Protein AF-0000000084553395 (afdb_homodimer)

Radius of gyration: 29.27 Å; Cα contacts (8 Å, |Δi|>4): 1470; chains: 2; bounding box: 72×86×56 Å

Secondary structure (DSSP, 8-state):
--HHHHHHHHHHHHHHHHHHHHHTT--HHHHHHHHHHHHSTTTT--S-HHHHHHTHHHHHHHHHHHHHHHHTT--HHHHHHS-HHHHHHHHHHHHHHHHHHHHIIIIIS---HHHHHHHHHGGG---HHHHHHHHHHTT--SHHHHHHHHHHHHHHHHHHHHHHHHHHHHHHHH--S---HHHHHHHHHHHHHHHHHHHHHHHHHHHHHHHT--SHHHHHHHHHHHHHHHHHHHHHTT--HHHHHHHHHHHHHHH-TTTHHHHHHHHHHSHHHHHHHHHHHHHT--HHHHHHHHHHHHHHHHHHHHHHHHHHHHHHHHTT--HHHHHHHHHHT----HHHHHHHHHHHHH-HHHHHHHHHHHHHHHHHHHHHHHHHHHHHHHHHT-TTHHHHHHHHT-/--HHHHHHHHHHHHHHHHHHHHHTT--HHHHHHHHHHHHSTTTT--S-HHHHHHTHHHHHHHHHHHHHHHHTT--HHHHHHS-HHHHHHHHHHHHHHHHHHHHIIIIIS---HHHHHHHHHTTS---HHHHHHHHHHTT--SHHHHHHHHHHHHHHHHHHHHHHHHHHHHHHHH--S---HHHHHHHHHHHHHHHHHHHHHHHHHHHHHHHT--SHHHHHHHHHHHHHHHHHHHHHTT--HHHHHHHHHHHHHHH-TTTHHHHHHHHHHSHHHHHHHHHHHHHT--HHHHHHHHHHHHHHHHHHHHHHHHHHHHHHHHTT--HHHHHHHHHHT----HHHHHHHHHHHHH-HHHHHHHHHHHHHHHHHHHHHHHHHHHHHHHHHT-TTHHHHHHHHT-

pLDDT: mean 85.32, std 10.39, range [33.5, 98.0]

Foldseek 3Di:
DDLVVLLVVLLVLLVVQLVVCVVVVFHSLLRLLQSLLCCAPAHVNVQYPVSVVVCVVLQLLLLLLVLLLLLLLQAPVVVVVVPPLLVLLLLLLLVLQLVLQLCCVCVVVVDDLLLSNQLSLLLQAFDVVLLVVLCVVLVFDDQLVVSLSSSNSCSLVSSVLSNLLSLLQSVVVVPPPPPDPCCSPVVSVCQLVVLLVLLLVLLVVLLVVLVVDDDLVRNQVSLSVSSVVLQVVCVVVVHDSSSSSSSSNNNNSHPHPPSVSSSVSSVVVCVSSSSSNSSNLSSLAHVVVCVVCVVSLVSSLVSSLVSSLVSSLVSCVVVVGDPLSNHQNSLLRQADDDSSLSVLVVCCVSPVVSSSVSSNSSSSNNSVCSVCNSVSSNVSSVVSVRGSVVVVVVVVVD/DDLVVLLVVLLVLLVVQLVVCVVVVFHSLLRLLQSLLCCAPAHVNVQYPVSVVVCVVLQLLLLLLVLLLLLLLQAPVVLVVVPPLLVLLLLLLLVLQLVLQLCCVCVVVVDDLLLSQQLSLLLQAFDVPLLVVLCVVLVFDDQLVVSLSSSNSCSLVSSVLSNLLSLLQSVVVVPPPPPDPCCSPVVSVCQLVVLLVLLLVLLVVLLVVLVVDDDLVRNQVSLSVSSVVLQVVCVVVVHDSSSSSSSSNNNNSHPHPVSVSSSVSSVVVCVSSSSSNSSNLSSLAHVVVCVVCVVSLVSSLVSSLVSSLVSSLVSCVVVVGDPLSNHQNSLLRQADDDSSLSVLVVCCVSPVVSSSVSSNSRSSNNSVCSVCNSVSSNVSSVVSVRGSVVVVVVVVVD

Organism: NCBI:txid1418104

Nearest PDB structures (foldseek):
  4cz8-assembly1_B  TM=8.443E-01  e=3.347E-10  Pyrococcus abyssi GE5
  8by2-assembly1_B  TM=7.799E-01  e=2.575E-08  Escherichia coli
  8bxg-assembly1_A  TM=7.829E-01  e=4.503E-08  Escherichia coli
  9emb-assembly1_A  TM=7.813E-01  e=1.064E-07  Escherichia coli
  9emb-assembly1_B  TM=7.820E-01  e=3.255E-07  Escherichia coli

Sequence (796 aa):
MDLLLKISIVLFVGVIGGRLAKYLKLPNVTGYLVAGLFIGASFLGTITEQDMASFSIVNEVALAAIAFSIGSEFVLKDMLKVGSSILIITIAEAIGAVILVFIVTYYGFNQSFAFSIVIASMSAATAPAATMMVIRQYKAHGPLTRTILPVVAIDDAVGIMLFGLAMSLAKISIDSTSHSFLQMISAPIIEILGSLLLGFLLGAILTFVANRARSKEELLSTVLASIAASTGLANLLNLSPLLTCMMLGATLVNLMHNSNRVFTLITDFTPPIYLLFFTLAGASLDLGILAQVGALGVGYVIARATGKILGAFLGAKAVNADDAVVKYLGLSLLPQGGVSIGLSIIVKQELPQFAAAITTVILFSVLVYEISGPILAKIAIEKAGEVDGLNKVSRQACMDLLLKISIVLFVGVIGGRLAKYLKLPNVTGYLVAGLFIGASFLGTITEQDMASFSIVNEVALAAIAFSIGSEFVLKDMLKVGSSILIITIAEAIGAVILVFIVTYYGFNQSFAFSIVIASMSAATAPAATMMVIRQYKAHGPLTRTILPVVAIDDAVGIMLFGLAMSLAKISIDSTSHSFLQMISAPIIEILGSLLLGFLLGAILTFVANRARSKEELLSTVLASIAASTGLANLLNLSPLLTCMMLGATLVNLMHNSNRVFTLITDFTPPIYLLFFTLAGASLDLGILAQVGALGVGYVIARATGKILGAFLGAKAVNADDAVVKYLGLSLLPQGGVSIGLSIIVKQELPQFAAAITTVILFSVLVYEISGPILAKIAIEKAGEVDGLNKVSRQAC

Solvent-accessible surface area (backbone atoms only — not comparable to full-atom values): 36543 Å² total; per-residue (Å²): 131,50,67,42,30,53,50,13,51,44,32,48,40,15,51,52,18,22,53,52,18,49,74,69,72,39,50,45,64,42,14,9,26,54,37,13,29,47,38,2,62,59,56,67,39,76,44,45,75,73,53,50,62,74,43,46,65,56,46,51,50,39,42,36,51,50,24,23,55,53,11,51,62,48,36,56,75,57,54,65,61,46,45,74,51,50,53,45,21,32,51,29,16,30,48,26,4,22,52,39,21,24,47,44,33,30,69,68,63,64,39,54,66,42,56,16,41,37,56,9,20,50,43,23,34,37,30,52,66,48,40,48,50,45,36,58,75,39,36,43,33,48,72,39,54,65,46,49,58,60,27,43,49,49,22,41,57,54,16,52,52,42,32,48,44,22,49,36,49,23,49,52,69,65,47,78,62,82,63,50,71,62,55,53,54,46,50,31,50,47,27,51,52,47,13,42,48,50,9,36,54,52,11,51,51,47,38,59,52,52,72,66,44,87,43,70,62,53,34,48,33,50,52,53,17,48,48,27,34,37,35,18,50,20,55,74,67,67,31,41,31,52,53,11,20,19,28,22,20,20,35,24,44,60,70,32,90,70,33,62,61,57,54,50,49,47,62,70,58,39,50,53,47,46,39,40,41,38,10,50,55,18,18,65,37,41,57,69,57,36,66,76,37,33,68,55,32,50,48,42,45,51,26,26,47,51,14,23,29,50,13,20,26,51,21,21,55,73,58,67,48,55,68,48,29,31,72,26,44,22,49,42,51,50,17,27,39,66,67,46,56,46,49,35,53,52,34,41,70,76,40,51,91,49,18,67,63,49,36,34,34,50,51,49,38,24,54,52,18,37,61,45,18,40,54,37,24,44,50,27,38,52,75,54,65,15,60,43,23,49,63,53,54,61,49,71,73,96,130,50,66,42,32,52,51,14,50,43,33,48,40,14,50,52,18,24,52,52,17,48,74,71,72,38,49,46,64,43,13,9,25,55,36,13,29,50,38,2,62,58,56,68,40,75,44,45,73,74,52,49,62,75,42,46,65,56,44,52,50,39,41,36,51,50,26,23,56,54,12,50,61,49,35,58,74,56,53,64,61,45,45,72,52,49,54,45,21,31,51,29,15,29,48,25,5,21,51,39,22,23,47,44,34,30,69,68,63,64,40,53,67,41,57,15,40,38,55,10,20,50,43,25,35,38,30,53,66,48,38,49,51,44,36,58,75,39,37,42,34,49,74,37,54,66,47,49,57,60,27,41,51,48,22,41,56,52,16,52,51,43,31,47,46,22,48,35,50,22,48,51,70,64,46,78,61,83,63,53,71,62,55,52,55,45,49,30,50,48,27,52,54,48,12,40,49,50,10,37,55,52,11,52,52,46,38,59,52,52,73,67,43,87,44,71,61,54,33,48,33,51,52,52,18,49,48,26,34,37,35,19,50,21,56,75,68,67,32,40,30,52,54,10,20,18,28,22,21,20,35,24,45,61,72,32,90,71,34,63,63,57,54,50,49,50,62,69,58,39,51,52,47,46,39,40,41,38,10,49,54,16,18,66,37,41,56,71,57,35,65,74,38,34,67,56,32,52,48,42,46,50,24,25,47,51,14,23,30,50,14,20,26,52,21,22,55,74,58,67,50,56,67,47,30,32,71,26,43,22,49,43,52,51,16,26,38,67,67,44,55,45,50,34,55,51,34,42,71,75,39,53,92,48,19,68,64,49,37,34,33,50,50,50,38,24,55,51,18,37,61,44,18,38,54,37,24,46,51,27,38,52,74,55,65,15,61,44,24,50,62,51,52,61,49,70,75,96

InterPro domains:
  IPR006153 Cation/H+ exchanger, transmembrane domain [PF00999] (11-372)
  IPR038770 Sodium/solute symporter superfamily [G3DSA:1.20.1530.20] (1-386)

Structure (mmCIF, N/CA/C/O backbone):
data_AF-0000000084553395-model_v1
#
loop_
_entity.id
_entity.type
_entity.pdbx_description
1 polymer 'Sodium/hydrogen exchanger family protein'
#
loop_
_atom_site.group_PDB
_atom_site.id
_atom_site.type_symbol
_atom_site.label_atom_id
_atom_site.label_alt_id
_atom_site.label_comp_id
_atom_site.label_asym_id
_atom_site.label_entity_id
_atom_site.label_seq_id
_atom_site.pdbx_PDB_ins_code
_atom_site.Cartn_x
_atom_site.Cartn_y
_atom_site.Cartn_z
_atom_site.occupancy
_atom_site.B_iso_or_equiv
_atom_site.auth_seq_id
_atom_site.auth_comp_id
_atom_site.auth_asym_id
_atom_site.auth_atom_id
_atom_site.pdbx_PDB_model_num
ATOM 1 N N . MET A 1 1 ? 18.875 -6.488 9.531 1 66.56 1 MET A N 1
ATOM 2 C CA . MET A 1 1 ? 17.516 -6.988 9.656 1 66.56 1 MET A CA 1
ATOM 3 C C . MET A 1 1 ? 16.75 -6.82 8.344 1 66.56 1 MET A C 1
ATOM 5 O O . MET A 1 1 ? 16.953 -5.836 7.629 1 66.56 1 MET A O 1
ATOM 9 N N . ASP A 1 2 ? 15.898 -7.816 8.086 1 82.5 2 ASP A N 1
ATOM 10 C CA . ASP A 1 2 ? 15.062 -7.863 6.891 1 82.5 2 ASP A CA 1
ATOM 11 C C . ASP A 1 2 ? 14.055 -6.711 6.875 1 82.5 2 ASP A C 1
ATOM 13 O O . ASP A 1 2 ? 13.477 -6.371 7.91 1 82.5 2 ASP A O 1
ATOM 17 N N . LEU A 1 3 ? 14 -6.004 5.805 1 82.62 3 LEU A N 1
ATOM 18 C CA . LEU A 1 3 ? 13.148 -4.832 5.656 1 82.62 3 LEU A CA 1
ATOM 19 C C . LEU A 1 3 ? 11.695 -5.172 5.977 1 82.62 3 LEU A C 1
ATOM 21 O O . LEU A 1 3 ? 10.992 -4.379 6.602 1 82.62 3 LEU A O 1
ATOM 25 N N . LEU A 1 4 ? 11.289 -6.301 5.574 1 87.12 4 LEU A N 1
ATOM 26 C CA . LEU A 1 4 ? 9.898 -6.684 5.816 1 87.12 4 LEU A CA 1
ATOM 27 C C . LEU A 1 4 ? 9.664 -6.961 7.297 1 87.12 4 LEU A C 1
ATOM 29 O O . LEU A 1 4 ? 8.57 -6.707 7.812 1 87.12 4 LEU A O 1
ATOM 33 N N . LEU A 1 5 ? 10.656 -7.438 7.922 1 90.62 5 LEU A N 1
ATOM 34 C CA . LEU A 1 5 ? 10.539 -7.621 9.367 1 90.62 5 LEU A CA 1
ATOM 35 C C . LEU A 1 5 ? 10.414 -6.281 10.078 1 90.62 5 LEU A C 1
ATOM 37 O O . LEU A 1 5 ? 9.633 -6.141 11.023 1 90.62 5 LEU A O 1
ATOM 41 N N . LYS A 1 6 ? 11.172 -5.383 9.672 1 89.88 6 LYS A N 1
ATOM 42 C CA . LYS A 1 6 ? 11.094 -4.047 10.258 1 89.88 6 LYS A CA 1
ATOM 43 C C . LYS A 1 6 ? 9.719 -3.422 10.016 1 89.88 6 LYS A C 1
ATOM 45 O O . LYS A 1 6 ? 9.156 -2.789 10.914 1 89.88 6 LYS A O 1
ATOM 50 N N . ILE A 1 7 ? 9.188 -3.609 8.844 1 90.5 7 ILE A N 1
ATOM 51 C CA . ILE A 1 7 ? 7.855 -3.115 8.523 1 90.5 7 ILE A CA 1
ATOM 52 C C . ILE A 1 7 ? 6.828 -3.754 9.453 1 90.5 7 ILE A C 1
ATOM 54 O O . ILE A 1 7 ? 5.926 -3.076 9.953 1 90.5 7 ILE A O 1
ATOM 58 N N . SER A 1 8 ? 7.027 -5.027 9.641 1 93.56 8 SER A N 1
ATOM 59 C CA . SER A 1 8 ? 6.102 -5.746 10.508 1 93.56 8 SER A CA 1
ATOM 60 C C . SER A 1 8 ? 6.141 -5.199 11.93 1 93.56 8 SER A C 1
ATOM 62 O O . SER A 1 8 ? 5.098 -5.051 12.57 1 93.56 8 SER A O 1
ATOM 64 N N . ILE A 1 9 ? 7.258 -4.922 12.398 1 93.5 9 ILE A N 1
ATOM 65 C CA . ILE A 1 9 ? 7.414 -4.391 13.75 1 93.5 9 ILE A CA 1
ATOM 66 C C . ILE A 1 9 ? 6.727 -3.031 13.852 1 93.5 9 ILE A C 1
ATOM 68 O O . ILE A 1 9 ? 5.992 -2.773 14.805 1 93.5 9 ILE A O 1
ATOM 72 N N . VAL A 1 10 ? 6.957 -2.211 12.906 1 93 10 VAL A N 1
ATOM 73 C CA . VAL A 1 10 ? 6.359 -0.879 12.898 1 93 10 VAL A CA 1
ATOM 74 C C . VAL A 1 10 ? 4.836 -0.995 12.891 1 93 10 VAL A C 1
ATOM 76 O O . VAL A 1 10 ? 4.148 -0.287 13.625 1 93 10 VAL A O 1
ATOM 79 N N . LEU A 1 11 ? 4.375 -1.889 12.102 1 93.94 11 LEU A N 1
ATOM 80 C CA . LEU A 1 11 ? 2.93 -2.072 12 1 93.94 11 LEU A CA 1
ATOM 81 C C . LEU A 1 11 ? 2.354 -2.605 13.305 1 93.94 11 LEU A C 1
ATOM 83 O O . LEU A 1 11 ? 1.349 -2.09 13.805 1 93.94 11 LEU A O 1
ATOM 87 N N . PHE A 1 12 ? 2.982 -3.58 13.859 1 94.69 12 PHE A N 1
ATOM 88 C CA . PHE A 1 12 ? 2.484 -4.168 15.094 1 94.69 12 PHE A CA 1
ATOM 89 C C . PHE A 1 12 ? 2.52 -3.148 16.234 1 94.69 12 PHE A C 1
ATOM 91 O O . PHE A 1 12 ? 1.565 -3.039 17 1 94.69 12 PHE A O 1
ATOM 98 N N . VAL A 1 13 ? 3.576 -2.473 16.297 1 94.12 13 VAL A N 1
ATOM 99 C CA . VAL A 1 13 ? 3.717 -1.451 17.344 1 94.12 13 VAL A CA 1
ATOM 100 C C . VAL A 1 13 ? 2.662 -0.366 17.141 1 94.12 13 VAL A C 1
ATOM 102 O O . VAL A 1 13 ? 2.068 0.118 18.109 1 94.12 13 VAL A O 1
ATOM 105 N N . GLY A 1 14 ? 2.486 0.013 15.914 1 92.88 14 GLY A N 1
ATOM 106 C CA . GLY A 1 14 ? 1.44 0.978 15.609 1 92.88 14 GLY A CA 1
ATOM 107 C C . GLY A 1 14 ? 0.059 0.508 16.031 1 92.88 14 GLY A C 1
ATOM 108 O O . GLY A 1 14 ? -0.714 1.273 16.609 1 92.88 14 GLY A O 1
ATOM 109 N N . VAL A 1 15 ? -0.216 -0.736 15.773 1 92.94 15 VAL A N 1
ATOM 110 C CA . VAL A 1 15 ? -1.513 -1.309 16.125 1 92.94 15 VAL A CA 1
ATOM 111 C C . VAL A 1 15 ? -1.695 -1.285 17.641 1 92.94 15 VAL A C 1
ATOM 113 O O . VAL A 1 15 ? -2.76 -0.91 18.125 1 92.94 15 VAL A O 1
ATOM 116 N N . ILE A 1 16 ? -0.703 -1.651 18.312 1 94.31 16 ILE A N 1
ATOM 117 C CA . ILE A 1 16 ? -0.745 -1.667 19.766 1 94.31 16 ILE A CA 1
ATOM 118 C C . ILE A 1 16 ? -0.945 -0.248 20.297 1 94.31 16 ILE A C 1
ATOM 120 O O . ILE A 1 16 ? -1.765 -0.02 21.188 1 94.31 16 ILE A O 1
ATOM 124 N N . GLY A 1 17 ? -0.189 0.67 19.766 1 91.81 17 GLY A N 1
ATOM 125 C CA . GLY A 1 17 ? -0.342 2.064 20.156 1 91.81 17 GLY A CA 1
ATOM 126 C C . GLY A 1 17 ? -1.736 2.604 19.891 1 91.81 17 GLY A C 1
ATOM 127 O O . GLY A 1 17 ? -2.293 3.318 20.734 1 91.81 17 GLY A O 1
ATOM 128 N N . GLY A 1 18 ? -2.242 2.318 18.719 1 86.75 18 GLY A N 1
ATOM 129 C CA . GLY A 1 18 ? -3.598 2.746 18.406 1 86.75 18 GLY A CA 1
ATOM 130 C C . GLY A 1 18 ? -4.633 2.205 19.375 1 86.75 18 GLY A C 1
ATOM 131 O O . GLY A 1 18 ? -5.547 2.926 19.781 1 86.75 18 GLY A O 1
ATOM 132 N N . ARG A 1 19 ? -4.492 0.984 19.719 1 87.75 19 ARG A N 1
ATOM 133 C CA . ARG A 1 19 ? -5.41 0.359 20.672 1 87.75 19 ARG A CA 1
ATOM 134 C C . ARG A 1 19 ? -5.32 1.024 22.031 1 87.75 19 ARG A C 1
ATOM 136 O O . ARG A 1 19 ? -6.34 1.24 22.688 1 87.75 19 ARG A O 1
ATOM 143 N N . LEU A 1 20 ? -4.168 1.256 22.438 1 89.06 20 LEU A N 1
ATOM 144 C CA . LEU A 1 20 ? -3.955 1.899 23.734 1 89.06 20 LEU A CA 1
ATOM 145 C C . LEU A 1 20 ? -4.531 3.312 23.734 1 89.06 20 LEU A C 1
ATOM 147 O O . LEU A 1 20 ? -5.074 3.762 24.75 1 89.06 20 LEU A O 1
ATOM 151 N N . ALA A 1 21 ? -4.297 3.977 22.656 1 83.12 21 ALA A N 1
ATOM 152 C CA . ALA A 1 21 ? -4.844 5.328 22.531 1 83.12 21 ALA A CA 1
ATOM 153 C C . ALA A 1 21 ? -6.367 5.312 22.641 1 83.12 21 ALA A C 1
ATOM 155 O O . ALA A 1 21 ? -6.953 6.195 23.281 1 83.12 21 ALA A O 1
ATOM 156 N N . LYS A 1 22 ? -6.918 4.324 22.047 1 77.56 22 LYS A N 1
ATOM 157 C CA . LYS A 1 22 ? -8.375 4.203 22.109 1 77.56 22 LYS A CA 1
ATOM 158 C C . LYS A 1 22 ? -8.844 3.977 23.531 1 77.56 22 LYS A C 1
ATOM 160 O O . LYS A 1 22 ? -9.883 4.5 23.938 1 77.56 22 LYS A O 1
ATOM 165 N N . TYR A 1 23 ? -8.117 3.225 24.219 1 83 23 TYR A N 1
ATOM 166 C CA . TYR A 1 23 ? -8.438 2.982 25.609 1 83 23 TYR A CA 1
ATOM 167 C C . TYR A 1 23 ? -8.367 4.277 26.422 1 83 23 TYR A C 1
ATOM 169 O O . TYR A 1 23 ? -9.117 4.457 27.375 1 83 23 TYR A O 1
ATOM 177 N N . LEU A 1 24 ? -7.574 5.18 26.031 1 78.94 24 LEU A N 1
ATOM 178 C CA . LEU A 1 24 ? -7.391 6.449 26.734 1 78.94 24 LEU A CA 1
ATOM 179 C C . LEU A 1 24 ? -8.25 7.543 26.109 1 78.94 24 LEU A C 1
ATOM 181 O O . LEU A 1 24 ? -8.094 8.727 26.438 1 78.94 24 LEU A O 1
ATOM 185 N N . LYS A 1 25 ? -9.023 7.117 25.062 1 74.94 25 LYS A N 1
ATOM 186 C CA . LYS A 1 25 ? -9.922 8.031 24.375 1 74.94 25 LYS A CA 1
ATOM 187 C C . LYS A 1 25 ? -9.1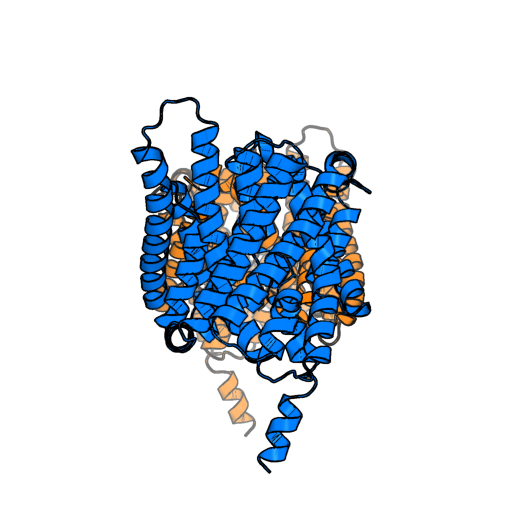41 9.102 23.609 1 74.94 25 LYS A C 1
ATOM 189 O O . LYS A 1 25 ? -9.5 10.281 23.641 1 74.94 25 LYS A O 1
ATOM 194 N N . LEU A 1 26 ? -8.062 8.688 23.109 1 74.81 26 LEU A N 1
ATOM 195 C CA . LEU A 1 26 ? -7.23 9.531 22.281 1 74.81 26 LEU A CA 1
ATOM 196 C C . LEU A 1 26 ? -7.312 9.102 20.812 1 74.81 26 LEU A C 1
ATOM 198 O O . LEU A 1 26 ? -7.742 7.984 20.516 1 74.81 26 LEU A O 1
ATOM 202 N N . PRO A 1 27 ? -6.98 10.039 19.906 1 72 27 PRO A N 1
ATOM 203 C CA . PRO A 1 27 ? -6.938 9.648 18.5 1 72 27 PRO A CA 1
ATOM 204 C C . PRO A 1 27 ? -5.895 8.57 18.219 1 72 27 PRO A C 1
ATOM 206 O O . PRO A 1 27 ? -4.82 8.57 18.828 1 72 27 PRO A O 1
ATOM 209 N N . ASN A 1 28 ? -6.188 7.711 17.281 1 80.06 28 ASN A N 1
ATOM 210 C CA . ASN A 1 28 ? -5.281 6.625 16.922 1 80.06 28 ASN A CA 1
ATOM 211 C C . ASN A 1 28 ? -3.889 7.145 16.578 1 80.06 28 ASN A C 1
ATOM 213 O O . ASN A 1 28 ? -2.887 6.512 16.906 1 80.06 28 ASN A O 1
ATOM 217 N N . VAL A 1 29 ? -3.896 8.312 15.977 1 78.44 29 VAL A N 1
ATOM 218 C CA . VAL A 1 29 ? -2.645 8.883 15.484 1 78.44 29 VAL A CA 1
ATOM 219 C C . VAL A 1 29 ? -1.708 9.156 16.656 1 78.44 29 VAL A C 1
ATOM 221 O O . VAL A 1 29 ? -0.494 8.961 16.562 1 78.44 29 VAL A O 1
ATOM 224 N N . THR A 1 30 ? -2.227 9.57 17.75 1 78.94 30 THR A N 1
ATOM 225 C CA . THR A 1 30 ? -1.432 9.789 18.953 1 78.94 30 THR A CA 1
ATOM 226 C C . THR A 1 30 ? -0.749 8.5 19.406 1 78.94 30 THR A C 1
ATOM 228 O O . THR A 1 30 ? 0.424 8.508 19.781 1 78.94 30 THR A O 1
ATOM 231 N N . GLY A 1 31 ? -1.517 7.512 19.391 1 85 31 GLY A N 1
ATOM 232 C CA . GLY A 1 31 ? -0.963 6.223 19.766 1 85 31 GLY A CA 1
ATOM 233 C C . GLY A 1 31 ? 0.136 5.75 18.828 1 85 31 GLY A C 1
ATOM 234 O O . GLY A 1 31 ? 1.14 5.191 19.281 1 85 31 GLY A O 1
ATOM 235 N N . TYR A 1 32 ? -0.05 5.961 17.516 1 87.81 32 TYR A N 1
ATOM 236 C CA . TYR A 1 32 ? 0.974 5.602 16.547 1 87.81 32 TYR A CA 1
ATOM 237 C C . TYR A 1 32 ? 2.285 6.32 16.844 1 87.81 32 TYR A C 1
ATOM 239 O O . TYR A 1 32 ? 3.352 5.699 16.844 1 87.81 32 TYR A O 1
ATOM 247 N N . LEU A 1 33 ? 2.184 7.621 17.109 1 84.06 33 LEU A N 1
ATOM 248 C CA . LEU A 1 33 ? 3.352 8.469 17.312 1 84.06 33 LEU A CA 1
ATOM 249 C C . LEU A 1 33 ? 4.094 8.07 18.594 1 84.06 33 LEU A C 1
ATOM 251 O O . LEU A 1 33 ? 5.316 7.93 18.578 1 84.06 33 LEU A O 1
ATOM 255 N N . VAL A 1 34 ? 3.389 7.812 19.609 1 87 34 VAL A N 1
ATOM 256 C CA . VAL A 1 34 ? 4 7.461 20.891 1 87 34 VAL A CA 1
ATOM 257 C C . VAL A 1 34 ? 4.648 6.082 20.797 1 87 34 VAL A C 1
ATOM 259 O O . VAL A 1 34 ? 5.758 5.871 21.281 1 87 34 VAL A O 1
ATOM 262 N N . ALA A 1 35 ? 3.898 5.184 20.219 1 91.5 35 ALA A N 1
ATOM 263 C CA . ALA A 1 35 ? 4.453 3.844 20.047 1 91.5 35 ALA A CA 1
ATOM 264 C C . ALA A 1 35 ? 5.711 3.883 19.188 1 91.5 35 ALA A C 1
ATOM 266 O O . ALA A 1 35 ? 6.68 3.164 19.453 1 91.5 35 ALA A O 1
ATOM 267 N N . GLY A 1 36 ? 5.68 4.668 18.141 1 90.5 36 GLY A N 1
ATOM 268 C CA . GLY A 1 36 ? 6.852 4.852 17.312 1 90.5 36 GLY A CA 1
ATOM 269 C C . GLY A 1 36 ? 8.055 5.387 18.062 1 90.5 36 GLY A C 1
ATOM 270 O O . GLY A 1 36 ? 9.188 4.969 17.812 1 90.5 36 GLY A O 1
ATOM 271 N N . LEU A 1 37 ? 7.777 6.277 18.938 1 87.62 37 LEU A N 1
ATOM 272 C CA . LEU A 1 37 ? 8.828 6.855 19.766 1 87.62 37 LEU A CA 1
ATOM 273 C C . LEU A 1 37 ? 9.562 5.77 20.547 1 87.62 37 LEU A C 1
ATOM 275 O O . LEU A 1 37 ? 10.789 5.832 20.688 1 87.62 37 LEU A O 1
ATOM 279 N N . PHE A 1 38 ? 8.898 4.773 20.953 1 91.38 38 PHE A N 1
ATOM 280 C CA . PHE A 1 38 ? 9.477 3.715 21.766 1 91.38 38 PHE A CA 1
ATOM 281 C C . PHE A 1 38 ? 10.406 2.836 20.953 1 91.38 38 PHE A C 1
ATOM 283 O O . PHE A 1 38 ? 11.398 2.314 21.469 1 91.38 38 PHE A O 1
ATOM 290 N N . ILE A 1 39 ? 10.141 2.727 19.688 1 92 39 ILE A N 1
ATOM 291 C CA . ILE A 1 39 ? 10.953 1.811 18.891 1 92 39 ILE A CA 1
ATOM 292 C C . ILE A 1 39 ? 12 2.598 18.109 1 92 39 ILE A C 1
ATOM 294 O O . ILE A 1 39 ? 12.797 2.016 17.359 1 92 39 ILE A O 1
ATOM 298 N N . GLY A 1 40 ? 11.945 3.877 18.219 1 88.62 40 GLY A N 1
ATOM 299 C CA . GLY A 1 40 ? 12.875 4.734 17.5 1 88.62 40 GLY A CA 1
ATOM 300 C C . GLY A 1 40 ? 14.203 4.906 18.203 1 88.62 40 GLY A C 1
ATOM 301 O O . GLY A 1 40 ? 14.555 4.113 19.078 1 88.62 40 GLY A O 1
ATOM 302 N N . ALA A 1 41 ? 14.977 5.809 17.734 1 79.38 41 ALA A N 1
ATOM 303 C CA . ALA A 1 41 ? 16.344 6.035 18.188 1 79.38 41 ALA A CA 1
ATOM 304 C C . ALA A 1 41 ? 16.359 6.496 19.656 1 79.38 41 ALA A C 1
ATOM 306 O O . ALA A 1 41 ? 17.328 6.266 20.375 1 79.38 41 ALA A O 1
ATOM 307 N N . SER A 1 42 ? 15.305 7.051 20.156 1 80.19 42 SER A N 1
ATOM 308 C CA . SER A 1 42 ? 15.273 7.637 21.484 1 80.19 42 SER A CA 1
ATOM 309 C C . SER A 1 42 ? 15.188 6.559 22.562 1 80.19 42 SER A C 1
ATOM 311 O O . SER A 1 42 ? 15.555 6.793 23.719 1 80.19 42 SER A O 1
ATOM 313 N N . PHE A 1 43 ? 14.664 5.344 22.219 1 88 43 PHE A N 1
ATOM 314 C CA . PHE A 1 43 ? 14.5 4.316 23.25 1 88 43 PHE A CA 1
ATOM 315 C C . PHE A 1 43 ? 15.125 3.002 22.797 1 88 43 PHE A C 1
ATOM 317 O O . PHE A 1 43 ? 16.359 2.873 22.781 1 88 43 PHE A O 1
ATOM 324 N N . LEU A 1 44 ? 14.414 2.107 22.031 1 88.12 44 LEU A N 1
ATOM 325 C CA . LEU A 1 44 ? 14.898 0.773 21.703 1 88.12 44 LEU A CA 1
ATOM 326 C C . LEU A 1 44 ? 15.859 0.824 20.516 1 88.12 44 LEU A C 1
ATOM 328 O O . LEU A 1 44 ? 16.734 -0.038 20.391 1 88.12 44 LEU A O 1
ATOM 332 N N . GLY A 1 45 ? 15.695 1.786 19.703 1 86.31 45 GLY A N 1
ATOM 333 C CA . GLY A 1 45 ? 16.562 1.953 18.547 1 86.31 45 GLY A CA 1
ATOM 334 C C . GLY A 1 45 ? 16.406 0.854 17.516 1 86.31 45 GLY A C 1
ATOM 335 O O . GLY A 1 45 ? 17.344 0.55 16.781 1 86.31 45 GLY A O 1
ATOM 336 N N . THR A 1 46 ? 15.352 0.19 17.531 1 87.5 46 THR A N 1
ATOM 337 C CA . THR A 1 46 ? 15.086 -0.879 16.578 1 87.5 46 THR A CA 1
ATOM 338 C C . THR A 1 46 ? 15.008 -0.326 15.156 1 87.5 46 THR A C 1
ATOM 340 O O . THR A 1 46 ? 15.43 -0.985 14.203 1 87.5 46 THR A O 1
ATOM 343 N N . ILE A 1 47 ? 14.43 0.812 15.047 1 87.19 47 ILE A N 1
ATOM 344 C CA . ILE A 1 47 ? 14.352 1.511 13.766 1 87.19 47 ILE A CA 1
ATOM 345 C C . ILE A 1 47 ? 15.367 2.65 13.742 1 87.19 47 ILE A C 1
ATOM 347 O O . ILE A 1 47 ? 15.289 3.582 14.547 1 87.19 47 ILE A O 1
ATOM 351 N N . THR A 1 48 ? 16.281 2.527 12.812 1 81.75 48 THR A N 1
ATOM 352 C CA . THR A 1 48 ? 17.375 3.49 12.742 1 81.75 48 THR A CA 1
ATOM 353 C C . THR A 1 48 ? 17.125 4.516 11.648 1 81.75 48 THR A C 1
ATOM 355 O O . THR A 1 48 ? 16.172 4.383 10.867 1 81.75 48 THR A O 1
ATOM 358 N N . GLU A 1 49 ? 18 5.492 11.609 1 73.62 49 GLU A N 1
ATOM 359 C CA . GLU A 1 49 ? 17.906 6.523 10.586 1 73.62 49 GLU A CA 1
ATOM 360 C C . GLU A 1 49 ? 18.094 5.934 9.188 1 73.62 49 GLU A C 1
ATOM 362 O O . GLU A 1 49 ? 17.5 6.398 8.219 1 73.62 49 GLU A O 1
ATOM 367 N N . GLN A 1 50 ? 18.938 4.984 9.141 1 75.19 50 GLN A N 1
ATOM 368 C CA . GLN A 1 50 ? 19.188 4.32 7.863 1 75.19 50 GLN A CA 1
ATOM 369 C C . GLN A 1 50 ? 17.938 3.6 7.363 1 75.19 50 GLN A C 1
ATOM 371 O O . GLN A 1 50 ? 17.672 3.568 6.16 1 75.19 50 GLN A O 1
ATOM 376 N N . ASP A 1 51 ? 17.188 3.1 8.32 1 79 51 ASP A N 1
ATOM 377 C CA . ASP A 1 51 ? 15.945 2.418 7.949 1 79 51 ASP A CA 1
ATOM 378 C C . ASP A 1 51 ? 14.922 3.406 7.402 1 79 51 ASP A C 1
ATOM 380 O O . ASP A 1 51 ? 14.148 3.072 6.504 1 79 51 ASP A O 1
ATOM 384 N N . MET A 1 52 ? 15.039 4.531 7.918 1 74.25 52 MET A N 1
ATOM 385 C CA . MET A 1 52 ? 14.055 5.543 7.531 1 74.25 52 MET A CA 1
ATOM 386 C C . MET A 1 52 ? 14.195 5.902 6.059 1 74.25 52 MET A C 1
ATOM 388 O O . MET A 1 52 ? 13.203 6.207 5.391 1 74.25 52 MET A O 1
ATOM 392 N N . ALA A 1 53 ? 15.367 5.84 5.602 1 72.19 53 ALA A N 1
ATOM 393 C CA . ALA A 1 53 ? 15.609 6.137 4.191 1 72.19 53 ALA A CA 1
ATOM 394 C C . ALA A 1 53 ? 14.922 5.109 3.291 1 72.19 53 ALA A C 1
ATOM 396 O O . ALA A 1 53 ? 14.43 5.449 2.213 1 72.19 53 ALA A O 1
ATOM 397 N N . SER A 1 54 ? 14.836 3.936 3.82 1 74.19 54 SER A N 1
ATOM 398 C CA . SER A 1 54 ? 14.211 2.861 3.055 1 74.19 54 SER A CA 1
ATOM 399 C C . SER A 1 54 ? 12.695 3.018 3.021 1 74.19 54 SER A C 1
ATOM 401 O O . SER A 1 54 ? 12.031 2.451 2.154 1 74.19 54 SER A O 1
ATOM 403 N N . PHE A 1 55 ? 12.219 3.844 3.928 1 78.06 55 PHE A N 1
ATOM 404 C CA . PHE A 1 55 ? 10.773 4.02 4.051 1 78.06 55 PHE A CA 1
ATOM 405 C C . PHE A 1 55 ? 10.328 5.312 3.381 1 78.06 55 PHE A C 1
ATOM 407 O O . PHE A 1 55 ? 9.172 5.73 3.527 1 78.06 55 PHE A O 1
ATOM 414 N N . SER A 1 56 ? 11.234 5.922 2.594 1 76.56 56 SER A N 1
ATOM 415 C CA . SER A 1 56 ? 10.969 7.23 2 1 76.56 56 SER A CA 1
ATOM 416 C C . SER A 1 56 ? 9.773 7.176 1.054 1 76.56 56 SER A C 1
ATOM 418 O O . SER A 1 56 ? 8.969 8.109 1.013 1 76.56 56 SER A O 1
ATOM 420 N N . ILE A 1 57 ? 9.609 6.117 0.343 1 77.31 57 ILE A N 1
ATOM 421 C CA . ILE A 1 57 ? 8.539 5.996 -0.635 1 77.31 57 ILE A CA 1
ATOM 422 C C . ILE A 1 57 ? 7.191 5.941 0.082 1 77.31 57 ILE A C 1
ATOM 424 O O . ILE A 1 57 ? 6.207 6.527 -0.381 1 77.31 57 ILE A O 1
ATOM 428 N N . VAL A 1 58 ? 7.16 5.238 1.212 1 79.5 58 VAL A N 1
ATOM 429 C CA . VAL A 1 58 ? 5.938 5.113 1.995 1 79.5 58 VAL A CA 1
ATOM 430 C C . VAL A 1 58 ? 5.516 6.484 2.52 1 79.5 58 VAL A C 1
ATOM 432 O O . VAL A 1 58 ? 4.332 6.828 2.498 1 79.5 58 VAL A O 1
ATOM 435 N N . ASN A 1 59 ? 6.488 7.207 2.93 1 77.94 59 ASN A N 1
ATOM 436 C CA . ASN A 1 59 ? 6.223 8.539 3.455 1 77.94 59 ASN A CA 1
ATOM 437 C C . ASN A 1 59 ? 5.68 9.469 2.373 1 77.94 59 ASN A C 1
ATOM 439 O O . ASN A 1 59 ? 4.75 10.242 2.623 1 77.94 59 ASN A O 1
ATOM 443 N N . GLU A 1 60 ? 6.238 9.352 1.229 1 79.81 60 GLU A N 1
ATOM 444 C CA . GLU A 1 60 ? 5.805 10.203 0.13 1 79.81 60 GLU A CA 1
ATOM 445 C C . GLU A 1 60 ? 4.379 9.867 -0.3 1 79.81 60 GLU A C 1
ATOM 447 O O . GLU A 1 60 ? 3.574 10.766 -0.555 1 79.81 60 GLU A O 1
ATOM 452 N N . VAL A 1 61 ? 4.094 8.602 -0.341 1 85.62 61 VAL A N 1
ATOM 453 C CA . VAL A 1 61 ? 2.764 8.164 -0.75 1 85.62 61 VAL A CA 1
ATOM 454 C C . VAL A 1 61 ? 1.738 8.57 0.304 1 85.62 61 VAL A C 1
ATOM 456 O O . VAL A 1 61 ? 0.647 9.039 -0.031 1 85.62 61 VAL A O 1
ATOM 459 N N . ALA A 1 62 ? 2.082 8.359 1.539 1 84.44 62 ALA A N 1
ATOM 460 C CA . ALA A 1 62 ? 1.177 8.695 2.635 1 84.44 62 ALA A CA 1
ATOM 461 C C . ALA A 1 62 ? 0.833 10.188 2.621 1 84.44 62 ALA A C 1
ATOM 463 O O . ALA A 1 62 ? -0.338 10.562 2.725 1 84.44 62 ALA A O 1
ATOM 464 N N . LEU A 1 63 ? 1.815 10.961 2.447 1 79.62 63 LEU A N 1
ATOM 465 C CA . LEU A 1 63 ? 1.631 12.406 2.465 1 79.62 63 LEU A CA 1
ATOM 466 C C . LEU A 1 63 ? 0.797 12.859 1.271 1 79.62 63 LEU A C 1
ATOM 468 O O . LEU A 1 63 ? -0.052 13.75 1.402 1 79.62 63 LEU A O 1
ATOM 472 N N . ALA A 1 64 ? 1.118 12.305 0.155 1 86.56 64 ALA A N 1
ATOM 473 C CA . ALA A 1 64 ? 0.361 12.641 -1.049 1 86.56 64 ALA A CA 1
ATOM 474 C C . ALA A 1 64 ? -1.11 12.266 -0.893 1 86.56 64 ALA A C 1
ATOM 476 O O . ALA A 1 64 ? -1.996 13.023 -1.291 1 86.56 64 ALA A O 1
ATOM 477 N N . ALA A 1 65 ? -1.347 11.141 -0.289 1 88.31 65 ALA A N 1
ATOM 478 C CA . ALA A 1 65 ? -2.719 10.68 -0.087 1 88.31 65 ALA A CA 1
ATOM 479 C C . ALA A 1 65 ? -3.441 11.555 0.935 1 88.31 65 ALA A C 1
ATOM 481 O O . ALA A 1 65 ? -4.637 11.828 0.79 1 88.31 65 ALA A O 1
ATOM 482 N N . ILE A 1 66 ? -2.758 11.969 1.954 1 79.25 66 ILE A N 1
ATOM 483 C CA . ILE A 1 66 ? -3.33 12.859 2.957 1 79.25 66 ILE A CA 1
ATOM 484 C C . ILE A 1 66 ? -3.725 14.18 2.307 1 79.25 66 ILE A C 1
ATOM 486 O O . ILE A 1 66 ? 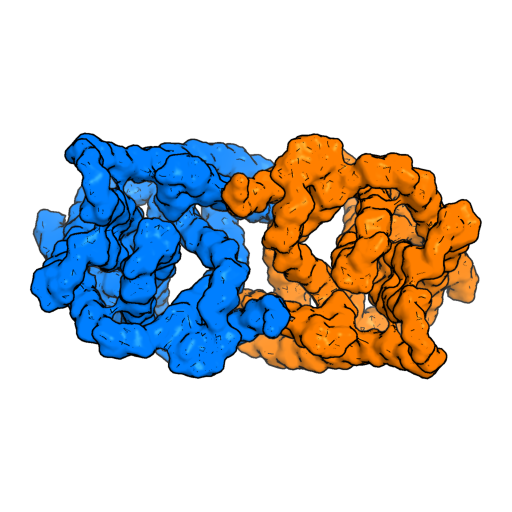-4.84 14.664 2.504 1 79.25 66 ILE A O 1
ATOM 490 N N . ALA A 1 67 ? -2.799 14.664 1.482 1 80.69 67 ALA A N 1
ATOM 491 C CA . ALA A 1 67 ? -3.053 15.93 0.804 1 80.69 67 ALA A CA 1
ATOM 492 C C . ALA A 1 67 ? -4.262 15.828 -0.124 1 80.69 67 ALA A C 1
ATOM 494 O O . ALA A 1 67 ? -5.098 16.734 -0.172 1 80.69 67 ALA A O 1
ATOM 495 N N . PHE A 1 68 ? -4.328 14.758 -0.837 1 89.12 68 PHE A N 1
ATOM 496 C CA . PHE A 1 68 ? -5.457 14.508 -1.727 1 89.12 68 PHE A CA 1
ATOM 497 C C . PHE A 1 68 ? -6.766 14.492 -0.949 1 89.12 68 PHE A C 1
ATOM 499 O O . PHE A 1 68 ? -7.762 15.078 -1.383 1 89.12 68 PHE A O 1
ATOM 506 N N . SER A 1 69 ? -6.734 13.844 0.206 1 82.69 69 SER A N 1
ATOM 507 C CA . SER A 1 69 ? -7.93 13.719 1.033 1 82.69 69 SER A CA 1
ATOM 508 C C . SER A 1 69 ? -8.336 15.062 1.629 1 82.69 69 SER A C 1
ATOM 510 O O . SER A 1 69 ? -9.523 15.359 1.761 1 82.69 69 SER A O 1
ATOM 512 N N . ILE A 1 70 ? -7.398 15.812 1.975 1 73.81 70 ILE A N 1
ATOM 513 C CA . ILE A 1 70 ? -7.668 17.141 2.49 1 73.81 70 ILE A CA 1
ATOM 514 C C . ILE A 1 70 ? -8.383 17.984 1.424 1 73.81 70 ILE A C 1
ATOM 516 O O . ILE A 1 70 ? -9.258 18.781 1.739 1 73.81 70 ILE A O 1
ATOM 520 N N . GLY A 1 71 ? -7.992 17.797 0.169 1 80.88 71 GLY A N 1
ATOM 521 C CA . GLY A 1 71 ? -8.609 18.5 -0.944 1 80.88 71 GLY A CA 1
ATOM 522 C C . GLY A 1 71 ? -10.109 18.281 -1.031 1 80.88 71 GLY A C 1
ATOM 523 O O . GLY A 1 71 ? -10.844 19.156 -1.504 1 80.88 71 GLY A O 1
ATOM 524 N N . SER A 1 72 ? -10.57 17.156 -0.557 1 82.25 72 SER A N 1
ATOM 525 C CA . SER A 1 72 ? -11.992 16.812 -0.655 1 82.25 72 SER A CA 1
ATOM 526 C C . SER A 1 72 ? -12.844 17.734 0.203 1 82.25 72 SER A C 1
ATOM 528 O O . SER A 1 72 ? -14.055 17.828 0.006 1 82.25 72 SER A O 1
ATOM 530 N N . GLU A 1 73 ? -12.227 18.406 1.059 1 70.12 73 GLU A N 1
ATOM 531 C CA . GLU A 1 73 ? -12.953 19.281 1.961 1 70.12 73 GLU A CA 1
ATOM 532 C C . GLU A 1 73 ? -13.219 20.641 1.308 1 70.12 73 GLU A C 1
ATOM 534 O O . GLU A 1 73 ? -14.023 21.438 1.813 1 70.12 73 GLU A O 1
ATOM 539 N N . PHE A 1 74 ? -12.586 20.781 0.143 1 75.75 74 PHE A N 1
ATOM 540 C CA . PHE A 1 74 ? -12.711 22.062 -0.544 1 75.75 74 PHE A CA 1
ATOM 541 C C . PHE A 1 74 ? -13.836 22.016 -1.576 1 75.75 74 PHE A C 1
ATOM 543 O O . PHE A 1 74 ? -13.578 22.094 -2.779 1 75.75 74 PHE A O 1
ATOM 550 N N . VAL A 1 75 ? -15.055 22.016 -1.016 1 77.88 75 VAL A N 1
ATOM 551 C CA . VAL A 1 75 ? -16.219 22.109 -1.888 1 77.88 75 VAL A CA 1
ATOM 552 C C . VAL A 1 75 ? -16.531 23.578 -2.188 1 77.88 75 VAL A C 1
ATOM 554 O O . VAL A 1 75 ? -16.906 24.344 -1.293 1 77.88 75 VAL A O 1
ATOM 557 N N . LEU A 1 76 ? -16.359 23.922 -3.369 1 78.62 76 LEU A N 1
ATOM 558 C CA . LEU A 1 76 ? -16.469 25.312 -3.771 1 78.62 76 LEU A CA 1
ATOM 559 C C . LEU A 1 76 ? -17.828 25.891 -3.373 1 78.62 76 LEU A C 1
ATOM 561 O O . LEU A 1 76 ? -17.906 27.031 -2.895 1 78.62 76 LEU A O 1
ATOM 565 N N . LYS A 1 77 ? -18.891 25.125 -3.629 1 75.69 77 LYS A N 1
ATOM 566 C CA . LYS A 1 77 ? -20.234 25.578 -3.289 1 75.69 77 LYS A CA 1
ATOM 567 C C . LYS A 1 77 ? -20.344 25.891 -1.799 1 75.69 77 LYS A C 1
ATOM 569 O O . LYS A 1 77 ? -20.984 26.875 -1.41 1 75.69 77 LYS A O 1
ATOM 574 N N . ASP A 1 78 ? -19.734 25.047 -1.076 1 69.5 78 ASP A N 1
ATOM 575 C CA . ASP A 1 78 ? -19.781 25.234 0.37 1 69.5 78 ASP A CA 1
ATOM 576 C C . ASP A 1 78 ? -18.844 26.359 0.806 1 69.5 78 ASP A C 1
ATOM 578 O O . ASP A 1 78 ? -19.141 27.109 1.729 1 69.5 78 ASP A O 1
ATOM 582 N N . MET A 1 79 ? -17.719 26.422 0.168 1 67 79 MET A N 1
ATOM 583 C CA . MET A 1 79 ? -16.719 27.438 0.495 1 67 79 MET A CA 1
ATOM 584 C C . MET A 1 79 ? -17.25 28.828 0.166 1 67 79 MET A C 1
ATOM 586 O O . MET A 1 79 ? -16.906 29.812 0.835 1 67 79 MET A O 1
ATOM 590 N N . LEU A 1 80 ? -17.953 28.766 -0.851 1 70.56 80 LEU A N 1
ATOM 591 C CA . LEU A 1 80 ? -18.5 30.062 -1.273 1 70.56 80 LEU A CA 1
ATOM 592 C C . LEU A 1 80 ? -19.609 30.516 -0.338 1 70.56 80 LEU A C 1
ATOM 594 O O . LEU A 1 80 ? -19.891 31.703 -0.232 1 70.56 80 LEU A O 1
ATOM 598 N N . LYS A 1 81 ? -20.141 29.406 0.229 1 65.06 81 LYS A N 1
ATOM 599 C CA . LYS A 1 81 ? -21.172 29.75 1.198 1 65.06 81 LYS A CA 1
ATOM 600 C C . LYS A 1 81 ? -20.562 30.312 2.48 1 65.06 81 LYS A C 1
ATOM 602 O O . LYS A 1 81 ? -21.219 31.062 3.207 1 65.06 81 LYS A O 1
ATOM 607 N N . VAL A 1 82 ? -19.359 29.609 2.668 1 63.25 82 VAL A N 1
ATOM 608 C CA . VAL A 1 82 ? -18.688 30.047 3.887 1 63.25 82 VAL A CA 1
ATOM 609 C C . VAL A 1 82 ? -18.219 31.484 3.719 1 63.25 82 VAL A C 1
ATOM 611 O O . VAL A 1 82 ? -17.719 31.875 2.652 1 63.25 82 VAL A O 1
ATOM 614 N N . GLY A 1 83 ? -19 32.375 3.873 1 68.12 83 GLY A N 1
ATOM 615 C CA . GLY A 1 83 ? -18.875 33.812 3.725 1 68.12 83 GLY A CA 1
ATOM 616 C C . GLY A 1 83 ? -17.469 34.312 3.99 1 68.12 83 GLY A C 1
ATOM 617 O O . GLY A 1 83 ? -16.578 33.562 4.328 1 68.12 83 GLY A O 1
ATOM 618 N N . SER A 1 84 ? -17.078 35.438 3.627 1 82 84 SER A N 1
ATOM 619 C CA . SER A 1 84 ? -15.836 36.188 3.826 1 82 84 SER A CA 1
ATOM 620 C C . SER A 1 84 ? -15.398 36.125 5.285 1 82 84 SER A C 1
ATOM 622 O O . SER A 1 84 ? -14.203 36.219 5.582 1 82 84 SER A O 1
ATOM 624 N N . SER A 1 85 ? -16.344 35.75 6.145 1 86.81 85 SER A N 1
ATOM 625 C CA . SER A 1 85 ? -16.031 35.75 7.57 1 86.81 85 SER A CA 1
ATOM 626 C C . SER A 1 85 ? -15.117 34.594 7.926 1 86.81 85 SER A C 1
ATOM 628 O O . SER A 1 85 ? -14.148 34.75 8.672 1 86.81 85 SER A O 1
ATOM 630 N N . ILE A 1 86 ? -15.414 33.438 7.336 1 88.69 86 ILE A N 1
ATOM 631 C CA . ILE A 1 86 ? -14.633 32.25 7.621 1 88.69 86 ILE A CA 1
ATOM 632 C C . ILE A 1 86 ? -13.211 32.406 7.082 1 88.69 86 ILE A C 1
ATOM 634 O O . ILE A 1 86 ? -12.242 32.031 7.73 1 88.69 86 ILE A O 1
ATOM 638 N N . LEU A 1 87 ? -13.117 33 5.973 1 88.5 87 LEU A N 1
ATOM 639 C CA . LEU A 1 87 ? -11.805 33.219 5.367 1 88.5 87 LEU A CA 1
ATOM 640 C C . LEU A 1 87 ? -10.969 34.188 6.223 1 88.5 87 LEU A C 1
ATOM 642 O O . LEU A 1 87 ? -9.773 33.938 6.422 1 88.5 87 LEU A O 1
ATOM 646 N N . ILE A 1 88 ? -11.578 35.188 6.668 1 92.19 88 ILE A N 1
ATOM 647 C CA . ILE A 1 88 ? -10.883 36.188 7.484 1 92.19 88 ILE A CA 1
ATOM 648 C C . ILE A 1 88 ? -10.406 35.531 8.781 1 92.19 88 ILE A C 1
ATOM 650 O O . ILE A 1 88 ? -9.258 35.719 9.195 1 92.19 88 ILE A O 1
ATOM 654 N N . ILE A 1 89 ? -11.242 34.781 9.375 1 94.06 89 ILE A N 1
ATOM 655 C CA . ILE A 1 89 ? -10.891 34.094 10.617 1 94.06 89 ILE A CA 1
ATOM 656 C C . ILE A 1 89 ? -9.734 33.125 10.367 1 94.06 89 ILE A C 1
ATOM 658 O O . ILE A 1 89 ? -8.789 33.062 11.156 1 94.06 89 ILE A O 1
ATOM 662 N N . THR A 1 90 ? -9.836 32.406 9.266 1 93.12 90 THR A N 1
ATOM 663 C CA . THR A 1 90 ? -8.82 31.391 8.945 1 93.12 90 THR A CA 1
ATOM 664 C C . THR A 1 90 ? -7.465 32.062 8.711 1 93.12 90 THR A C 1
ATOM 666 O O . THR A 1 90 ? -6.445 31.578 9.227 1 93.12 90 THR A O 1
ATOM 669 N N . ILE A 1 91 ? -7.496 33.094 7.977 1 93.31 91 ILE A N 1
ATOM 670 C CA . ILE A 1 91 ? -6.254 33.812 7.676 1 93.31 91 ILE A CA 1
ATOM 671 C C . ILE A 1 91 ? -5.68 34.406 8.961 1 93.31 91 ILE A C 1
ATOM 673 O O . ILE A 1 91 ? -4.473 34.312 9.203 1 93.31 91 ILE A O 1
ATOM 677 N N . ALA A 1 92 ? -6.504 34.938 9.758 1 95.62 92 ALA A N 1
ATOM 678 C CA . ALA A 1 92 ? -6.066 35.594 10.992 1 95.62 92 ALA A CA 1
ATOM 679 C C . ALA A 1 92 ? -5.434 34.594 11.945 1 95.62 92 ALA A C 1
ATOM 681 O O . ALA A 1 92 ? -4.391 34.844 12.539 1 95.62 92 ALA A O 1
ATOM 682 N N . GLU A 1 93 ? -6.098 33.5 12.141 1 95.94 93 GLU A N 1
ATOM 683 C CA . GLU A 1 93 ? -5.547 32.531 13.07 1 95.94 93 GLU A CA 1
ATOM 684 C C . GLU A 1 93 ? -4.246 31.922 12.539 1 95.94 93 GLU A C 1
ATOM 686 O O . GLU A 1 93 ? -3.307 31.703 13.305 1 95.94 93 GLU A O 1
ATOM 691 N N . ALA A 1 94 ? -4.164 31.672 11.227 1 95.5 94 ALA A N 1
ATOM 692 C CA . ALA A 1 94 ? -2.947 31.141 10.617 1 95.5 94 ALA A CA 1
ATOM 693 C C . ALA A 1 94 ? -1.794 32.125 10.734 1 95.5 94 ALA A C 1
ATOM 695 O O . ALA A 1 94 ? -0.692 31.766 11.156 1 95.5 94 ALA A O 1
ATOM 696 N N . ILE A 1 95 ? -2.096 33.375 10.414 1 96.06 95 ILE A N 1
ATOM 697 C CA . ILE A 1 95 ? -1.077 34.406 10.445 1 96.06 95 ILE A CA 1
ATOM 698 C C . ILE A 1 95 ? -0.676 34.688 11.891 1 96.06 95 ILE A C 1
ATOM 700 O O . ILE A 1 95 ? 0.493 34.969 12.18 1 96.06 95 ILE A O 1
ATOM 704 N N . GLY A 1 96 ? -1.637 34.688 12.766 1 97.06 96 GLY A N 1
ATOM 705 C CA . GLY A 1 96 ? -1.326 34.844 14.172 1 97.06 96 GLY A CA 1
ATOM 706 C C . GLY A 1 96 ? -0.301 33.844 14.68 1 97.06 96 GLY A C 1
ATOM 707 O O . GLY A 1 96 ? 0.657 34.219 15.359 1 97.06 96 GLY A O 1
ATOM 708 N N . ALA A 1 97 ? -0.513 32.625 14.344 1 97.06 97 ALA A N 1
ATOM 709 C CA . ALA A 1 97 ? 0.428 31.578 14.734 1 97.06 97 ALA A CA 1
ATOM 710 C C . ALA A 1 97 ? 1.8 31.812 14.109 1 97.06 97 ALA A C 1
ATOM 712 O O . ALA A 1 97 ? 2.824 31.719 14.789 1 97.06 97 ALA A O 1
ATOM 713 N N . VAL A 1 98 ? 1.818 32.125 12.836 1 97.38 98 VAL A N 1
ATOM 714 C CA . VAL A 1 98 ? 3.064 32.281 12.094 1 97.38 98 VAL A CA 1
ATOM 715 C C . VAL A 1 98 ? 3.861 33.469 12.68 1 97.38 98 VAL A C 1
ATOM 717 O O . VAL A 1 98 ? 5.07 33.344 12.906 1 97.38 98 VAL A O 1
ATOM 720 N N . ILE A 1 99 ? 3.182 34.531 12.938 1 97.5 99 ILE A N 1
ATOM 721 C CA . ILE A 1 99 ? 3.85 35.75 13.422 1 97.5 99 ILE A CA 1
ATOM 722 C C . ILE A 1 99 ? 4.438 35.469 14.805 1 97.5 99 ILE A C 1
ATOM 724 O O . ILE A 1 99 ? 5.605 35.781 15.055 1 97.5 99 ILE A O 1
ATOM 728 N N . LEU A 1 100 ? 3.668 34.938 15.656 1 97.94 100 LEU A N 1
ATOM 729 C CA . LEU A 1 100 ? 4.141 34.781 17.031 1 97.94 100 LEU A CA 1
ATOM 730 C C . LEU A 1 100 ? 5.262 33.75 17.094 1 97.94 100 LEU A C 1
ATOM 732 O O . LEU A 1 100 ? 6.207 33.875 17.859 1 97.94 100 LEU A O 1
ATOM 736 N N . VAL A 1 101 ? 5.141 32.656 16.375 1 97.75 101 VAL A N 1
ATOM 737 C CA . VAL A 1 101 ? 6.195 31.656 16.359 1 97.75 101 VAL A CA 1
ATOM 738 C C . VAL A 1 101 ? 7.465 32.25 15.75 1 97.75 101 VAL A C 1
ATOM 740 O O . VAL A 1 101 ? 8.57 31.969 16.219 1 97.75 101 VAL A O 1
ATOM 743 N N . PHE A 1 102 ? 7.277 33.031 14.719 1 97.69 102 PHE A N 1
ATOM 744 C CA . PHE A 1 102 ? 8.43 33.688 14.125 1 97.69 102 PHE A CA 1
ATOM 745 C C . PHE A 1 102 ? 9.133 34.594 15.141 1 97.69 102 PHE A C 1
ATOM 747 O O . PHE A 1 102 ? 10.359 34.531 15.266 1 97.69 102 PHE A O 1
ATOM 754 N N . ILE A 1 103 ? 8.383 35.344 15.852 1 97.62 103 ILE A N 1
ATOM 755 C CA . ILE A 1 103 ? 8.938 36.281 16.828 1 97.62 103 ILE A CA 1
ATOM 756 C C . ILE A 1 103 ? 9.68 35.5 17.906 1 97.62 103 ILE A C 1
ATOM 758 O O . ILE A 1 103 ? 10.805 35.875 18.281 1 97.62 103 ILE A O 1
ATOM 762 N N . VAL A 1 104 ? 9.141 34.469 18.391 1 96.44 104 VAL A N 1
ATOM 763 C CA . VAL A 1 104 ? 9.719 33.688 19.484 1 96.44 104 VAL A CA 1
ATOM 764 C C . VAL A 1 104 ? 10.984 33 19 1 96.44 104 VAL A C 1
ATOM 766 O O . VAL A 1 104 ? 11.992 32.938 19.719 1 96.44 104 VAL A O 1
ATOM 769 N N . THR A 1 105 ? 10.961 32.438 17.797 1 95.94 105 THR A N 1
ATOM 770 C CA . THR A 1 105 ? 12.109 31.672 17.297 1 95.94 105 THR A CA 1
ATOM 771 C C . THR A 1 105 ? 13.227 32.625 16.859 1 95.94 105 THR A C 1
ATOM 773 O O . THR A 1 105 ? 14.398 32.406 17.172 1 95.94 105 THR A O 1
ATOM 776 N N . TYR A 1 106 ? 12.859 33.656 16.156 1 96.38 106 TYR A N 1
ATOM 777 C CA . TYR A 1 106 ? 13.852 34.594 15.609 1 96.38 106 TYR A CA 1
ATOM 778 C C . TYR A 1 106 ? 14.422 35.469 16.703 1 96.38 106 TYR A C 1
ATOM 780 O O . TYR A 1 106 ? 15.641 35.562 16.875 1 96.38 106 TYR A O 1
ATOM 788 N N . TYR A 1 107 ? 13.609 36.156 17.422 1 96.06 107 TYR A N 1
ATOM 789 C CA . TYR A 1 107 ? 14.07 37.094 18.422 1 96.06 107 TYR A CA 1
ATOM 790 C C . TYR A 1 107 ? 14.281 36.438 19.766 1 96.06 107 TYR A C 1
ATOM 792 O O . TYR A 1 107 ? 15.203 36.781 20.5 1 96.06 107 TYR A O 1
ATOM 800 N N . GLY A 1 108 ? 13.43 35.562 20.156 1 94.06 108 GLY A N 1
ATOM 801 C CA . GLY A 1 108 ? 13.508 34.938 21.469 1 94.06 108 GLY A CA 1
ATOM 802 C C . GLY A 1 108 ? 14.641 33.938 21.562 1 94.06 108 GLY A C 1
ATOM 803 O O . GLY A 1 108 ? 15.383 33.906 22.562 1 94.06 108 GLY A O 1
ATOM 804 N N . PHE A 1 109 ? 14.812 33.156 20.531 1 94.5 109 PHE A N 1
ATOM 805 C CA . PHE A 1 109 ? 15.797 32.062 20.594 1 94.5 109 PHE A CA 1
ATOM 806 C C . PHE A 1 109 ? 16.938 32.312 19.609 1 94.5 109 PHE A C 1
ATOM 808 O O . PHE A 1 109 ? 17.781 31.453 19.391 1 94.5 109 PHE A O 1
ATOM 815 N N . ASN A 1 110 ? 16.938 33.438 18.969 1 94.56 110 ASN A N 1
ATOM 816 C CA . ASN A 1 110 ? 18.016 33.906 18.094 1 94.56 110 ASN A CA 1
ATOM 817 C C . ASN A 1 110 ? 18.312 32.875 16.984 1 94.56 110 ASN A C 1
ATOM 819 O O . ASN A 1 110 ? 19.469 32.594 16.703 1 94.56 110 ASN A O 1
ATOM 823 N N . GLN A 1 111 ? 17.312 32.344 16.438 1 94.31 111 GLN A N 1
ATOM 824 C CA . GLN A 1 111 ? 17.484 31.438 15.312 1 94.31 111 GLN A CA 1
ATOM 825 C C . GLN A 1 111 ? 17.594 32.219 14 1 94.31 111 GLN A C 1
ATOM 827 O O . GLN A 1 111 ? 17.188 33.375 13.938 1 94.31 111 GLN A O 1
ATOM 832 N N . SER A 1 112 ? 18.141 31.594 13.008 1 95.31 112 SER A N 1
ATOM 833 C CA . SER A 1 112 ? 18.281 32.25 11.711 1 95.31 112 SER A CA 1
ATOM 834 C C . SER A 1 112 ? 16.906 32.562 11.102 1 95.31 112 SER A C 1
ATOM 836 O O . SER A 1 112 ? 15.906 31.953 11.484 1 95.31 112 SER A O 1
ATOM 838 N N . PHE A 1 113 ? 16.875 33.469 10.203 1 94.75 113 PHE A N 1
ATOM 839 C CA . PHE A 1 113 ? 15.656 33.844 9.516 1 94.75 113 PHE A CA 1
ATOM 840 C C . PHE A 1 113 ? 15.047 32.625 8.805 1 94.75 113 PHE A C 1
ATOM 842 O O . PHE A 1 113 ? 13.836 32.406 8.891 1 94.75 113 PHE A O 1
ATOM 849 N N . ALA A 1 114 ? 15.977 31.859 8.156 1 93.31 114 ALA A N 1
ATOM 850 C CA . ALA A 1 114 ? 15.508 30.703 7.395 1 93.31 114 ALA A CA 1
ATOM 851 C C . ALA A 1 114 ? 14.836 29.688 8.305 1 93.31 114 ALA A C 1
ATOM 853 O O . ALA A 1 114 ? 13.734 29.219 8.008 1 93.31 114 ALA A O 1
ATOM 854 N N . PHE A 1 115 ? 15.461 29.469 9.383 1 95 115 PHE A N 1
ATOM 855 C CA . PHE A 1 115 ? 14.914 28.547 10.359 1 95 115 PHE A CA 1
ATOM 856 C C . PHE A 1 115 ? 13.578 29.047 10.891 1 95 115 PHE A C 1
ATOM 858 O O . PHE A 1 115 ? 12.594 28.297 10.914 1 95 115 PHE A O 1
ATOM 865 N N . SER A 1 116 ? 13.555 30.297 11.219 1 96.94 116 SER A N 1
ATOM 866 C CA . SER A 1 116 ? 12.422 30.875 11.922 1 96.94 116 SER A CA 1
ATOM 867 C C . SER A 1 116 ? 11.203 30.984 11.008 1 96.94 116 SER A C 1
ATOM 869 O O . SER A 1 116 ? 10.078 30.703 11.43 1 96.94 116 SER A O 1
ATOM 871 N N . ILE A 1 117 ? 11.398 31.344 9.773 1 94.81 117 ILE A N 1
ATOM 872 C CA . ILE A 1 117 ? 10.273 31.562 8.875 1 94.81 117 ILE A CA 1
ATOM 873 C C . ILE A 1 117 ? 9.656 30.219 8.477 1 94.81 117 ILE A C 1
ATOM 875 O O . ILE A 1 117 ? 8.438 30.109 8.312 1 94.81 117 ILE A O 1
ATOM 879 N N . VAL A 1 118 ? 10.492 29.234 8.375 1 94 118 VAL A N 1
ATOM 880 C CA . VAL A 1 118 ? 10.016 27.938 7.945 1 94 118 VAL A CA 1
ATOM 881 C C . VAL A 1 118 ? 9.234 27.266 9.078 1 94 118 VAL A C 1
ATOM 883 O O . VAL A 1 118 ? 8.109 26.812 8.891 1 94 118 VAL A O 1
ATOM 886 N N . ILE A 1 119 ? 9.812 27.297 10.227 1 95.44 119 ILE A N 1
ATOM 887 C CA . ILE A 1 119 ? 9.148 26.625 11.336 1 95.44 119 ILE A CA 1
ATOM 888 C C . ILE A 1 119 ? 7.871 27.375 11.711 1 95.44 119 ILE A C 1
ATOM 890 O O . ILE A 1 119 ? 6.875 26.766 12.109 1 95.44 119 ILE A O 1
ATOM 894 N N . ALA A 1 120 ? 7.906 28.688 11.57 1 97 120 ALA A N 1
ATOM 895 C CA . ALA A 1 120 ? 6.727 29.516 11.828 1 97 120 ALA A CA 1
ATOM 896 C C . ALA A 1 120 ? 5.594 29.172 10.867 1 97 120 ALA A C 1
ATOM 898 O O . ALA A 1 120 ? 4.434 29.078 11.266 1 97 120 ALA A O 1
ATOM 899 N N . SER A 1 121 ? 5.898 28.984 9.641 1 94.5 121 SER A N 1
ATOM 900 C CA . SER A 1 121 ? 4.871 28.656 8.648 1 94.5 121 SER A CA 1
ATOM 901 C C . SER A 1 121 ? 4.223 27.312 8.945 1 94.5 121 SER A C 1
ATOM 903 O O . SER A 1 121 ? 3.037 27.125 8.664 1 94.5 121 SER A O 1
ATOM 905 N N . MET A 1 122 ? 4.957 26.422 9.531 1 93.69 122 MET A N 1
ATOM 906 C CA . MET A 1 122 ? 4.469 25.078 9.828 1 93.69 122 MET A CA 1
ATOM 907 C C . MET A 1 122 ? 3.508 25.094 11.016 1 93.69 122 MET A C 1
ATOM 909 O O . MET A 1 122 ? 2.781 24.125 11.242 1 93.69 122 MET A O 1
ATOM 913 N N . SER A 1 123 ? 3.469 26.234 11.695 1 94.69 123 SER A N 1
ATOM 914 C CA . SER A 1 123 ? 2.615 26.359 12.875 1 94.69 123 SER A CA 1
ATOM 915 C C . SER A 1 123 ? 1.172 26.656 12.477 1 94.69 123 SER A C 1
ATOM 917 O O . SER A 1 123 ? 0.26 26.516 13.297 1 94.69 123 SER A O 1
ATOM 919 N N . ALA A 1 124 ? 0.965 26.938 11.234 1 92.69 124 ALA A N 1
ATOM 920 C CA . ALA A 1 124 ? -0.353 27.359 10.766 1 92.69 124 ALA A CA 1
ATOM 921 C C . ALA A 1 124 ? -1.299 26.172 10.641 1 92.69 124 ALA A C 1
ATOM 923 O O . ALA A 1 124 ? -2.506 26.312 10.852 1 92.69 124 ALA A O 1
ATOM 924 N N . ALA A 1 125 ? -0.73 25.062 10.391 1 86.62 125 ALA A N 1
ATOM 925 C CA . ALA A 1 125 ? -1.55 23.906 10.047 1 86.62 125 ALA A CA 1
ATOM 926 C C . ALA A 1 125 ? -2.242 23.344 11.281 1 86.62 125 ALA A C 1
ATOM 928 O O . ALA A 1 125 ? -1.656 23.297 12.367 1 86.62 125 ALA A O 1
ATOM 929 N N . THR A 1 126 ? -3.541 22.938 11.078 1 87.69 126 THR A N 1
ATOM 930 C CA . THR A 1 126 ? -4.352 22.328 12.125 1 87.69 126 THR A CA 1
ATOM 931 C C . THR A 1 126 ? -4.82 20.938 11.695 1 87.69 126 THR A C 1
ATOM 933 O O . THR A 1 126 ? -5.203 20.734 10.539 1 87.69 126 THR A O 1
ATOM 936 N N . ALA A 1 127 ? -4.68 20.016 12.602 1 79.5 127 ALA A N 1
ATOM 937 C CA . ALA A 1 127 ? -5.188 18.672 12.336 1 79.5 127 ALA A CA 1
ATOM 938 C C . ALA A 1 127 ? -6.691 18.594 12.578 1 79.5 127 ALA A C 1
ATOM 940 O O . ALA A 1 127 ? -7.141 18.641 13.727 1 79.5 127 ALA A O 1
ATOM 941 N N . PRO A 1 128 ? -7.512 18.375 11.539 1 73.75 128 PRO A N 1
ATOM 942 C CA . PRO A 1 128 ? -8.969 18.375 11.727 1 73.75 128 PRO A CA 1
ATOM 943 C C . PRO A 1 128 ? -9.469 17.109 12.398 1 73.75 128 PRO A C 1
ATOM 945 O O . PRO A 1 128 ? -10.531 17.109 13.031 1 73.75 128 PRO A O 1
ATOM 948 N N . ALA A 1 129 ? -8.773 16.062 12.203 1 67.25 129 ALA A N 1
ATOM 949 C CA . ALA A 1 129 ? -9.258 14.75 12.625 1 67.25 129 ALA A CA 1
ATOM 950 C C . ALA A 1 129 ? -9.562 14.734 14.125 1 67.25 129 ALA A C 1
ATOM 952 O O . ALA A 1 129 ? -10.602 14.234 14.547 1 67.25 129 ALA A O 1
ATOM 953 N N . ALA A 1 130 ? -8.68 15.266 14.922 1 69.69 130 ALA A N 1
ATOM 954 C CA . ALA A 1 130 ? -8.844 15.258 16.375 1 69.69 130 ALA A CA 1
ATOM 955 C C . ALA A 1 130 ? -10.055 16.078 16.797 1 69.69 130 ALA A C 1
ATOM 957 O O . ALA A 1 130 ? -10.828 15.672 17.656 1 69.69 130 ALA A O 1
ATOM 958 N N . THR A 1 131 ? -10.219 17.141 16.203 1 76.5 131 THR A N 1
ATOM 959 C CA . THR A 1 131 ? -11.32 18.031 16.531 1 76.5 131 THR A CA 1
ATOM 960 C C . THR A 1 131 ? -12.648 17.469 16.031 1 76.5 131 THR A C 1
ATOM 962 O O . THR A 1 131 ? -13.656 17.531 16.734 1 76.5 131 THR A O 1
ATOM 965 N N . MET A 1 132 ? -12.625 16.875 14.93 1 73.5 132 MET A N 1
ATOM 966 C CA . MET A 1 132 ? -13.828 16.281 14.367 1 73.5 132 MET A CA 1
ATOM 967 C C . MET A 1 132 ? -14.305 15.109 15.203 1 73.5 132 MET A C 1
ATOM 969 O O . MET A 1 132 ? -15.508 14.898 15.359 1 73.5 132 MET A O 1
ATOM 973 N N . MET A 1 133 ? -13.445 14.422 15.641 1 68.44 133 MET A N 1
ATOM 974 C CA . MET A 1 133 ? -13.781 13.289 16.5 1 68.44 133 MET A CA 1
ATOM 975 C C . MET A 1 133 ? -14.516 13.766 17.75 1 68.44 133 MET A C 1
ATOM 977 O O . MET A 1 133 ? -15.477 13.125 18.188 1 68.44 133 MET A O 1
ATOM 981 N N . VAL A 1 134 ? -14.125 14.82 18.281 1 74.56 134 VAL A N 1
ATOM 982 C CA . VAL A 1 134 ? -14.742 15.367 19.484 1 74.56 134 VAL A CA 1
ATOM 983 C C . VAL A 1 134 ? -16.141 15.883 19.172 1 74.56 134 VAL A C 1
ATOM 985 O O . VAL A 1 134 ? -17.094 15.641 19.938 1 74.56 134 VAL A O 1
ATOM 988 N N . ILE A 1 135 ? -16.281 16.453 18.078 1 77.12 135 ILE A N 1
ATOM 989 C CA . ILE A 1 135 ? -17.562 17.016 17.656 1 77.12 135 ILE A CA 1
ATOM 990 C C . ILE A 1 135 ? -18.562 15.883 17.453 1 77.12 135 ILE A C 1
ATOM 992 O O . ILE A 1 135 ? -19.719 15.984 17.891 1 77.12 135 ILE A O 1
ATOM 996 N N . ARG A 1 136 ? -18.125 14.906 16.922 1 70.44 136 ARG A N 1
ATOM 997 C CA . ARG A 1 136 ? -19 13.773 16.641 1 70.44 136 ARG A CA 1
ATOM 998 C C . ARG A 1 136 ? -19.328 13.016 17.922 1 70.44 136 ARG A C 1
ATOM 1000 O O . ARG A 1 136 ? -20.484 12.648 18.156 1 70.44 136 ARG A O 1
ATOM 1007 N N . GLN A 1 137 ? -18.359 12.766 18.656 1 66.12 137 GLN A N 1
ATOM 1008 C CA . GLN A 1 137 ? -18.531 12.023 19.906 1 66.12 137 GLN A CA 1
ATOM 1009 C C . GLN A 1 137 ? -19.531 12.719 20.828 1 66.12 137 GLN A C 1
ATOM 1011 O O . GLN A 1 137 ? -20.297 12.055 21.531 1 66.12 137 GLN A O 1
ATOM 1016 N N . TYR A 1 138 ? -19.562 13.992 20.781 1 75.62 138 TYR A N 1
ATOM 1017 C CA . TYR A 1 138 ? -20.406 14.75 21.688 1 75.62 138 TYR A CA 1
ATOM 1018 C C . TYR A 1 138 ? -21.609 15.344 20.969 1 75.62 138 TYR A C 1
ATOM 1020 O O . TYR A 1 138 ? -22.344 16.156 21.531 1 75.62 138 TYR A O 1
ATOM 1028 N N . LYS A 1 139 ? -21.719 14.922 19.703 1 78.44 139 LYS A N 1
ATOM 1029 C CA . LYS A 1 139 ? -22.812 15.414 18.875 1 78.44 139 LYS A CA 1
ATOM 1030 C C . LYS A 1 139 ? -22.969 16.922 18.984 1 78.44 139 LYS A C 1
ATOM 1032 O O . LYS A 1 139 ? -24.062 17.422 19.25 1 78.44 139 LYS A O 1
ATOM 1037 N N . ALA A 1 140 ? -21.891 17.609 19.016 1 84 140 ALA A N 1
ATOM 1038 C CA . ALA A 1 140 ? -21.844 19.047 19.266 1 84 140 ALA A CA 1
ATOM 1039 C C . ALA A 1 140 ? -22.469 19.812 18.109 1 84 140 ALA A C 1
ATOM 1041 O O . ALA A 1 140 ? -22.297 19.453 16.938 1 84 140 ALA A O 1
ATOM 1042 N N . HIS A 1 141 ? -23.203 20.75 18.5 1 84.88 141 HIS A N 1
ATOM 1043 C CA . HIS A 1 141 ? -23.812 21.625 17.5 1 84.88 141 HIS A CA 1
ATOM 1044 C C . HIS A 1 141 ? -24.016 23.031 18.047 1 84.88 141 HIS A C 1
ATOM 1046 O O . HIS A 1 141 ? -24.453 23.203 19.188 1 84.88 141 HIS A O 1
ATOM 1052 N N . GLY A 1 142 ? -23.641 24.016 17.219 1 87 142 GLY A N 1
ATOM 1053 C CA . GLY A 1 142 ? -23.734 25.422 17.594 1 87 142 GLY A CA 1
ATOM 1054 C C . GLY A 1 142 ? -22.859 26.328 16.766 1 87 142 GLY A C 1
ATOM 1055 O O . GLY A 1 142 ? -22.266 25.891 15.773 1 87 142 GLY A O 1
ATOM 1056 N N . PRO A 1 143 ? -22.828 27.516 17.094 1 88.38 143 PRO A N 1
ATOM 1057 C CA . PRO A 1 143 ? -22.047 28.469 16.328 1 88.38 143 PRO A CA 1
ATOM 1058 C C . PRO A 1 143 ? -20.562 28.125 16.281 1 88.38 143 PRO A C 1
ATOM 1060 O O . PRO A 1 143 ? -19.906 28.266 15.242 1 88.38 143 PRO A O 1
ATOM 1063 N N . LEU A 1 144 ? -20.031 27.656 17.297 1 92.12 144 LEU A N 1
ATOM 1064 C CA . LEU A 1 144 ? -18.609 27.281 17.359 1 92.12 144 LEU A CA 1
ATOM 1065 C C . LEU A 1 144 ? -18.328 26.094 16.438 1 92.12 144 LEU A C 1
ATOM 1067 O O . LEU A 1 144 ? -17.438 26.172 15.586 1 92.12 144 LEU A O 1
ATOM 1071 N N . THR A 1 145 ? -19.156 25.078 16.609 1 85.94 145 THR A N 1
ATOM 1072 C CA . THR A 1 145 ? -18.984 23.844 15.844 1 85.94 145 THR A CA 1
ATOM 1073 C C . THR A 1 145 ? -19.125 24.125 14.352 1 85.94 145 THR A C 1
ATOM 1075 O O . THR A 1 145 ? -18.344 23.625 13.539 1 85.94 145 THR A O 1
ATOM 1078 N N . ARG A 1 146 ? -19.984 24.969 13.992 1 82.44 146 ARG A N 1
ATOM 1079 C CA . ARG A 1 146 ? -20.25 25.297 12.594 1 82.44 146 ARG A CA 1
ATOM 1080 C C . ARG A 1 146 ? -19.125 26.125 12 1 82.44 146 ARG A C 1
ATOM 1082 O O . ARG A 1 146 ? -18.922 26.141 10.789 1 82.44 146 ARG A O 1
ATOM 1089 N N . THR A 1 147 ? -18.422 26.766 12.859 1 86.19 147 THR A N 1
ATOM 1090 C CA . THR A 1 147 ? -17.297 27.578 12.406 1 86.19 147 THR A CA 1
ATOM 1091 C C . THR A 1 147 ? -16.016 26.75 12.328 1 86.19 147 THR A C 1
ATOM 1093 O O . THR A 1 147 ? -15.195 26.953 11.43 1 86.19 147 THR A O 1
ATOM 1096 N N . ILE A 1 148 ? -15.844 25.828 13.227 1 88.25 148 ILE A N 1
ATOM 1097 C CA . ILE A 1 148 ? -14.641 25 13.305 1 88.25 148 ILE A CA 1
ATOM 1098 C C . ILE A 1 148 ? -14.453 24.234 12 1 88.25 148 ILE A C 1
ATOM 1100 O O . ILE A 1 148 ? -13.359 24.234 11.422 1 88.25 148 ILE A O 1
ATOM 1104 N N . LEU A 1 149 ? -15.492 23.672 11.469 1 76.06 149 LEU A N 1
ATOM 1105 C CA . LEU A 1 149 ? -15.43 22.75 10.352 1 76.06 149 LEU A CA 1
ATOM 1106 C C . LEU A 1 149 ? -14.906 23.438 9.094 1 76.06 149 LEU A C 1
ATOM 1108 O O . LEU A 1 149 ? -13.914 23 8.508 1 76.06 149 LEU A O 1
ATOM 1112 N N . PRO A 1 150 ? -15.516 24.562 8.758 1 78.31 150 PRO A N 1
ATOM 1113 C CA . PRO A 1 150 ? -15 25.219 7.559 1 78.31 150 PRO A CA 1
ATOM 1114 C C . PRO A 1 150 ? -13.625 25.844 7.77 1 78.31 150 PRO A C 1
ATOM 1116 O O . PRO A 1 150 ? -12.812 25.891 6.84 1 78.31 150 PRO A O 1
ATOM 1119 N N . VAL A 1 151 ? -13.273 26.312 8.914 1 86.56 151 VAL A N 1
ATOM 1120 C CA . VAL A 1 151 ? -11.984 26.938 9.203 1 86.56 151 VAL A CA 1
ATOM 1121 C C . VAL A 1 151 ? -10.875 25.891 9.07 1 86.56 151 VAL A C 1
ATOM 1123 O O . VAL A 1 151 ? -9.836 26.156 8.461 1 86.56 151 VAL A O 1
ATOM 1126 N N . VAL A 1 152 ? -11.078 24.766 9.609 1 82.06 152 VAL A N 1
ATOM 1127 C CA . VAL A 1 152 ? -10.055 23.734 9.594 1 82.06 152 VAL A CA 1
ATOM 1128 C C . VAL A 1 152 ? -9.82 23.25 8.164 1 82.06 152 VAL A C 1
ATOM 1130 O O . VAL A 1 152 ? -8.688 22.922 7.793 1 82.06 152 VAL A O 1
ATOM 1133 N N . ALA A 1 153 ? -10.891 23.234 7.426 1 70.56 153 ALA A N 1
ATOM 1134 C CA . ALA A 1 153 ? -10.781 22.797 6.031 1 70.56 153 ALA A CA 1
ATOM 1135 C C . ALA A 1 153 ? -9.906 23.75 5.23 1 70.56 153 ALA A C 1
ATOM 1137 O O . ALA A 1 153 ? -9.078 23.312 4.422 1 70.56 153 ALA A O 1
ATOM 1138 N N . ILE A 1 154 ? -10.039 25.016 5.477 1 78.19 154 ILE A N 1
ATOM 1139 C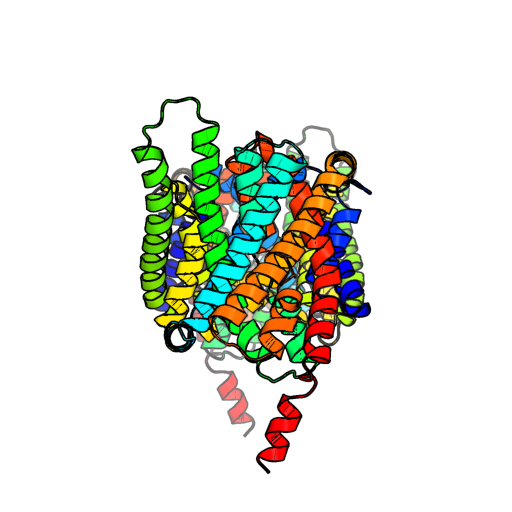 CA . ILE A 1 154 ? -9.328 26.047 4.73 1 78.19 154 ILE A CA 1
ATOM 1140 C C . ILE A 1 154 ? -7.938 26.25 5.332 1 78.19 154 ILE A C 1
ATOM 1142 O O . ILE A 1 154 ? -6.988 26.594 4.625 1 78.19 154 ILE A O 1
ATOM 1146 N N . ASP A 1 155 ? -7.848 25.938 6.539 1 86.44 155 ASP A N 1
ATOM 1147 C CA . ASP A 1 155 ? -6.633 26.156 7.316 1 86.44 155 ASP A CA 1
ATOM 1148 C C . ASP A 1 155 ? -5.453 25.406 6.703 1 86.44 155 ASP A C 1
ATOM 1150 O O . ASP A 1 155 ? -4.34 25.922 6.641 1 86.44 155 ASP A O 1
ATOM 1154 N N . ASP A 1 156 ? -5.645 24.25 6.238 1 77.38 156 ASP A N 1
ATOM 1155 C CA . ASP A 1 156 ? -4.574 23.453 5.648 1 77.38 156 ASP A CA 1
ATOM 1156 C C . ASP A 1 156 ? -4.066 24.094 4.352 1 77.38 156 ASP A C 1
ATOM 1158 O O . ASP A 1 156 ? -2.861 24.109 4.094 1 77.38 156 ASP A O 1
ATOM 1162 N N . ALA A 1 157 ? -4.988 24.562 3.639 1 75.25 157 ALA A N 1
ATOM 1163 C CA . ALA A 1 157 ? -4.605 25.219 2.389 1 75.25 157 ALA A CA 1
ATOM 1164 C C . ALA A 1 157 ? -3.77 26.469 2.658 1 75.25 157 ALA A C 1
ATOM 1166 O O . ALA A 1 157 ? -2.744 26.688 2.01 1 75.25 157 ALA A O 1
ATOM 1167 N N . VAL A 1 158 ? -4.25 27.219 3.559 1 83.56 158 VAL A N 1
ATOM 1168 C CA . VAL A 1 158 ? -3.547 28.438 3.93 1 83.56 158 VAL A CA 1
ATOM 1169 C C . VAL A 1 158 ? -2.17 28.094 4.496 1 83.56 158 VAL A C 1
ATOM 1171 O O . VAL A 1 158 ? -1.175 28.75 4.16 1 83.56 158 VAL A O 1
ATOM 1174 N N . GLY A 1 159 ? -2.15 27.094 5.285 1 87.31 159 GLY A N 1
ATOM 1175 C CA . GLY A 1 159 ? -0.895 26.656 5.879 1 87.31 159 GLY A CA 1
ATOM 1176 C C . GLY A 1 159 ? 0.135 26.219 4.855 1 87.31 159 GLY A C 1
ATOM 1177 O O . GLY A 1 159 ? 1.304 26.609 4.938 1 87.31 159 GLY A O 1
ATOM 1178 N N . ILE A 1 160 ? -0.289 25.469 3.965 1 79.19 160 ILE A N 1
ATOM 1179 C CA . ILE A 1 160 ? 0.609 24.953 2.934 1 79.19 160 ILE A CA 1
ATOM 1180 C C . ILE A 1 160 ? 1.11 26.109 2.068 1 79.19 160 ILE A C 1
ATOM 1182 O O . ILE A 1 160 ? 2.283 26.141 1.688 1 79.19 160 ILE A O 1
ATOM 1186 N N . MET A 1 161 ? 0.231 27.047 1.765 1 79.81 161 MET A N 1
ATOM 1187 C CA . MET A 1 161 ? 0.626 28.219 0.991 1 79.81 161 MET A CA 1
ATOM 1188 C C . MET A 1 161 ? 1.658 29.047 1.747 1 79.81 161 MET A C 1
ATOM 1190 O O . MET A 1 161 ? 2.656 29.484 1.168 1 79.81 161 MET A O 1
ATOM 1194 N N . LEU A 1 162 ? 1.388 29.234 2.967 1 88.19 162 LEU A N 1
ATOM 1195 C CA . LEU A 1 162 ? 2.33 29.984 3.789 1 88.19 162 LEU A CA 1
ATOM 1196 C C . LEU A 1 162 ? 3.678 29.266 3.859 1 88.19 162 LEU A C 1
ATOM 1198 O O . LEU A 1 162 ? 4.727 29.922 3.855 1 88.19 162 LEU A O 1
ATOM 1202 N N . PHE A 1 163 ? 3.604 27.984 3.916 1 87.94 163 PHE A N 1
ATOM 1203 C CA . PHE A 1 163 ? 4.824 27.188 3.941 1 87.94 163 PHE A CA 1
ATOM 1204 C C . PHE A 1 163 ? 5.609 27.359 2.648 1 87.94 163 PHE A C 1
ATOM 1206 O O . PHE A 1 163 ? 6.836 27.5 2.672 1 87.94 163 PHE A O 1
ATOM 1213 N N . GLY A 1 164 ? 4.875 27.297 1.57 1 78.44 164 GLY A N 1
ATOM 1214 C CA . GLY A 1 164 ? 5.539 27.516 0.295 1 78.44 164 GLY A CA 1
ATOM 1215 C C . GLY A 1 164 ? 6.254 28.844 0.212 1 78.44 164 GLY A C 1
ATOM 1216 O O . GLY A 1 164 ? 7.398 28.922 -0.245 1 78.44 164 GLY A O 1
ATOM 1217 N N . LEU A 1 165 ? 5.613 29.812 0.682 1 80.56 165 LEU A N 1
ATOM 1218 C CA . LEU A 1 165 ? 6.195 31.141 0.691 1 80.56 165 LEU A CA 1
ATOM 1219 C C . LEU A 1 165 ? 7.402 31.203 1.622 1 80.56 165 LEU A C 1
ATOM 1221 O O . LEU A 1 165 ? 8.422 31.812 1.282 1 80.56 165 LEU A O 1
ATOM 1225 N N . ALA A 1 166 ? 7.238 30.641 2.732 1 89.12 166 ALA A N 1
ATOM 1226 C CA . ALA A 1 166 ? 8.312 30.641 3.721 1 89.12 166 ALA A CA 1
ATOM 1227 C C . ALA A 1 166 ? 9.539 29.906 3.189 1 89.12 166 ALA A C 1
ATOM 1229 O O . ALA A 1 166 ? 10.672 30.344 3.389 1 89.12 166 ALA A O 1
ATOM 1230 N N . MET A 1 167 ? 9.32 28.781 2.574 1 82.88 167 MET A N 1
ATOM 1231 C CA . MET A 1 167 ? 10.414 27.984 2.02 1 82.88 167 MET A CA 1
ATOM 1232 C C . MET A 1 167 ? 11.18 28.781 0.966 1 82.88 167 MET A C 1
ATOM 1234 O O . MET A 1 167 ? 12.414 28.719 0.917 1 82.88 167 MET A O 1
ATOM 1238 N N . SER A 1 168 ? 10.406 29.469 0.182 1 75.81 168 SER A N 1
ATOM 1239 C CA . SER A 1 168 ? 11.031 30.297 -0.844 1 75.81 168 SER A CA 1
ATOM 1240 C C . SER A 1 168 ? 11.875 31.391 -0.222 1 75.81 168 SER A C 1
ATOM 1242 O O . SER A 1 168 ? 13 31.641 -0.652 1 75.81 168 SER A O 1
ATOM 1244 N N . LEU A 1 169 ? 11.367 32 0.743 1 81.06 169 LEU A N 1
ATOM 1245 C CA . LEU A 1 169 ? 12.078 33.094 1.419 1 81.06 169 LEU A CA 1
ATOM 1246 C C . LEU A 1 169 ? 13.32 32.562 2.129 1 81.06 169 LEU A C 1
ATOM 1248 O O . LEU A 1 169 ? 14.359 33.219 2.145 1 81.06 169 LEU A O 1
ATOM 1252 N N . ALA A 1 170 ? 13.141 31.453 2.705 1 87 170 ALA A N 1
ATOM 1253 C CA . ALA A 1 170 ? 14.266 30.844 3.4 1 87 170 ALA A CA 1
ATOM 1254 C C . ALA A 1 170 ? 15.406 30.531 2.432 1 87 170 ALA A C 1
ATOM 1256 O O . ALA A 1 170 ? 16.578 30.797 2.73 1 87 170 ALA A O 1
ATOM 1257 N N . LYS A 1 171 ? 15.117 29.984 1.38 1 79.5 171 LYS A N 1
ATOM 1258 C CA . LYS A 1 171 ? 16.125 29.625 0.384 1 79.5 171 LYS A CA 1
ATOM 1259 C C . LYS A 1 171 ? 16.844 30.875 -0.131 1 79.5 171 LYS A C 1
ATOM 1261 O O . LYS A 1 171 ? 18.062 30.844 -0.338 1 79.5 171 LYS A O 1
ATOM 1266 N N . ILE A 1 172 ? 16.078 31.859 -0.337 1 74.62 172 ILE A N 1
ATOM 1267 C CA . ILE A 1 172 ? 16.641 33.125 -0.804 1 74.62 172 ILE A CA 1
ATOM 1268 C C . ILE A 1 172 ? 17.594 33.688 0.25 1 74.62 172 ILE A C 1
ATOM 1270 O O . ILE A 1 172 ? 18.641 34.25 -0.086 1 74.62 172 ILE A O 1
ATOM 1274 N N . SER A 1 173 ? 17.234 33.5 1.418 1 81.94 173 SER A N 1
ATOM 1275 C CA . SER A 1 173 ? 18.031 34.062 2.504 1 81.94 173 SER A CA 1
ATOM 1276 C C . SER A 1 173 ? 19.359 33.312 2.662 1 81.94 173 SER A C 1
ATOM 1278 O O . SER A 1 173 ? 20.344 33.875 3.15 1 81.94 173 SER A O 1
ATOM 1280 N N . ILE A 1 174 ? 19.344 32.094 2.361 1 80.69 174 ILE A N 1
ATOM 1281 C CA . ILE A 1 174 ? 20.547 31.281 2.506 1 80.69 174 ILE A CA 1
ATOM 1282 C C . ILE A 1 174 ? 21.438 31.438 1.274 1 80.69 174 ILE A C 1
ATOM 1284 O O . ILE A 1 174 ? 22.656 31.422 1.381 1 80.69 174 ILE A O 1
ATOM 1288 N N . ASP A 1 175 ? 20.766 31.219 0.06 1 70.5 175 ASP A N 1
ATOM 1289 C CA . ASP A 1 175 ? 21.516 31.312 -1.187 1 70.5 175 ASP A CA 1
ATOM 1290 C C . ASP A 1 175 ? 22.172 32.688 -1.337 1 70.5 175 ASP A C 1
ATOM 1292 O O . ASP A 1 175 ? 21.484 33.719 -1.226 1 70.5 175 ASP A O 1
ATOM 1296 N N . SER A 1 176 ? 23.359 32.781 -1.006 1 59.47 176 SER A N 1
ATOM 1297 C CA . SER A 1 176 ? 24.188 33.969 -1.109 1 59.47 176 SER A CA 1
ATOM 1298 C C . SER A 1 176 ? 24.078 34.594 -2.496 1 59.47 176 SER A C 1
ATOM 1300 O O . SER A 1 176 ? 24.641 35.688 -2.74 1 59.47 176 SER A O 1
ATOM 1302 N N . THR A 1 177 ? 23.594 33.781 -3.42 1 53.22 177 THR A N 1
ATOM 1303 C CA . THR A 1 177 ? 23.672 34.406 -4.734 1 53.22 177 THR A CA 1
ATOM 1304 C C . THR A 1 177 ? 22.656 35.562 -4.844 1 53.22 177 THR A C 1
ATOM 1306 O O . THR A 1 177 ? 21.594 35.5 -4.234 1 53.22 177 THR A O 1
ATOM 1309 N N . SER A 1 178 ? 23.094 36.625 -5.215 1 52.41 178 SER A N 1
ATOM 1310 C CA . SER A 1 178 ? 22.375 37.875 -5.434 1 52.41 178 SER A CA 1
ATOM 1311 C C . SER A 1 178 ? 21.047 37.656 -6.137 1 52.41 178 SER A C 1
ATOM 1313 O O . SER A 1 178 ? 21 37.5 -7.363 1 52.41 178 SER A O 1
ATOM 1315 N N . HIS A 1 179 ? 20.266 36.844 -5.609 1 57.25 179 HIS A N 1
ATOM 1316 C CA . HIS A 1 179 ? 18.984 36.719 -6.305 1 57.25 179 HIS A CA 1
ATOM 1317 C C . HIS A 1 179 ? 18.219 38.031 -6.289 1 57.25 179 HIS A C 1
ATOM 1319 O O . HIS A 1 179 ? 18.234 38.75 -5.289 1 57.25 179 HIS A O 1
ATOM 1325 N N . SER A 1 180 ? 18.047 38.531 -7.492 1 58.31 180 SER A N 1
ATOM 1326 C CA . SER A 1 180 ? 17.25 39.75 -7.637 1 58.31 180 SER A CA 1
ATOM 1327 C C . SER A 1 180 ? 15.93 39.656 -6.891 1 58.31 180 SER A C 1
ATOM 1329 O O . SER A 1 180 ? 15.438 38.531 -6.652 1 58.31 180 SER A O 1
ATOM 1331 N N . PHE A 1 181 ? 15.602 40.625 -6.195 1 56.88 181 PHE A N 1
ATOM 1332 C CA . PHE A 1 181 ? 14.344 40.75 -5.473 1 56.88 181 PHE A CA 1
ATOM 1333 C C . PHE A 1 181 ? 13.195 40.125 -6.25 1 56.88 181 PHE A C 1
ATOM 1335 O O . PHE A 1 181 ? 12.32 39.469 -5.668 1 56.88 181 PHE A O 1
ATOM 1342 N N . LEU A 1 182 ? 13.328 40.219 -7.531 1 59.12 182 LEU A N 1
ATOM 1343 C CA . LEU A 1 182 ? 12.266 39.719 -8.398 1 59.12 182 LEU A CA 1
ATOM 1344 C C . LEU A 1 182 ? 12.25 38.188 -8.406 1 59.12 182 LEU A C 1
ATOM 1346 O O . LEU A 1 182 ? 11.18 37.562 -8.414 1 59.12 182 LEU A O 1
ATOM 1350 N N . GLN A 1 183 ? 13.352 37.656 -8.32 1 61.41 183 GLN A N 1
ATOM 1351 C CA . GLN A 1 183 ? 13.438 36.188 -8.344 1 61.41 183 GLN A CA 1
ATOM 1352 C C . GLN A 1 183 ? 12.984 35.594 -7.012 1 61.41 183 GLN A C 1
ATOM 1354 O O . GLN A 1 183 ? 12.383 34.531 -6.98 1 61.41 183 GLN A O 1
ATOM 1359 N N . MET A 1 184 ? 13.125 36.5 -6.102 1 60.44 184 MET A N 1
ATOM 1360 C CA . MET A 1 184 ? 12.773 36.062 -4.754 1 60.44 184 MET A CA 1
ATOM 1361 C C . MET A 1 184 ? 11.266 35.969 -4.582 1 60.44 184 MET A C 1
ATOM 1363 O O . MET A 1 184 ? 10.766 35.125 -3.844 1 60.44 184 MET A O 1
ATOM 1367 N N . ILE A 1 185 ? 10.672 36.812 -5.223 1 63.62 185 ILE A N 1
ATOM 1368 C CA . ILE A 1 185 ? 9.219 36.844 -5.062 1 63.62 185 ILE A CA 1
ATOM 1369 C C . ILE A 1 185 ? 8.555 36 -6.129 1 63.62 185 ILE A C 1
ATOM 1371 O O . ILE A 1 185 ? 7.535 35.344 -5.867 1 63.62 185 ILE A O 1
ATOM 1375 N N . SER A 1 186 ? 9.156 35.938 -7.215 1 74.56 186 SER A N 1
ATOM 1376 C CA . SER A 1 186 ? 8.492 35.281 -8.336 1 74.56 186 SER A CA 1
ATOM 1377 C C . SER A 1 186 ? 8.547 33.781 -8.188 1 74.56 186 SER A C 1
ATOM 1379 O O . SER A 1 186 ? 7.605 33.062 -8.562 1 74.56 186 SER A O 1
ATOM 1381 N N . ALA A 1 187 ? 9.562 33.312 -7.613 1 73.44 187 ALA A N 1
ATOM 1382 C CA . ALA A 1 187 ? 9.758 31.859 -7.555 1 73.44 187 ALA A CA 1
ATOM 1383 C C . ALA A 1 187 ? 8.688 31.203 -6.695 1 73.44 187 ALA A C 1
ATOM 1385 O O . ALA A 1 187 ? 8.047 30.234 -7.129 1 73.44 187 ALA A O 1
ATOM 1386 N N . PRO A 1 188 ? 8.422 31.797 -5.578 1 72.5 188 PRO A N 1
ATOM 1387 C CA . PRO A 1 188 ? 7.363 31.188 -4.77 1 72.5 188 PRO A CA 1
ATOM 1388 C C . PRO A 1 188 ? 5.988 31.297 -5.426 1 72.5 188 PRO A C 1
ATOM 1390 O O . PRO A 1 188 ? 5.168 30.375 -5.309 1 72.5 188 PRO A O 1
ATOM 1393 N N . ILE A 1 189 ? 5.801 32.375 -6.008 1 78.81 189 ILE A N 1
ATOM 1394 C CA . ILE A 1 189 ? 4.516 32.594 -6.66 1 78.81 189 ILE A CA 1
ATOM 1395 C C . ILE A 1 189 ? 4.34 31.578 -7.797 1 78.81 189 ILE A C 1
ATOM 1397 O O . ILE A 1 189 ? 3.262 31 -7.961 1 78.81 189 ILE A O 1
ATOM 1401 N N . ILE A 1 190 ? 5.336 31.359 -8.508 1 81.94 190 ILE A N 1
ATOM 1402 C CA . ILE A 1 190 ? 5.293 30.391 -9.602 1 81.94 190 ILE A CA 1
ATOM 1403 C C . ILE A 1 190 ? 5.082 29 -9.047 1 81.94 190 ILE A C 1
ATOM 1405 O O . ILE A 1 190 ? 4.348 28.188 -9.625 1 81.94 190 ILE A O 1
ATOM 1409 N N . GLU A 1 191 ? 5.711 28.703 -7.984 1 79.75 191 GLU A N 1
ATOM 1410 C CA . GLU A 1 191 ? 5.57 27.391 -7.367 1 79.75 191 GLU A CA 1
ATOM 1411 C C . GLU A 1 191 ? 4.137 27.141 -6.902 1 79.75 191 GLU A C 1
ATOM 1413 O O . GLU A 1 191 ? 3.578 26.062 -7.129 1 79.75 191 GLU A O 1
ATOM 1418 N N . ILE A 1 192 ? 3.623 28.172 -6.285 1 80.94 192 ILE A N 1
ATOM 1419 C CA . ILE A 1 192 ? 2.27 28.031 -5.754 1 80.94 192 ILE A CA 1
ATOM 1420 C C . ILE A 1 192 ? 1.271 27.953 -6.906 1 80.94 192 ILE A C 1
ATOM 1422 O O . ILE A 1 192 ? 0.493 27 -7 1 80.94 192 ILE A O 1
ATOM 1426 N N . LEU A 1 193 ? 1.309 28.891 -7.781 1 89 193 LEU A N 1
ATOM 1427 C CA . LEU A 1 193 ? 0.365 28.938 -8.891 1 89 193 LEU A CA 1
ATOM 1428 C C . LEU A 1 193 ? 0.567 27.75 -9.82 1 89 193 LEU A C 1
ATOM 1430 O O . LEU A 1 193 ? -0.401 27.188 -10.352 1 89 193 LEU A O 1
ATOM 1434 N N . GLY A 1 194 ? 1.806 27.422 -10.047 1 91.69 194 GLY A N 1
ATOM 1435 C CA . GLY A 1 194 ? 2.094 26.266 -10.859 1 91.69 194 GLY A CA 1
ATOM 1436 C C . GLY A 1 194 ? 1.563 24.969 -10.266 1 91.69 194 GLY A C 1
ATOM 1437 O O . GLY A 1 194 ? 1.039 24.109 -10.984 1 91.69 194 GLY A O 1
ATOM 1438 N N . SER A 1 195 ? 1.71 24.781 -8.977 1 89.31 195 SER A N 1
ATOM 1439 C CA . SER A 1 195 ? 1.213 23.594 -8.281 1 89.31 195 SER A CA 1
ATOM 1440 C C . SER A 1 195 ? -0.307 23.5 -8.367 1 89.31 195 SER A C 1
ATOM 1442 O O . SER A 1 195 ? -0.859 22.438 -8.609 1 89.31 195 SER A O 1
ATOM 1444 N N . LEU A 1 196 ? -0.916 24.703 -8.164 1 91 196 LEU A N 1
ATOM 1445 C CA . LEU A 1 196 ? -2.373 24.75 -8.219 1 91 196 LEU A CA 1
ATOM 1446 C C . LEU A 1 196 ? -2.869 24.453 -9.633 1 91 196 LEU A C 1
ATOM 1448 O O . LEU A 1 196 ? -3.84 23.719 -9.812 1 91 196 LEU A O 1
ATOM 1452 N N . LEU A 1 197 ? -2.203 24.984 -10.586 1 96.56 197 LEU A N 1
ATOM 1453 C CA . LEU A 1 197 ? -2.592 24.75 -11.977 1 96.56 197 LEU A CA 1
ATOM 1454 C C . LEU A 1 197 ? -2.404 23.297 -12.359 1 96.56 197 LEU A C 1
ATOM 1456 O O . LEU A 1 197 ? -3.283 22.703 -12.992 1 96.56 197 LEU A O 1
ATOM 1460 N N . LEU A 1 198 ? -1.277 22.781 -12.008 1 96.69 198 LEU A N 1
ATOM 1461 C CA . LEU A 1 198 ? -1.007 21.375 -12.305 1 96.69 198 LEU A CA 1
ATOM 1462 C C . LEU A 1 198 ? -2.029 20.469 -11.633 1 96.69 198 LEU A C 1
ATOM 1464 O O . LEU A 1 198 ? -2.549 19.531 -12.25 1 96.69 198 LEU A O 1
ATOM 1468 N N . GLY A 1 199 ? -2.258 20.719 -10.344 1 96.81 199 GLY A N 1
ATOM 1469 C CA . GLY A 1 199 ? -3.264 19.953 -9.625 1 96.81 199 GLY A CA 1
ATOM 1470 C C . GLY A 1 199 ? -4.645 20.047 -10.25 1 96.81 199 GLY A C 1
ATOM 1471 O O . GLY A 1 199 ? -5.371 19.062 -10.312 1 96.81 199 GLY A O 1
ATOM 1472 N N . PHE A 1 200 ? -4.918 21.203 -10.703 1 97.06 200 PHE A N 1
ATOM 1473 C CA . PHE A 1 200 ? -6.211 21.422 -11.352 1 97.06 200 PHE A CA 1
ATOM 1474 C C . PHE A 1 200 ? -6.312 20.625 -12.641 1 97.06 200 PHE A C 1
ATOM 1476 O O . PHE A 1 200 ? -7.309 19.938 -12.875 1 97.06 200 PHE A O 1
ATOM 1483 N N . LEU A 1 201 ? -5.344 20.734 -13.453 1 98 201 LEU A N 1
ATOM 1484 C CA . LEU A 1 201 ? -5.348 20.031 -14.734 1 98 201 LEU A CA 1
ATOM 1485 C C . LEU A 1 201 ? -5.414 18.531 -14.539 1 98 201 LEU A C 1
ATOM 1487 O O . LEU A 1 201 ? -6.223 17.844 -15.18 1 98 201 LEU A O 1
ATOM 1491 N N . LEU A 1 202 ? -4.637 18 -13.688 1 97.81 202 LEU A N 1
ATOM 1492 C CA . LEU A 1 202 ? -4.621 16.562 -13.422 1 97.81 202 LEU A CA 1
ATOM 1493 C C . LEU A 1 202 ? -5.918 16.125 -12.758 1 97.81 202 LEU A C 1
ATOM 1495 O O . LEU A 1 202 ? -6.387 15 -12.984 1 97.81 202 LEU A O 1
ATOM 1499 N N . GLY A 1 203 ? -6.406 17 -11.898 1 97.56 203 GLY A N 1
ATOM 1500 C CA . GLY A 1 203 ? -7.691 16.719 -11.281 1 97.56 203 GLY A CA 1
ATOM 1501 C C . GLY A 1 203 ? -8.82 16.625 -12.289 1 97.56 203 GLY A C 1
ATOM 1502 O O . GLY A 1 203 ? -9.703 15.758 -12.164 1 97.56 203 GLY A O 1
ATOM 1503 N N . ALA A 1 204 ? -8.773 17.516 -13.258 1 97.5 204 ALA A N 1
ATOM 1504 C CA . ALA A 1 204 ? -9.773 17.469 -14.32 1 97.5 204 ALA A CA 1
ATOM 1505 C C . ALA A 1 204 ? -9.656 16.172 -15.133 1 97.5 204 ALA A C 1
ATOM 1507 O O . ALA A 1 204 ? -10.664 15.539 -15.445 1 97.5 204 ALA A O 1
ATOM 1508 N N . ILE A 1 205 ? -8.484 15.82 -15.438 1 97.06 205 ILE A N 1
ATOM 1509 C CA . ILE A 1 205 ? -8.242 14.586 -16.188 1 97.06 205 ILE A CA 1
ATOM 1510 C C . ILE A 1 205 ? -8.695 13.383 -15.352 1 97.06 205 ILE A C 1
ATOM 1512 O O . ILE A 1 205 ? -9.359 12.477 -15.867 1 97.06 205 ILE A O 1
ATOM 1516 N N . LEU A 1 206 ? -8.312 13.359 -14.102 1 96.75 206 LEU A N 1
ATOM 1517 C CA . LEU A 1 206 ? -8.719 12.289 -13.211 1 96.75 206 LEU A CA 1
ATOM 1518 C C . LEU A 1 206 ? -10.242 12.156 -13.164 1 96.75 206 LEU A C 1
ATOM 1520 O O . LEU A 1 206 ? -10.773 11.047 -13.18 1 96.75 206 LEU A O 1
ATOM 1524 N N . THR A 1 207 ? -10.859 13.344 -13.062 1 96.62 207 THR A N 1
ATOM 1525 C CA . THR A 1 207 ? -12.312 13.336 -13.008 1 96.62 207 THR A CA 1
ATOM 1526 C C . THR A 1 207 ? -12.898 12.672 -14.25 1 96.62 207 THR A C 1
ATOM 1528 O O . THR A 1 207 ? -13.828 11.867 -14.148 1 96.62 207 THR A O 1
ATOM 1531 N N . PHE A 1 208 ? -12.375 12.984 -15.328 1 95.06 208 PHE A N 1
ATOM 1532 C CA . PHE A 1 208 ? -12.836 12.422 -16.594 1 95.06 208 PHE A CA 1
ATOM 1533 C C . PHE A 1 208 ? -12.648 10.906 -16.609 1 95.06 208 PHE A C 1
ATOM 1535 O O . PHE A 1 208 ? -13.562 10.172 -16.984 1 95.06 208 PHE A O 1
ATOM 1542 N N . VAL A 1 209 ? -11.562 10.414 -16.188 1 93.31 209 VAL A N 1
ATOM 1543 C CA . VAL A 1 209 ? -11.234 8.992 -16.234 1 93.31 209 VAL A CA 1
ATOM 1544 C C . VAL A 1 209 ? -12 8.25 -15.141 1 93.31 209 VAL A C 1
ATOM 1546 O O . VAL A 1 209 ? -12.477 7.133 -15.352 1 93.31 209 VAL A O 1
ATOM 1549 N N . ALA A 1 210 ? -12.039 8.836 -14.008 1 93.5 210 ALA A N 1
ATOM 1550 C CA . ALA A 1 210 ? -12.703 8.227 -12.859 1 93.5 210 ALA A CA 1
ATOM 1551 C C . ALA A 1 210 ? -14.188 7.984 -13.148 1 93.5 210 ALA A C 1
ATOM 1553 O O . ALA A 1 210 ? -14.766 7 -12.68 1 93.5 210 ALA A O 1
ATOM 1554 N N . ASN A 1 211 ? -14.781 8.898 -13.859 1 93.12 211 ASN A N 1
ATOM 1555 C CA . ASN A 1 211 ? -16.188 8.75 -14.211 1 93.12 211 ASN A CA 1
ATOM 1556 C C . ASN A 1 211 ? -16.422 7.551 -15.117 1 93.12 211 ASN A C 1
ATOM 1558 O O . ASN A 1 211 ? -17.516 7 -15.164 1 93.12 211 ASN A O 1
ATOM 1562 N N . ARG A 1 212 ? -15.43 7.086 -15.758 1 90.56 212 ARG A N 1
ATOM 1563 C CA . ARG A 1 212 ? -15.555 6.004 -16.734 1 90.56 212 ARG A CA 1
ATOM 1564 C C . ARG A 1 212 ? -15.094 4.676 -16.141 1 90.56 212 ARG A C 1
ATOM 1566 O O . ARG A 1 212 ? -15.109 3.646 -16.812 1 90.56 212 ARG A O 1
ATOM 1573 N N . ALA A 1 213 ? -14.609 4.762 -14.898 1 90 213 ALA A N 1
ATOM 1574 C CA . ALA A 1 213 ? -14.133 3.537 -14.258 1 90 213 ALA A CA 1
ATOM 1575 C C . ALA A 1 213 ? -15.266 2.525 -14.102 1 90 213 ALA A C 1
ATOM 1577 O O . ALA A 1 213 ? -16.391 2.893 -13.742 1 90 213 ALA A O 1
ATOM 1578 N N . ARG A 1 214 ? -14.984 1.264 -14.305 1 85.75 214 ARG A N 1
ATOM 1579 C CA . ARG A 1 214 ? -16.016 0.237 -14.352 1 85.75 214 ARG A CA 1
ATOM 1580 C C . ARG A 1 214 ? -16.047 -0.577 -13.062 1 85.75 214 ARG A C 1
ATOM 1582 O O . ARG A 1 214 ? -16.984 -1.341 -12.82 1 85.75 214 ARG A O 1
ATOM 1589 N N . SER A 1 215 ? -15.047 -0.484 -12.32 1 87.06 215 SER A N 1
ATOM 1590 C CA . SER A 1 215 ? -14.984 -1.237 -11.07 1 87.06 215 SER A CA 1
ATOM 1591 C C . SER A 1 215 ? -14.297 -0.431 -9.969 1 87.06 215 SER A C 1
ATOM 1593 O O . SER A 1 215 ? -13.609 0.552 -10.25 1 87.06 215 SER A O 1
ATOM 1595 N N . LYS A 1 216 ? -14.484 -0.845 -8.742 1 90 216 LYS A N 1
ATOM 1596 C CA . LYS A 1 216 ? -13.844 -0.203 -7.602 1 90 216 LYS A CA 1
ATOM 1597 C C . LYS A 1 216 ? -12.328 -0.346 -7.668 1 90 216 LYS A C 1
ATOM 1599 O O . LYS A 1 216 ? -11.594 0.575 -7.301 1 90 216 LYS A O 1
ATOM 1604 N N . GLU A 1 217 ? -11.945 -1.491 -8.18 1 88.44 217 GLU A N 1
ATOM 1605 C CA . GLU A 1 217 ? -10.516 -1.765 -8.281 1 88.44 217 GLU A CA 1
ATOM 1606 C C . GLU A 1 217 ? -9.844 -0.849 -9.305 1 88.44 217 GLU A C 1
ATOM 1608 O O . GLU A 1 217 ? -8.766 -0.313 -9.055 1 88.44 217 GLU A O 1
ATOM 1613 N N . GLU A 1 218 ? -10.547 -0.715 -10.367 1 90.44 218 GLU A N 1
ATOM 1614 C CA . GLU A 1 218 ? -10.047 0.173 -11.406 1 90.44 218 GLU A CA 1
ATOM 1615 C C . GLU A 1 218 ? -10.008 1.621 -10.93 1 90.44 218 GLU A C 1
ATOM 1617 O O . GLU A 1 218 ? -9.039 2.338 -11.18 1 90.44 218 GLU A O 1
ATOM 1622 N N . LEU A 1 219 ? -11.062 1.982 -10.297 1 94.25 219 LEU A N 1
ATOM 1623 C CA . LEU A 1 219 ? -11.156 3.348 -9.789 1 94.25 219 LEU A CA 1
ATOM 1624 C C . LEU A 1 219 ? -10.047 3.627 -8.773 1 94.25 219 LEU A C 1
ATOM 1626 O O . LEU A 1 219 ? -9.375 4.656 -8.852 1 94.25 219 LEU A O 1
ATOM 1630 N N . LEU A 1 220 ? -9.836 2.736 -7.871 1 95.06 220 LEU A N 1
ATOM 1631 C CA . LEU A 1 220 ? -8.812 2.893 -6.844 1 95.06 220 LEU A CA 1
ATOM 1632 C C . LEU A 1 220 ? -7.426 3 -7.469 1 95.06 220 LEU A C 1
ATOM 1634 O O . LEU A 1 220 ? -6.641 3.877 -7.102 1 95.06 220 LEU A O 1
ATOM 1638 N N . SER A 1 221 ? -7.164 2.164 -8.414 1 94.19 221 SER A N 1
ATOM 1639 C CA . SER A 1 221 ? -5.867 2.17 -9.078 1 94.19 221 SER A CA 1
ATOM 1640 C C . SER A 1 221 ? -5.641 3.469 -9.844 1 94.19 221 SER A C 1
ATOM 1642 O O . SER A 1 221 ? -4.531 4.004 -9.859 1 94.19 221 SER A O 1
ATOM 1644 N N . THR A 1 222 ? -6.668 3.945 -10.469 1 95.19 222 THR A N 1
ATOM 1645 C CA . THR A 1 222 ? -6.59 5.18 -11.234 1 95.19 222 THR A CA 1
ATOM 1646 C C . THR A 1 222 ? -6.32 6.371 -10.32 1 95.19 222 THR A C 1
ATOM 1648 O O . THR A 1 222 ? -5.508 7.242 -10.648 1 95.19 222 THR A O 1
ATOM 1651 N N . VAL A 1 223 ? -6.992 6.395 -9.211 1 96.5 223 VAL A N 1
ATOM 1652 C CA . VAL A 1 223 ? -6.816 7.492 -8.266 1 96.5 223 VAL A CA 1
ATOM 1653 C C . VAL A 1 223 ? -5.398 7.465 -7.699 1 96.5 223 VAL A C 1
ATOM 1655 O O . VAL A 1 223 ? -4.727 8.492 -7.637 1 96.5 223 VAL A O 1
ATOM 1658 N N . LEU A 1 224 ? -4.953 6.289 -7.32 1 95.81 224 LEU A N 1
ATOM 1659 C CA . LEU A 1 224 ? -3.604 6.156 -6.781 1 95.81 224 LEU A CA 1
ATOM 1660 C C . LEU A 1 224 ? -2.559 6.539 -7.82 1 95.81 224 LEU A C 1
ATOM 1662 O O . LEU A 1 224 ? -1.555 7.176 -7.496 1 95.81 224 LEU A O 1
ATOM 1666 N N . ALA A 1 225 ? -2.818 6.16 -9.023 1 95.94 225 ALA A N 1
ATOM 1667 C CA . ALA A 1 225 ? -1.922 6.523 -10.117 1 95.94 225 ALA A CA 1
ATOM 1668 C C . ALA A 1 225 ? -1.86 8.039 -10.297 1 95.94 225 ALA A C 1
ATOM 1670 O O . ALA A 1 225 ? -0.789 8.602 -10.539 1 95.94 225 ALA A O 1
ATOM 1671 N N . SER A 1 226 ? -2.971 8.656 -10.195 1 97 226 SER A N 1
ATOM 1672 C CA . SER A 1 226 ? -3.047 10.102 -10.375 1 97 226 SER A CA 1
ATOM 1673 C C . SER A 1 226 ? -2.332 10.828 -9.242 1 97 226 SER A C 1
ATOM 1675 O O . SER A 1 226 ? -1.686 11.852 -9.469 1 97 226 SER A O 1
ATOM 1677 N N . ILE A 1 227 ? -2.506 10.305 -8.078 1 95.44 227 ILE A N 1
ATOM 1678 C CA . ILE A 1 227 ? -1.809 10.883 -6.93 1 95.44 227 ILE A CA 1
ATOM 1679 C C . ILE A 1 227 ? -0.3 10.758 -7.129 1 95.44 227 ILE A C 1
ATOM 1681 O O . ILE A 1 227 ? 0.438 11.727 -6.934 1 95.44 227 ILE A O 1
ATOM 1685 N N . ALA A 1 228 ? 0.106 9.625 -7.566 1 95 228 ALA A N 1
ATOM 1686 C CA . ALA A 1 228 ? 1.524 9.391 -7.828 1 95 228 ALA A CA 1
ATOM 1687 C C . ALA A 1 228 ? 2.023 10.273 -8.969 1 95 228 ALA A C 1
ATOM 1689 O O . ALA A 1 228 ? 3.125 10.828 -8.898 1 95 228 ALA A O 1
ATOM 1690 N N . ALA A 1 229 ? 1.246 10.43 -9.953 1 96.31 229 ALA A N 1
ATOM 1691 C CA . ALA A 1 229 ? 1.604 11.273 -11.094 1 96.31 229 ALA A CA 1
ATOM 1692 C C . ALA A 1 229 ? 1.742 12.734 -10.68 1 96.31 229 ALA A C 1
ATOM 1694 O O . ALA A 1 229 ? 2.664 13.422 -11.117 1 96.31 229 ALA A O 1
ATOM 1695 N N . SER A 1 230 ? 0.797 13.117 -9.898 1 95.62 230 SER A N 1
ATOM 1696 C CA . SER A 1 230 ? 0.82 14.5 -9.422 1 95.62 230 SER A CA 1
ATOM 1697 C C . SER A 1 230 ? 2.084 14.781 -8.617 1 95.62 230 SER A C 1
ATOM 1699 O O . SER A 1 230 ? 2.725 15.82 -8.805 1 95.62 230 SER A O 1
ATOM 1701 N N . THR A 1 231 ? 2.393 13.898 -7.793 1 91.44 231 THR A N 1
ATOM 1702 C CA . THR A 1 231 ? 3.59 14.055 -6.977 1 91.44 231 THR A CA 1
ATOM 1703 C C . THR A 1 231 ? 4.844 14.016 -7.844 1 91.44 231 THR A C 1
ATOM 1705 O O . THR A 1 231 ? 5.723 14.867 -7.715 1 91.44 231 THR A O 1
ATOM 1708 N N . GLY A 1 232 ? 4.941 13.062 -8.719 1 92.75 232 GLY A N 1
ATOM 1709 C CA . GLY A 1 232 ? 6.105 12.914 -9.578 1 92.75 232 GLY A CA 1
ATOM 1710 C C . GLY A 1 232 ? 6.305 14.086 -10.523 1 92.75 232 GLY A C 1
ATOM 1711 O O . GLY A 1 232 ? 7.426 14.57 -10.695 1 92.75 232 GLY A O 1
ATOM 1712 N N . LEU A 1 233 ? 5.277 14.547 -11.117 1 95.19 233 LEU A N 1
ATOM 1713 C CA . LEU A 1 233 ? 5.359 15.672 -12.047 1 95.19 233 LEU A CA 1
ATOM 1714 C C . LEU A 1 233 ? 5.707 16.969 -11.312 1 95.19 233 LEU A C 1
ATOM 1716 O O . LEU A 1 233 ? 6.445 17.797 -11.828 1 95.19 233 LEU A O 1
ATOM 1720 N N . ALA A 1 234 ? 5.066 17.109 -10.148 1 91.38 234 ALA A N 1
ATOM 1721 C CA . ALA A 1 234 ? 5.41 18.281 -9.344 1 91.38 234 ALA A CA 1
ATOM 1722 C C . ALA A 1 234 ? 6.902 18.297 -9.016 1 91.38 234 ALA A C 1
ATOM 1724 O O . ALA A 1 234 ? 7.551 19.344 -9.109 1 91.38 234 ALA A O 1
ATOM 1725 N N . ASN A 1 235 ? 7.434 17.156 -8.68 1 86.38 235 ASN A N 1
ATOM 1726 C CA . ASN A 1 235 ? 8.859 17.062 -8.398 1 86.38 235 ASN A CA 1
ATOM 1727 C C . ASN A 1 235 ? 9.703 17.391 -9.625 1 86.38 235 ASN A C 1
ATOM 1729 O O . ASN A 1 235 ? 10.711 18.094 -9.523 1 86.38 235 ASN A O 1
ATOM 1733 N N . LEU A 1 236 ? 9.297 16.906 -10.711 1 89.25 236 LEU A N 1
ATOM 1734 C CA . LEU A 1 236 ? 10.023 17.094 -11.953 1 89.25 236 LEU A CA 1
ATOM 1735 C C . LEU A 1 236 ? 10.039 18.578 -12.344 1 89.25 236 LEU A C 1
ATOM 1737 O O . LEU A 1 236 ? 11.023 19.062 -12.906 1 89.25 236 LEU A O 1
ATOM 1741 N N . LEU A 1 237 ? 8.992 19.25 -12.031 1 91.25 237 LEU A N 1
ATOM 1742 C CA . LEU A 1 237 ? 8.844 20.641 -12.438 1 91.25 237 LEU A CA 1
ATOM 1743 C C . LEU A 1 237 ? 9.242 21.578 -11.297 1 91.25 237 LEU A C 1
ATOM 1745 O O . LEU A 1 237 ? 9.055 22.797 -11.391 1 91.25 237 LEU A O 1
ATOM 1749 N N . ASN A 1 238 ? 9.688 21.047 -10.227 1 82.88 238 ASN A N 1
ATOM 1750 C CA . ASN A 1 238 ? 10.102 21.797 -9.039 1 82.88 238 ASN A CA 1
ATOM 1751 C C . ASN A 1 238 ? 8.938 22.594 -8.438 1 82.88 238 ASN A C 1
ATOM 1753 O O . ASN A 1 238 ? 9.07 23.766 -8.125 1 82.88 238 ASN A O 1
ATOM 1757 N N . LEU A 1 239 ? 7.84 21.922 -8.438 1 85.88 239 LEU A N 1
ATOM 1758 C CA . LEU A 1 239 ? 6.648 22.453 -7.797 1 85.88 239 LEU A CA 1
ATOM 1759 C C . LEU A 1 239 ? 6.395 21.781 -6.457 1 85.88 239 LEU A C 1
ATOM 1761 O O . LEU A 1 239 ? 7.195 20.953 -6.02 1 85.88 239 LEU A O 1
ATOM 1765 N N . SER A 1 240 ? 5.27 22.219 -5.777 1 78.5 240 SER A N 1
ATOM 1766 C CA . SER A 1 240 ? 4.906 21.625 -4.492 1 78.5 240 SER A CA 1
ATOM 1767 C C . SER A 1 240 ? 4.023 20.391 -4.68 1 78.5 240 SER A C 1
ATOM 1769 O O . SER A 1 240 ? 2.871 20.516 -5.105 1 78.5 240 SER A O 1
ATOM 1771 N N . PRO A 1 241 ? 4.535 19.234 -4.34 1 85.31 241 PRO A N 1
ATOM 1772 C CA . PRO A 1 241 ? 3.697 18.031 -4.477 1 85.31 241 PRO A CA 1
ATOM 1773 C C . PRO A 1 241 ? 2.461 18.078 -3.584 1 85.31 241 PRO A C 1
ATOM 1775 O O . PRO A 1 241 ? 1.386 17.625 -3.99 1 85.31 241 PRO A O 1
ATOM 1778 N N . LEU A 1 242 ? 2.613 18.609 -2.395 1 79 242 LEU A N 1
ATOM 1779 C CA . LEU A 1 242 ? 1.507 18.656 -1.445 1 79 242 LEU A CA 1
ATOM 1780 C C . LEU A 1 242 ? 0.366 19.516 -1.979 1 79 242 LEU A C 1
ATOM 1782 O O . LEU A 1 242 ? -0.795 19.094 -1.949 1 79 242 LEU A O 1
ATOM 1786 N N . LEU A 1 243 ? 0.751 20.688 -2.434 1 82.5 243 LEU A N 1
ATOM 1787 C CA . LEU A 1 243 ? -0.264 21.594 -2.965 1 82.5 243 LEU A CA 1
ATOM 1788 C C . LEU A 1 243 ? -0.914 21 -4.215 1 82.5 243 LEU A C 1
ATOM 1790 O O . LEU A 1 243 ? -2.115 21.172 -4.434 1 82.5 243 LEU A O 1
ATOM 1794 N N . THR A 1 244 ? -0.113 20.391 -5.008 1 90 244 THR A N 1
ATOM 1795 C CA . THR A 1 244 ? -0.611 19.781 -6.23 1 90 244 THR A CA 1
ATOM 1796 C C . THR A 1 244 ? -1.627 18.688 -5.914 1 90 244 THR A C 1
ATOM 1798 O O . THR A 1 244 ? -2.701 18.625 -6.516 1 90 244 THR A O 1
ATOM 1801 N N . CYS A 1 245 ? -1.336 17.828 -4.977 1 89.19 245 CYS A N 1
ATOM 1802 C CA . CYS A 1 245 ? -2.232 16.734 -4.605 1 89.19 245 CYS A CA 1
ATOM 1803 C C . CYS A 1 245 ? -3.494 17.281 -3.939 1 89.19 245 CYS A C 1
ATOM 1805 O O . CYS A 1 245 ? -4.582 16.734 -4.133 1 89.19 245 CYS A O 1
ATOM 1807 N N . MET A 1 246 ? -3.326 18.297 -3.131 1 84.44 246 MET A N 1
ATOM 1808 C CA . MET A 1 246 ? -4.492 18.922 -2.512 1 84.44 246 MET A CA 1
ATOM 1809 C C . MET A 1 246 ? -5.438 19.484 -3.572 1 84.44 246 MET A C 1
ATOM 1811 O O . MET A 1 246 ? -6.656 19.297 -3.479 1 84.44 246 MET A O 1
ATOM 1815 N N . MET A 1 247 ? -4.855 20.172 -4.52 1 90.44 247 MET A N 1
ATOM 1816 C CA . MET A 1 247 ? -5.66 20.719 -5.605 1 90.44 247 MET A CA 1
ATOM 1817 C C . MET A 1 247 ? -6.27 19.609 -6.449 1 90.44 247 MET A C 1
ATOM 1819 O O . MET A 1 247 ? -7.379 19.75 -6.965 1 90.44 247 MET A O 1
ATOM 1823 N N . LEU A 1 248 ? -5.551 18.531 -6.629 1 95.5 248 LEU A N 1
ATOM 1824 C CA . LEU A 1 248 ? -6.09 17.359 -7.305 1 95.5 248 LEU A CA 1
ATOM 1825 C C . LEU A 1 248 ? -7.387 16.891 -6.645 1 95.5 248 LEU A C 1
ATOM 1827 O O . LEU A 1 248 ? -8.391 16.688 -7.324 1 95.5 248 LEU A O 1
ATOM 1831 N N . GLY A 1 249 ? -7.359 16.75 -5.367 1 93 249 GLY A N 1
ATOM 1832 C CA . GLY A 1 249 ? -8.539 16.375 -4.613 1 93 249 GLY A CA 1
ATOM 1833 C C . GLY A 1 249 ? -9.641 17.406 -4.664 1 93 249 GLY A C 1
ATOM 1834 O O . GLY A 1 249 ? -10.82 17.062 -4.832 1 93 249 GLY A O 1
ATOM 1835 N N . ALA A 1 250 ? -9.258 18.641 -4.52 1 89.12 250 ALA A N 1
ATOM 1836 C CA . ALA A 1 250 ? -10.219 19.734 -4.555 1 89.12 250 ALA A CA 1
ATOM 1837 C C . ALA A 1 250 ? -10.938 19.797 -5.902 1 89.12 250 ALA A C 1
ATOM 1839 O O . ALA A 1 250 ? -12.141 20.062 -5.965 1 89.12 250 ALA A O 1
ATOM 1840 N N . THR A 1 251 ? -10.164 19.609 -6.934 1 95.75 251 THR A N 1
ATOM 1841 C CA . THR A 1 251 ? -10.75 19.609 -8.273 1 95.75 251 THR A CA 1
ATOM 1842 C C . THR A 1 251 ? -11.727 18.469 -8.445 1 95.75 251 THR A C 1
ATOM 1844 O O . THR A 1 251 ? -12.82 18.641 -8.984 1 95.75 251 THR A O 1
ATOM 1847 N N . LEU A 1 252 ? -11.375 17.359 -7.973 1 96.06 252 LEU A N 1
ATOM 1848 C CA . LEU A 1 252 ? -12.211 16.172 -8.133 1 96.06 252 LEU A CA 1
ATOM 1849 C C . LEU A 1 252 ? -13.539 16.344 -7.391 1 96.06 252 LEU A C 1
ATOM 1851 O O . LEU A 1 252 ? -14.602 16.031 -7.934 1 96.06 252 LEU A O 1
ATOM 1855 N N . VAL A 1 253 ? -13.516 16.828 -6.176 1 90.31 253 VAL A N 1
ATOM 1856 C CA . VAL A 1 253 ? -14.719 16.906 -5.359 1 90.31 253 VAL A CA 1
ATOM 1857 C C . VAL A 1 253 ? -15.695 17.906 -5.984 1 90.31 253 VAL A C 1
ATOM 1859 O O . VAL A 1 253 ? -16.906 17.766 -5.836 1 90.31 253 VAL A O 1
ATOM 1862 N N . ASN A 1 254 ? -15.172 18.828 -6.707 1 92.94 254 ASN A N 1
ATOM 1863 C CA . ASN A 1 254 ? -16.031 19.875 -7.266 1 92.94 254 ASN A CA 1
ATOM 1864 C C . ASN A 1 254 ? -16.516 19.516 -8.664 1 92.94 254 ASN A C 1
ATOM 1866 O O . ASN A 1 254 ? -17.562 20 -9.102 1 92.94 254 ASN A O 1
ATOM 1870 N N . LEU A 1 255 ? -15.797 18.719 -9.344 1 95.12 255 LEU A N 1
ATOM 1871 C CA . LEU A 1 255 ? -16.141 18.438 -10.734 1 95.12 255 LEU A CA 1
ATOM 1872 C C . LEU A 1 255 ? -16.891 17.125 -10.852 1 95.12 255 LEU A C 1
ATOM 1874 O O . LEU A 1 255 ? -17.672 16.922 -11.781 1 95.12 255 LEU A O 1
ATOM 1878 N N . MET A 1 256 ? -16.672 16.25 -9.945 1 94.19 256 MET A N 1
ATOM 1879 C CA . MET A 1 256 ? -17.266 14.93 -10.039 1 94.19 256 MET A CA 1
ATOM 1880 C C . MET A 1 256 ? -18.547 14.859 -9.211 1 94.19 256 MET A C 1
ATOM 1882 O O . MET A 1 256 ? -18.562 15.25 -8.039 1 94.19 256 MET A O 1
ATOM 1886 N N . HIS A 1 257 ? -19.656 14.359 -9.672 1 88.44 257 HIS A N 1
ATOM 1887 C CA . HIS A 1 257 ? -20.953 14.281 -8.992 1 88.44 257 HIS A CA 1
ATOM 1888 C C . HIS A 1 257 ? -20.906 13.273 -7.844 1 88.44 257 HIS A C 1
ATOM 1890 O O . HIS A 1 257 ? -21.422 13.539 -6.758 1 88.44 257 HIS A O 1
ATOM 1896 N N . ASN A 1 258 ? -20.359 12.109 -7.973 1 91.25 258 ASN A N 1
ATOM 1897 C CA . ASN A 1 258 ? -20.25 11.094 -6.93 1 91.25 258 ASN A CA 1
ATOM 1898 C C . ASN A 1 258 ? -18.812 10.93 -6.449 1 91.25 258 ASN A C 1
ATOM 1900 O O . ASN A 1 258 ? -18.281 9.812 -6.449 1 91.25 258 ASN A O 1
ATOM 1904 N N . SER A 1 259 ? -18.359 12.117 -6.082 1 92.12 259 SER A N 1
ATOM 1905 C CA . SER A 1 259 ? -16.938 12.125 -5.711 1 92.12 259 SER A CA 1
ATOM 1906 C C . SER A 1 259 ? -16.703 11.336 -4.426 1 92.12 259 SER A C 1
ATOM 1908 O O . SER A 1 259 ? -15.594 10.883 -4.164 1 92.12 259 SER A O 1
ATOM 1910 N N . ASN A 1 260 ? -17.75 11.164 -3.615 1 89.25 260 ASN A N 1
ATOM 1911 C CA . ASN A 1 260 ? -17.641 10.453 -2.346 1 89.25 260 ASN A CA 1
ATOM 1912 C C . ASN A 1 260 ? -17.141 9.023 -2.543 1 89.25 260 ASN A C 1
ATOM 1914 O O . ASN A 1 260 ? -16.453 8.477 -1.686 1 89.25 260 ASN A O 1
ATOM 1918 N N . ARG A 1 261 ? -17.469 8.461 -3.594 1 92.25 261 ARG A N 1
ATOM 1919 C CA . ARG A 1 261 ? -17.047 7.086 -3.84 1 92.25 261 ARG A CA 1
ATOM 1920 C C . ARG A 1 261 ? -15.531 6.98 -3.951 1 92.25 261 ARG A C 1
ATOM 1922 O O . ARG A 1 261 ? -14.938 5.992 -3.508 1 92.25 261 ARG A O 1
ATOM 1929 N N . VAL A 1 262 ? -14.969 8.016 -4.531 1 94.19 262 VAL A N 1
ATOM 1930 C CA . VAL A 1 262 ? -13.516 8.031 -4.699 1 94.19 262 VAL A CA 1
ATOM 1931 C C . VAL A 1 262 ? -12.844 8.188 -3.338 1 94.19 262 VAL A C 1
ATOM 1933 O O . VAL A 1 262 ? -11.93 7.426 -3.002 1 94.19 262 VAL A O 1
ATOM 1936 N N . PHE A 1 263 ? -13.32 9.086 -2.572 1 89.44 263 PHE A N 1
ATOM 1937 C CA . PHE A 1 263 ? -12.68 9.391 -1.301 1 89.44 263 PHE A CA 1
ATOM 1938 C C . PHE A 1 263 ? -12.93 8.289 -0.283 1 89.44 263 PHE A C 1
ATOM 1940 O O . PHE A 1 263 ? -12.086 8.008 0.566 1 89.44 263 PHE A O 1
ATOM 1947 N N . THR A 1 264 ? -14.031 7.613 -0.423 1 88.88 264 THR A N 1
ATOM 1948 C CA . THR A 1 264 ? -14.297 6.445 0.41 1 88.88 264 THR A CA 1
ATOM 1949 C C . THR A 1 264 ? -13.305 5.328 0.103 1 88.88 264 THR A C 1
ATOM 1951 O O . THR A 1 264 ? -12.812 4.664 1.015 1 88.88 264 THR A O 1
ATOM 1954 N N . LEU A 1 265 ? -13.008 5.148 -1.126 1 91.75 265 LEU A N 1
ATOM 1955 C CA . LEU A 1 265 ? -12.039 4.129 -1.523 1 91.75 265 LEU A CA 1
ATOM 1956 C C . LEU A 1 265 ? -10.664 4.426 -0.942 1 91.75 265 LEU A C 1
ATOM 1958 O O . LEU A 1 265 ? -9.977 3.52 -0.469 1 91.75 265 LEU A O 1
ATOM 1962 N N . ILE A 1 266 ? -10.32 5.684 -0.958 1 90.94 266 ILE A N 1
ATOM 1963 C CA . ILE A 1 266 ? -9.008 6.086 -0.452 1 90.94 266 ILE A CA 1
ATOM 1964 C C . ILE A 1 266 ? -8.977 5.941 1.067 1 90.94 266 ILE A C 1
ATOM 1966 O O . ILE A 1 266 ? -7.984 5.488 1.634 1 90.94 266 ILE A O 1
ATOM 1970 N N . THR A 1 267 ? -10.055 6.262 1.686 1 84.31 267 THR A N 1
ATOM 1971 C CA . THR A 1 267 ? -10.148 6.184 3.139 1 84.31 267 THR A CA 1
ATOM 1972 C C . THR A 1 267 ? -10.102 4.73 3.604 1 84.31 267 THR A C 1
ATOM 1974 O O . THR A 1 267 ? -9.594 4.434 4.688 1 84.31 267 THR A O 1
ATOM 1977 N N . ASP A 1 268 ? -10.578 3.887 2.783 1 87.5 268 ASP A N 1
ATOM 1978 C CA . ASP A 1 268 ? -10.57 2.465 3.113 1 87.5 268 ASP A CA 1
ATOM 1979 C C . ASP A 1 268 ? -9.195 1.85 2.85 1 87.5 268 ASP A C 1
ATOM 1981 O O . ASP A 1 268 ? -8.82 0.861 3.482 1 87.5 268 ASP A O 1
ATOM 1985 N N . PHE A 1 269 ? -8.477 2.463 2.049 1 91.31 269 PHE A N 1
ATOM 1986 C CA . PHE A 1 269 ? -7.223 1.891 1.569 1 91.31 269 PHE A CA 1
ATOM 1987 C C . PHE A 1 269 ? -6.047 2.389 2.4 1 91.31 269 PHE A C 1
ATOM 1989 O O . PHE A 1 269 ? -5.07 1.663 2.6 1 91.31 269 PHE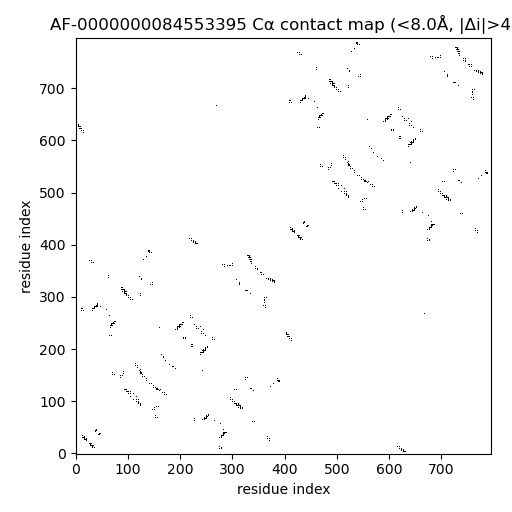 A O 1
ATOM 1996 N N . THR A 1 270 ? -6.062 3.549 2.986 1 91.19 270 THR A N 1
ATOM 1997 C CA . THR A 1 270 ? -4.859 4.25 3.42 1 91.19 270 THR A CA 1
ATOM 1998 C C . THR A 1 270 ? -4.57 3.967 4.891 1 91.19 270 THR A C 1
ATOM 2000 O O . THR A 1 270 ? -3.477 4.254 5.383 1 91.19 270 THR A O 1
ATOM 2003 N N . PRO A 1 271 ? -5.465 3.371 5.637 1 87.81 271 PRO A N 1
ATOM 2004 C CA . PRO A 1 271 ? -5.211 3.264 7.074 1 87.81 271 PRO A CA 1
ATOM 2005 C C . PRO A 1 271 ? -3.895 2.559 7.391 1 87.81 271 PRO A C 1
ATOM 2007 O O . PRO A 1 271 ? -3.107 3.047 8.203 1 87.81 271 PRO A O 1
ATOM 2010 N N . PRO A 1 272 ? -3.545 1.44 6.754 1 91.62 272 PRO A N 1
ATOM 2011 C CA . PRO A 1 272 ? -2.254 0.823 7.07 1 91.62 272 PRO A CA 1
ATOM 2012 C C . PRO A 1 272 ? -1.068 1.701 6.68 1 91.62 272 PRO A C 1
ATOM 2014 O O . PRO A 1 272 ? -0.026 1.668 7.336 1 91.62 272 PRO A O 1
ATOM 2017 N N . ILE A 1 273 ? -1.256 2.439 5.66 1 90.06 273 ILE A N 1
ATOM 2018 C CA . ILE A 1 273 ? -0.208 3.334 5.18 1 90.06 273 ILE A CA 1
ATOM 2019 C C . ILE A 1 273 ? -0.014 4.48 6.172 1 90.06 273 ILE A C 1
ATOM 2021 O O . ILE A 1 273 ? 1.119 4.828 6.508 1 90.06 273 ILE A O 1
ATOM 2025 N N . TYR A 1 274 ? -1.151 4.98 6.676 1 85.62 274 TYR A N 1
ATOM 2026 C CA . TYR A 1 274 ? -1.09 6.055 7.66 1 85.62 274 TYR A CA 1
ATOM 2027 C C . TYR A 1 274 ? -0.493 5.559 8.969 1 85.62 274 TYR A C 1
ATOM 2029 O O . TYR A 1 274 ? 0.299 6.262 9.602 1 85.62 274 TYR A O 1
ATOM 2037 N N . LEU A 1 275 ? -0.898 4.379 9.32 1 89.75 275 LEU A N 1
ATOM 2038 C CA . LEU A 1 275 ? -0.349 3.779 10.531 1 89.75 275 LEU A CA 1
ATOM 2039 C C . LEU A 1 275 ? 1.168 3.656 10.438 1 89.75 275 LEU A C 1
ATOM 2041 O O . LEU A 1 275 ? 1.884 4.016 11.375 1 89.75 275 LEU A O 1
ATOM 2045 N N . LEU A 1 276 ? 1.591 3.17 9.328 1 90.62 276 LEU A N 1
ATOM 2046 C CA . LEU A 1 276 ? 3.023 3.031 9.094 1 90.62 276 LEU A CA 1
ATOM 2047 C C . LEU A 1 276 ? 3.713 4.391 9.117 1 90.62 276 LEU A C 1
ATOM 2049 O O . LEU A 1 276 ? 4.746 4.559 9.766 1 90.62 276 LEU A O 1
ATOM 2053 N N . PHE A 1 277 ? 3.152 5.297 8.492 1 85.56 277 PHE A N 1
ATOM 2054 C CA . PHE A 1 277 ? 3.693 6.645 8.352 1 85.56 277 PHE A CA 1
ATOM 2055 C C . PHE A 1 277 ? 3.824 7.32 9.711 1 85.56 277 PHE A C 1
ATOM 2057 O O . PHE A 1 277 ? 4.891 7.84 10.047 1 85.56 277 PHE A O 1
ATOM 2064 N N . PHE A 1 278 ? 2.797 7.32 10.492 1 82.69 278 PHE A N 1
ATOM 2065 C CA . PHE A 1 278 ? 2.785 8.039 11.766 1 82.69 278 PHE A CA 1
ATOM 2066 C C . PHE A 1 278 ? 3.645 7.32 12.797 1 82.69 278 PHE A C 1
ATOM 2068 O O . PHE A 1 278 ? 4.266 7.961 13.648 1 82.69 278 PHE A O 1
ATOM 2075 N N . THR A 1 279 ? 3.676 6.031 12.734 1 88.69 279 THR A N 1
ATOM 2076 C CA . THR A 1 279 ? 4.559 5.293 13.633 1 88.69 279 THR A CA 1
ATOM 2077 C C . THR A 1 279 ? 6.02 5.578 13.305 1 88.69 279 THR A C 1
ATOM 2079 O O . THR A 1 279 ? 6.84 5.75 14.211 1 88.69 279 THR A O 1
ATOM 2082 N N . LEU A 1 280 ? 6.32 5.641 12.039 1 86.5 280 LEU A N 1
ATOM 2083 C CA . LEU A 1 280 ? 7.68 5.969 11.617 1 86.5 280 LEU A CA 1
ATOM 2084 C C . LEU A 1 280 ? 8.039 7.398 12.008 1 86.5 280 LEU A C 1
ATOM 2086 O O . LEU A 1 280 ? 9.18 7.68 12.367 1 86.5 280 LEU A O 1
ATOM 2090 N N . ALA A 1 281 ? 7.078 8.281 11.828 1 81.62 281 ALA A N 1
ATOM 2091 C CA . ALA A 1 281 ? 7.293 9.664 12.25 1 81.62 281 ALA A CA 1
ATOM 2092 C C . ALA A 1 281 ? 7.645 9.742 13.727 1 81.62 281 ALA A C 1
ATOM 2094 O O . ALA A 1 281 ? 8.531 10.5 14.125 1 81.62 281 ALA A O 1
ATOM 2095 N N . GLY A 1 282 ? 6.953 8.969 14.5 1 83.62 282 GLY A N 1
ATOM 2096 C CA . GLY A 1 282 ? 7.285 8.898 15.914 1 83.62 282 GLY A CA 1
ATOM 2097 C C . GLY A 1 282 ? 8.68 8.367 16.172 1 83.62 282 GLY A C 1
ATOM 2098 O O . GLY A 1 282 ? 9.375 8.844 17.062 1 83.62 282 GLY A O 1
ATOM 2099 N N . ALA A 1 283 ? 9.023 7.371 15.445 1 86.75 283 ALA A N 1
ATOM 2100 C CA . ALA A 1 283 ? 10.336 6.75 15.609 1 86.75 283 ALA A CA 1
ATOM 2101 C C . ALA A 1 283 ? 11.445 7.723 15.242 1 86.75 283 ALA A C 1
ATOM 2103 O O . ALA A 1 283 ? 12.586 7.582 15.711 1 86.75 283 ALA A O 1
ATOM 2104 N N . SER A 1 284 ? 11.141 8.656 14.477 1 80.56 284 SER A N 1
ATOM 2105 C CA . SER A 1 284 ? 12.141 9.609 14.008 1 80.56 284 SER A CA 1
ATOM 2106 C C . SER A 1 284 ? 12.375 10.711 15.031 1 80.56 284 SER A C 1
ATOM 2108 O O . SER A 1 284 ? 13.328 11.492 14.914 1 80.56 284 SER A O 1
ATOM 2110 N N . LEU A 1 285 ? 11.469 10.766 15.992 1 78.81 285 LEU A N 1
ATOM 2111 C CA . LEU A 1 285 ? 11.602 11.773 17.031 1 78.81 285 LEU A CA 1
ATOM 2112 C C . LEU A 1 285 ? 12.82 11.508 17.906 1 78.81 285 LEU A C 1
ATOM 2114 O O . LEU A 1 285 ? 12.969 10.406 18.453 1 78.81 285 LEU A O 1
ATOM 2118 N N . ASP A 1 286 ? 13.727 12.469 17.938 1 78.31 286 ASP A N 1
ATOM 2119 C CA . ASP A 1 286 ? 14.922 12.359 18.766 1 78.31 286 ASP A CA 1
ATOM 2120 C C . ASP A 1 286 ? 14.797 13.203 20.031 1 78.31 286 ASP A C 1
ATOM 2122 O O . ASP A 1 286 ? 15.078 14.398 20.016 1 78.31 286 ASP A O 1
ATOM 2126 N N . LEU A 1 287 ? 14.531 12.602 21.062 1 76.94 287 LEU A N 1
ATOM 2127 C CA . LEU A 1 287 ? 14.344 13.305 22.328 1 76.94 287 LEU A CA 1
ATOM 2128 C C . LEU A 1 287 ? 15.664 13.883 22.828 1 76.94 287 LEU A C 1
ATOM 2130 O O . LEU A 1 287 ? 15.664 14.852 23.609 1 76.94 287 LEU A O 1
ATOM 2134 N N . GLY A 1 288 ? 16.781 13.266 22.375 1 75.38 288 GLY A N 1
ATOM 2135 C CA . GLY A 1 288 ? 18.062 13.859 22.703 1 75.38 288 GLY A CA 1
ATOM 2136 C C . GLY A 1 288 ? 18.234 15.258 22.156 1 75.38 288 GLY A C 1
ATOM 2137 O O . GLY A 1 288 ? 18.656 16.172 22.875 1 75.38 288 GLY A O 1
ATOM 2138 N N . ILE A 1 289 ? 17.812 15.414 21.016 1 72.88 289 ILE A N 1
ATOM 2139 C CA . ILE A 1 289 ? 17.859 16.734 20.391 1 72.88 289 ILE A CA 1
ATOM 2140 C C . ILE A 1 289 ? 16.844 17.656 21.031 1 72.88 289 ILE A C 1
ATOM 2142 O O . ILE A 1 289 ? 17.078 18.859 21.203 1 72.88 289 ILE A O 1
ATOM 2146 N N . LEU A 1 290 ? 15.812 17.016 21.359 1 73.81 290 LEU A N 1
ATOM 2147 C CA . LEU A 1 290 ? 14.758 17.797 21.984 1 73.81 290 LEU A CA 1
ATOM 2148 C C . LEU A 1 290 ? 15.234 18.406 23.297 1 73.81 290 LEU A C 1
ATOM 2150 O O . LEU A 1 290 ? 14.875 19.531 23.641 1 73.81 290 LEU A O 1
ATOM 2154 N N . ALA A 1 291 ? 16.016 17.641 23.875 1 70.94 291 ALA A N 1
ATOM 2155 C CA . ALA A 1 291 ? 16.562 18.156 25.141 1 70.94 291 ALA A CA 1
ATOM 2156 C C . ALA A 1 291 ? 17.406 19.406 24.891 1 70.94 291 ALA A C 1
ATOM 2158 O O . ALA A 1 291 ? 17.422 20.328 25.719 1 70.94 291 ALA A O 1
ATOM 2159 N N . GLN A 1 292 ? 18.062 19.359 23.75 1 68.5 292 GLN A N 1
ATOM 2160 C CA . GLN A 1 292 ? 18.922 20.484 23.406 1 68.5 292 GLN A CA 1
ATOM 2161 C C . GLN A 1 292 ? 18.109 21.688 22.922 1 68.5 292 GLN A C 1
ATOM 2163 O O . GLN A 1 292 ? 18.469 22.844 23.188 1 68.5 292 GLN A O 1
ATOM 2168 N N . VAL A 1 293 ? 17.016 21.281 22.359 1 68.56 293 VAL A N 1
ATOM 2169 C CA . VAL A 1 293 ? 16.219 22.344 21.766 1 68.56 293 VAL A CA 1
ATOM 2170 C C . VAL A 1 293 ? 14.891 22.484 22.531 1 68.56 293 VAL A C 1
ATOM 2172 O O . VAL A 1 293 ? 13.945 23.094 22.031 1 68.56 293 VAL A O 1
ATOM 2175 N N . GLY A 1 294 ? 14.898 21.844 23.578 1 76.06 294 GLY A N 1
ATOM 2176 C CA . GLY A 1 294 ? 13.664 21.688 24.344 1 76.06 294 GLY A CA 1
ATOM 2177 C C . GLY A 1 294 ? 12.977 23.016 24.625 1 76.06 294 GLY A C 1
ATOM 2178 O O . GLY A 1 294 ? 11.758 23.125 24.5 1 76.06 294 GLY A O 1
ATOM 2179 N N . ALA A 1 295 ? 13.836 23.953 24.969 1 87.88 295 ALA A N 1
ATOM 2180 C CA . ALA A 1 295 ? 13.234 25.266 25.203 1 87.88 295 ALA A CA 1
ATOM 2181 C C . ALA A 1 295 ? 12.594 25.812 23.938 1 87.88 295 ALA A C 1
ATOM 2183 O O . ALA A 1 295 ? 11.531 26.438 23.984 1 87.88 295 ALA A O 1
ATOM 2184 N N . LEU A 1 296 ? 13.289 25.516 22.875 1 91.94 296 LEU A N 1
ATOM 2185 C CA . LEU A 1 296 ? 12.758 25.938 21.594 1 91.94 296 LEU A CA 1
ATOM 2186 C C . LEU A 1 296 ? 11.453 25.219 21.281 1 91.94 296 LEU A C 1
ATOM 2188 O O . LEU A 1 296 ? 10.5 25.812 20.766 1 91.94 296 LEU A O 1
ATOM 2192 N N . GLY A 1 297 ? 11.422 23.922 21.578 1 92.19 297 GLY A N 1
ATOM 2193 C CA . GLY A 1 297 ? 10.211 23.156 21.375 1 92.19 297 GLY A CA 1
ATOM 2194 C C . GLY A 1 297 ? 9.039 23.641 22.203 1 92.19 297 GLY A C 1
ATOM 2195 O O . GLY A 1 297 ? 7.93 23.781 21.703 1 92.19 297 GLY A O 1
ATOM 2196 N N . VAL A 1 298 ? 9.344 23.891 23.438 1 93.12 298 VAL A N 1
ATOM 2197 C CA . VAL A 1 298 ? 8.312 24.391 24.344 1 93.12 298 VAL A CA 1
ATOM 2198 C C . VAL A 1 298 ? 7.863 25.781 23.891 1 93.12 298 VAL A C 1
ATOM 2200 O O . VAL A 1 298 ? 6.672 26.094 23.891 1 93.12 298 VAL A O 1
ATOM 2203 N N . GLY A 1 299 ? 8.891 26.609 23.562 1 94.69 299 GLY A N 1
ATOM 2204 C CA . GLY A 1 299 ? 8.578 27.922 23.031 1 94.69 299 GLY A CA 1
ATOM 2205 C C . GLY A 1 299 ? 7.691 27.875 21.797 1 94.69 299 GLY A C 1
ATOM 2206 O O . GLY A 1 299 ? 6.758 28.672 21.672 1 94.69 299 GLY A O 1
ATOM 2207 N N . TYR A 1 300 ? 8.023 26.938 20.938 1 95.56 300 TYR A N 1
ATOM 2208 C CA . TYR A 1 300 ? 7.227 26.766 19.734 1 95.56 300 TYR A CA 1
ATOM 2209 C C . TYR A 1 300 ? 5.785 26.406 20.078 1 95.56 300 TYR A C 1
ATOM 2211 O O . TYR A 1 300 ? 4.848 26.969 19.516 1 95.56 300 TYR A O 1
ATOM 2219 N N . VAL A 1 301 ? 5.621 25.469 21 1 94.88 301 VAL A N 1
ATOM 2220 C CA . VAL A 1 301 ? 4.301 24.969 21.375 1 94.88 301 VAL A CA 1
ATOM 2221 C C . VAL A 1 301 ? 3.461 26.094 21.969 1 94.88 301 VAL A C 1
ATOM 2223 O O . VAL A 1 301 ? 2.303 26.281 21.578 1 94.88 301 VAL A O 1
ATOM 2226 N N . ILE A 1 302 ? 4.027 26.828 22.797 1 96 302 ILE A N 1
ATOM 2227 C CA . ILE A 1 302 ? 3.316 27.906 23.469 1 96 302 ILE A CA 1
ATOM 2228 C C . ILE A 1 302 ? 3.027 29.031 22.484 1 96 302 ILE A C 1
ATOM 2230 O O . ILE A 1 302 ? 1.924 29.578 22.469 1 96 302 ILE A O 1
ATOM 2234 N N . ALA A 1 303 ? 4.031 29.359 21.688 1 97.19 303 ALA A N 1
ATOM 2235 C CA . ALA A 1 303 ? 3.861 30.438 20.719 1 97.19 303 ALA A CA 1
ATOM 2236 C C . ALA A 1 303 ? 2.771 30.094 19.703 1 97.19 303 ALA A C 1
ATOM 2238 O O . ALA A 1 303 ? 1.967 30.953 19.328 1 97.19 303 ALA A O 1
ATOM 2239 N N . ARG A 1 304 ? 2.797 28.859 19.25 1 96.88 304 ARG A N 1
ATOM 2240 C CA . ARG A 1 304 ? 1.79 28.422 18.281 1 96.88 304 ARG A CA 1
ATOM 2241 C C . ARG A 1 304 ? 0.389 28.516 18.875 1 96.88 304 ARG A C 1
ATOM 2243 O O . ARG A 1 304 ? -0.532 29.031 18.234 1 96.88 304 ARG A O 1
ATOM 2250 N N . ALA A 1 305 ? 0.259 28.031 20.109 1 96.44 305 ALA A N 1
ATOM 2251 C CA . ALA A 1 305 ? -1.043 28.062 20.766 1 96.44 305 ALA A CA 1
ATOM 2252 C C . ALA A 1 305 ? -1.531 29.484 20.969 1 96.44 305 ALA A C 1
ATOM 2254 O O . ALA A 1 305 ? -2.672 29.812 20.625 1 96.44 305 ALA A O 1
ATOM 2255 N N . THR A 1 306 ? -0.651 30.266 21.516 1 97.5 306 THR A N 1
ATOM 2256 C CA . THR A 1 306 ? -1.009 31.656 21.781 1 97.5 306 THR A CA 1
ATOM 2257 C C . THR A 1 306 ? -1.319 32.406 20.484 1 97.5 306 THR A C 1
ATOM 2259 O O . THR A 1 306 ? -2.287 33.156 20.422 1 97.5 306 THR A O 1
ATOM 2262 N N . GLY A 1 307 ? -0.517 32.188 19.516 1 97.44 307 GLY A N 1
ATOM 2263 C CA . GLY A 1 307 ? -0.723 32.844 18.234 1 97.44 307 GLY A CA 1
ATOM 2264 C C . GLY A 1 307 ? -2.031 32.469 17.578 1 97.44 307 GLY A C 1
ATOM 2265 O O . GLY A 1 307 ? -2.734 33.312 17.031 1 97.44 307 GLY A O 1
ATOM 2266 N N . LYS A 1 308 ? -2.301 31.172 17.578 1 95.62 308 LYS A N 1
ATOM 2267 C CA . LYS A 1 308 ? -3.541 30.703 16.969 1 95.62 308 LYS A CA 1
ATOM 2268 C C . LYS A 1 308 ? -4.758 31.234 17.719 1 95.62 308 LYS A C 1
ATOM 2270 O O . LYS A 1 308 ? -5.742 31.641 17.109 1 95.62 308 LYS A O 1
ATOM 2275 N N . ILE A 1 309 ? -4.699 31.188 19.047 1 96.5 309 ILE A N 1
ATOM 2276 C CA . ILE A 1 309 ? -5.805 31.656 19.891 1 96.5 309 ILE A CA 1
ATOM 2277 C C . ILE A 1 309 ? -6.027 33.156 19.672 1 96.5 309 ILE A C 1
ATOM 2279 O O . ILE A 1 309 ? -7.156 33.594 19.469 1 96.5 309 ILE A O 1
ATOM 2283 N N . LEU A 1 310 ? -4.949 33.844 19.688 1 97.5 310 LEU A N 1
ATOM 2284 C CA . LEU A 1 310 ? -5.051 35.281 19.5 1 97.5 310 LEU A CA 1
ATOM 2285 C C . LEU A 1 310 ? -5.52 35.625 18.094 1 97.5 310 LEU A C 1
ATOM 2287 O O . LEU A 1 310 ? -6.34 36.531 17.891 1 97.5 310 LEU A O 1
ATOM 2291 N N . GLY A 1 311 ? -4.93 34.969 17.156 1 97.12 311 GLY A N 1
ATOM 2292 C CA . GLY A 1 311 ? -5.344 35.188 15.781 1 97.12 311 GLY A CA 1
ATOM 2293 C C . GLY A 1 311 ? -6.812 34.875 15.547 1 97.12 311 GLY A C 1
ATOM 2294 O O . GLY A 1 311 ? -7.52 35.625 14.883 1 97.12 311 GLY A O 1
ATOM 2295 N N . ALA A 1 312 ? -7.211 33.75 16.062 1 96.69 312 ALA A N 1
ATOM 2296 C CA . ALA A 1 312 ? -8.609 33.375 15.945 1 96.69 312 ALA A CA 1
ATOM 2297 C C . ALA A 1 312 ? -9.523 34.375 16.641 1 96.69 312 ALA A C 1
ATOM 2299 O O . ALA A 1 312 ? -10.594 34.719 16.125 1 96.69 312 ALA A O 1
ATOM 2300 N N . PHE A 1 313 ? -9.109 34.812 17.812 1 97.25 313 PHE A N 1
ATOM 2301 C CA . PHE A 1 313 ? -9.859 35.812 18.578 1 97.25 313 PHE A CA 1
ATOM 2302 C C . PHE A 1 313 ? -10.031 37.094 17.781 1 97.25 313 PHE A C 1
ATOM 2304 O O . PHE A 1 313 ? -11.148 37.594 17.625 1 97.25 313 PHE A O 1
ATOM 2311 N N . LEU A 1 314 ? -8.969 37.562 17.266 1 97.38 314 LEU A N 1
ATOM 2312 C CA . LEU A 1 314 ? -8.984 38.812 16.516 1 97.38 314 LEU A CA 1
ATOM 2313 C C . LEU A 1 314 ? -9.773 38.688 15.211 1 97.38 314 LEU A C 1
ATOM 2315 O O . LEU A 1 314 ? -10.523 39.562 14.82 1 97.38 314 LEU A O 1
ATOM 2319 N N . GLY A 1 315 ? -9.578 37.562 14.555 1 96.5 315 GLY A N 1
ATOM 2320 C CA . GLY A 1 315 ? -10.328 37.312 13.336 1 96.5 315 GLY A CA 1
ATOM 2321 C C . GLY A 1 315 ? -11.828 37.219 13.57 1 96.5 315 GLY A C 1
ATOM 2322 O O . GLY A 1 315 ? -12.617 37.781 12.812 1 96.5 315 GLY A O 1
ATOM 2323 N N . ALA A 1 316 ? -12.18 36.5 14.594 1 96.31 316 ALA A N 1
ATOM 2324 C CA . ALA A 1 316 ? -13.586 36.312 14.93 1 96.31 316 ALA A CA 1
ATOM 2325 C C . ALA A 1 316 ? -14.219 37.656 15.32 1 96.31 316 ALA A C 1
ATOM 2327 O O . ALA A 1 316 ? -15.359 37.938 14.953 1 96.31 316 ALA A O 1
ATOM 2328 N N . LYS A 1 317 ? -13.484 38.438 16.062 1 96.56 317 LYS A N 1
ATOM 2329 C CA . LYS A 1 317 ? -13.977 39.75 16.453 1 96.56 317 LYS A CA 1
ATOM 2330 C C . LYS A 1 317 ? -14.148 40.656 15.25 1 96.56 317 LYS A C 1
ATOM 2332 O O . LYS A 1 317 ? -15.086 41.469 15.195 1 96.56 317 LYS A O 1
ATOM 2337 N N . ALA A 1 318 ? -13.289 40.594 14.367 1 95.69 318 ALA A N 1
ATOM 2338 C CA . ALA A 1 318 ? -13.289 41.438 13.188 1 95.69 318 ALA A CA 1
ATOM 2339 C C . ALA A 1 318 ? -14.531 41.188 12.336 1 95.69 318 ALA A C 1
ATOM 2341 O O . ALA A 1 318 ? -15.016 42.094 11.648 1 95.69 318 ALA A O 1
ATOM 2342 N N . VAL A 1 319 ? -15.055 40.031 12.398 1 93.62 319 VAL A N 1
ATOM 2343 C CA . VAL A 1 319 ? -16.203 39.719 11.555 1 93.62 319 VAL A CA 1
ATOM 2344 C C . VAL A 1 319 ? -17.469 39.656 12.414 1 93.62 319 VAL A C 1
ATOM 2346 O O . VAL A 1 319 ? -18.516 39.188 11.953 1 93.62 319 VAL A O 1
ATOM 2349 N N . ASN A 1 320 ? -17.359 40.062 13.625 1 93.56 320 ASN A N 1
ATOM 2350 C CA . ASN A 1 320 ? -18.484 40.094 14.562 1 93.56 320 ASN A CA 1
ATOM 2351 C C . ASN A 1 320 ? -19.125 38.719 14.703 1 93.56 320 ASN A C 1
ATOM 2353 O O . ASN A 1 320 ? -20.344 38.562 14.578 1 93.56 320 ASN A O 1
ATOM 2357 N N . ALA A 1 321 ? -18.266 37.75 14.969 1 93.12 321 ALA A N 1
ATOM 2358 C CA . ALA A 1 321 ? -18.75 36.375 15.148 1 93.12 321 ALA A CA 1
ATOM 2359 C C . ALA A 1 321 ? -19.391 36.219 16.516 1 93.12 321 ALA A C 1
ATOM 2361 O O . ALA A 1 321 ? -19.297 37.094 17.375 1 93.12 321 ALA A O 1
ATOM 2362 N N . ASP A 1 322 ? -20.078 35.094 16.641 1 93.5 322 ASP A N 1
ATOM 2363 C CA . ASP A 1 322 ? -20.719 34.75 17.906 1 93.5 322 ASP A CA 1
ATOM 2364 C C . ASP A 1 322 ? -19.688 34.688 19.031 1 93.5 322 ASP A C 1
ATOM 2366 O O . ASP A 1 322 ? -18.531 34.344 18.812 1 93.5 322 ASP A O 1
ATOM 2370 N N . ASP A 1 323 ? -20.094 35 20.203 1 95 323 ASP A N 1
ATOM 2371 C CA . ASP A 1 323 ? -19.219 35.062 21.375 1 95 323 ASP A CA 1
ATOM 2372 C C . ASP A 1 323 ? -18.5 33.719 21.594 1 95 323 ASP A C 1
ATOM 2374 O O . ASP A 1 323 ? -17.344 33.688 21.984 1 95 323 ASP A O 1
ATOM 2378 N N . ALA A 1 324 ? -19.281 32.688 21.359 1 94.94 324 ALA A N 1
ATOM 2379 C CA . ALA A 1 324 ? -18.688 31.359 21.516 1 94.94 324 ALA A CA 1
ATOM 2380 C C . ALA A 1 324 ? -17.516 31.156 20.547 1 94.94 324 ALA A C 1
ATOM 2382 O O . ALA A 1 324 ? -16.516 30.516 20.891 1 94.94 324 ALA A O 1
ATOM 2383 N N . VAL A 1 325 ? -17.656 31.688 19.391 1 95.38 325 VAL A N 1
ATOM 2384 C CA . VAL A 1 325 ? -16.625 31.578 18.375 1 95.38 325 VAL A CA 1
ATOM 2385 C C . VAL A 1 325 ? -15.43 32.438 18.781 1 95.38 325 VAL A C 1
ATOM 2387 O O . VAL A 1 325 ? -14.281 32 18.719 1 95.38 325 VAL A O 1
ATOM 2390 N N . VAL A 1 326 ? -15.719 33.625 19.219 1 96.31 326 VAL A N 1
ATOM 2391 C CA . VAL A 1 326 ? -14.68 34.562 19.594 1 96.31 326 VAL A CA 1
ATOM 2392 C C . VAL A 1 326 ? -13.852 34 20.75 1 96.31 326 VAL A C 1
ATOM 2394 O O . VAL A 1 326 ? -12.625 34.125 20.75 1 96.31 326 VAL A O 1
ATOM 2397 N N . LYS A 1 327 ? -14.461 33.312 21.625 1 95.31 327 LYS A N 1
ATOM 2398 C CA . LYS A 1 327 ? -13.805 32.938 22.875 1 95.31 327 LYS A CA 1
ATOM 2399 C C . LYS A 1 327 ? -13.133 31.562 22.719 1 95.31 327 LYS A C 1
ATOM 2401 O O . LYS A 1 327 ? -12.086 31.312 23.328 1 95.31 327 LYS A O 1
ATOM 2406 N N . TYR A 1 328 ? -13.734 30.688 21.906 1 95.56 328 TYR A N 1
ATOM 2407 C CA . TYR A 1 328 ? -13.328 29.297 22.078 1 95.56 328 TYR A CA 1
ATOM 2408 C C . TYR A 1 328 ? -12.812 28.703 20.766 1 95.56 328 TYR A C 1
ATOM 2410 O O . TYR A 1 328 ? -12.25 27.609 20.75 1 95.56 328 TYR A O 1
ATOM 2418 N N . LEU A 1 329 ? -12.891 29.406 19.703 1 94.94 329 LEU A N 1
ATOM 2419 C CA . LEU A 1 329 ? -12.469 28.859 18.422 1 94.94 329 LEU A CA 1
ATOM 2420 C C . LEU A 1 329 ? -10.977 28.531 18.422 1 94.94 329 LEU A C 1
ATOM 2422 O O . LEU A 1 329 ? -10.57 27.469 17.953 1 94.94 329 LEU A O 1
ATOM 2426 N N . GLY A 1 330 ? -10.195 29.453 18.922 1 94.94 330 GLY A N 1
ATOM 2427 C CA . GLY A 1 330 ? -8.75 29.25 18.953 1 94.94 330 GLY A CA 1
ATOM 2428 C C . GLY A 1 330 ? -8.344 27.984 19.688 1 94.94 330 GLY A C 1
ATOM 2429 O O . GLY A 1 330 ? -7.441 27.266 19.234 1 94.94 330 GLY A O 1
ATOM 2430 N N . LEU A 1 331 ? -8.969 27.703 20.719 1 92.81 331 LEU A N 1
ATOM 2431 C CA . LEU A 1 331 ? -8.672 26.516 21.516 1 92.81 331 LEU A CA 1
ATOM 2432 C C . LEU A 1 331 ? -9 25.234 20.75 1 92.81 331 LEU A C 1
ATOM 2434 O O . LEU A 1 331 ? -8.352 24.203 20.953 1 92.81 331 LEU A O 1
ATOM 2438 N N . SER A 1 332 ? -9.953 25.328 19.891 1 91.44 332 SER A N 1
ATOM 2439 C CA . SER A 1 332 ? -10.414 24.172 19.125 1 91.44 332 SER A CA 1
ATOM 2440 C C . SER A 1 332 ? -9.516 23.891 17.922 1 91.44 332 SER A C 1
ATOM 2442 O O . SER A 1 332 ? -9.609 22.844 17.297 1 91.44 332 SER A O 1
ATOM 2444 N N . LEU A 1 333 ? -8.586 24.828 17.641 1 92.06 333 LEU A N 1
ATOM 2445 C CA . LEU A 1 333 ? -7.785 24.734 16.422 1 92.06 333 LEU A CA 1
ATOM 2446 C C . LEU A 1 333 ? -6.352 24.328 16.75 1 92.06 333 LEU A C 1
ATOM 2448 O O . LEU A 1 333 ? -5.473 24.375 15.875 1 92.06 333 LEU A O 1
ATOM 2452 N N . LEU A 1 334 ? -6.121 23.859 17.875 1 91.06 334 LEU A N 1
ATOM 2453 C CA . LEU A 1 334 ? -4.758 23.656 18.344 1 91.06 334 LEU A CA 1
ATOM 2454 C C . LEU A 1 334 ? -4.203 22.312 17.875 1 91.06 334 LEU A C 1
ATOM 2456 O O . LEU A 1 334 ? -2.986 22.125 17.828 1 91.06 334 LEU A O 1
ATOM 2460 N N . PRO A 1 335 ? -5.02 21.328 17.641 1 86.94 335 PRO A N 1
ATOM 2461 C CA . PRO A 1 335 ? -4.43 20.062 17.172 1 86.94 335 PRO A CA 1
ATOM 2462 C C . PRO A 1 335 ? -3.578 20.234 15.922 1 86.94 335 PRO A C 1
ATOM 2464 O O . PRO A 1 335 ? -3.941 21 15.016 1 86.94 335 PRO A O 1
ATOM 2467 N N . GLN A 1 336 ? -2.402 19.672 16 1 84.81 336 GLN A N 1
ATOM 2468 C CA . GLN A 1 336 ? -1.448 19.641 14.906 1 84.81 336 GLN A CA 1
ATOM 2469 C C . GLN A 1 336 ? -1.138 18.203 14.484 1 84.81 336 GLN A C 1
ATOM 2471 O O . GLN A 1 336 ? -1.032 17.312 15.328 1 84.81 336 GLN A O 1
ATOM 2476 N N . GLY A 1 337 ? -1.034 17.984 13.242 1 77.5 337 GLY A N 1
ATOM 2477 C CA . GLY A 1 337 ? -0.922 16.578 12.844 1 77.5 337 GLY A CA 1
ATOM 2478 C C . GLY A 1 337 ? -0.156 16.391 11.555 1 77.5 337 GLY A C 1
ATOM 2479 O O . GLY A 1 337 ? 0.934 16.938 11.383 1 77.5 337 GLY A O 1
ATOM 2480 N N . GLY A 1 338 ? -0.765 15.57 10.711 1 71.62 338 GLY A N 1
ATOM 2481 C CA . GLY A 1 338 ? -0.099 14.945 9.586 1 71.62 338 GLY A CA 1
ATOM 2482 C C . GLY A 1 338 ? 0.487 15.945 8.602 1 71.62 338 GLY A C 1
ATOM 2483 O O . GLY A 1 338 ? 1.588 15.742 8.086 1 71.62 338 GLY A O 1
ATOM 2484 N N . VAL A 1 339 ? -0.172 17.016 8.391 1 76.88 339 VAL A N 1
ATOM 2485 C CA . VAL A 1 339 ? 0.303 18 7.41 1 76.88 339 VAL A CA 1
ATOM 2486 C C . VAL A 1 339 ? 1.655 18.547 7.852 1 76.88 339 VAL A C 1
ATOM 2488 O O . VAL A 1 339 ? 2.584 18.656 7.047 1 76.88 339 VAL A O 1
ATOM 2491 N N . SER A 1 340 ? 1.755 18.859 9.109 1 85.25 340 SER A N 1
ATOM 2492 C CA . SER A 1 340 ? 3.014 19.391 9.625 1 85.25 340 SER A CA 1
ATOM 2493 C C . SER A 1 340 ? 4.125 18.344 9.547 1 85.25 340 SER A C 1
ATOM 2495 O O . SER A 1 340 ? 5.281 18.688 9.273 1 85.25 340 SER A O 1
ATOM 2497 N N . ILE A 1 341 ? 3.777 17.188 9.812 1 77.62 341 ILE A N 1
ATOM 2498 C CA . ILE A 1 341 ? 4.746 16.109 9.688 1 77.62 341 ILE A CA 1
ATOM 2499 C C . ILE A 1 341 ? 5.191 15.992 8.227 1 77.62 341 ILE A C 1
ATOM 2501 O O . ILE A 1 341 ? 6.387 15.852 7.949 1 77.62 341 ILE A O 1
ATOM 2505 N N . GLY A 1 342 ? 4.219 16.016 7.422 1 75.56 342 GLY A N 1
ATOM 2506 C CA . GLY A 1 342 ? 4.535 15.969 6.004 1 75.56 342 GLY A CA 1
ATOM 2507 C C . GLY A 1 342 ? 5.453 17.094 5.555 1 75.56 342 GLY A C 1
ATOM 2508 O O . GLY A 1 342 ? 6.383 16.859 4.777 1 75.56 342 GLY A O 1
ATOM 2509 N N . LEU A 1 343 ? 5.184 18.234 6.027 1 82.56 343 LEU A N 1
ATOM 2510 C CA . LEU A 1 343 ? 5.984 19.391 5.66 1 82.56 343 LEU A CA 1
ATOM 2511 C C . LEU A 1 343 ? 7.418 19.25 6.16 1 82.56 343 LEU A C 1
ATOM 2513 O O . LEU A 1 343 ? 8.352 19.75 5.535 1 82.56 343 LEU A O 1
ATOM 2517 N N . SER A 1 344 ? 7.59 18.547 7.25 1 84.5 344 SER A N 1
ATOM 2518 C CA . SER A 1 344 ? 8.93 18.312 7.781 1 84.5 344 SER A CA 1
ATOM 2519 C C . SER A 1 344 ? 9.773 17.484 6.816 1 84.5 344 SER A C 1
ATOM 2521 O O . SER A 1 344 ? 10.992 17.672 6.738 1 84.5 344 SER A O 1
ATOM 2523 N N . ILE A 1 345 ? 9.117 16.688 6.168 1 70.44 345 ILE A N 1
ATOM 2524 C CA . ILE A 1 345 ? 9.82 15.867 5.188 1 70.44 345 ILE A CA 1
ATOM 2525 C C . ILE A 1 345 ? 10.32 16.75 4.043 1 70.44 345 ILE A C 1
ATOM 2527 O O . ILE A 1 345 ? 11.422 16.547 3.531 1 70.44 345 ILE A O 1
ATOM 2531 N N . ILE A 1 346 ? 9.5 17.672 3.684 1 72.31 346 ILE A N 1
ATOM 2532 C CA . ILE A 1 346 ? 9.898 18.609 2.641 1 72.31 346 ILE A CA 1
ATOM 2533 C C . ILE A 1 346 ? 11.094 19.438 3.119 1 72.31 346 ILE A C 1
ATOM 2535 O O . ILE A 1 346 ? 12.023 19.703 2.35 1 72.31 346 ILE A O 1
ATOM 2539 N N . VAL A 1 347 ? 11.062 19.781 4.32 1 84.5 347 VAL A N 1
ATOM 2540 C CA . VAL A 1 347 ? 12.156 20.547 4.891 1 84.5 347 VAL A CA 1
ATOM 2541 C C . VAL A 1 347 ? 13.453 19.75 4.824 1 84.5 347 VAL A C 1
ATOM 2543 O O . VAL A 1 347 ? 14.516 20.281 4.523 1 84.5 347 VAL A O 1
ATOM 2546 N N . LYS A 1 348 ? 13.359 18.5 5.117 1 78.5 348 LYS A N 1
ATOM 2547 C CA . LYS A 1 348 ? 14.523 17.609 5.074 1 78.5 348 LYS A CA 1
ATOM 2548 C C . LYS A 1 348 ? 15.133 17.578 3.678 1 78.5 348 LYS A C 1
ATOM 2550 O O . LYS A 1 348 ? 16.359 17.484 3.529 1 78.5 348 LYS A O 1
ATOM 2555 N N . GLN A 1 349 ? 14.336 17.672 2.758 1 69.69 349 GLN A N 1
ATOM 2556 C CA . GLN A 1 349 ? 14.789 17.594 1.371 1 69.69 349 GLN A CA 1
ATOM 2557 C C . GLN A 1 349 ? 15.344 18.938 0.898 1 69.69 349 GLN A C 1
ATOM 2559 O O . GLN A 1 349 ? 16.344 18.984 0.183 1 69.69 349 GLN A O 1
ATOM 2564 N N . GLU A 1 350 ? 14.734 20 1.292 1 73 350 GLU A N 1
ATOM 2565 C CA . GLU A 1 350 ? 15.039 21.297 0.703 1 73 350 GLU A CA 1
ATOM 2566 C C . GLU A 1 350 ? 16 22.094 1.582 1 73 350 GLU A C 1
ATOM 2568 O O . GLU A 1 350 ? 16.734 22.953 1.089 1 73 350 GLU A O 1
ATOM 2573 N N . LEU A 1 351 ? 15.852 21.891 2.857 1 83.81 351 LEU A N 1
ATOM 2574 C CA . LEU A 1 351 ? 16.688 22.594 3.822 1 83.81 351 LEU A CA 1
ATOM 2575 C C . LEU A 1 351 ? 17.266 21.625 4.844 1 83.81 351 LEU A C 1
ATOM 2577 O O . LEU A 1 351 ? 17.031 21.766 6.047 1 83.81 351 LEU A O 1
ATOM 2581 N N . PRO A 1 352 ? 18.109 20.766 4.344 1 83.06 352 PRO A N 1
ATOM 2582 C CA . PRO A 1 352 ? 18.625 19.703 5.219 1 83.06 352 PRO A CA 1
ATOM 2583 C C . PRO A 1 352 ? 19.344 20.25 6.445 1 83.06 352 PRO A C 1
ATOM 2585 O O . PRO A 1 352 ? 19.328 19.625 7.508 1 83.06 352 PRO A O 1
ATOM 2588 N N . GLN A 1 353 ? 19.922 21.375 6.305 1 87.56 353 GLN A N 1
ATOM 2589 C CA . GLN A 1 353 ? 20.688 21.922 7.406 1 87.56 353 GLN A CA 1
ATOM 2590 C C . GLN A 1 353 ? 19.797 22.266 8.594 1 87.56 353 GLN A C 1
ATOM 2592 O O . GLN A 1 353 ? 20.266 22.297 9.734 1 87.56 353 GLN A O 1
ATOM 2597 N N . PHE A 1 354 ? 18.547 22.484 8.367 1 89.31 354 PHE A N 1
ATOM 2598 C CA . PHE A 1 354 ? 17.625 22.859 9.438 1 89.31 354 PHE A CA 1
ATOM 2599 C C . PHE A 1 354 ? 16.672 21.719 9.766 1 89.31 354 PHE A C 1
ATOM 2601 O O . PHE A 1 354 ? 15.914 21.797 10.727 1 89.31 354 PHE A O 1
ATOM 2608 N N . ALA A 1 355 ? 16.766 20.672 9.023 1 85.62 355 ALA A N 1
ATOM 2609 C CA . ALA A 1 355 ? 15.734 19.641 9 1 85.62 355 ALA A CA 1
ATOM 2610 C C . ALA A 1 355 ? 15.648 18.922 10.336 1 85.62 355 ALA A C 1
ATOM 2612 O O . ALA A 1 355 ? 14.547 18.672 10.844 1 85.62 355 ALA A O 1
ATOM 2613 N N . ALA A 1 356 ? 16.781 18.609 10.898 1 83.38 356 ALA A N 1
ATOM 2614 C CA . ALA A 1 356 ? 16.781 17.828 12.133 1 83.38 356 ALA A CA 1
ATOM 2615 C C . ALA A 1 356 ? 16.109 18.594 13.266 1 83.38 356 ALA A C 1
ATOM 2617 O O . ALA A 1 356 ? 15.258 18.047 13.977 1 83.38 356 ALA A O 1
ATOM 2618 N N . ALA A 1 357 ? 16.453 19.812 13.383 1 87.25 357 ALA A N 1
ATOM 2619 C CA . ALA A 1 357 ? 15.906 20.641 14.461 1 87.25 357 ALA A CA 1
ATOM 2620 C C . ALA A 1 357 ? 14.43 20.938 14.242 1 87.25 357 ALA A C 1
ATOM 2622 O O . ALA A 1 357 ? 13.625 20.828 15.172 1 87.25 357 ALA A O 1
ATOM 2623 N N . ILE A 1 358 ? 14.094 21.25 13.047 1 90.94 358 ILE A N 1
ATOM 2624 C CA . ILE A 1 358 ? 12.719 21.594 12.719 1 90.94 358 ILE A CA 1
ATOM 2625 C C . ILE A 1 358 ? 11.82 20.375 12.891 1 90.94 358 ILE A C 1
ATOM 2627 O O . ILE A 1 358 ? 10.758 20.453 13.516 1 90.94 358 ILE A O 1
ATOM 2631 N N . THR A 1 359 ? 12.32 19.297 12.43 1 85.62 359 THR A N 1
ATOM 2632 C CA . THR A 1 359 ? 11.531 18.078 12.5 1 85.62 359 THR A CA 1
ATOM 2633 C C . THR A 1 359 ? 11.312 17.656 13.953 1 85.62 359 THR A C 1
ATOM 2635 O O . THR A 1 359 ? 10.211 17.25 14.328 1 85.62 359 THR A O 1
ATOM 2638 N N . THR A 1 360 ? 12.297 17.812 14.688 1 86.25 360 THR A N 1
ATOM 2639 C CA . THR A 1 360 ? 12.203 17.422 16.094 1 86.25 360 THR A CA 1
ATOM 2640 C C . THR A 1 360 ? 11.195 18.297 16.828 1 86.25 360 THR A C 1
ATOM 2642 O O . THR A 1 360 ? 10.375 17.797 17.594 1 86.25 360 THR A O 1
ATOM 2645 N N . VAL A 1 361 ? 11.242 19.562 16.594 1 90.38 361 VAL A N 1
ATOM 2646 C CA . VAL A 1 361 ? 10.336 20.5 17.25 1 90.38 361 VAL A CA 1
ATOM 2647 C C . VAL A 1 361 ? 8.906 20.25 16.797 1 90.38 361 VAL A C 1
ATOM 2649 O O . VAL A 1 361 ? 7.977 20.234 17.609 1 90.38 361 VAL A O 1
ATOM 2652 N N . ILE A 1 362 ? 8.742 20.031 15.539 1 91.44 362 ILE A N 1
ATOM 2653 C CA . ILE A 1 362 ? 7.414 19.844 14.961 1 91.44 362 ILE A CA 1
ATOM 2654 C C . ILE A 1 362 ? 6.809 18.531 15.484 1 91.44 362 ILE A C 1
ATOM 2656 O O . ILE A 1 362 ? 5.637 18.5 15.859 1 91.44 362 ILE A O 1
ATOM 2660 N N . LEU A 1 363 ? 7.598 17.547 15.492 1 85.69 363 LEU A N 1
ATOM 2661 C CA . LEU A 1 363 ? 7.094 16.266 15.969 1 85.69 363 LEU A CA 1
ATOM 2662 C C . LEU A 1 363 ? 6.738 16.328 17.453 1 85.69 363 LEU A C 1
ATOM 2664 O O . LEU A 1 363 ? 5.766 15.719 17.891 1 85.69 363 LEU A O 1
ATOM 2668 N N . PHE A 1 364 ? 7.531 17.047 18.141 1 87.31 364 PHE A N 1
ATOM 2669 C CA . PHE A 1 364 ? 7.223 17.281 19.547 1 87.31 364 PHE A CA 1
ATOM 2670 C C . PHE A 1 364 ? 5.898 18.016 19.688 1 87.31 364 PHE A C 1
ATOM 2672 O O . PHE A 1 364 ? 5.07 17.672 20.531 1 87.31 364 PHE A O 1
ATOM 2679 N N . SER A 1 365 ? 5.766 18.984 18.906 1 91.31 365 SER A N 1
ATOM 2680 C CA . SER A 1 365 ? 4.531 19.766 18.922 1 91.31 365 SER A CA 1
ATOM 2681 C C . SER A 1 365 ? 3.328 18.906 18.562 1 91.31 365 SER A C 1
ATOM 2683 O O . SER A 1 365 ? 2.275 18.984 19.188 1 91.31 365 SER A O 1
ATOM 2685 N N . VAL A 1 366 ? 3.486 18.109 17.578 1 87.94 366 VAL A N 1
ATOM 2686 C CA . VAL A 1 366 ? 2.418 17.219 17.141 1 87.94 366 VAL A CA 1
ATOM 2687 C C . VAL A 1 366 ? 2.033 16.266 18.266 1 87.94 366 VAL A C 1
ATOM 2689 O O . VAL A 1 366 ? 0.849 16.016 18.5 1 87.94 366 VAL A O 1
ATOM 2692 N N . LEU A 1 367 ? 3.014 15.773 18.891 1 83.81 367 LEU A N 1
ATOM 2693 C CA . LEU A 1 367 ? 2.764 14.867 20 1 83.81 367 LEU A CA 1
ATOM 2694 C C . LEU A 1 367 ? 1.978 15.57 21.109 1 83.81 367 LEU A C 1
ATOM 2696 O O . LEU A 1 367 ? 1.008 15.016 21.641 1 83.81 367 LEU A O 1
ATOM 2700 N N . VAL A 1 368 ? 2.379 16.703 21.422 1 87.25 368 VAL A N 1
ATOM 2701 C CA . VAL A 1 368 ? 1.735 17.484 22.484 1 87.25 368 VAL A CA 1
ATOM 2702 C C . VAL A 1 368 ? 0.291 17.781 22.094 1 87.25 368 VAL A C 1
ATOM 2704 O O . VAL A 1 368 ? -0.627 17.594 22.891 1 87.25 368 VAL A O 1
ATOM 2707 N N . TYR A 1 369 ? 0.106 18.125 20.891 1 90.06 369 TYR A N 1
ATOM 2708 C CA . TYR A 1 369 ? -1.207 18.625 20.5 1 90.06 369 TYR A CA 1
ATOM 2709 C C . TYR A 1 369 ? -2.127 17.469 20.109 1 90.06 369 TYR A C 1
ATOM 2711 O O . TYR A 1 369 ? -3.352 17.609 20.125 1 90.06 369 TYR A O 1
ATOM 2719 N N . GLU A 1 370 ? -1.521 16.391 19.719 1 78.75 370 GLU A N 1
ATOM 2720 C CA . GLU A 1 370 ? -2.369 15.227 19.484 1 78.75 370 GLU A CA 1
ATOM 2721 C C . GLU A 1 370 ? -2.93 14.68 20.797 1 78.75 370 GLU A C 1
ATOM 2723 O O . GLU A 1 370 ? -3.996 14.062 20.812 1 78.75 370 GLU A O 1
ATOM 2728 N N . ILE A 1 371 ? -2.197 14.93 21.812 1 80.19 371 ILE A N 1
ATOM 2729 C CA . ILE A 1 371 ? -2.662 14.508 23.125 1 80.19 371 ILE A CA 1
ATOM 2730 C C . ILE A 1 371 ? -3.584 15.578 23.719 1 80.19 371 ILE A C 1
ATOM 2732 O O . ILE A 1 371 ? -4.691 15.273 24.156 1 80.19 371 ILE A O 1
ATOM 2736 N N . SER A 1 372 ? -3.184 16.734 23.609 1 86.75 372 SER A N 1
ATOM 2737 C CA . SER A 1 372 ? -3.91 17.812 24.281 1 86.75 372 SER A CA 1
ATOM 2738 C C . SER A 1 372 ? -5.02 18.359 23.391 1 86.75 372 SER A C 1
ATOM 2740 O O . SER A 1 372 ? -5.992 18.938 23.891 1 86.75 372 SER A O 1
ATOM 2742 N N . GLY A 1 373 ? -4.867 18.188 22.125 1 82.31 373 GLY A N 1
ATOM 2743 C CA . GLY A 1 373 ? -5.785 18.781 21.172 1 82.31 373 GLY A CA 1
ATOM 2744 C C . GLY A 1 373 ? -7.23 18.375 21.406 1 82.31 373 GLY A C 1
ATOM 2745 O O . GLY A 1 373 ? -8.094 19.234 21.609 1 82.31 373 GLY A O 1
ATOM 2746 N N . PRO A 1 374 ? -7.438 17.078 21.438 1 77.5 374 PRO A N 1
ATOM 2747 C CA . PRO A 1 374 ? -8.805 16.609 21.672 1 77.5 374 PRO A CA 1
ATOM 2748 C C . PRO A 1 374 ? -9.359 17.078 23.016 1 77.5 374 PRO A C 1
ATOM 2750 O O . PRO A 1 374 ? -10.547 17.406 23.125 1 77.5 374 PRO A O 1
ATOM 2753 N N . ILE A 1 375 ? -8.57 17.172 23.984 1 82.62 375 ILE A N 1
ATOM 2754 C CA . ILE A 1 375 ? -8.977 17.625 25.312 1 82.62 375 ILE A CA 1
ATOM 2755 C C . ILE A 1 375 ? -9.375 19.094 25.266 1 82.62 375 ILE A C 1
ATOM 2757 O O . ILE A 1 375 ? -10.422 19.484 25.781 1 82.62 375 ILE A O 1
ATOM 2761 N N . LEU A 1 376 ? -8.578 19.844 24.609 1 89.81 376 LEU A N 1
ATOM 2762 C CA . LEU A 1 376 ? -8.82 21.281 24.531 1 89.81 376 LEU A CA 1
ATOM 2763 C C . LEU A 1 376 ? -10.039 21.562 23.641 1 89.81 376 LEU A C 1
ATOM 2765 O O . LEU A 1 376 ? -10.805 22.5 23.922 1 89.81 376 LEU A O 1
ATOM 2769 N N . ALA A 1 377 ? -10.18 20.781 22.641 1 87.06 377 ALA A N 1
ATOM 2770 C CA . ALA A 1 377 ? -11.367 20.922 21.797 1 87.06 377 ALA A CA 1
ATOM 2771 C C . ALA A 1 377 ? -12.633 20.609 22.594 1 87.06 377 ALA A C 1
ATOM 2773 O O . ALA A 1 377 ? -13.648 21.281 22.438 1 87.06 377 ALA A O 1
ATOM 2774 N N . LYS A 1 378 ? -12.594 19.609 23.375 1 85.25 378 LYS A N 1
ATOM 2775 C CA . LYS A 1 378 ? -13.727 19.25 24.234 1 85.25 378 LYS A CA 1
ATOM 2776 C C . LYS A 1 378 ? -14.062 20.375 25.203 1 85.25 378 LYS A C 1
ATOM 2778 O O . LYS A 1 378 ? -15.234 20.719 25.375 1 85.25 378 LYS A O 1
ATOM 2783 N N . ILE A 1 379 ? -13.062 20.844 25.781 1 90.19 379 ILE A N 1
ATOM 2784 C CA . ILE A 1 379 ? -13.258 21.938 26.734 1 90.19 379 ILE A CA 1
ATOM 2785 C C . ILE A 1 379 ? -13.906 23.125 26.031 1 90.19 379 ILE A C 1
ATOM 2787 O O . ILE A 1 379 ? -14.836 23.734 26.562 1 90.19 379 ILE A O 1
ATOM 2791 N N . ALA A 1 380 ? -13.438 23.422 24.875 1 93 380 ALA A N 1
ATOM 2792 C CA . ALA A 1 380 ? -13.984 24.531 24.109 1 93 380 ALA A CA 1
ATOM 2793 C C . ALA A 1 380 ? -15.453 24.312 23.781 1 93 380 ALA A C 1
ATOM 2795 O O . ALA A 1 380 ? -16.281 25.219 23.938 1 93 380 ALA A O 1
ATOM 2796 N N . ILE A 1 381 ? -15.812 23.203 23.406 1 89.69 381 ILE A N 1
ATOM 2797 C CA . ILE A 1 381 ? -17.172 22.859 23 1 89.69 381 ILE A CA 1
ATOM 2798 C C . ILE A 1 381 ? -18.094 22.859 24.219 1 89.69 381 ILE A C 1
ATOM 2800 O O . ILE A 1 381 ? -19.234 23.328 24.141 1 89.69 381 ILE A O 1
ATOM 2804 N N . GLU A 1 382 ? -17.562 22.375 25.25 1 90.62 382 GLU A N 1
ATOM 2805 C CA . GLU A 1 382 ? -18.312 22.359 26.5 1 90.62 382 GLU A CA 1
ATOM 2806 C C . GLU A 1 382 ? -18.562 23.781 27 1 90.62 382 GLU A C 1
ATOM 2808 O O . GLU A 1 382 ? -19.688 24.109 27.422 1 90.62 382 GLU A O 1
ATOM 2813 N N . LYS A 1 383 ? -17.562 24.5 27 1 93.44 383 LYS A N 1
ATOM 2814 C CA . LYS A 1 383 ? -17.688 25.875 27.484 1 93.44 383 LYS A CA 1
ATOM 2815 C C . LYS A 1 383 ? -18.578 26.703 26.578 1 93.44 383 LYS A C 1
ATOM 2817 O O . LYS A 1 383 ? -19.203 27.672 27.031 1 93.44 383 LYS A O 1
ATOM 2822 N N . ALA A 1 384 ? -18.594 26.344 25.328 1 93 384 ALA A N 1
ATOM 2823 C CA . ALA A 1 384 ? -19.469 27 24.375 1 93 384 ALA A CA 1
ATOM 2824 C C . ALA A 1 384 ? -20.922 26.547 24.547 1 93 384 ALA A C 1
ATOM 2826 O O . ALA A 1 384 ? -21.828 27.156 23.984 1 93 384 ALA A O 1
ATOM 2827 N N . GLY A 1 385 ? -21.141 25.484 25.266 1 89.38 385 GLY A N 1
ATOM 2828 C CA . GLY A 1 385 ? -22.469 24.969 25.516 1 89.38 385 GLY A CA 1
ATOM 2829 C C . GLY A 1 385 ? -23.047 24.203 24.328 1 89.38 385 GLY A C 1
ATOM 2830 O O . GLY A 1 385 ? -24.266 24.203 24.125 1 89.38 385 GLY A O 1
ATOM 2831 N N . GLU A 1 386 ? -22.156 23.578 23.625 1 90.31 386 GLU A N 1
ATOM 2832 C CA . GLU A 1 386 ? -22.656 23.016 22.375 1 90.31 386 GLU A CA 1
ATOM 2833 C C . GLU A 1 386 ? -22.688 21.484 22.438 1 90.31 386 GLU A C 1
ATOM 2835 O O . GLU A 1 386 ? -23 20.828 21.453 1 90.31 386 GLU A O 1
ATOM 2840 N N . VAL A 1 387 ? -22.438 20.938 23.625 1 86.25 387 VAL A N 1
ATOM 2841 C CA . VAL A 1 387 ? -22.484 19.484 23.781 1 86.25 387 VAL A CA 1
ATOM 2842 C C . VAL A 1 387 ? -23.922 19 23.562 1 86.25 387 VAL A C 1
ATOM 2844 O O . VAL A 1 387 ? -24.875 19.609 24.047 1 86.25 387 VAL A O 1
ATOM 2847 N N . ASP A 1 388 ? -24.078 17.922 22.75 1 73.69 388 ASP A N 1
ATOM 2848 C CA . ASP A 1 388 ? -25.359 17.297 22.422 1 73.69 388 ASP A CA 1
ATOM 2849 C C . ASP A 1 388 ? -26.281 18.281 21.719 1 73.69 388 ASP A C 1
ATOM 2851 O O . ASP A 1 388 ? -27.5 18.219 21.875 1 73.69 388 ASP A O 1
ATOM 2855 N N . GLY A 1 389 ? -25.734 19.188 21.078 1 73.62 389 GLY A N 1
ATOM 2856 C CA . GLY A 1 389 ? -26.5 20.203 20.391 1 73.62 389 GLY A CA 1
ATOM 2857 C C . GLY A 1 389 ? -27.391 19.656 19.297 1 73.62 389 GLY A C 1
ATOM 2858 O O . GLY A 1 389 ? -28.453 20.203 19.016 1 73.62 389 GLY A O 1
ATOM 2859 N N . LEU A 1 390 ? -27 18.594 18.688 1 65.94 390 LEU A N 1
ATOM 2860 C CA . LEU A 1 390 ? -27.812 18 17.625 1 65.94 390 LEU A CA 1
ATOM 2861 C C . LEU A 1 390 ? -29.109 17.422 18.188 1 65.94 390 LEU A C 1
ATOM 2863 O O . LEU A 1 390 ? -30.156 17.5 17.531 1 65.94 390 LEU A O 1
ATOM 2867 N N . ASN A 1 391 ? -28.906 16.828 19.266 1 61.94 391 ASN A N 1
ATOM 2868 C CA . ASN A 1 391 ? -30.109 16.312 19.906 1 61.94 391 ASN A CA 1
ATOM 2869 C C . ASN A 1 391 ? -31.047 17.422 20.344 1 61.94 391 ASN A C 1
ATOM 2871 O O . ASN A 1 391 ? -32.25 17.25 20.359 1 61.94 391 ASN A O 1
ATOM 2875 N N . LYS A 1 392 ? -30.547 18.578 20.656 1 63.53 392 LYS A N 1
ATOM 2876 C CA . LYS A 1 392 ? -31.359 19.719 21.062 1 63.53 392 LYS A CA 1
ATOM 2877 C C . LYS A 1 392 ? -32.094 20.328 19.875 1 63.53 392 LYS A C 1
ATOM 2879 O O . LYS A 1 392 ? -33.219 20.781 20 1 63.53 392 LYS A O 1
ATOM 2884 N N . VAL A 1 393 ? -31.531 20.328 18.797 1 62.97 393 VAL A N 1
ATOM 2885 C CA . VAL A 1 393 ? -32.156 20.844 17.578 1 62.97 393 VAL A CA 1
ATOM 2886 C C . VAL A 1 393 ? -33.25 19.875 17.109 1 62.97 393 VAL A C 1
ATOM 2888 O O . VAL A 1 393 ? -34.312 20.297 16.688 1 62.97 393 VAL A O 1
ATOM 2891 N N . SER A 1 394 ? -33.062 18.625 17.141 1 53.06 394 SER A N 1
ATOM 2892 C CA . SER A 1 394 ? -34.094 17.656 16.75 1 53.06 394 SER A CA 1
ATOM 2893 C C . SER A 1 394 ? -35.312 17.734 17.656 1 53.06 394 SER A C 1
ATOM 2895 O O . SER A 1 394 ? -36.438 17.453 17.234 1 53.06 394 SER A O 1
ATOM 2897 N N . ARG A 1 395 ? -35.219 18.156 18.875 1 56.22 395 ARG A N 1
ATOM 2898 C CA . ARG A 1 395 ? -36.312 18.266 19.812 1 56.22 395 ARG A CA 1
ATOM 2899 C C . ARG A 1 395 ? -37.094 19.547 19.594 1 56.22 395 ARG A C 1
ATOM 2901 O O . ARG A 1 395 ? -38.312 19.594 19.797 1 56.22 395 ARG A O 1
ATOM 2908 N N . GLN A 1 396 ? -36.469 20.594 19.297 1 40.81 396 GLN A N 1
ATOM 2909 C CA . GLN A 1 396 ? -37.188 21.859 19.062 1 40.81 396 GLN A CA 1
ATOM 2910 C C . GLN A 1 396 ? -37.938 21.812 17.75 1 40.81 396 GLN A C 1
ATOM 2912 O O . GLN A 1 396 ? -38.844 22.609 17.531 1 40.81 396 GLN A O 1
ATOM 2917 N N . ALA A 1 397 ? -37.562 21.062 17 1 50.62 397 ALA A N 1
ATOM 2918 C CA . ALA A 1 397 ? -38.25 20.859 15.734 1 50.62 397 ALA A CA 1
ATOM 2919 C C . ALA A 1 397 ? -39.469 19.969 15.914 1 50.62 397 ALA A C 1
ATOM 2921 O O . ALA A 1 397 ? -40.312 19.859 15.023 1 50.62 397 ALA A O 1
ATOM 2922 N N . CYS A 1 398 ? -39.5 19.281 17.031 1 33.5 398 CYS A N 1
ATOM 2923 C CA . CYS A 1 398 ? -40.75 18.609 17.375 1 33.5 398 CYS A CA 1
ATOM 2924 C C . CYS A 1 398 ? -41.625 19.5 18.25 1 33.5 398 CYS A C 1
ATOM 2926 O O . CYS A 1 398 ? -41.156 20.078 19.219 1 33.5 398 CYS A O 1
ATOM 2928 N N . MET B 1 1 ? 14.406 9.914 -13.578 1 66.75 1 MET B N 1
ATOM 2929 C CA . MET B 1 1 ? 12.969 10.086 -13.391 1 66.75 1 MET B CA 1
ATOM 2930 C C . MET B 1 1 ? 12.57 9.773 -11.945 1 66.75 1 MET B C 1
ATOM 2932 O O . MET B 1 1 ? 13.141 8.883 -11.32 1 66.75 1 MET B O 1
ATOM 2936 N N . ASP B 1 2 ? 11.594 10.555 -11.484 1 82.56 2 ASP B N 1
ATOM 2937 C CA . ASP B 1 2 ? 11.055 10.438 -10.133 1 82.56 2 ASP B CA 1
ATOM 2938 C C . ASP B 1 2 ? 10.359 9.094 -9.93 1 82.56 2 ASP B C 1
ATOM 2940 O O . ASP B 1 2 ? 9.672 8.602 -10.828 1 82.56 2 ASP B O 1
ATOM 2944 N N . LEU B 1 3 ? 10.711 8.414 -8.883 1 82.62 3 LEU B N 1
ATOM 2945 C CA . LEU B 1 3 ? 10.203 7.082 -8.586 1 82.62 3 LEU B CA 1
ATOM 2946 C C . LEU B 1 3 ? 8.672 7.074 -8.578 1 82.62 3 LEU B C 1
ATOM 2948 O O . LEU B 1 3 ? 8.047 6.125 -9.055 1 82.62 3 LEU B O 1
ATOM 2952 N N . LEU B 1 4 ? 8.117 8.086 -8.07 1 87.19 4 LEU B N 1
ATOM 2953 C CA . LEU B 1 4 ? 6.66 8.141 -7.992 1 87.19 4 LEU B CA 1
ATOM 2954 C C . LEU B 1 4 ? 6.051 8.32 -9.383 1 87.19 4 LEU B C 1
ATOM 2956 O O . LEU B 1 4 ? 4.961 7.809 -9.656 1 87.19 4 LEU B O 1
ATOM 2960 N N . LEU B 1 5 ? 6.75 8.984 -10.195 1 90.56 5 LEU B N 1
ATOM 2961 C CA . LEU B 1 5 ? 6.285 9.102 -11.578 1 90.56 5 LEU B CA 1
ATOM 2962 C C . LEU B 1 5 ? 6.32 7.75 -12.273 1 90.56 5 LEU B C 1
ATOM 2964 O O . LEU B 1 5 ? 5.406 7.414 -13.031 1 90.56 5 LEU B O 1
ATOM 2968 N N . LYS B 1 6 ? 7.328 7.066 -12.062 1 89.94 6 LYS B N 1
ATOM 2969 C CA . LYS B 1 6 ? 7.43 5.73 -12.648 1 89.94 6 LYS B CA 1
ATOM 2970 C C . LYS B 1 6 ? 6.32 4.816 -12.133 1 89.94 6 LYS B C 1
ATOM 2972 O O . LYS B 1 6 ? 5.734 4.051 -12.898 1 89.94 6 LYS B O 1
ATOM 2977 N N . ILE B 1 7 ? 6.027 4.91 -10.875 1 90.5 7 ILE B N 1
ATOM 2978 C CA . ILE B 1 7 ? 4.941 4.137 -10.281 1 90.5 7 ILE B CA 1
ATOM 2979 C C . ILE B 1 7 ? 3.619 4.504 -10.953 1 90.5 7 ILE B C 1
ATOM 2981 O O . ILE B 1 7 ? 2.811 3.625 -11.266 1 90.5 7 ILE B O 1
ATOM 2985 N N . SER B 1 8 ? 3.479 5.781 -11.148 1 93.5 8 SER B N 1
ATOM 2986 C CA . SER B 1 8 ? 2.25 6.254 -11.773 1 93.5 8 SER B CA 1
ATOM 2987 C C . SER B 1 8 ? 2.102 5.695 -13.188 1 93.5 8 SER B C 1
ATOM 2989 O O . SER B 1 8 ? 1.008 5.297 -13.586 1 93.5 8 SER B O 1
ATOM 2991 N N . ILE B 1 9 ? 3.129 5.668 -13.891 1 93.5 9 ILE B N 1
ATOM 2992 C CA . ILE B 1 9 ? 3.107 5.156 -15.258 1 93.5 9 ILE B CA 1
ATOM 2993 C C . ILE B 1 9 ? 2.74 3.674 -15.242 1 93.5 9 ILE B C 1
ATOM 2995 O O . ILE B 1 9 ? 1.894 3.23 -16.031 1 93.5 9 ILE B O 1
ATOM 2999 N N . VAL B 1 10 ? 3.342 2.947 -14.391 1 93.12 10 VAL B N 1
ATOM 3000 C CA . VAL B 1 10 ? 3.076 1.516 -14.297 1 93.12 10 VAL B CA 1
ATOM 3001 C C . VAL B 1 10 ? 1.606 1.284 -13.945 1 93.12 10 VAL B C 1
ATOM 3003 O O . VAL B 1 10 ? 0.952 0.422 -14.539 1 93.12 10 VAL B O 1
ATOM 3006 N N . LEU B 1 11 ? 1.138 2.068 -13.055 1 93.88 11 LEU B N 1
ATOM 3007 C CA . LEU B 1 11 ? -0.252 1.924 -12.633 1 93.88 11 LEU B CA 1
ATOM 3008 C C . LEU B 1 11 ? -1.202 2.279 -13.773 1 93.88 11 LEU B C 1
ATOM 3010 O O . LEU B 1 11 ? -2.146 1.538 -14.055 1 93.88 11 LEU B O 1
ATOM 3014 N N . PHE B 1 12 ? -0.948 3.355 -14.422 1 94.56 12 PHE B N 1
ATOM 3015 C CA . PHE B 1 12 ? -1.824 3.785 -15.508 1 94.56 12 PHE B CA 1
ATOM 3016 C C . PHE B 1 12 ? -1.806 2.777 -16.656 1 94.56 12 PHE B C 1
ATOM 3018 O O . PHE B 1 12 ? -2.854 2.438 -17.203 1 94.56 12 PHE B O 1
ATOM 3025 N N . VAL B 1 13 ? -0.664 2.354 -16.969 1 94.12 13 VAL B N 1
ATOM 3026 C CA . VAL B 1 13 ? -0.524 1.368 -18.047 1 94.12 13 VAL B CA 1
ATOM 3027 C C . VAL B 1 13 ? -1.235 0.075 -17.641 1 94.12 13 VAL B C 1
ATOM 3029 O O . VAL B 1 13 ? -1.898 -0.553 -18.469 1 94.12 13 VAL B O 1
ATOM 3032 N N . GLY B 1 14 ? -1.053 -0.302 -16.422 1 92.94 14 GLY B N 1
ATOM 3033 C CA . GLY B 1 14 ? -1.762 -1.473 -15.93 1 92.94 14 GLY B CA 1
ATOM 3034 C C . GLY B 1 14 ? -3.27 -1.34 -16.031 1 92.94 14 GLY B C 1
ATOM 3035 O O . GLY B 1 14 ? -3.957 -2.275 -16.438 1 92.94 14 GLY B O 1
ATOM 3036 N N . VAL B 1 15 ? -3.754 -0.187 -15.68 1 92.94 15 VAL B N 1
ATOM 3037 C CA . VAL B 1 15 ? -5.188 0.067 -15.727 1 92.94 15 VAL B CA 1
ATOM 3038 C C . VAL B 1 15 ? -5.688 -0.034 -17.172 1 92.94 15 VAL B C 1
ATOM 3040 O O . VAL B 1 15 ? -6.719 -0.654 -17.422 1 92.94 15 VAL B O 1
ATOM 3043 N N . ILE B 1 16 ? -4.973 0.538 -18.031 1 94.31 16 ILE B N 1
ATOM 3044 C CA . ILE B 1 16 ? -5.332 0.508 -19.453 1 94.31 16 ILE B CA 1
ATOM 3045 C C . ILE B 1 16 ? -5.312 -0.932 -19.953 1 94.31 16 ILE B C 1
ATOM 3047 O O . ILE B 1 16 ? -6.238 -1.362 -20.656 1 94.31 16 ILE B O 1
ATOM 3051 N N . GLY B 1 17 ? -4.27 -1.641 -19.609 1 91.94 17 GLY B N 1
ATOM 3052 C CA . GLY B 1 17 ? -4.18 -3.041 -20 1 91.94 17 GLY B CA 1
ATOM 3053 C C . GLY B 1 17 ? -5.328 -3.877 -19.453 1 91.94 17 GLY B C 1
ATOM 3054 O O . GLY B 1 17 ? -5.879 -4.715 -20.172 1 91.94 17 GLY B O 1
ATOM 3055 N N . GLY B 1 18 ? -5.625 -3.691 -18.203 1 86.94 18 GLY B N 1
ATOM 3056 C CA . GLY B 1 18 ? -6.746 -4.406 -17.609 1 86.94 18 GLY B CA 1
ATOM 3057 C C . GLY B 1 18 ? -8.062 -4.137 -18.312 1 86.94 18 GLY B C 1
ATOM 3058 O O . GLY B 1 18 ? -8.852 -5.059 -18.531 1 86.94 18 GLY B O 1
ATOM 3059 N N . ARG B 1 19 ? -8.281 -2.92 -18.656 1 87.88 19 ARG B N 1
ATOM 3060 C CA . ARG B 1 19 ? -9.5 -2.543 -19.359 1 87.88 19 ARG B CA 1
ATOM 3061 C C . ARG B 1 19 ? -9.562 -3.205 -20.734 1 87.88 19 ARG B C 1
ATOM 3063 O O . ARG B 1 19 ? -10.625 -3.662 -21.172 1 87.88 19 ARG B O 1
ATOM 3070 N N . LEU B 1 20 ? -8.5 -3.184 -21.391 1 89.19 20 LEU B N 1
ATOM 3071 C CA . LEU B 1 20 ? -8.43 -3.793 -22.703 1 89.19 20 LEU B CA 1
ATOM 3072 C C . LEU B 1 20 ? -8.656 -5.301 -22.625 1 89.19 20 LEU B C 1
ATOM 3074 O O . LEU B 1 20 ? -9.289 -5.887 -23.516 1 89.19 20 LEU B O 1
ATOM 3078 N N . ALA B 1 21 ? -8.055 -5.867 -21.641 1 83.25 21 ALA B N 1
ATOM 3079 C CA . ALA B 1 21 ? -8.242 -7.301 -21.438 1 83.25 21 ALA B CA 1
ATOM 3080 C C . ALA B 1 21 ? -9.719 -7.637 -21.219 1 83.25 21 ALA B C 1
ATOM 3082 O O . ALA B 1 21 ? -10.219 -8.641 -21.734 1 83.25 21 ALA B O 1
ATOM 3083 N N . LYS B 1 22 ? -10.344 -6.781 -20.484 1 77.81 22 LYS B N 1
ATOM 3084 C CA . LYS B 1 22 ? -11.766 -6.996 -20.234 1 77.81 22 LYS B CA 1
ATOM 3085 C C . LYS B 1 22 ? -12.57 -6.914 -21.531 1 77.81 22 LYS B C 1
ATOM 3087 O O . LYS B 1 22 ? -13.523 -7.672 -21.719 1 77.81 22 LYS B O 1
ATOM 3092 N N . TYR B 1 23 ? -12.195 -6.031 -22.328 1 83.44 23 TYR B N 1
ATOM 3093 C CA . TYR B 1 23 ? -12.852 -5.902 -23.625 1 83.44 23 TYR B CA 1
ATOM 3094 C C . TYR B 1 23 ? -12.664 -7.164 -24.453 1 83.44 23 TYR B C 1
ATOM 3096 O O . TYR B 1 23 ? -13.547 -7.531 -25.234 1 83.44 23 TYR B O 1
ATOM 3104 N N . LEU B 1 24 ? -11.625 -7.863 -24.266 1 79.44 24 LEU B N 1
ATOM 3105 C CA . LEU B 1 24 ? -11.312 -9.07 -25.031 1 79.44 24 LEU B CA 1
ATOM 3106 C C . LEU B 1 24 ? -11.742 -10.32 -24.266 1 79.44 24 LEU B C 1
ATOM 3108 O O 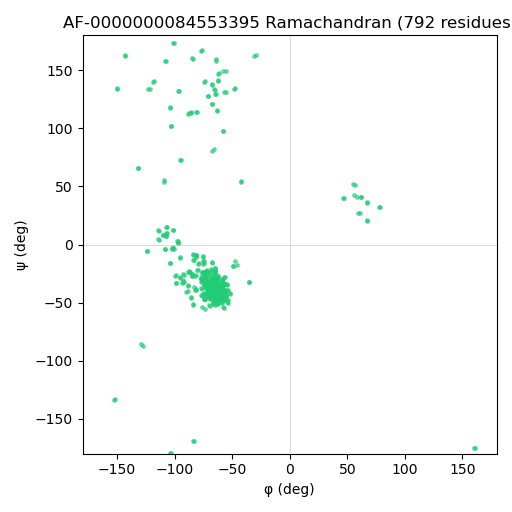. LEU B 1 24 ? -11.398 -11.438 -24.656 1 79.44 24 LEU B O 1
ATOM 3112 N N . LYS B 1 25 ? -12.344 -10.055 -23.062 1 75.31 25 LYS B N 1
ATOM 3113 C CA . LYS B 1 25 ? -12.844 -11.133 -22.219 1 75.31 25 LYS B CA 1
ATOM 3114 C C . LYS B 1 25 ? -11.695 -11.984 -21.688 1 75.31 25 LYS B C 1
ATOM 3116 O O . LYS B 1 25 ? -11.773 -13.211 -21.672 1 75.31 25 LYS B O 1
ATOM 3121 N N . LEU B 1 26 ? -10.664 -11.312 -21.406 1 75.19 26 LEU B N 1
ATOM 3122 C CA . LEU B 1 26 ? -9.5 -11.93 -20.781 1 75.19 26 LEU B CA 1
ATOM 3123 C C . LEU B 1 26 ? -9.359 -11.492 -19.328 1 75.19 26 LEU B C 1
ATOM 3125 O O . LEU B 1 26 ? -9.961 -10.492 -18.922 1 75.19 26 LEU B O 1
ATOM 3129 N N . PRO B 1 27 ? -8.641 -12.32 -18.531 1 72.44 27 PRO B N 1
ATOM 3130 C CA . PRO B 1 27 ? -8.383 -11.891 -17.156 1 72.44 27 PRO B CA 1
ATOM 3131 C C . PRO B 1 27 ? -7.578 -10.594 -17.094 1 72.44 27 PRO B C 1
ATOM 3133 O O . PRO B 1 27 ? -6.684 -10.367 -17.906 1 72.44 27 PRO B O 1
ATOM 3136 N N . ASN B 1 28 ? -7.844 -9.797 -16.078 1 80.38 28 ASN B N 1
ATOM 3137 C CA . ASN B 1 28 ? -7.152 -8.531 -15.898 1 80.38 28 ASN B CA 1
ATOM 3138 C C . ASN B 1 28 ? -5.637 -8.711 -15.875 1 80.38 28 ASN B C 1
ATOM 3140 O O . ASN B 1 28 ? -4.898 -7.879 -16.406 1 80.38 28 ASN B O 1
ATOM 3144 N N . VAL B 1 29 ? -5.25 -9.844 -15.32 1 78.81 29 VAL B N 1
ATOM 3145 C CA . VAL B 1 29 ? -3.828 -10.102 -15.125 1 78.81 29 VAL B CA 1
ATOM 3146 C C . VAL B 1 29 ? -3.129 -10.18 -16.484 1 78.81 29 VAL B C 1
ATOM 3148 O O . VAL B 1 29 ? -1.997 -9.719 -16.625 1 78.81 29 VAL B O 1
ATOM 3151 N N . THR B 1 30 ? -3.766 -10.727 -17.453 1 79.56 30 THR B N 1
ATOM 3152 C CA . THR B 1 30 ? -3.219 -10.789 -18.797 1 79.56 30 THR B CA 1
ATOM 3153 C C . THR B 1 30 ? -2.955 -9.383 -19.344 1 79.56 30 THR B C 1
ATOM 3155 O O . THR B 1 30 ? -1.919 -9.141 -19.969 1 79.56 30 THR B O 1
ATOM 3158 N N . GLY B 1 31 ? -3.898 -8.602 -19.141 1 85.38 31 GLY B N 1
ATOM 3159 C CA . GLY B 1 31 ? -3.744 -7.227 -19.594 1 85.38 31 GLY B CA 1
ATOM 3160 C C . GLY B 1 31 ? -2.609 -6.496 -18.906 1 85.38 31 GLY B C 1
ATOM 3161 O O . GLY B 1 31 ? -1.879 -5.73 -19.531 1 85.38 31 GLY B O 1
ATOM 3162 N N . TYR B 1 32 ? -2.459 -6.715 -17.594 1 88 32 TYR B N 1
ATOM 3163 C CA . TYR B 1 32 ? -1.358 -6.109 -16.844 1 88 32 TYR B CA 1
ATOM 3164 C C . TYR B 1 32 ? -0.013 -6.516 -17.438 1 88 32 TYR B C 1
ATOM 3166 O O . TYR B 1 32 ? 0.858 -5.672 -17.656 1 88 32 TYR B O 1
ATOM 3174 N N . LEU B 1 33 ? 0.129 -7.805 -17.703 1 84.19 33 LEU B N 1
ATOM 3175 C CA . LEU B 1 33 ? 1.385 -8.367 -18.188 1 84.19 33 LEU B CA 1
ATOM 3176 C C . LEU B 1 33 ? 1.726 -7.84 -19.578 1 84.19 33 LEU B C 1
ATOM 3178 O O . LEU B 1 33 ? 2.859 -7.426 -19.828 1 84.19 33 LEU B O 1
ATOM 3182 N N . VAL B 1 34 ? 0.776 -7.777 -20.422 1 87.31 34 VAL B N 1
ATOM 3183 C CA . VAL B 1 34 ? 1.005 -7.328 -21.797 1 87.31 34 VAL B CA 1
ATOM 3184 C C . VAL B 1 34 ? 1.328 -5.832 -21.797 1 87.31 34 VAL B C 1
ATOM 3186 O O . VAL B 1 34 ? 2.232 -5.391 -22.516 1 87.31 34 VAL B O 1
ATOM 3189 N N . ALA B 1 35 ? 0.532 -5.117 -21.062 1 91.62 35 ALA B N 1
ATOM 3190 C CA . ALA B 1 35 ? 0.795 -3.684 -20.969 1 91.62 35 ALA B CA 1
ATOM 3191 C C . ALA B 1 35 ? 2.186 -3.418 -20.406 1 91.62 35 ALA B C 1
ATOM 3193 O O . ALA B 1 35 ? 2.883 -2.506 -20.859 1 91.62 35 ALA B O 1
ATOM 3194 N N . GLY B 1 36 ? 2.559 -4.164 -19.406 1 90.62 36 GLY B N 1
ATOM 3195 C CA . GLY B 1 36 ? 3.893 -4.059 -18.844 1 90.62 36 GLY B CA 1
ATOM 3196 C C . GLY B 1 36 ? 4.992 -4.324 -19.844 1 90.62 36 GLY B C 1
ATOM 3197 O O . GLY B 1 36 ? 6.031 -3.658 -19.844 1 90.62 36 GLY B O 1
ATOM 3198 N N . LEU B 1 37 ? 4.738 -5.281 -20.656 1 88 37 LEU B N 1
ATOM 3199 C CA . LEU B 1 37 ? 5.691 -5.625 -21.703 1 88 37 LEU B CA 1
ATOM 3200 C C . LEU B 1 37 ? 5.977 -4.422 -22.594 1 88 37 LEU B C 1
ATOM 3202 O O . LEU B 1 37 ? 7.117 -4.207 -23.016 1 88 37 LEU B O 1
ATOM 3206 N N . PHE B 1 38 ? 5.023 -3.609 -22.828 1 91.44 38 PHE B N 1
ATOM 3207 C CA . PHE B 1 38 ? 5.156 -2.471 -23.734 1 91.44 38 PHE B CA 1
ATOM 3208 C C . PHE B 1 38 ? 6.023 -1.384 -23.109 1 91.44 38 PHE B C 1
ATOM 3210 O O . PHE B 1 38 ? 6.73 -0.665 -23.812 1 91.44 38 PHE B O 1
ATOM 3217 N N . ILE B 1 39 ? 6.02 -1.309 -21.812 1 92 39 ILE B N 1
ATOM 3218 C CA . ILE B 1 39 ? 6.758 -0.215 -21.188 1 92 39 ILE B CA 1
ATOM 3219 C C . ILE B 1 39 ? 8.094 -0.729 -20.656 1 92 39 ILE B C 1
ATOM 3221 O O . ILE B 1 39 ? 8.875 0.033 -20.094 1 92 39 ILE B O 1
ATOM 3225 N N . GLY B 1 40 ? 8.305 -1.987 -20.797 1 88.75 40 GLY B N 1
ATOM 3226 C CA . GLY B 1 40 ? 9.531 -2.598 -20.312 1 88.75 40 GLY B CA 1
ATOM 3227 C C . GLY B 1 40 ? 10.688 -2.484 -21.281 1 88.75 40 GLY B C 1
ATOM 3228 O O . GLY B 1 40 ? 10.664 -1.651 -22.203 1 88.75 40 GLY B O 1
ATOM 3229 N N . ALA B 1 41 ? 11.719 -3.184 -21 1 79.5 41 ALA B N 1
ATOM 3230 C CA . ALA B 1 41 ? 12.977 -3.105 -21.75 1 79.5 41 ALA B CA 1
ATOM 3231 C C . ALA B 1 41 ? 12.781 -3.582 -23.188 1 79.5 41 ALA B C 1
ATOM 3233 O O . ALA B 1 41 ? 13.508 -3.154 -24.094 1 79.5 41 ALA B O 1
ATOM 3234 N N . SER B 1 42 ? 11.805 -4.371 -23.484 1 80.62 42 SER B N 1
ATOM 3235 C CA . SER B 1 42 ? 11.617 -4.977 -24.797 1 80.62 42 SER B CA 1
ATOM 3236 C C . SER B 1 42 ? 11.062 -3.971 -25.797 1 80.62 42 SER B C 1
ATOM 3238 O O . SER B 1 42 ? 11.234 -4.137 -27 1 80.62 42 SER B O 1
ATOM 3240 N N . PHE B 1 43 ? 10.359 -2.902 -25.328 1 88.12 43 PHE B N 1
ATOM 3241 C CA . PHE B 1 43 ? 9.75 -1.964 -26.266 1 88.12 43 PHE B CA 1
ATOM 3242 C C . PHE B 1 43 ? 10.156 -0.532 -25.938 1 88.12 43 PHE B C 1
ATOM 3244 O O . PHE B 1 43 ? 11.297 -0.134 -26.156 1 88.12 43 PHE B O 1
ATOM 3251 N N . LEU B 1 44 ? 9.422 0.2 -25.016 1 88.38 44 LEU B N 1
ATOM 3252 C CA . LEU B 1 44 ? 9.664 1.618 -24.766 1 88.38 44 LEU B CA 1
ATOM 3253 C C . LEU B 1 44 ? 10.836 1.814 -23.812 1 88.38 44 LEU B C 1
ATOM 3255 O O . LEU B 1 44 ? 11.508 2.854 -23.844 1 88.38 44 LEU B O 1
ATOM 3259 N N . GLY B 1 45 ? 11.086 0.86 -23 1 86.5 45 GLY B N 1
ATOM 3260 C CA . GLY B 1 45 ? 12.195 0.921 -22.078 1 86.5 45 GLY B CA 1
ATOM 3261 C C . GLY B 1 45 ? 12.023 1.981 -21 1 86.5 45 GLY B C 1
ATOM 3262 O O . GLY B 1 45 ? 13.008 2.51 -20.484 1 86.5 45 GLY B O 1
ATOM 3263 N N . THR B 1 46 ? 10.867 2.393 -20.766 1 87.44 46 THR B N 1
ATOM 3264 C CA . THR B 1 46 ? 10.578 3.396 -19.75 1 87.44 46 THR B CA 1
ATOM 3265 C C . THR B 1 46 ? 10.93 2.871 -18.359 1 87.44 46 THR B C 1
ATOM 3267 O O . THR B 1 46 ? 11.391 3.629 -17.5 1 87.44 46 THR B O 1
ATOM 3270 N N . ILE B 1 47 ? 10.664 1.634 -18.156 1 87.38 47 ILE B N 1
ATOM 3271 C CA . ILE B 1 47 ? 11.023 0.965 -16.906 1 87.38 47 ILE B CA 1
ATOM 3272 C C . ILE B 1 47 ? 12.25 0.087 -17.125 1 87.38 47 ILE B C 1
ATOM 3274 O O . ILE B 1 47 ? 12.211 -0.858 -17.922 1 87.38 47 ILE B O 1
ATOM 3278 N N . THR B 1 48 ? 13.281 0.431 -16.422 1 81.81 48 THR B N 1
ATOM 3279 C CA . THR B 1 48 ? 14.555 -0.255 -16.609 1 81.81 48 THR B CA 1
ATOM 3280 C C . THR B 1 48 ? 14.789 -1.286 -15.516 1 81.81 48 THR B C 1
ATOM 3282 O O . THR B 1 48 ? 14.031 -1.351 -14.547 1 81.81 48 THR B O 1
ATOM 3285 N N . GLU B 1 49 ? 15.844 -2.029 -15.695 1 73.88 49 GLU B N 1
ATOM 3286 C CA . GLU B 1 49 ? 16.219 -3.029 -14.695 1 73.88 49 GLU B CA 1
ATOM 3287 C C . GLU B 1 49 ? 16.562 -2.377 -13.367 1 73.88 49 GLU B C 1
ATOM 3289 O O . GLU B 1 49 ? 16.312 -2.945 -12.305 1 73.88 49 GLU B O 1
ATOM 3294 N N . GLN B 1 50 ? 17.156 -1.267 -13.477 1 75.31 50 GLN B N 1
ATOM 3295 C CA . GLN B 1 50 ? 17.516 -0.531 -12.273 1 75.31 50 GLN B CA 1
ATOM 3296 C C . GLN B 1 50 ? 16.281 -0.101 -11.492 1 75.31 50 GLN B C 1
ATOM 3298 O O . GLN B 1 50 ? 16.281 -0.101 -10.258 1 75.31 50 GLN B O 1
ATOM 3303 N N . ASP B 1 51 ? 15.25 0.194 -12.234 1 79.19 51 ASP B N 1
ATOM 3304 C CA . ASP B 1 51 ? 14 0.585 -11.594 1 79.19 51 ASP B CA 1
ATOM 3305 C C . ASP B 1 51 ? 13.359 -0.595 -10.859 1 79.19 51 ASP B C 1
ATOM 3307 O O . ASP B 1 51 ? 12.75 -0.422 -9.805 1 79.19 51 ASP B O 1
ATOM 3311 N N . MET B 1 52 ? 13.617 -1.681 -11.43 1 74.25 52 MET B N 1
ATOM 3312 C CA . MET B 1 52 ? 13 -2.879 -10.867 1 74.25 52 MET B CA 1
ATOM 3313 C C . MET B 1 52 ? 13.531 -3.156 -9.461 1 74.25 52 MET B C 1
ATOM 3315 O O . MET B 1 52 ? 12.805 -3.66 -8.609 1 74.25 52 MET B O 1
ATOM 3319 N N . ALA B 1 53 ? 14.727 -2.82 -9.266 1 72.44 53 ALA B N 1
ATOM 3320 C CA . ALA B 1 53 ? 15.328 -3.014 -7.949 1 72.44 53 ALA B CA 1
ATOM 3321 C C . ALA B 1 53 ? 14.633 -2.146 -6.902 1 72.44 53 ALA B C 1
ATOM 3323 O O . ALA B 1 53 ? 14.477 -2.561 -5.75 1 72.44 53 ALA B O 1
ATOM 3324 N N . SER B 1 54 ? 14.172 -1.029 -7.367 1 74.31 54 SER B N 1
ATOM 3325 C CA . SER B 1 54 ? 13.5 -0.105 -6.461 1 74.31 54 SER B CA 1
ATOM 3326 C C . SER B 1 54 ? 12.102 -0.601 -6.105 1 74.31 54 SER B C 1
ATOM 3328 O O . SER B 1 54 ? 11.523 -0.178 -5.102 1 74.31 54 SER B O 1
ATOM 3330 N N . PHE B 1 55 ? 11.641 -1.542 -6.91 1 78.12 55 PHE B N 1
ATOM 3331 C CA . PHE B 1 55 ? 10.281 -2.045 -6.723 1 78.12 55 PHE B CA 1
ATOM 3332 C C . PHE B 1 55 ? 10.297 -3.389 -6.004 1 78.12 55 PHE B C 1
ATOM 3334 O O . PHE B 1 55 ? 9.273 -4.062 -5.914 1 78.12 55 PHE B O 1
ATOM 3341 N N . SER B 1 56 ? 11.469 -3.748 -5.438 1 76.75 56 SER B N 1
ATOM 3342 C CA . SER B 1 56 ? 11.641 -5.062 -4.828 1 76.75 56 SER B CA 1
ATOM 3343 C C . SER B 1 56 ? 10.695 -5.258 -3.65 1 76.75 56 SER B C 1
ATOM 3345 O O . SER B 1 56 ? 10.148 -6.348 -3.459 1 76.75 56 SER B O 1
ATOM 3347 N N . ILE B 1 57 ? 10.445 -4.242 -2.896 1 77.5 57 ILE B N 1
ATOM 3348 C CA . ILE B 1 57 ? 9.602 -4.344 -1.709 1 77.5 57 ILE B CA 1
ATOM 3349 C C . ILE B 1 57 ? 8.156 -4.617 -2.123 1 77.5 57 ILE B C 1
ATOM 3351 O O . ILE B 1 57 ? 7.461 -5.402 -1.479 1 77.5 57 ILE B O 1
ATOM 3355 N N . VAL B 1 58 ? 7.73 -3.965 -3.201 1 79.88 58 VAL B N 1
ATOM 3356 C CA . VAL B 1 58 ? 6.375 -4.145 -3.705 1 79.88 58 VAL B CA 1
ATOM 3357 C C . VAL B 1 58 ? 6.176 -5.586 -4.16 1 79.88 58 VAL B C 1
ATOM 3359 O O . VAL B 1 58 ? 5.133 -6.191 -3.898 1 79.88 58 VAL B O 1
ATOM 3362 N N . ASN B 1 59 ? 7.176 -6.074 -4.781 1 78.19 59 ASN B N 1
ATOM 3363 C CA . ASN B 1 59 ? 7.117 -7.449 -5.273 1 78.19 59 ASN B CA 1
ATOM 3364 C C . ASN B 1 59 ? 7.039 -8.453 -4.125 1 78.19 59 ASN B C 1
ATOM 3366 O O . ASN B 1 59 ? 6.281 -9.422 -4.191 1 78.19 59 ASN B O 1
ATOM 3370 N N . GLU B 1 60 ? 7.785 -8.172 -3.131 1 80.25 60 GLU B N 1
ATOM 3371 C CA . GLU B 1 60 ? 7.801 -9.078 -1.986 1 80.25 60 GLU B CA 1
ATOM 3372 C C . GLU B 1 60 ? 6.465 -9.07 -1.252 1 80.25 60 GLU B C 1
ATOM 3374 O O . GLU B 1 60 ? 5.961 -10.117 -0.853 1 80.25 60 GLU B O 1
ATOM 3379 N N . VAL B 1 61 ? 5.918 -7.902 -1.109 1 85.75 61 VAL B N 1
ATOM 3380 C CA . VAL B 1 61 ? 4.641 -7.77 -0.415 1 85.75 61 VAL B CA 1
ATOM 3381 C C . VAL B 1 61 ? 3.535 -8.43 -1.236 1 85.75 61 VAL B C 1
ATOM 3383 O O . VAL B 1 61 ? 2.678 -9.125 -0.688 1 85.75 61 VAL B O 1
ATOM 3386 N N . ALA B 1 62 ? 3.545 -8.172 -2.514 1 84.62 62 ALA B N 1
ATOM 3387 C CA . ALA B 1 62 ? 2.529 -8.734 -3.398 1 84.62 62 ALA B CA 1
ATOM 3388 C C . ALA B 1 62 ? 2.543 -10.258 -3.346 1 84.62 62 ALA B C 1
ATOM 3390 O O . ALA B 1 62 ? 1.494 -10.891 -3.205 1 84.62 62 ALA B O 1
ATOM 3391 N N . LEU B 1 63 ? 3.691 -10.781 -3.406 1 79.88 63 LEU B N 1
ATOM 3392 C CA . LEU B 1 63 ? 3.84 -12.234 -3.418 1 79.88 63 LEU B CA 1
ATOM 3393 C C . LEU B 1 63 ? 3.408 -12.836 -2.086 1 79.88 63 LEU B C 1
ATOM 3395 O O . LEU B 1 63 ? 2.773 -13.891 -2.053 1 79.88 63 LEU B O 1
ATOM 3399 N N . ALA B 1 64 ? 3.826 -12.195 -1.051 1 86.56 64 ALA B N 1
ATOM 3400 C CA . ALA B 1 64 ? 3.441 -12.656 0.279 1 86.56 64 ALA B CA 1
ATOM 3401 C C . ALA B 1 64 ? 1.927 -12.633 0.453 1 86.56 64 ALA B C 1
ATOM 3403 O O . ALA B 1 64 ? 1.343 -13.562 1.011 1 86.56 64 ALA B O 1
ATOM 3404 N N . ALA B 1 65 ? 1.312 -11.609 -0.052 1 88.38 65 ALA B N 1
ATOM 3405 C CA . ALA B 1 65 ? -0.14 -11.477 0.059 1 88.38 65 ALA B CA 1
ATOM 3406 C C . ALA B 1 65 ? -0.849 -12.516 -0.804 1 88.38 65 ALA B C 1
ATOM 3408 O O . ALA B 1 65 ? -1.888 -13.055 -0.412 1 88.38 65 ALA B O 1
ATOM 3409 N N . ILE B 1 66 ? -0.323 -12.789 -1.959 1 79.38 66 ILE B N 1
ATOM 3410 C CA . ILE B 1 66 ? -0.882 -13.805 -2.838 1 79.38 66 ILE B CA 1
ATOM 3411 C C . ILE B 1 66 ? -0.816 -15.172 -2.152 1 79.38 66 ILE B C 1
ATOM 3413 O O . ILE B 1 66 ? -1.809 -15.906 -2.117 1 79.38 66 ILE B O 1
ATOM 3417 N N . ALA B 1 67 ? 0.353 -15.414 -1.563 1 80.75 67 ALA B N 1
ATOM 3418 C CA . ALA B 1 67 ? 0.544 -16.688 -0.877 1 80.75 67 ALA B CA 1
ATOM 3419 C C . ALA B 1 67 ? -0.428 -16.828 0.29 1 80.75 67 ALA B C 1
ATOM 3421 O O . ALA B 1 67 ? -1.007 -17.906 0.495 1 80.75 67 ALA B O 1
ATOM 3422 N N . PHE B 1 68 ? -0.583 -15.797 1.03 1 89.12 68 PHE B N 1
ATOM 3423 C CA . PHE B 1 68 ? -1.52 -15.781 2.148 1 89.12 68 PHE B CA 1
ATOM 3424 C C . PHE B 1 68 ? -2.936 -16.078 1.67 1 89.12 68 PHE B C 1
ATOM 3426 O O . PHE B 1 68 ? -3.652 -16.875 2.291 1 89.12 68 PHE B O 1
ATOM 3433 N N . SER B 1 69 ? -3.307 -15.469 0.553 1 82.75 69 SER B N 1
ATOM 3434 C CA . SER B 1 69 ? -4.648 -15.633 0.006 1 82.75 69 SER B CA 1
ATOM 3435 C C . SER B 1 69 ? -4.855 -17.047 -0.522 1 82.75 69 SER B C 1
ATOM 3437 O O . SER B 1 69 ? -5.949 -17.609 -0.401 1 82.75 69 SER B O 1
ATOM 3439 N N . ILE B 1 70 ? -3.875 -17.578 -1.078 1 73.94 70 ILE B N 1
ATOM 3440 C CA . ILE B 1 70 ? -3.941 -18.953 -1.557 1 73.94 70 ILE B CA 1
ATOM 3441 C C . ILE B 1 70 ? -4.199 -19.891 -0.384 1 73.94 70 ILE B C 1
ATOM 3443 O O . ILE B 1 70 ? -4.922 -20.891 -0.521 1 73.94 70 ILE B O 1
ATOM 3447 N N . GLY B 1 71 ? -3.596 -19.594 0.757 1 81 71 GLY B N 1
ATOM 3448 C CA . GLY B 1 71 ? -3.783 -20.391 1.959 1 81 71 GLY B CA 1
ATOM 3449 C C . GLY B 1 71 ? -5.238 -20.516 2.373 1 81 71 GLY B C 1
ATOM 3450 O O . GLY B 1 71 ? -5.637 -21.531 2.967 1 81 71 GLY B O 1
ATOM 3451 N N . SER B 1 72 ? -6.039 -19.547 2.041 1 82.38 72 SER B N 1
ATOM 3452 C CA . SER B 1 72 ? -7.438 -19.531 2.451 1 82.38 72 SER B CA 1
ATOM 3453 C C . SER B 1 72 ? -8.227 -20.641 1.774 1 82.38 72 SER B C 1
ATOM 3455 O O . SER B 1 72 ? -9.312 -21.016 2.229 1 82.38 72 SER B O 1
ATOM 3457 N N . GLU B 1 73 ? -7.68 -21.172 0.789 1 70.31 73 GLU B N 1
ATOM 3458 C CA . GLU B 1 73 ? -8.367 -22.219 0.042 1 70.31 73 GLU B CA 1
ATOM 3459 C C . GLU B 1 73 ? -8.172 -23.578 0.703 1 70.31 73 GLU B C 1
ATOM 3461 O O . GLU B 1 73 ? -8.859 -24.547 0.366 1 70.31 73 GLU B O 1
ATOM 3466 N N . PHE B 1 74 ? -7.281 -23.562 1.7 1 76.06 74 PHE B N 1
ATOM 3467 C CA . PHE B 1 74 ? -6.961 -24.812 2.365 1 76.06 74 PHE B CA 1
ATOM 3468 C C . PHE B 1 74 ? -7.812 -25 3.615 1 76.06 74 PHE B C 1
ATOM 3470 O O . PHE B 1 74 ? -7.297 -24.984 4.734 1 76.06 74 PHE B O 1
ATOM 3477 N N . VAL B 1 75 ? -9.102 -25.297 3.336 1 78.12 75 VAL B N 1
ATOM 3478 C CA . VAL B 1 75 ? -9.992 -25.625 4.438 1 78.12 75 VAL B CA 1
ATOM 3479 C C . VAL B 1 75 ? -9.883 -27.125 4.758 1 78.12 75 VAL B C 1
ATOM 3481 O O . VAL B 1 75 ? -10.258 -27.969 3.947 1 78.12 75 VAL B O 1
ATOM 3484 N N . LEU B 1 76 ? -9.398 -27.391 5.875 1 79.06 76 LEU B N 1
ATOM 3485 C CA . LEU B 1 76 ? -9.094 -28.766 6.258 1 79.06 76 LEU B CA 1
ATOM 3486 C C . LEU B 1 76 ? -10.336 -29.641 6.137 1 79.06 76 LEU B C 1
ATOM 3488 O O . LEU B 1 76 ? -10.25 -30.781 5.652 1 79.06 76 LEU B O 1
ATOM 3492 N N . LYS B 1 77 ? -11.477 -29.125 6.617 1 75.94 77 LYS B N 1
ATOM 3493 C CA . LYS B 1 77 ? -12.719 -29.906 6.555 1 75.94 77 LYS B CA 1
ATOM 3494 C C . LYS B 1 77 ? -13.062 -30.266 5.113 1 75.94 77 LYS B C 1
ATOM 3496 O O . LYS B 1 77 ? -13.523 -31.375 4.84 1 75.94 77 LYS B O 1
ATOM 3501 N N . ASP B 1 78 ? -12.82 -29.312 4.297 1 69.94 78 ASP B N 1
ATOM 3502 C CA . ASP B 1 78 ? -13.125 -29.547 2.887 1 69.94 78 ASP B CA 1
ATOM 3503 C C . ASP B 1 78 ? -12.062 -30.422 2.236 1 69.94 78 ASP B C 1
ATOM 3505 O O . ASP B 1 78 ? -12.383 -31.25 1.38 1 69.94 78 ASP B O 1
ATOM 3509 N N . MET B 1 79 ? -10.859 -30.219 2.627 1 67.62 79 MET B N 1
ATOM 3510 C CA . MET B 1 79 ? -9.75 -30.984 2.074 1 67.62 79 MET B CA 1
ATOM 3511 C C . MET B 1 79 ? -9.852 -32.469 2.475 1 67.62 79 MET B C 1
ATOM 3513 O O . MET B 1 79 ? -9.438 -33.344 1.722 1 67.62 79 MET B O 1
ATOM 3517 N N . LEU B 1 80 ? -10.32 -32.531 3.617 1 70.94 80 LEU B N 1
ATOM 3518 C CA . LEU B 1 80 ? -10.453 -33.906 4.117 1 70.94 80 LEU B CA 1
ATOM 3519 C C . LEU B 1 80 ? -11.609 -34.625 3.432 1 70.94 80 LEU B C 1
ATOM 3521 O O . LEU B 1 80 ? -11.625 -35.844 3.357 1 70.94 80 LEU B O 1
ATOM 3525 N N . LYS B 1 81 ? -12.484 -33.688 3.023 1 65.5 81 LYS B N 1
ATOM 3526 C CA . LYS B 1 81 ? -13.609 -34.281 2.293 1 65.5 81 LYS B CA 1
ATOM 3527 C C . LYS B 1 81 ? -13.18 -34.719 0.896 1 65.5 81 LYS B C 1
ATOM 3529 O O . LYS B 1 81 ? -13.789 -35.625 0.309 1 65.5 81 LYS B O 1
ATOM 3534 N N . VAL B 1 82 ? -12.234 -33.75 0.467 1 63.28 82 VAL B N 1
ATOM 3535 C CA . VAL B 1 82 ? -11.75 -34.062 -0.876 1 63.28 82 VAL B CA 1
ATOM 3536 C C . VAL B 1 82 ? -10.953 -35.375 -0.849 1 63.28 82 VAL B C 1
ATOM 3538 O O . VAL B 1 82 ? -10.172 -35.625 0.079 1 63.28 82 VAL B O 1
ATOM 3541 N N . GLY B 1 83 ? -11.555 -36.406 -0.89 1 68.44 83 GLY B N 1
ATOM 3542 C CA . GLY B 1 83 ? -11.094 -37.781 -0.815 1 68.44 83 GLY B CA 1
ATOM 3543 C C . GLY B 1 83 ? -9.703 -37.969 -1.386 1 68.44 83 GLY B C 1
ATOM 3544 O O . GLY B 1 83 ? -9.086 -37.031 -1.885 1 68.44 83 GLY B O 1
ATOM 3545 N N . SER B 1 84 ? -9 -38.969 -1.142 1 82.31 84 SER B N 1
ATOM 3546 C CA . SER B 1 84 ? -7.695 -39.406 -1.619 1 82.31 84 SER B CA 1
ATOM 3547 C C . SER B 1 84 ? -7.598 -39.312 -3.137 1 82.31 84 SER B C 1
ATOM 3549 O O . SER B 1 84 ? -6.504 -39.125 -3.684 1 82.31 84 SER B O 1
ATOM 3551 N N . SER B 1 85 ? -8.758 -39.156 -3.77 1 86.88 85 SER B N 1
ATOM 3552 C CA . SER B 1 85 ? -8.773 -39.125 -5.227 1 86.88 85 SER B CA 1
ATOM 3553 C C . SER B 1 85 ? -8.242 -37.781 -5.742 1 86.88 85 SER B C 1
ATOM 3555 O O . SER B 1 85 ? -7.438 -37.75 -6.68 1 86.88 85 SER B O 1
ATOM 3557 N N . ILE B 1 86 ? -8.672 -36.719 -5.082 1 88.75 86 ILE B N 1
ATOM 3558 C CA . ILE B 1 86 ? -8.258 -35.375 -5.496 1 88.75 86 ILE B CA 1
ATOM 3559 C C . ILE B 1 86 ? -6.758 -35.219 -5.273 1 88.75 86 ILE B C 1
ATOM 3561 O O . ILE B 1 86 ? -6.062 -34.625 -6.102 1 88.75 86 ILE B O 1
ATOM 3565 N N . LEU B 1 87 ? -6.297 -35.75 -4.219 1 88.69 87 LEU B N 1
ATOM 3566 C CA . LEU B 1 87 ? -4.875 -35.656 -3.906 1 88.69 87 LEU B CA 1
ATOM 3567 C C . LEU B 1 87 ? -4.039 -36.406 -4.941 1 88.69 87 LEU B C 1
ATOM 3569 O O . LEU B 1 87 ? -3.002 -35.906 -5.387 1 88.69 87 LEU B O 1
ATOM 3573 N N . ILE B 1 88 ? -4.48 -37.531 -5.27 1 92.25 88 ILE B N 1
ATOM 3574 C CA . ILE B 1 88 ? -3.77 -38.344 -6.238 1 92.25 88 ILE B CA 1
ATOM 3575 C C . ILE B 1 88 ? -3.732 -37.656 -7.594 1 92.25 88 ILE B C 1
ATOM 3577 O O . ILE B 1 88 ? -2.688 -37.594 -8.242 1 92.25 88 ILE B O 1
ATOM 3581 N N . ILE B 1 89 ? -4.824 -37.125 -7.98 1 94.12 89 ILE B N 1
ATOM 3582 C CA . ILE B 1 89 ? -4.91 -36.406 -9.25 1 94.12 89 ILE B CA 1
ATOM 3583 C C . ILE B 1 89 ? -3.979 -35.219 -9.234 1 94.12 89 ILE B C 1
ATOM 3585 O O . ILE B 1 89 ? -3.258 -34.969 -10.203 1 94.12 89 ILE B O 1
ATOM 3589 N N . THR B 1 90 ? -4.008 -34.5 -8.109 1 93.31 90 THR B N 1
ATOM 3590 C CA . THR B 1 90 ? -3.205 -33.281 -7.988 1 93.31 90 THR B CA 1
ATOM 3591 C C . THR B 1 90 ? -1.717 -33.594 -8.062 1 93.31 90 THR B C 1
ATOM 3593 O O . THR B 1 90 ? -0.967 -32.938 -8.781 1 93.31 90 THR B O 1
ATOM 3596 N N . ILE B 1 91 ? -1.349 -34.625 -7.371 1 93.44 91 ILE B N 1
ATOM 3597 C CA . ILE B 1 91 ? 0.055 -35 -7.359 1 93.44 91 ILE B CA 1
ATOM 3598 C C . ILE B 1 91 ? 0.466 -35.5 -8.75 1 93.44 91 ILE B C 1
ATOM 3600 O O . ILE B 1 91 ? 1.542 -35.156 -9.234 1 93.44 91 ILE B O 1
ATOM 3604 N N . ALA B 1 92 ? -0.365 -36.219 -9.359 1 95.69 92 ALA B N 1
ATOM 3605 C CA . ALA B 1 92 ? -0.065 -36.781 -10.672 1 95.69 92 ALA B CA 1
ATOM 3606 C C . ALA B 1 92 ? 0.104 -35.688 -11.719 1 95.69 92 ALA B C 1
ATOM 3608 O O . ALA B 1 92 ? 1.035 -35.719 -12.523 1 95.69 92 ALA B O 1
ATOM 3609 N N . GLU B 1 93 ? -0.812 -34.781 -11.742 1 95.94 93 GLU B N 1
ATOM 3610 C CA . GLU B 1 93 ? -0.71 -33.75 -12.742 1 95.94 93 GLU B CA 1
ATOM 3611 C C . GLU B 1 93 ? 0.502 -32.844 -12.484 1 95.94 93 GLU B C 1
ATOM 3613 O O . GLU B 1 93 ? 1.181 -32.438 -13.422 1 95.94 93 GLU B O 1
ATOM 3618 N N . ALA B 1 94 ? 0.806 -32.562 -11.211 1 95.56 94 ALA B N 1
ATOM 3619 C CA . ALA B 1 94 ? 1.967 -31.734 -10.867 1 95.56 94 ALA B CA 1
ATOM 3620 C C . ALA B 1 94 ? 3.266 -32.438 -11.25 1 95.56 94 ALA B C 1
ATOM 3622 O O . ALA B 1 94 ? 4.141 -31.844 -11.875 1 95.56 94 ALA B O 1
ATOM 3623 N N . ILE B 1 95 ? 3.332 -33.719 -10.906 1 96.12 95 ILE B N 1
ATOM 3624 C CA . ILE B 1 95 ? 4.531 -34.5 -11.18 1 96.12 95 ILE B CA 1
ATOM 3625 C C . ILE B 1 95 ? 4.668 -34.719 -12.688 1 96.12 95 ILE B C 1
ATOM 3627 O O . ILE B 1 95 ? 5.781 -34.719 -13.219 1 96.12 95 ILE B O 1
ATOM 3631 N N . GLY B 1 96 ? 3.564 -34.938 -13.328 1 97.06 96 GLY B N 1
ATOM 3632 C CA . GLY B 1 96 ? 3.598 -35.062 -14.781 1 97.06 96 GLY B CA 1
ATOM 3633 C C . GLY B 1 96 ? 4.238 -33.875 -15.461 1 97.06 96 GLY B C 1
ATOM 3634 O O . GLY B 1 96 ? 5.094 -34.031 -16.344 1 97.06 96 GLY B O 1
ATOM 3635 N N . ALA B 1 97 ? 3.828 -32.719 -15.055 1 97.06 97 ALA B N 1
ATOM 3636 C CA . ALA B 1 97 ? 4.398 -31.484 -15.617 1 97.06 97 ALA B CA 1
ATOM 3637 C C . ALA B 1 97 ? 5.891 -31.375 -15.297 1 97.06 97 ALA B C 1
ATOM 3639 O O . ALA B 1 97 ? 6.699 -31.078 -16.188 1 97.06 97 ALA B O 1
ATOM 3640 N N . VAL B 1 98 ? 6.25 -31.672 -14.07 1 97.38 98 VAL B N 1
ATOM 3641 C CA . VAL B 1 98 ? 7.629 -31.531 -13.617 1 97.38 98 VAL B CA 1
ATOM 3642 C C . VAL B 1 98 ? 8.531 -32.5 -14.383 1 97.38 98 VAL B C 1
ATOM 3644 O O . VAL B 1 98 ? 9.602 -32.094 -14.859 1 97.38 98 VAL B O 1
ATOM 3647 N N . ILE B 1 99 ? 8.078 -33.688 -14.523 1 97.56 99 ILE B N 1
ATOM 3648 C CA . ILE B 1 99 ? 8.883 -34.719 -15.164 1 97.56 99 ILE B CA 1
ATOM 3649 C C . ILE B 1 99 ? 9.094 -34.375 -16.641 1 97.56 99 ILE B C 1
ATOM 3651 O O . ILE B 1 99 ? 10.219 -34.406 -17.141 1 97.56 99 ILE B O 1
ATOM 3655 N N . LEU B 1 100 ? 8.055 -34.062 -17.297 1 97.94 100 LEU B N 1
ATOM 3656 C CA . LEU B 1 100 ? 8.172 -33.812 -18.719 1 97.94 100 LEU B CA 1
ATOM 3657 C C . LEU B 1 100 ? 8.992 -32.562 -19 1 97.94 100 LEU B C 1
ATOM 3659 O O . LEU B 1 100 ? 9.758 -32.5 -19.953 1 97.94 100 LEU B O 1
ATOM 3663 N N . VAL B 1 101 ? 8.773 -31.5 -18.25 1 97.75 101 VAL B N 1
ATOM 3664 C CA . VAL B 1 101 ? 9.555 -30.281 -18.422 1 97.75 101 VAL B CA 1
ATOM 3665 C C . VAL B 1 101 ? 11.023 -30.562 -18.125 1 97.75 101 VAL B C 1
ATOM 3667 O O . VAL B 1 101 ? 11.914 -30.062 -18.812 1 97.75 101 VAL B O 1
ATOM 3670 N N . PHE B 1 102 ? 11.25 -31.344 -17.094 1 97.69 102 PHE B N 1
ATOM 3671 C CA . PHE B 1 102 ? 12.625 -31.703 -16.766 1 97.69 102 PHE B CA 1
ATOM 3672 C C . PHE B 1 102 ? 13.281 -32.438 -17.938 1 97.69 102 PHE B C 1
ATOM 3674 O O . PHE B 1 102 ? 14.414 -32.125 -18.312 1 97.69 102 PHE B O 1
ATOM 3681 N N . ILE B 1 103 ? 12.594 -33.375 -18.484 1 97.62 103 ILE B N 1
ATOM 3682 C CA . ILE B 1 103 ? 13.125 -34.188 -19.578 1 97.62 103 ILE B CA 1
ATOM 3683 C C . ILE B 1 103 ? 13.422 -33.281 -20.781 1 97.62 103 ILE B C 1
ATOM 3685 O O . ILE B 1 103 ? 14.484 -33.375 -21.391 1 97.62 103 ILE B O 1
ATOM 3689 N N . VAL B 1 104 ? 12.57 -32.406 -21.094 1 96.44 104 VAL B N 1
ATOM 3690 C CA . VAL B 1 104 ? 12.711 -31.547 -22.266 1 96.44 104 VAL B CA 1
ATOM 3691 C C . VAL B 1 104 ? 13.859 -30.562 -22.047 1 96.44 104 VAL B C 1
ATOM 3693 O O . VAL B 1 104 ? 14.648 -30.312 -22.969 1 96.44 104 VAL B O 1
ATOM 3696 N N . THR B 1 105 ? 13.969 -30 -20.859 1 95.94 105 THR B N 1
ATOM 3697 C CA . THR B 1 105 ? 15 -28.984 -20.609 1 95.94 105 THR B CA 1
ATOM 3698 C C . THR B 1 105 ? 16.359 -29.641 -20.438 1 95.94 105 THR B C 1
ATOM 3700 O O . THR B 1 105 ? 17.359 -29.156 -20.984 1 95.94 105 THR B O 1
ATOM 3703 N N . TYR B 1 106 ? 16.406 -30.719 -19.703 1 96.38 106 TYR B N 1
ATOM 3704 C CA . TYR B 1 106 ? 17.672 -31.375 -19.406 1 96.38 106 TYR B CA 1
ATOM 3705 C C . TYR B 1 106 ? 18.172 -32.156 -20.609 1 96.38 106 TYR B C 1
ATOM 3707 O O . TYR B 1 106 ? 19.312 -31.969 -21.047 1 96.38 106 TYR B O 1
ATOM 3715 N N . TYR B 1 107 ? 17.406 -33 -21.156 1 96.06 107 TYR B N 1
ATOM 3716 C CA . TYR B 1 107 ? 17.859 -33.844 -22.25 1 96.06 107 TYR B CA 1
ATOM 3717 C C . TYR B 1 107 ? 17.625 -33.188 -23.609 1 96.06 107 TYR B C 1
ATOM 3719 O O . TYR B 1 107 ? 18.422 -33.344 -24.531 1 96.06 107 TYR B O 1
ATOM 3727 N N . GLY B 1 108 ? 16.516 -32.562 -23.766 1 94.12 108 GLY B N 1
ATOM 3728 C CA . GLY B 1 108 ? 16.188 -31.953 -25.047 1 94.12 108 GLY B CA 1
ATOM 3729 C C . GLY B 1 108 ? 17 -30.719 -25.359 1 94.12 108 GLY B C 1
ATOM 3730 O O . GLY B 1 108 ? 17.484 -30.562 -26.484 1 94.12 108 GLY B O 1
ATOM 3731 N N . PHE B 1 109 ? 17.203 -29.875 -24.375 1 94.56 109 PHE B N 1
ATOM 3732 C CA . PHE B 1 109 ? 17.891 -28.609 -24.625 1 94.56 109 PHE B CA 1
ATOM 3733 C C . PHE B 1 109 ? 19.234 -28.578 -23.922 1 94.56 109 PHE B C 1
ATOM 3735 O O . PHE B 1 109 ? 19.891 -27.531 -23.875 1 94.56 109 PHE B O 1
ATOM 3742 N N . ASN B 1 110 ? 19.625 -29.641 -23.297 1 94.62 110 ASN B N 1
ATOM 3743 C CA . ASN B 1 110 ? 20.938 -29.812 -22.703 1 94.62 110 ASN B CA 1
ATOM 3744 C C . ASN B 1 110 ? 21.234 -28.734 -21.656 1 94.62 110 ASN B C 1
ATOM 3746 O O . ASN B 1 110 ? 22.328 -28.188 -21.609 1 94.62 110 ASN B O 1
ATOM 3750 N N . GLN B 1 111 ? 20.266 -28.422 -20.891 1 94.38 111 GLN B N 1
ATOM 3751 C CA . GLN B 1 111 ? 20.484 -27.469 -19.797 1 94.38 111 GLN B CA 1
ATOM 3752 C C . GLN B 1 111 ? 21.031 -28.172 -18.562 1 94.38 111 GLN B C 1
ATOM 3754 O O . GLN B 1 111 ? 20.938 -29.391 -18.438 1 94.38 111 GLN B O 1
ATOM 3759 N N . SER B 1 112 ? 21.609 -27.422 -17.703 1 95.31 112 SER B N 1
ATOM 3760 C CA . SER B 1 112 ? 22.172 -27.984 -16.469 1 95.31 112 SER B CA 1
ATOM 3761 C C . SER B 1 112 ? 21.078 -28.578 -15.594 1 95.31 112 SER B C 1
ATOM 3763 O O . SER B 1 112 ? 19.891 -28.234 -15.742 1 95.31 112 SER B O 1
ATOM 3765 N N . PHE B 1 113 ? 21.438 -29.453 -14.742 1 94.75 113 PHE B N 1
ATOM 3766 C CA . PHE B 1 113 ? 20.516 -30.078 -13.812 1 94.75 113 PHE B CA 1
ATOM 3767 C C . PHE B 1 113 ? 19.812 -29.031 -12.961 1 94.75 113 PHE B C 1
ATOM 3769 O O . PHE B 1 113 ? 18.594 -29.094 -12.781 1 94.75 113 PHE B O 1
ATOM 3776 N N . ALA B 1 114 ? 20.641 -28.047 -12.508 1 93.31 114 ALA B N 1
ATOM 3777 C CA . ALA B 1 114 ? 20.109 -27.016 -11.641 1 93.31 114 ALA B CA 1
ATOM 3778 C C . ALA B 1 114 ? 19.031 -26.203 -12.359 1 93.31 114 ALA B C 1
ATOM 3780 O O . ALA B 1 114 ? 17.938 -25.984 -11.828 1 93.31 114 ALA B O 1
ATOM 3781 N N . PHE B 1 115 ? 19.344 -25.875 -13.539 1 95 115 PHE B N 1
ATOM 3782 C CA . PHE B 1 115 ? 18.406 -25.109 -14.359 1 95 115 PHE B CA 1
ATOM 3783 C C . PHE B 1 115 ? 17.141 -25.922 -14.602 1 95 115 PHE B C 1
ATOM 3785 O O . PHE B 1 115 ? 16.031 -25.422 -14.391 1 95 115 PHE B O 1
ATOM 3792 N N . SER B 1 116 ? 17.344 -27.156 -14.938 1 96.94 116 SER B N 1
ATOM 3793 C CA . SER B 1 116 ? 16.25 -28 -15.398 1 96.94 116 SER B CA 1
ATOM 3794 C C . SER B 1 116 ? 15.305 -28.359 -14.25 1 96.94 116 SER B C 1
ATOM 3796 O O . SER B 1 116 ? 14.086 -28.344 -14.414 1 96.94 116 SER B O 1
ATOM 3798 N N . ILE B 1 117 ? 15.844 -28.625 -13.094 1 94.81 117 ILE B N 1
ATOM 3799 C CA . ILE B 1 117 ? 15.008 -29.078 -11.977 1 94.81 117 ILE B CA 1
ATOM 3800 C C . ILE B 1 117 ? 14.203 -27.906 -11.43 1 94.81 117 ILE B C 1
ATOM 3802 O O . ILE B 1 117 ? 13.055 -28.062 -11.008 1 94.81 117 ILE B O 1
ATOM 3806 N N . VAL B 1 118 ? 14.797 -26.75 -11.484 1 94 118 VAL B N 1
ATOM 3807 C CA . VAL B 1 118 ? 14.133 -25.578 -10.93 1 94 118 VAL B CA 1
ATOM 3808 C C . VAL B 1 118 ? 13 -25.141 -11.859 1 94 118 VAL B C 1
ATOM 3810 O O . VAL B 1 118 ? 11.867 -24.953 -11.422 1 94 118 VAL B O 1
ATOM 3813 N N . ILE B 1 119 ? 13.312 -25.078 -13.102 1 95.44 119 ILE B N 1
ATOM 3814 C CA . ILE B 1 119 ? 12.289 -24.594 -14.031 1 95.44 119 ILE B CA 1
ATOM 3815 C C . ILE B 1 119 ? 11.172 -25.625 -14.141 1 95.44 119 ILE B C 1
ATOM 3817 O O . ILE B 1 119 ? 10 -25.281 -14.305 1 95.44 119 ILE B O 1
ATOM 3821 N N . ALA B 1 120 ? 11.523 -26.891 -14.039 1 97 120 ALA B N 1
ATOM 3822 C CA . ALA B 1 120 ? 10.539 -27.969 -14.062 1 97 120 ALA B CA 1
ATOM 3823 C C . ALA B 1 120 ? 9.594 -27.875 -12.875 1 97 120 ALA B C 1
ATOM 3825 O O . ALA B 1 120 ? 8.383 -28.047 -13.016 1 97 120 ALA B O 1
ATOM 3826 N N . SER B 1 121 ? 10.094 -27.578 -11.734 1 94.56 121 SER B N 1
ATOM 3827 C CA . SER B 1 121 ? 9.258 -27.484 -10.539 1 94.56 121 SER B CA 1
ATOM 3828 C C . SER B 1 121 ? 8.266 -26.328 -10.656 1 94.56 121 SER B C 1
ATOM 3830 O O . SER B 1 121 ? 7.156 -26.406 -10.125 1 94.56 121 SER B O 1
ATOM 3832 N N . MET B 1 122 ? 8.633 -25.297 -11.375 1 93.69 122 MET B N 1
ATOM 3833 C CA . MET B 1 122 ? 7.801 -24.109 -11.523 1 93.69 122 MET B CA 1
ATOM 3834 C C . MET B 1 122 ? 6.641 -24.375 -12.477 1 93.69 122 MET B C 1
ATOM 3836 O O . MET B 1 122 ? 5.68 -23.609 -12.531 1 93.69 122 MET B O 1
ATOM 3840 N N . SER B 1 123 ? 6.711 -25.516 -13.148 1 94.75 123 SER B N 1
ATOM 3841 C CA . SER B 1 123 ? 5.684 -25.875 -14.125 1 94.75 123 SER B CA 1
ATOM 3842 C C . SER B 1 123 ? 4.461 -26.469 -13.445 1 94.75 123 SER B C 1
ATOM 3844 O O . SER B 1 123 ? 3.387 -26.562 -14.047 1 94.75 123 SER B O 1
ATOM 3846 N N . ALA B 1 124 ? 4.59 -26.766 -12.188 1 92.81 124 ALA B N 1
ATOM 3847 C CA . ALA B 1 124 ? 3.533 -27.469 -11.461 1 92.81 124 ALA B CA 1
ATOM 3848 C C . ALA B 1 124 ? 2.389 -26.516 -11.109 1 92.81 124 ALA B C 1
ATOM 3850 O O . ALA B 1 124 ? 1.227 -26.922 -11.062 1 92.81 124 ALA B O 1
ATOM 3851 N N . ALA B 1 125 ? 2.74 -25.297 -10.961 1 86.75 125 ALA B N 1
ATOM 3852 C CA . ALA B 1 125 ? 1.769 -24.344 -10.43 1 86.75 125 ALA B CA 1
ATOM 3853 C C . ALA B 1 125 ? 0.719 -24 -11.477 1 86.75 125 ALA B C 1
ATOM 3855 O O . ALA B 1 125 ? 1.037 -23.859 -12.664 1 86.75 125 ALA B O 1
ATOM 3856 N N . THR B 1 126 ? -0.565 -23.875 -10.984 1 87.69 126 THR B N 1
ATOM 3857 C CA . THR B 1 126 ? -1.695 -23.5 -11.82 1 87.69 126 THR B CA 1
ATOM 3858 C C . THR B 1 126 ? -2.375 -22.25 -11.266 1 87.69 126 THR B C 1
ATOM 3860 O O . THR B 1 126 ? -2.543 -22.109 -10.055 1 87.69 126 THR B O 1
ATOM 3863 N N . ALA B 1 127 ? -2.646 -21.344 -12.172 1 79.69 127 ALA B N 1
ATOM 3864 C CA . ALA B 1 127 ? -3.379 -20.156 -11.773 1 79.69 127 ALA B CA 1
ATOM 3865 C C . ALA B 1 127 ? -4.879 -20.422 -11.703 1 79.69 127 ALA B C 1
ATOM 3867 O O . ALA B 1 127 ? -5.535 -20.594 -12.734 1 79.69 127 ALA B O 1
ATOM 3868 N N . PRO B 1 128 ? -5.5 -20.359 -10.508 1 73.75 128 PRO B N 1
ATOM 3869 C CA . PRO B 1 128 ? -6.922 -20.688 -10.391 1 73.75 128 PRO B CA 1
ATOM 3870 C C . PRO B 1 128 ? -7.832 -19.578 -10.914 1 73.75 128 PRO B C 1
ATOM 3872 O O . PRO B 1 128 ? -8.969 -19.844 -11.305 1 73.75 128 PRO B O 1
ATOM 3875 N N . ALA B 1 129 ? -7.355 -18.391 -10.859 1 67.5 129 ALA B N 1
ATOM 3876 C CA . ALA B 1 129 ? -8.203 -17.234 -11.141 1 67.5 129 ALA B CA 1
ATOM 3877 C C . ALA B 1 129 ? -8.82 -17.344 -12.531 1 67.5 129 ALA B C 1
ATOM 3879 O O . ALA B 1 129 ? -10.016 -17.109 -12.711 1 67.5 129 ALA B O 1
ATOM 3880 N N . ALA B 1 130 ? -8.039 -17.672 -13.508 1 69.88 130 ALA B N 1
ATOM 3881 C CA . ALA B 1 130 ? -8.508 -17.75 -14.891 1 69.88 130 ALA B CA 1
ATOM 3882 C C . ALA B 1 130 ? -9.555 -18.844 -15.055 1 69.88 130 ALA B C 1
ATOM 3884 O O . ALA B 1 130 ? -10.578 -18.641 -15.719 1 69.88 130 ALA B O 1
ATOM 3885 N N . THR B 1 131 ? -9.336 -19.891 -14.461 1 76.56 131 THR B N 1
ATOM 3886 C CA . THR B 1 131 ? -10.25 -21.031 -14.57 1 76.56 131 THR B CA 1
ATOM 3887 C C . THR B 1 131 ? -11.539 -20.766 -13.789 1 76.56 131 THR B C 1
ATOM 3889 O O . THR B 1 131 ? -12.633 -21.078 -14.266 1 76.56 131 THR B O 1
ATOM 3892 N N . MET B 1 132 ? -11.414 -20.141 -12.703 1 73.81 132 MET B N 1
ATOM 3893 C CA . MET B 1 132 ? -12.578 -19.828 -11.875 1 73.81 132 MET B CA 1
ATOM 3894 C C . MET B 1 132 ? -13.477 -18.812 -12.57 1 73.81 132 MET B C 1
ATOM 3896 O O . MET B 1 132 ? -14.703 -18.891 -12.461 1 73.81 132 MET B O 1
ATOM 3900 N N . MET B 1 133 ? -12.906 -17.969 -13.156 1 68.88 133 MET B N 1
ATOM 3901 C CA . MET B 1 133 ? -13.664 -16.969 -13.906 1 68.88 133 MET B CA 1
ATOM 3902 C C . MET B 1 133 ? -14.523 -17.625 -14.977 1 68.88 133 MET B C 1
ATOM 3904 O O . MET B 1 133 ? -15.68 -17.234 -15.18 1 68.88 133 MET B O 1
ATOM 3908 N N . VAL B 1 134 ? -14.023 -18.578 -15.617 1 74.69 134 VAL B N 1
ATOM 3909 C CA . VAL B 1 134 ? -14.742 -19.281 -16.672 1 74.69 134 VAL B CA 1
ATOM 3910 C C . VAL B 1 134 ? -15.891 -20.094 -16.078 1 74.69 134 VAL B C 1
ATOM 3912 O O . VAL B 1 134 ? -17 -20.094 -16.609 1 74.69 134 VAL B O 1
ATOM 3915 N N . ILE B 1 135 ? -15.656 -20.656 -15.008 1 77.31 135 ILE B N 1
ATOM 3916 C CA . ILE B 1 135 ? -16.656 -21.484 -14.336 1 77.31 135 ILE B CA 1
ATOM 3917 C C . ILE B 1 135 ? -17.828 -20.609 -13.898 1 77.31 135 ILE B C 1
ATOM 3919 O O . ILE B 1 135 ? -18.984 -20.984 -14.078 1 77.31 135 ILE B O 1
ATOM 3923 N N . ARG B 1 136 ? -17.516 -19.531 -13.438 1 70.31 136 ARG B N 1
ATOM 3924 C CA . ARG B 1 136 ? -18.547 -18.625 -12.953 1 70.31 136 ARG B CA 1
ATOM 3925 C C . ARG B 1 136 ? -19.312 -18 -14.117 1 70.31 136 ARG B C 1
ATOM 3927 O O . ARG B 1 136 ? -20.531 -17.922 -14.086 1 70.31 136 ARG B O 1
ATOM 3934 N N . GLN B 1 137 ? -18.594 -17.547 -15.039 1 66.44 137 GLN B N 1
ATOM 3935 C CA . GLN B 1 137 ? -19.188 -16.906 -16.203 1 66.44 137 GLN B CA 1
ATOM 3936 C C . GLN B 1 137 ? -20.188 -17.828 -16.906 1 66.44 137 GLN B C 1
ATOM 3938 O O . GLN B 1 137 ? -21.219 -17.375 -17.391 1 66.44 137 GLN B O 1
ATOM 3943 N N . TYR B 1 138 ? -19.906 -19.078 -16.875 1 75.88 138 TYR B N 1
ATOM 3944 C CA . TYR B 1 138 ? -20.734 -20.031 -17.609 1 75.88 138 TYR B CA 1
ATOM 3945 C C . TYR B 1 138 ? -21.578 -20.859 -16.656 1 75.88 138 TYR B C 1
ATOM 3947 O O . TYR B 1 138 ? -22.203 -21.844 -17.078 1 75.88 138 TYR B O 1
ATOM 3955 N N . LYS B 1 139 ? -21.5 -20.438 -15.383 1 78.69 139 LYS B N 1
ATOM 3956 C CA . LYS B 1 139 ? -22.266 -21.141 -14.352 1 78.69 139 LYS B CA 1
ATOM 3957 C C . LYS B 1 139 ? -22.094 -22.656 -14.469 1 78.69 139 LYS B C 1
ATOM 3959 O O . LYS B 1 139 ? -23.078 -23.391 -14.492 1 78.69 139 LYS B O 1
ATOM 3964 N N . ALA B 1 140 ? -20.906 -23.078 -14.75 1 84.25 140 ALA B N 1
ATOM 3965 C CA . ALA B 1 140 ? -20.594 -24.469 -15.031 1 84.25 140 ALA B CA 1
ATOM 3966 C C . ALA B 1 140 ? -20.766 -25.328 -13.781 1 84.25 140 ALA B C 1
ATOM 3968 O O . ALA B 1 140 ? -20.438 -24.906 -12.672 1 84.25 140 ALA B O 1
ATOM 3969 N N . HIS B 1 141 ? -21.328 -26.422 -14.023 1 85.06 141 HIS B N 1
ATOM 3970 C CA . HIS B 1 141 ? -21.5 -27.391 -12.945 1 85.06 141 HIS B CA 1
ATOM 3971 C C . HIS B 1 141 ? -21.484 -28.812 -13.469 1 85.06 141 HIS B C 1
ATOM 3973 O O . HIS B 1 141 ? -22.094 -29.109 -14.5 1 85.06 141 HIS B O 1
ATOM 3979 N N . GLY B 1 142 ? -20.719 -29.672 -12.773 1 87.06 142 GLY B N 1
ATOM 3980 C CA . GLY B 1 142 ? -20.578 -31.062 -13.156 1 87.06 142 GLY B CA 1
ATOM 3981 C C . GLY B 1 142 ? -19.359 -31.719 -12.547 1 87.06 142 GLY B C 1
ATOM 3982 O O . GLY B 1 142 ? -18.688 -31.141 -11.688 1 87.06 142 GLY B O 1
ATOM 3983 N N . PRO B 1 143 ? -19.125 -32.875 -12.898 1 88.56 143 PRO B N 1
ATOM 3984 C CA . PRO B 1 143 ? -17.984 -33.625 -12.336 1 88.56 143 PRO B CA 1
ATOM 3985 C C . PRO B 1 143 ? -16.656 -32.938 -12.602 1 88.56 143 PRO B C 1
ATOM 3987 O O . PRO B 1 143 ? -15.789 -32.906 -11.727 1 88.56 143 PRO B O 1
ATOM 3990 N N . LEU B 1 144 ? -16.469 -32.375 -13.688 1 92.12 144 LEU B N 1
ATOM 3991 C CA . LEU B 1 144 ? -15.234 -31.703 -14.031 1 92.12 144 LEU B CA 1
ATOM 3992 C C . LEU B 1 144 ? -15.031 -30.469 -13.156 1 92.12 144 LEU B C 1
ATOM 3994 O O . LEU B 1 144 ? -13.984 -30.312 -12.531 1 92.12 144 LEU B O 1
ATOM 3998 N N . THR B 1 145 ? -16.094 -29.656 -13.133 1 86.06 145 THR B N 1
ATOM 3999 C CA . THR B 1 145 ? -16.031 -28.406 -12.391 1 86.06 145 THR B CA 1
ATOM 4000 C C . THR B 1 145 ? -15.781 -28.672 -10.906 1 86.06 145 THR B C 1
ATOM 4002 O O . THR B 1 145 ? -14.984 -27.969 -10.273 1 86.06 145 THR B O 1
ATOM 4005 N N . ARG B 1 146 ? -16.344 -29.656 -10.398 1 82.56 146 ARG B N 1
ATOM 4006 C CA . ARG B 1 146 ? -16.234 -30 -8.984 1 82.56 146 ARG B CA 1
ATOM 4007 C C . ARG B 1 146 ? -14.836 -30.531 -8.664 1 82.56 146 ARG B C 1
ATOM 4009 O O . ARG B 1 146 ? -14.391 -30.484 -7.52 1 82.56 146 ARG B O 1
ATOM 4016 N N . THR B 1 147 ? -14.203 -31.031 -9.664 1 86.19 147 THR B N 1
ATOM 4017 C CA . THR B 1 147 ? -12.859 -31.562 -9.477 1 86.19 147 THR B CA 1
ATOM 4018 C C . THR B 1 147 ? -11.812 -30.469 -9.656 1 86.19 147 THR B C 1
ATOM 4020 O O . THR B 1 147 ? -10.789 -30.453 -8.961 1 86.19 147 THR B O 1
ATOM 4023 N N . ILE B 1 148 ? -12.047 -29.547 -10.547 1 88.25 148 ILE B N 1
ATOM 4024 C CA . ILE B 1 148 ? -11.109 -28.469 -10.859 1 88.25 148 ILE B CA 1
ATOM 4025 C C . ILE B 1 148 ? -10.82 -27.656 -9.609 1 88.25 148 ILE B C 1
ATOM 4027 O O . ILE B 1 148 ? -9.656 -27.406 -9.281 1 88.25 148 ILE B O 1
ATOM 4031 N N . LEU B 1 149 ? -11.82 -27.328 -8.859 1 75.88 149 LEU B N 1
ATOM 4032 C CA . LEU B 1 149 ? -11.727 -26.375 -7.758 1 75.88 149 LEU B CA 1
ATOM 4033 C C . LEU B 1 149 ? -10.812 -26.906 -6.66 1 75.88 149 LEU B C 1
ATOM 4035 O O . LEU B 1 149 ? -9.844 -26.25 -6.277 1 75.88 149 LEU B O 1
ATOM 4039 N N . PRO B 1 150 ? -11.078 -28.109 -6.227 1 78.38 150 PRO B N 1
ATOM 4040 C CA . PRO B 1 150 ? -10.195 -28.625 -5.18 1 78.38 150 PRO B CA 1
ATOM 4041 C C . PRO B 1 150 ? -8.781 -28.922 -5.691 1 78.38 150 PRO B C 1
ATOM 4043 O O . PRO B 1 150 ? -7.809 -28.766 -4.949 1 78.38 150 PRO B O 1
ATOM 4046 N N . VAL B 1 151 ? -8.586 -29.328 -6.887 1 86.69 151 VAL B N 1
ATOM 4047 C CA . VAL B 1 151 ? -7.281 -29.656 -7.453 1 86.69 151 VAL B CA 1
ATOM 4048 C C . VAL B 1 151 ? -6.43 -28.391 -7.543 1 86.69 151 VAL B C 1
ATOM 4050 O O . VAL B 1 151 ? -5.254 -28.406 -7.172 1 86.69 151 VAL B O 1
ATOM 4053 N N . VAL B 1 152 ? -6.984 -27.359 -7.992 1 82.12 152 VAL B N 1
ATOM 4054 C CA . VAL B 1 152 ? -6.242 -26.109 -8.172 1 82.12 152 VAL B CA 1
ATOM 4055 C C . VAL B 1 152 ? -5.82 -25.562 -6.812 1 82.12 152 VAL B C 1
ATOM 4057 O O . VAL B 1 152 ? -4.746 -24.969 -6.68 1 82.12 152 VAL B O 1
ATOM 4060 N N . ALA B 1 153 ? -6.688 -25.75 -5.863 1 70.56 153 ALA B N 1
ATOM 4061 C CA . ALA B 1 153 ? -6.383 -25.281 -4.516 1 70.56 153 ALA B CA 1
ATOM 4062 C C . ALA B 1 153 ? -5.164 -26 -3.943 1 70.56 153 ALA B C 1
ATOM 4064 O O . ALA B 1 153 ? -4.297 -25.375 -3.332 1 70.56 153 ALA B O 1
ATOM 4065 N N . ILE B 1 154 ? -5.07 -27.266 -4.18 1 78.19 154 ILE B N 1
ATOM 4066 C CA . ILE B 1 154 ? -3.996 -28.078 -3.629 1 78.19 154 ILE B CA 1
ATOM 4067 C C . ILE B 1 154 ? -2.76 -27.984 -4.52 1 78.19 154 ILE B C 1
ATOM 4069 O O . ILE B 1 154 ? -1.63 -28.094 -4.035 1 78.19 154 ILE B O 1
ATOM 4073 N N . ASP B 1 155 ? -2.998 -27.703 -5.707 1 86.62 155 ASP B N 1
ATOM 4074 C CA . ASP B 1 155 ? -1.957 -27.656 -6.73 1 86.62 155 ASP B CA 1
ATOM 4075 C C . ASP B 1 155 ? -0.881 -26.625 -6.363 1 86.62 155 ASP B C 1
ATOM 4077 O O . ASP B 1 155 ? 0.311 -26.891 -6.543 1 86.62 155 ASP B O 1
ATOM 4081 N N . ASP B 1 156 ? -1.239 -25.547 -5.848 1 77.75 156 ASP B N 1
ATOM 4082 C CA . ASP B 1 156 ? -0.283 -24.5 -5.477 1 77.75 156 ASP B CA 1
ATOM 4083 C C . ASP B 1 156 ? 0.62 -24.969 -4.336 1 77.75 156 ASP B C 1
ATOM 4085 O O . ASP B 1 156 ? 1.822 -24.703 -4.34 1 77.75 156 ASP B O 1
ATOM 4089 N N . ALA B 1 157 ? 0.012 -25.625 -3.459 1 75.31 157 ALA B N 1
ATOM 4090 C CA . ALA B 1 157 ? 0.792 -26.141 -2.338 1 75.31 157 ALA B CA 1
ATOM 4091 C C . ALA B 1 157 ? 1.816 -27.172 -2.809 1 75.31 157 ALA B C 1
ATOM 4093 O O . ALA B 1 157 ? 2.979 -27.141 -2.4 1 75.31 157 ALA B O 1
ATOM 4094 N N . VAL B 1 158 ? 1.343 -28.031 -3.6 1 83.62 158 VAL B N 1
ATOM 4095 C CA . VAL B 1 158 ? 2.213 -29.078 -4.141 1 83.62 158 VAL B CA 1
ATOM 4096 C C . VAL B 1 158 ? 3.32 -28.438 -4.977 1 83.62 158 VAL B C 1
ATOM 4098 O O . VAL B 1 158 ? 4.484 -28.828 -4.879 1 83.62 158 VAL B O 1
ATOM 4101 N N . GLY B 1 159 ? 2.941 -27.484 -5.723 1 87.38 159 GLY B N 1
ATOM 4102 C CA . GLY B 1 159 ? 3.91 -26.797 -6.562 1 87.38 159 GLY B CA 1
ATOM 4103 C C . GLY B 1 159 ? 5.004 -26.109 -5.77 1 87.38 159 GLY B C 1
ATOM 4104 O O . GLY B 1 159 ? 6.184 -26.219 -6.109 1 87.38 159 GLY B O 1
ATOM 4105 N N . ILE B 1 160 ? 4.609 -25.438 -4.797 1 79.25 160 ILE B N 1
ATOM 4106 C CA . ILE B 1 160 ? 5.562 -24.703 -3.971 1 79.25 160 ILE B CA 1
ATOM 4107 C C . ILE B 1 160 ? 6.488 -25.688 -3.258 1 79.25 160 ILE B C 1
ATOM 4109 O O . ILE B 1 160 ? 7.691 -25.438 -3.137 1 79.25 160 ILE B O 1
ATOM 4113 N N . MET B 1 161 ? 5.938 -26.797 -2.797 1 79.88 161 MET B N 1
ATOM 4114 C CA . MET B 1 161 ? 6.746 -27.812 -2.152 1 79.88 161 MET B CA 1
ATOM 4115 C C . MET B 1 161 ? 7.758 -28.406 -3.129 1 79.88 161 MET B C 1
ATOM 4117 O O . MET B 1 161 ? 8.93 -28.594 -2.787 1 79.88 161 MET B O 1
ATOM 4121 N N . LEU B 1 162 ? 7.289 -28.688 -4.27 1 88.19 162 LEU B N 1
ATOM 4122 C CA . LEU B 1 162 ? 8.188 -29.219 -5.289 1 88.19 162 LEU B CA 1
ATOM 4123 C C . LEU B 1 162 ? 9.289 -28.219 -5.625 1 88.19 162 LEU B C 1
ATOM 4125 O O . LEU B 1 162 ? 10.43 -28.609 -5.859 1 88.19 162 LEU B O 1
ATOM 4129 N N . PHE B 1 163 ? 8.906 -26.984 -5.629 1 87.88 163 PHE B N 1
ATOM 4130 C CA . PHE B 1 163 ? 9.875 -25.938 -5.891 1 87.88 163 PHE B CA 1
ATOM 4131 C C . PHE B 1 163 ? 10.938 -25.891 -4.797 1 87.88 163 PHE B C 1
ATOM 4133 O O . PHE B 1 163 ? 12.125 -25.75 -5.086 1 87.88 163 PHE B O 1
ATOM 4140 N N . GLY B 1 164 ? 10.453 -25.969 -3.586 1 78.25 164 GLY B N 1
ATOM 4141 C CA . GLY B 1 164 ? 11.406 -26 -2.486 1 78.25 164 GLY B CA 1
ATOM 4142 C C . GLY B 1 164 ? 12.406 -27.125 -2.592 1 78.25 164 GLY B C 1
ATOM 4143 O O . GLY B 1 164 ? 13.609 -26.922 -2.395 1 78.25 164 GLY B O 1
ATOM 4144 N N . LEU B 1 165 ? 11.922 -28.219 -2.939 1 80.56 165 LEU B N 1
ATOM 4145 C CA . LEU B 1 165 ? 12.781 -29.391 -3.105 1 80.56 165 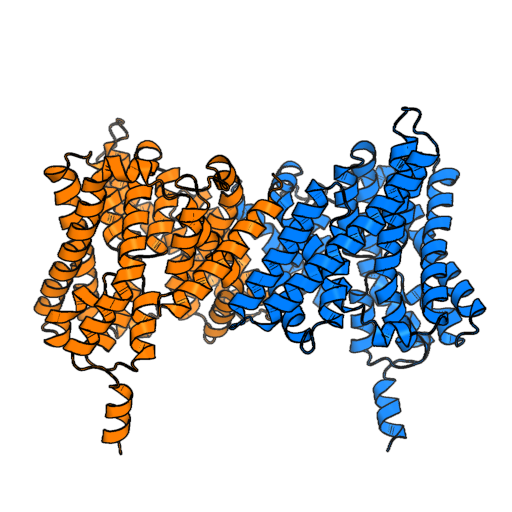LEU B CA 1
ATOM 4146 C C . LEU B 1 165 ? 13.742 -29.188 -4.273 1 80.56 165 LEU B C 1
ATOM 4148 O O . LEU B 1 165 ? 14.922 -29.531 -4.176 1 80.56 165 LEU B O 1
ATOM 4152 N N . ALA B 1 166 ? 13.227 -28.703 -5.312 1 89.19 166 ALA B N 1
ATOM 4153 C CA . ALA B 1 166 ? 14.031 -28.484 -6.504 1 89.19 166 ALA B CA 1
ATOM 4154 C C . ALA B 1 166 ? 15.141 -27.469 -6.23 1 89.19 166 ALA B C 1
ATOM 4156 O O . ALA B 1 166 ? 16.281 -27.656 -6.676 1 89.19 166 ALA B O 1
ATOM 4157 N N . MET B 1 167 ? 14.805 -26.422 -5.562 1 82.88 167 MET B N 1
ATOM 4158 C CA . MET B 1 167 ? 15.781 -25.375 -5.234 1 82.88 167 MET B CA 1
ATOM 4159 C C . MET B 1 167 ? 16.922 -25.953 -4.391 1 82.88 167 MET B C 1
ATOM 4161 O O . MET B 1 167 ? 18.078 -25.609 -4.605 1 82.88 167 MET B O 1
ATOM 4165 N N . SER B 1 168 ? 16.5 -26.766 -3.475 1 75.88 168 SER B N 1
ATOM 4166 C CA . SER B 1 168 ? 17.516 -27.406 -2.625 1 75.88 168 SER B CA 1
ATOM 4167 C C . SER B 1 168 ? 18.438 -28.312 -3.439 1 75.88 168 SER B C 1
ATOM 4169 O O . SER B 1 168 ? 19.656 -28.266 -3.268 1 75.88 168 SER B O 1
ATOM 4171 N N . LEU B 1 169 ? 17.891 -29.047 -4.281 1 81.12 169 LEU B N 1
ATOM 4172 C CA . LEU B 1 169 ? 18.672 -29.953 -5.117 1 81.12 169 LEU B CA 1
ATOM 4173 C C . LEU B 1 169 ? 19.578 -29.172 -6.062 1 81.12 169 LEU B C 1
ATOM 4175 O O . LEU B 1 169 ? 20.719 -29.578 -6.312 1 81.12 169 LEU B O 1
ATOM 4179 N N . ALA B 1 170 ? 19.016 -28.156 -6.562 1 87.06 170 ALA B N 1
ATOM 4180 C CA . ALA B 1 170 ? 19.797 -27.312 -7.465 1 87.06 170 ALA B CA 1
ATOM 4181 C C . ALA B 1 170 ? 21.016 -26.734 -6.758 1 87.06 170 ALA B C 1
ATOM 4183 O O . ALA B 1 170 ? 22.125 -26.734 -7.305 1 87.06 170 ALA B O 1
ATOM 4184 N N . LYS B 1 171 ? 20.844 -26.234 -5.656 1 79.56 171 LYS B N 1
ATOM 4185 C CA . LYS B 1 171 ? 21.938 -25.625 -4.891 1 79.56 171 LYS B CA 1
ATOM 4186 C C . LYS B 1 171 ? 23.016 -26.656 -4.574 1 79.56 171 LYS B C 1
ATOM 4188 O O . LYS B 1 171 ? 24.203 -26.359 -4.629 1 79.56 171 LYS B O 1
ATOM 4193 N N . ILE B 1 172 ? 22.547 -27.797 -4.234 1 74.75 172 ILE B N 1
ATOM 4194 C CA . ILE B 1 172 ? 23.484 -28.891 -3.932 1 74.75 172 ILE B CA 1
ATOM 4195 C C . ILE B 1 172 ? 24.281 -29.234 -5.176 1 74.75 172 ILE B C 1
ATOM 4197 O O . ILE B 1 172 ? 25.484 -29.531 -5.086 1 74.75 172 ILE B O 1
ATOM 4201 N N . SER B 1 173 ? 23.656 -29.188 -6.234 1 82.06 173 SER B N 1
ATOM 4202 C CA . SER B 1 173 ? 24.312 -29.578 -7.48 1 82.06 173 SER B CA 1
ATOM 4203 C C . SER B 1 173 ? 25.359 -28.547 -7.898 1 82.06 173 SER B C 1
ATOM 4205 O O . SER B 1 173 ? 26.312 -28.875 -8.602 1 82.06 173 SER B O 1
ATOM 4207 N N . ILE B 1 174 ? 25.141 -27.344 -7.578 1 80.69 174 ILE B N 1
ATOM 4208 C CA . ILE B 1 174 ? 26.062 -26.281 -7.957 1 80.69 174 ILE B CA 1
ATOM 4209 C C . ILE B 1 174 ? 27.203 -26.188 -6.945 1 80.69 174 ILE B C 1
ATOM 4211 O O . ILE B 1 174 ? 28.344 -25.906 -7.309 1 80.69 174 ILE B O 1
ATOM 4215 N N . ASP B 1 175 ? 26.766 -26.109 -5.602 1 70.62 175 ASP B N 1
ATOM 4216 C CA . ASP B 1 175 ? 27.766 -26 -4.547 1 70.62 175 ASP B CA 1
ATOM 4217 C C . ASP B 1 175 ? 28.734 -27.172 -4.578 1 70.62 175 ASP B C 1
ATOM 4219 O O . ASP B 1 175 ? 28.312 -28.328 -4.578 1 70.62 175 ASP B O 1
ATOM 4223 N N . SER B 1 176 ? 29.812 -26.969 -5.152 1 59.56 176 SER B N 1
ATOM 4224 C CA . SER B 1 176 ? 30.906 -27.922 -5.262 1 59.56 176 SER B CA 1
ATOM 4225 C C . SER B 1 176 ? 31.25 -28.547 -3.908 1 59.56 176 SER B C 1
ATOM 4227 O O . SER B 1 176 ? 32.094 -29.438 -3.82 1 59.56 176 SER B O 1
ATOM 4229 N N . THR B 1 177 ? 30.781 -27.844 -2.877 1 53.44 177 THR B N 1
ATOM 4230 C CA . THR B 1 177 ? 31.281 -28.422 -1.629 1 53.44 177 THR B CA 1
ATOM 4231 C C . THR B 1 177 ? 30.609 -29.766 -1.347 1 53.44 177 THR B C 1
ATOM 4233 O O . THR B 1 177 ? 29.453 -29.969 -1.71 1 53.44 177 THR B O 1
ATOM 4236 N N . SER B 1 178 ? 31.344 -30.688 -1.122 1 52.56 178 SER B N 1
ATOM 4237 C CA . SER B 1 178 ? 31.016 -32.062 -0.808 1 52.56 178 SER B CA 1
ATOM 4238 C C . SER B 1 178 ? 29.844 -32.156 0.174 1 52.56 178 SER B C 1
ATOM 4240 O O . SER B 1 178 ? 30.031 -32 1.385 1 52.56 178 SER B O 1
ATOM 4242 N N . HIS B 1 179 ? 28.781 -31.547 -0.139 1 57.47 179 HIS B N 1
ATOM 4243 C CA . HIS B 1 179 ? 27.703 -31.703 0.819 1 57.47 179 HIS B CA 1
ATOM 4244 C C . HIS B 1 179 ? 27.266 -33.156 0.933 1 57.47 179 HIS B C 1
ATOM 4246 O O . HIS B 1 179 ? 27.219 -33.875 -0.069 1 57.47 179 HIS B O 1
ATOM 4252 N N . SER B 1 180 ? 27.5 -33.688 2.127 1 58.25 180 SER B N 1
ATOM 4253 C CA . SER B 1 180 ? 27.062 -35.062 2.408 1 58.25 180 SER B CA 1
ATOM 4254 C C . SER B 1 180 ? 25.609 -35.281 1.972 1 58.25 180 SER B C 1
ATOM 4256 O O . SER B 1 180 ? 24.828 -34.312 1.891 1 58.25 180 SER B O 1
ATOM 4258 N N . PHE B 1 181 ? 25.375 -36.312 1.346 1 57 181 PHE B N 1
ATOM 4259 C CA . PHE B 1 181 ? 24.062 -36.75 0.914 1 57 181 PHE B CA 1
ATOM 4260 C C . PHE B 1 181 ? 23 -36.375 1.938 1 57 181 PHE B C 1
ATOM 4262 O O . PHE B 1 181 ? 21.891 -35.969 1.574 1 57 181 PHE B O 1
ATOM 4269 N N . LEU B 1 182 ? 23.422 -36.375 3.162 1 59.06 182 LEU B N 1
ATOM 4270 C CA . LEU B 1 182 ? 22.484 -36.125 4.25 1 59.06 182 LEU B CA 1
ATOM 4271 C C . LEU B 1 182 ? 22.125 -34.625 4.297 1 59.06 182 LEU B C 1
ATOM 4273 O O . LEU B 1 182 ? 20.969 -34.281 4.551 1 59.06 182 LEU B O 1
ATOM 4277 N N . GLN B 1 183 ? 23.016 -33.875 3.986 1 61.44 183 GLN B N 1
ATOM 4278 C CA . GLN B 1 183 ? 22.766 -32.438 4.016 1 61.44 183 GLN B CA 1
ATOM 4279 C C . GLN B 1 183 ? 21.906 -32 2.834 1 61.44 183 GLN B C 1
ATOM 4281 O O . GLN B 1 183 ? 21.094 -31.094 2.959 1 61.44 183 GLN B O 1
ATOM 4286 N N . MET B 1 184 ? 22.062 -32.875 1.9 1 60.47 184 MET B N 1
ATOM 4287 C CA . MET B 1 184 ? 21.328 -32.562 0.671 1 60.47 184 MET B CA 1
ATOM 4288 C C . MET B 1 184 ? 19.844 -32.844 0.839 1 60.47 184 MET B C 1
ATOM 4290 O O . MET B 1 184 ? 19.016 -32.125 0.248 1 60.47 184 MET B O 1
ATOM 4294 N N . ILE B 1 185 ? 19.609 -33.75 1.579 1 63.62 185 ILE B N 1
ATOM 4295 C CA . ILE B 1 185 ? 18.219 -34.156 1.742 1 63.62 185 ILE B CA 1
ATOM 4296 C C . ILE B 1 185 ? 17.609 -33.438 2.951 1 63.62 185 ILE B C 1
ATOM 4298 O O . ILE B 1 185 ? 16.453 -33.031 2.93 1 63.62 185 ILE B O 1
ATOM 4302 N N . SER B 1 186 ? 18.406 -33.219 3.887 1 74.69 186 SER B N 1
ATOM 4303 C CA . SER B 1 186 ? 17.875 -32.688 5.137 1 74.69 186 SER B CA 1
ATOM 4304 C C . SER B 1 186 ? 17.547 -31.188 5.016 1 74.69 186 SER B C 1
ATOM 4306 O O . SER B 1 186 ? 16.578 -30.719 5.602 1 74.69 186 SER B O 1
ATOM 4308 N N . ALA B 1 187 ? 18.281 -30.531 4.234 1 73.75 187 ALA B N 1
ATOM 4309 C CA . ALA B 1 187 ? 18.125 -29.078 4.164 1 73.75 187 ALA B CA 1
ATOM 4310 C C . ALA B 1 187 ? 16.766 -28.703 3.572 1 73.75 187 ALA B C 1
ATOM 4312 O O . ALA B 1 187 ? 16.031 -27.906 4.156 1 73.75 187 ALA B O 1
ATOM 4313 N N . PRO B 1 188 ? 16.422 -29.391 2.527 1 72.62 188 PRO B N 1
ATOM 4314 C CA . PRO B 1 188 ? 15.102 -29.062 1.979 1 72.62 188 PRO B CA 1
ATOM 4315 C C . PRO B 1 188 ? 13.961 -29.453 2.912 1 72.62 188 PRO B C 1
ATOM 4317 O O . PRO B 1 188 ? 12.953 -28.75 2.992 1 72.62 188 PRO B O 1
ATOM 4320 N N . ILE B 1 189 ? 14.148 -30.516 3.498 1 79 189 ILE B N 1
ATOM 4321 C CA . ILE B 1 189 ? 13.109 -31 4.406 1 79 189 ILE B CA 1
ATOM 4322 C C . ILE B 1 189 ? 12.961 -30.031 5.57 1 79 189 ILE B C 1
ATOM 4324 O O . ILE B 1 189 ? 11.844 -29.703 5.977 1 79 189 ILE B O 1
ATOM 4328 N N . ILE B 1 190 ? 14.008 -29.578 6.062 1 82.19 190 ILE B N 1
ATOM 4329 C CA . ILE B 1 190 ? 13.984 -28.609 7.164 1 82.19 190 ILE B CA 1
ATOM 4330 C C . ILE B 1 190 ? 13.352 -27.312 6.695 1 82.19 190 ILE B C 1
ATOM 4332 O O . ILE B 1 190 ? 12.586 -26.688 7.438 1 82.19 190 ILE B O 1
ATOM 4336 N N . GLU B 1 191 ? 13.656 -26.922 5.527 1 79.88 191 GLU B N 1
ATOM 4337 C CA . GLU B 1 191 ? 13.094 -25.688 4.984 1 79.88 191 GLU B CA 1
ATOM 4338 C C . GLU B 1 191 ? 11.578 -25.781 4.844 1 79.88 191 GLU B C 1
ATOM 4340 O O . GLU B 1 191 ? 10.852 -24.859 5.207 1 79.88 191 GLU B O 1
ATOM 4345 N N . ILE B 1 192 ? 11.188 -26.922 4.332 1 81.06 192 ILE B N 1
ATOM 4346 C CA . ILE B 1 192 ? 9.758 -27.109 4.105 1 81.06 192 ILE B CA 1
ATOM 4347 C C . ILE B 1 192 ? 9.031 -27.234 5.445 1 81.06 192 ILE B C 1
ATOM 4349 O O . ILE B 1 192 ? 8.102 -26.469 5.73 1 81.06 192 ILE B O 1
ATOM 4353 N N . LEU B 1 193 ? 9.469 -28.094 6.27 1 88.94 193 LEU B N 1
ATOM 4354 C CA . LEU B 1 193 ? 8.82 -28.328 7.555 1 88.94 193 LEU B CA 1
ATOM 4355 C C . LEU B 1 193 ? 8.945 -27.094 8.453 1 88.94 193 LEU B C 1
ATOM 4357 O O . LEU B 1 193 ? 8.008 -26.766 9.188 1 88.94 193 LEU B O 1
ATOM 4361 N N . GLY B 1 194 ? 10.102 -26.5 8.414 1 91.69 194 GLY B N 1
ATOM 4362 C CA . GLY B 1 194 ? 10.281 -25.281 9.172 1 91.69 194 GLY B CA 1
ATOM 4363 C C . GLY B 1 194 ? 9.359 -24.156 8.734 1 91.69 194 GLY B C 1
ATOM 4364 O O . GLY B 1 194 ? 8.82 -23.422 9.57 1 91.69 194 GLY B O 1
ATOM 4365 N N . SER B 1 195 ? 9.172 -23.984 7.445 1 89.25 195 SER B N 1
ATOM 4366 C CA . SER B 1 195 ? 8.281 -22.953 6.906 1 89.25 195 SER B CA 1
ATOM 4367 C C . SER B 1 195 ? 6.836 -23.219 7.312 1 89.25 195 SER B C 1
ATOM 4369 O O . SER B 1 195 ? 6.121 -22.281 7.695 1 89.25 195 SER B O 1
ATOM 4371 N N . LEU B 1 196 ? 6.484 -24.516 7.227 1 90.94 196 LEU B N 1
ATOM 4372 C CA . LEU B 1 196 ? 5.121 -24.891 7.59 1 90.94 196 LEU B CA 1
ATOM 4373 C C . LEU B 1 196 ? 4.883 -24.672 9.086 1 90.94 196 LEU B C 1
ATOM 4375 O O . LEU B 1 196 ? 3.832 -24.172 9.484 1 90.94 196 LEU B O 1
ATOM 4379 N N . LEU B 1 197 ? 5.84 -25.016 9.859 1 96.62 197 LEU B N 1
ATOM 4380 C CA . LEU B 1 197 ? 5.715 -24.844 11.305 1 96.62 197 LEU B CA 1
ATOM 4381 C C . LEU B 1 197 ? 5.648 -23.359 11.68 1 96.62 197 LEU B C 1
ATOM 4383 O O . LEU B 1 197 ? 4.812 -22.969 12.492 1 96.62 197 LEU B O 1
ATOM 4387 N N . LEU B 1 198 ? 6.527 -22.625 11.102 1 96.69 198 LEU B N 1
ATOM 4388 C CA . LEU B 1 198 ? 6.531 -21.188 11.367 1 96.69 198 LEU B CA 1
ATOM 4389 C C . LEU B 1 198 ? 5.207 -20.547 10.945 1 96.69 198 LEU B C 1
ATOM 4391 O O . LEU B 1 198 ? 4.637 -19.75 11.688 1 96.69 198 LEU B O 1
ATOM 4395 N N . GLY B 1 199 ? 4.777 -20.891 9.727 1 96.81 199 GLY B N 1
ATOM 4396 C CA . GLY B 1 199 ? 3.494 -20.391 9.258 1 96.81 199 GLY B CA 1
ATOM 4397 C C . GLY B 1 199 ? 2.336 -20.781 10.164 1 96.81 199 GLY B C 1
ATOM 4398 O O . GLY B 1 199 ? 1.432 -19.969 10.398 1 96.81 199 GLY B O 1
ATOM 4399 N N . PHE B 1 200 ? 2.432 -21.953 10.641 1 97.06 200 PHE B N 1
ATOM 4400 C CA . PHE B 1 200 ? 1.393 -22.438 11.539 1 97.06 200 PHE B CA 1
ATOM 4401 C C . PHE B 1 200 ? 1.389 -21.656 12.844 1 97.06 200 PHE B C 1
ATOM 4403 O O . PHE B 1 200 ? 0.334 -21.203 13.305 1 97.06 200 PHE B O 1
ATOM 4410 N N . LEU B 1 201 ? 2.498 -21.516 13.422 1 98 201 LEU B N 1
ATOM 4411 C CA . LEU B 1 201 ? 2.611 -20.812 14.695 1 98 201 LEU B CA 1
ATOM 4412 C C . LEU B 1 201 ? 2.166 -19.359 14.555 1 98 201 LEU B C 1
ATOM 4414 O O . LEU B 1 201 ? 1.383 -18.859 15.367 1 98 201 LEU B O 1
ATOM 4418 N N . LEU B 1 202 ? 2.609 -18.688 13.57 1 97.81 202 LEU B N 1
ATOM 4419 C CA . LEU B 1 202 ? 2.244 -17.297 13.344 1 97.81 202 LEU B CA 1
ATOM 4420 C C . LEU B 1 202 ? 0.77 -17.172 12.977 1 97.81 202 LEU B C 1
ATOM 4422 O O . LEU B 1 202 ? 0.119 -16.188 13.328 1 97.81 202 LEU B O 1
ATOM 4426 N N . GLY B 1 203 ? 0.326 -18.172 12.227 1 97.56 203 GLY B N 1
ATOM 4427 C CA . GLY B 1 203 ? -1.094 -18.203 11.906 1 97.56 203 GLY B CA 1
ATOM 4428 C C . GLY B 1 203 ? -1.976 -18.328 13.133 1 97.56 203 GLY B C 1
ATOM 4429 O O . GLY B 1 203 ? -3.029 -17.703 13.219 1 97.56 203 GLY B O 1
ATOM 4430 N N . ALA B 1 204 ? -1.524 -19.156 14.047 1 97.5 204 ALA B N 1
ATOM 4431 C CA . ALA B 1 204 ? -2.254 -19.312 15.305 1 97.5 204 ALA B CA 1
ATOM 4432 C C . ALA B 1 204 ? -2.262 -18.016 16.094 1 97.5 204 ALA B C 1
ATOM 4434 O O . ALA B 1 204 ? -3.299 -17.609 16.641 1 97.5 204 ALA B O 1
ATOM 4435 N N . ILE B 1 205 ? -1.162 -17.391 16.156 1 97.06 205 ILE B N 1
ATOM 4436 C CA . ILE B 1 205 ? -1.057 -16.109 16.859 1 97.06 205 ILE B CA 1
ATOM 4437 C C . ILE B 1 205 ? -1.938 -15.07 16.172 1 97.06 205 ILE B C 1
ATOM 4439 O O . ILE B 1 205 ? -2.658 -14.32 16.844 1 97.06 205 ILE B O 1
ATOM 4443 N N . LEU B 1 206 ? -1.844 -14.992 14.875 1 96.75 206 LEU B N 1
ATOM 4444 C CA . LEU B 1 206 ? -2.666 -14.062 14.117 1 96.75 206 LEU B CA 1
ATOM 4445 C C . LEU B 1 206 ? -4.148 -14.281 14.398 1 96.75 206 LEU B C 1
ATOM 4447 O O . LEU B 1 206 ? -4.902 -13.32 14.562 1 96.75 206 LEU B O 1
ATOM 4451 N N . THR B 1 207 ? -4.488 -15.578 14.414 1 96.62 207 THR B N 1
ATOM 4452 C CA . THR B 1 207 ? -5.887 -15.906 14.672 1 96.62 207 THR B CA 1
ATOM 4453 C C . THR B 1 207 ? -6.328 -15.359 16.016 1 96.62 207 THR B C 1
ATOM 4455 O O . THR B 1 207 ? -7.414 -14.781 16.141 1 96.62 207 THR B O 1
ATOM 4458 N N . PHE B 1 208 ? -5.52 -15.508 16.953 1 95 208 PHE B N 1
ATOM 4459 C CA . PHE B 1 208 ? -5.816 -15.031 18.297 1 95 208 PHE B CA 1
ATOM 4460 C C . PHE B 1 208 ? -5.973 -13.516 18.312 1 95 208 PHE B C 1
ATOM 4462 O O . PHE B 1 208 ? -6.934 -12.992 18.891 1 95 208 PHE B O 1
ATOM 4469 N N . VAL B 1 209 ? -5.145 -12.797 17.688 1 93.25 209 VAL B N 1
ATOM 4470 C CA . VAL B 1 209 ? -5.141 -11.344 17.688 1 93.25 209 VAL B CA 1
ATOM 4471 C C . VAL B 1 209 ? -6.273 -10.82 16.812 1 93.25 209 VAL B C 1
ATOM 4473 O O . VAL B 1 209 ? -6.926 -9.828 17.141 1 93.25 209 VAL B O 1
ATOM 4476 N N . ALA B 1 210 ? -6.426 -11.43 15.695 1 93.38 210 ALA B N 1
ATOM 4477 C CA . ALA B 1 210 ? -7.445 -11.016 14.734 1 93.38 210 ALA B CA 1
ATOM 4478 C C . ALA B 1 210 ? -8.844 -11.109 15.344 1 93.38 210 ALA B C 1
ATOM 4480 O O . ALA B 1 210 ? -9.711 -10.289 15.039 1 93.38 210 ALA B O 1
ATOM 4481 N N . ASN B 1 211 ? -9.047 -12.102 16.141 1 93.06 211 ASN B N 1
ATOM 4482 C CA . ASN B 1 211 ? -10.344 -12.273 16.797 1 93.06 211 ASN B CA 1
ATOM 4483 C C . ASN B 1 211 ? -10.633 -11.133 17.766 1 93.06 211 ASN B C 1
ATOM 4485 O O . ASN B 1 211 ? -11.797 -10.844 18.062 1 93.06 211 ASN B O 1
ATOM 4489 N N . ARG B 1 212 ? -9.656 -10.43 18.188 1 90.62 212 ARG B N 1
ATOM 4490 C CA . ARG B 1 212 ? -9.812 -9.375 19.188 1 90.62 212 ARG B CA 1
ATOM 4491 C C . ARG B 1 212 ? -9.805 -7.996 18.547 1 90.62 212 ARG B C 1
ATOM 4493 O O . ARG B 1 212 ? -9.906 -6.98 19.234 1 90.62 212 ARG B O 1
ATOM 4500 N N . ALA B 1 213 ? -9.586 -8.016 17.219 1 90 213 ALA B N 1
ATOM 4501 C CA . ALA B 1 213 ? -9.547 -6.727 16.531 1 90 213 ALA B CA 1
ATOM 4502 C C . ALA B 1 213 ? -10.891 -6.004 16.641 1 90 213 ALA B C 1
ATOM 4504 O O . ALA B 1 213 ? -11.945 -6.629 16.531 1 90 213 ALA B O 1
ATOM 4505 N N . ARG B 1 214 ? -10.859 -4.699 16.812 1 85.56 214 ARG B N 1
ATOM 4506 C CA . ARG B 1 214 ? -12.07 -3.934 17.109 1 85.56 214 ARG B CA 1
ATOM 4507 C C . ARG B 1 214 ? -12.555 -3.182 15.867 1 85.56 214 ARG B C 1
ATOM 4509 O O . ARG B 1 214 ? -13.672 -2.656 15.859 1 85.56 214 ARG B O 1
ATOM 4516 N N . SER B 1 215 ? -11.75 -3.068 14.922 1 86.94 215 SER B N 1
ATOM 4517 C CA . SER B 1 215 ? -12.125 -2.355 13.703 1 86.94 215 SER B CA 1
ATOM 4518 C C . SER B 1 215 ? -11.531 -3.016 12.461 1 86.94 215 SER B C 1
ATOM 4520 O O . SER B 1 215 ? -10.594 -3.809 12.57 1 86.94 215 SER B O 1
ATOM 4522 N N . LYS B 1 216 ? -12.07 -2.691 11.32 1 89.88 216 LYS B N 1
ATOM 4523 C CA . LYS B 1 216 ? -11.562 -3.205 10.055 1 89.88 216 LYS B CA 1
ATOM 4524 C C . LYS B 1 216 ? -10.133 -2.721 9.797 1 89.88 216 LYS B C 1
ATOM 4526 O O . LYS B 1 216 ? -9.312 -3.461 9.258 1 89.88 216 LYS B O 1
ATOM 4531 N N . GLU B 1 217 ? -9.914 -1.506 10.234 1 88.38 217 GLU B N 1
ATOM 4532 C CA . GLU B 1 217 ? -8.594 -0.915 10.031 1 88.38 217 GLU B CA 1
ATOM 4533 C C . GLU B 1 217 ? -7.531 -1.628 10.867 1 88.38 217 GLU B C 1
ATOM 4535 O O . GLU B 1 217 ? -6.438 -1.914 10.383 1 88.38 217 GLU B O 1
ATOM 4540 N N . GLU B 1 218 ? -7.941 -1.88 12.055 1 90.44 218 GLU B N 1
ATOM 4541 C CA . GLU B 1 218 ? -7.039 -2.604 12.945 1 90.44 218 GLU B CA 1
ATOM 4542 C C . GLU B 1 218 ? -6.781 -4.02 12.438 1 90.44 218 GLU B C 1
ATOM 4544 O O . GLU B 1 218 ? -5.641 -4.492 12.453 1 90.44 218 GLU B O 1
ATOM 4549 N N . LEU B 1 219 ? -7.84 -4.633 12.039 1 94.25 219 LEU B N 1
ATOM 4550 C CA . LEU B 1 219 ? -7.727 -5.992 11.531 1 94.25 219 LEU B CA 1
ATOM 4551 C C . LEU B 1 219 ? -6.828 -6.043 10.297 1 94.25 219 LEU B C 1
ATOM 4553 O O . LEU B 1 219 ? -5.938 -6.887 10.203 1 94.25 219 LEU B O 1
ATOM 4557 N N . LEU B 1 220 ? -7.027 -5.148 9.391 1 95.12 220 LEU B N 1
ATOM 4558 C CA . LEU B 1 220 ? -6.238 -5.098 8.164 1 95.12 220 LEU B CA 1
ATOM 4559 C C . LEU B 1 220 ? -4.766 -4.871 8.469 1 95.12 220 LEU B C 1
ATOM 4561 O O . LEU B 1 220 ? -3.896 -5.555 7.922 1 95.12 220 LEU B O 1
ATOM 4565 N N . SER B 1 221 ? -4.5 -3.975 9.352 1 94.25 221 SER B N 1
ATOM 4566 C CA . SER B 1 221 ? -3.121 -3.668 9.719 1 94.25 221 SER B CA 1
ATOM 4567 C C . SER B 1 221 ? -2.449 -4.863 10.391 1 94.25 221 SER B C 1
ATOM 4569 O O . SER B 1 221 ? -1.271 -5.133 10.148 1 94.25 221 SER B O 1
ATOM 4571 N N . THR B 1 222 ? -3.178 -5.547 11.203 1 95.31 222 THR B N 1
ATOM 4572 C CA . THR B 1 222 ? -2.658 -6.711 11.914 1 95.31 222 THR B CA 1
ATOM 4573 C C . THR B 1 222 ? -2.328 -7.832 10.93 1 95.31 222 THR B C 1
ATOM 4575 O O . THR B 1 222 ? -1.291 -8.484 11.055 1 95.31 222 THR B O 1
ATOM 4578 N N . VAL B 1 223 ? -3.201 -8.039 9.992 1 96.56 223 VAL B N 1
ATOM 4579 C CA . VAL B 1 223 ? -2.99 -9.086 9.008 1 96.56 223 VAL B CA 1
ATOM 4580 C C . VAL B 1 223 ? -1.773 -8.758 8.148 1 96.56 223 VAL B C 1
ATOM 4582 O O . VAL B 1 223 ? -0.914 -9.609 7.918 1 96.56 223 VAL B O 1
ATOM 4585 N N . LEU B 1 224 ? -1.695 -7.52 7.707 1 95.88 224 LEU B N 1
ATOM 4586 C CA . LEU B 1 224 ? -0.562 -7.102 6.891 1 95.88 224 LEU B CA 1
ATOM 4587 C C . LEU B 1 224 ? 0.742 -7.207 7.676 1 95.88 224 LEU B C 1
ATOM 4589 O O . LEU B 1 224 ? 1.769 -7.613 7.125 1 95.88 224 LEU B O 1
ATOM 4593 N N . ALA B 1 225 ? 0.665 -6.855 8.914 1 96 225 ALA B N 1
ATOM 4594 C CA . ALA B 1 225 ? 1.836 -6.984 9.773 1 96 225 ALA B CA 1
ATOM 4595 C C . ALA B 1 225 ? 2.273 -8.438 9.898 1 96 225 ALA B C 1
ATOM 4597 O O . ALA B 1 225 ? 3.471 -8.734 9.891 1 96 225 ALA B O 1
ATOM 4598 N N . SER B 1 226 ? 1.335 -9.289 10.023 1 97.06 226 SER B N 1
ATOM 4599 C CA . SER B 1 226 ? 1.627 -10.711 10.172 1 97.06 226 SER B CA 1
ATOM 4600 C C . SER B 1 226 ? 2.227 -11.289 8.898 1 97.06 226 SER B C 1
ATOM 4602 O O . SER B 1 226 ? 3.123 -12.141 8.953 1 97.06 226 SER B O 1
ATOM 4604 N N . ILE B 1 227 ? 1.695 -10.859 7.812 1 95.5 227 ILE B N 1
ATOM 4605 C CA . ILE B 1 227 ? 2.24 -11.297 6.531 1 95.5 227 ILE B CA 1
ATOM 4606 C C . ILE B 1 227 ? 3.691 -10.836 6.406 1 95.5 227 ILE B C 1
ATOM 4608 O O . ILE B 1 227 ? 4.57 -11.617 6.035 1 95.5 227 ILE B O 1
ATOM 4612 N N . ALA B 1 228 ? 3.914 -9.617 6.77 1 95.12 228 ALA B N 1
ATOM 4613 C CA . ALA B 1 228 ? 5.266 -9.062 6.727 1 95.12 228 ALA B CA 1
ATOM 4614 C C . ALA B 1 228 ? 6.184 -9.781 7.711 1 95.12 228 ALA B C 1
ATOM 4616 O O . ALA B 1 228 ? 7.34 -10.078 7.395 1 95.12 228 ALA B O 1
ATOM 4617 N N . ALA B 1 229 ? 5.691 -10.078 8.836 1 96.31 229 ALA B N 1
ATOM 4618 C CA . ALA B 1 229 ? 6.465 -10.789 9.852 1 96.31 229 ALA B CA 1
ATOM 4619 C C . ALA B 1 229 ? 6.836 -12.195 9.383 1 96.31 229 ALA B C 1
ATOM 4621 O O . ALA B 1 229 ? 7.961 -12.648 9.594 1 96.31 229 ALA B O 1
ATOM 4622 N N . SER B 1 230 ? 5.855 -12.805 8.82 1 95.69 230 SER B N 1
ATOM 4623 C CA . SER B 1 230 ? 6.09 -14.156 8.32 1 95.69 230 SER B CA 1
ATOM 4624 C C . SER B 1 230 ? 7.184 -14.172 7.258 1 95.69 230 SER B C 1
ATOM 4626 O O . SER B 1 230 ? 8.07 -15.023 7.281 1 95.69 230 SER B O 1
ATOM 4628 N N . THR B 1 231 ? 7.102 -13.258 6.398 1 91.5 231 THR B N 1
ATOM 4629 C CA . THR B 1 231 ? 8.102 -13.156 5.34 1 91.5 231 THR B CA 1
ATOM 4630 C C . THR B 1 231 ? 9.469 -12.812 5.918 1 91.5 231 THR B C 1
ATOM 4632 O O . THR B 1 231 ? 10.469 -13.453 5.582 1 91.5 231 THR B O 1
ATOM 4635 N N . GLY B 1 232 ? 9.531 -11.844 6.773 1 92.75 232 GLY B N 1
ATOM 4636 C CA . GLY B 1 232 ? 10.789 -11.414 7.367 1 92.75 232 GLY B CA 1
ATOM 4637 C C . GLY B 1 232 ? 11.445 -12.477 8.219 1 92.75 232 GLY B C 1
ATOM 4638 O O . GLY B 1 232 ? 12.656 -12.688 8.133 1 92.75 232 GLY B O 1
ATOM 4639 N N . LEU B 1 233 ? 10.703 -13.141 9.016 1 95.19 233 LEU B N 1
ATOM 4640 C CA . LEU B 1 233 ? 11.234 -14.195 9.875 1 95.19 233 LEU B CA 1
ATOM 4641 C C . LEU B 1 233 ? 11.695 -15.391 9.055 1 95.19 233 LEU B C 1
ATOM 4643 O O . LEU B 1 233 ? 12.703 -16.031 9.383 1 95.19 233 LEU B O 1
ATOM 4647 N N . ALA B 1 234 ? 10.875 -15.727 8.055 1 91.5 234 ALA B N 1
ATOM 4648 C CA . ALA B 1 234 ? 11.297 -16.797 7.164 1 91.5 234 ALA B CA 1
ATOM 4649 C C . ALA B 1 234 ? 12.648 -16.5 6.527 1 91.5 234 ALA B C 1
ATOM 4651 O O . ALA B 1 234 ? 13.516 -17.359 6.457 1 91.5 234 ALA B O 1
ATOM 4652 N N . ASN B 1 235 ? 12.82 -15.258 6.105 1 86.44 235 ASN B N 1
ATOM 4653 C CA . ASN B 1 235 ? 14.094 -14.844 5.523 1 86.44 235 ASN B CA 1
ATOM 4654 C C . ASN B 1 235 ? 15.227 -14.938 6.535 1 86.44 235 ASN B C 1
ATOM 4656 O O . ASN B 1 235 ? 16.328 -15.398 6.203 1 86.44 235 ASN B O 1
ATOM 4660 N N . LEU B 1 236 ? 14.961 -14.531 7.699 1 89.44 236 LEU B N 1
ATOM 4661 C CA . LEU B 1 236 ? 15.961 -14.531 8.758 1 89.44 236 LEU B CA 1
ATOM 4662 C C . LEU B 1 236 ? 16.391 -15.953 9.094 1 89.44 236 LEU B C 1
ATOM 4664 O O . LEU B 1 236 ? 17.562 -16.188 9.414 1 89.44 236 LEU B O 1
ATOM 4668 N N . LEU B 1 237 ? 15.484 -16.875 9 1 91.25 237 LEU B N 1
ATOM 4669 C CA . LEU B 1 237 ? 15.742 -18.25 9.383 1 91.25 237 LEU B CA 1
ATOM 4670 C C . LEU B 1 237 ? 16.094 -19.094 8.172 1 91.25 237 LEU B C 1
ATOM 4672 O O . LEU B 1 237 ? 16.203 -20.328 8.273 1 91.25 237 LEU B O 1
ATOM 4676 N N . ASN B 1 238 ? 16.172 -18.516 7.031 1 83 238 ASN B N 1
ATOM 4677 C CA . ASN B 1 238 ? 16.484 -19.172 5.77 1 83 238 ASN B CA 1
ATOM 4678 C C . ASN B 1 238 ? 15.422 -20.219 5.414 1 83 238 ASN B C 1
ATOM 4680 O O . ASN B 1 238 ? 15.758 -21.344 5.047 1 83 238 ASN B O 1
ATOM 4684 N N . LEU B 1 239 ? 14.234 -19.828 5.668 1 85.81 239 LEU B N 1
ATOM 4685 C CA . LEU B 1 239 ? 13.086 -20.641 5.281 1 85.81 239 LEU B CA 1
ATOM 4686 C C . LEU B 1 239 ? 12.398 -20.062 4.047 1 85.81 239 LEU B C 1
ATOM 4688 O O . LEU B 1 239 ? 12.875 -19.078 3.465 1 85.81 239 LEU B O 1
ATOM 4692 N N . SER B 1 240 ? 11.289 -20.75 3.619 1 78.5 240 SER B N 1
ATOM 4693 C CA . SER B 1 240 ? 10.539 -20.297 2.459 1 78.5 240 SER B CA 1
ATOM 4694 C C . SER B 1 240 ? 9.461 -19.297 2.859 1 78.5 240 SER B C 1
ATOM 4696 O O . SER B 1 240 ? 8.484 -19.656 3.52 1 78.5 240 SER B O 1
ATOM 4698 N N . PRO B 1 241 ? 9.609 -18.047 2.447 1 85.38 241 PRO B N 1
ATOM 4699 C CA . PRO B 1 241 ? 8.57 -17.078 2.791 1 85.38 241 PRO B CA 1
ATOM 4700 C C . PRO B 1 241 ? 7.215 -17.422 2.182 1 85.38 241 PRO B C 1
ATOM 4702 O O . PRO B 1 241 ? 6.18 -17.219 2.822 1 85.38 241 PRO B O 1
ATOM 4705 N N . LEU B 1 242 ? 7.223 -17.938 0.976 1 79.12 242 LEU B N 1
ATOM 4706 C CA . LEU B 1 242 ? 5.977 -18.25 0.284 1 79.12 242 LEU B CA 1
ATOM 4707 C C . LEU B 1 242 ? 5.203 -19.328 1.029 1 79.12 242 LEU B C 1
ATOM 4709 O O . LEU B 1 242 ? 3.998 -19.188 1.255 1 79.12 242 LEU B O 1
ATOM 4713 N N . LEU B 1 243 ? 5.938 -20.375 1.357 1 82.5 243 LEU B N 1
ATOM 4714 C CA . LEU B 1 243 ? 5.289 -21.469 2.07 1 82.5 243 LEU B CA 1
ATOM 4715 C C . LEU B 1 243 ? 4.805 -21.016 3.443 1 82.5 243 LEU B C 1
ATOM 4717 O O . LEU B 1 243 ? 3.75 -21.438 3.908 1 82.5 243 LEU B O 1
ATOM 4721 N N . THR B 1 244 ? 5.602 -20.219 4.059 1 90 244 THR B N 1
ATOM 4722 C CA . THR B 1 244 ? 5.246 -19.703 5.375 1 90 244 THR B CA 1
ATOM 4723 C C . THR B 1 244 ? 3.967 -18.875 5.309 1 90 244 THR B C 1
ATOM 4725 O O . THR B 1 244 ? 3.064 -19.047 6.129 1 90 244 THR B O 1
ATOM 4728 N N . CYS B 1 245 ? 3.846 -18 4.355 1 89.25 245 CYS B N 1
ATOM 4729 C CA . CYS B 1 245 ? 2.668 -17.141 4.207 1 89.25 245 CYS B CA 1
ATOM 4730 C C . CYS B 1 245 ? 1.447 -17.969 3.818 1 89.25 245 CYS B C 1
ATOM 4732 O O . CYS B 1 245 ? 0.332 -17.688 4.258 1 89.25 245 CYS B O 1
ATOM 4734 N N . MET B 1 246 ? 1.665 -18.953 2.971 1 84.44 246 MET B N 1
ATOM 4735 C CA . MET B 1 246 ? 0.565 -19.844 2.604 1 84.44 246 MET B CA 1
ATOM 4736 C C . MET B 1 246 ? 0.021 -20.562 3.826 1 84.44 246 MET B C 1
ATOM 4738 O O . MET B 1 246 ? -1.193 -20.672 4.004 1 84.44 246 MET B O 1
ATOM 4742 N N . MET B 1 247 ? 0.931 -21.078 4.609 1 90.44 247 MET B N 1
ATOM 4743 C CA . MET B 1 247 ? 0.523 -21.781 5.828 1 90.44 247 MET B CA 1
ATOM 4744 C C . MET B 1 247 ? -0.128 -20.812 6.809 1 90.44 247 MET B C 1
ATOM 4746 O O . MET B 1 247 ? -1.04 -21.188 7.547 1 90.44 247 MET B O 1
ATOM 4750 N N . LEU B 1 248 ? 0.352 -19.594 6.859 1 95.44 248 LEU B N 1
ATOM 4751 C CA . LEU B 1 248 ? -0.28 -18.547 7.66 1 95.44 248 LEU B CA 1
ATOM 4752 C C . LEU B 1 248 ? -1.757 -18.406 7.309 1 95.44 248 LEU B C 1
ATOM 4754 O O . LEU B 1 248 ? -2.615 -18.422 8.195 1 95.44 248 LEU B O 1
ATOM 4758 N N . GLY B 1 249 ? -2.047 -18.297 6.059 1 93 249 GLY B N 1
ATOM 4759 C CA . GLY B 1 249 ? -3.418 -18.219 5.586 1 93 249 GLY B CA 1
ATOM 4760 C C . GLY B 1 249 ? -4.223 -19.484 5.848 1 93 249 GLY B C 1
ATOM 4761 O O . GLY B 1 249 ? -5.375 -19.406 6.273 1 93 249 GLY B O 1
ATOM 4762 N N . ALA B 1 250 ? -3.596 -20.594 5.59 1 89.06 250 ALA B N 1
ATOM 4763 C CA . ALA B 1 250 ? -4.262 -21.875 5.805 1 89.06 250 ALA B CA 1
ATOM 4764 C C . ALA B 1 250 ? -4.637 -22.062 7.273 1 89.06 250 ALA B C 1
ATOM 4766 O O . ALA B 1 250 ? -5.707 -22.594 7.586 1 89.06 250 ALA B O 1
ATOM 4767 N N . THR B 1 251 ? -3.73 -21.672 8.125 1 95.75 251 THR B N 1
ATOM 4768 C CA . THR B 1 251 ? -3.992 -21.781 9.555 1 95.75 251 THR B CA 1
ATOM 4769 C C . THR B 1 251 ? -5.152 -20.875 9.961 1 95.75 251 THR B C 1
ATOM 4771 O O . THR B 1 251 ? -6.035 -21.297 10.719 1 95.75 251 THR B O 1
ATOM 4774 N N . LEU B 1 252 ? -5.164 -19.734 9.453 1 96.06 252 LEU B N 1
ATOM 4775 C CA . LEU B 1 252 ? -6.195 -18.766 9.812 1 96.06 252 LEU B CA 1
ATOM 4776 C C . LEU B 1 252 ? -7.57 -19.25 9.375 1 96.06 252 LEU B C 1
ATOM 4778 O O . LEU B 1 252 ? -8.539 -19.188 10.141 1 96.06 252 LEU B O 1
ATOM 4782 N N . VAL B 1 253 ? -7.703 -19.75 8.18 1 90.38 253 VAL B N 1
ATOM 4783 C CA . VAL B 1 253 ? -9 -20.125 7.637 1 90.38 253 VAL B CA 1
ATOM 4784 C C . VAL B 1 253 ? -9.57 -21.297 8.43 1 90.38 253 VAL B C 1
ATOM 4786 O O . VAL B 1 253 ? -10.789 -21.453 8.547 1 90.38 253 VAL B O 1
ATOM 4789 N N . ASN B 1 254 ? -8.711 -22.062 9 1 92.94 254 ASN B N 1
ATOM 4790 C CA . ASN B 1 254 ? -9.164 -23.266 9.703 1 92.94 254 ASN B CA 1
ATOM 4791 C C . ASN B 1 254 ? -9.414 -22.984 11.18 1 92.94 254 ASN B C 1
ATOM 4793 O O . ASN B 1 254 ? -10.203 -23.688 11.82 1 92.94 254 ASN B O 1
ATOM 4797 N N . LEU B 1 255 ? -8.773 -22.031 11.695 1 95.12 255 LEU B N 1
ATOM 4798 C CA . LEU B 1 255 ? -8.875 -21.797 13.133 1 95.12 255 LEU B CA 1
ATOM 4799 C C . LEU B 1 255 ? -9.859 -20.672 13.445 1 95.12 255 LEU B C 1
ATOM 4801 O O . LEU B 1 255 ? -10.445 -20.641 14.531 1 95.12 255 LEU B O 1
ATOM 4805 N N . MET B 1 256 ? -10.023 -19.797 12.539 1 94 256 MET B N 1
ATOM 4806 C CA . MET B 1 256 ? -10.875 -18.641 12.789 1 94 256 MET B CA 1
ATOM 4807 C C . MET B 1 256 ? -12.289 -18.891 12.25 1 94 256 MET B C 1
ATOM 4809 O O . MET B 1 256 ? -12.453 -19.297 11.102 1 94 256 MET B O 1
ATOM 4813 N N . HIS B 1 257 ? -13.352 -18.641 12.969 1 88.5 257 HIS B N 1
ATOM 4814 C CA . HIS B 1 257 ? -14.742 -18.875 12.578 1 88.5 257 HIS B CA 1
ATOM 4815 C C . HIS B 1 257 ? -15.172 -17.906 11.477 1 88.5 257 HIS B C 1
ATOM 4817 O O . HIS B 1 257 ? -15.828 -18.312 10.516 1 88.5 257 HIS B O 1
ATOM 4823 N N . ASN B 1 258 ? -14.883 -16.641 11.516 1 91.12 258 ASN B N 1
ATOM 4824 C CA . ASN B 1 258 ? -15.234 -15.664 10.5 1 91.12 258 ASN B CA 1
ATOM 4825 C C . ASN B 1 258 ? -14 -15.188 9.727 1 91.12 258 ASN B C 1
ATOM 4827 O O . ASN B 1 258 ? -13.742 -13.984 9.641 1 91.12 258 ASN B O 1
ATOM 4831 N N . SER B 1 259 ? -13.383 -16.266 9.227 1 92.06 259 SER B N 1
ATOM 4832 C CA . SER B 1 259 ? -12.125 -15.953 8.562 1 92.06 259 SER B CA 1
ATOM 4833 C C . SER B 1 259 ? -12.359 -15.172 7.273 1 92.06 259 SER B C 1
ATOM 4835 O O . SER B 1 259 ? -11.453 -14.484 6.793 1 92.06 259 SER B O 1
ATOM 4837 N N . ASN B 1 260 ? -13.555 -15.258 6.707 1 89.44 260 ASN B N 1
ATOM 4838 C CA . ASN B 1 260 ? -13.883 -14.578 5.457 1 89.44 260 ASN B CA 1
ATOM 4839 C C . ASN B 1 260 ? -13.695 -13.062 5.578 1 89.44 260 ASN B C 1
ATOM 4841 O O . ASN B 1 260 ? -13.344 -12.398 4.605 1 89.44 260 ASN B O 1
ATOM 4845 N N . ARG B 1 261 ? -13.906 -12.562 6.691 1 92.19 261 ARG B N 1
ATOM 4846 C CA . ARG B 1 261 ? -13.773 -11.125 6.879 1 92.19 261 ARG B CA 1
ATOM 4847 C C . ARG B 1 261 ? -12.328 -10.672 6.664 1 92.19 261 ARG B C 1
ATOM 4849 O O . ARG B 1 261 ? -12.086 -9.594 6.129 1 92.19 261 ARG B O 1
ATOM 4856 N N . VAL B 1 262 ? -11.43 -11.531 7.09 1 94.12 262 VAL B N 1
ATOM 4857 C CA . VAL B 1 262 ? -10.016 -11.219 6.941 1 94.12 262 VAL B CA 1
ATOM 4858 C C . VAL B 1 262 ? -9.625 -11.25 5.465 1 94.12 262 VAL B C 1
ATOM 4860 O O . VAL B 1 262 ? -9.008 -10.305 4.961 1 94.12 262 VAL B O 1
ATOM 4863 N N . PHE B 1 263 ? -10.039 -12.258 4.793 1 89.62 263 PHE B N 1
ATOM 4864 C CA . PHE B 1 263 ? -9.625 -12.445 3.408 1 89.62 263 PHE B CA 1
ATOM 4865 C C . PHE B 1 263 ? -10.336 -11.453 2.494 1 89.62 263 PHE B C 1
ATOM 4867 O O . PHE B 1 263 ? -9.773 -11.008 1.489 1 89.62 263 PHE B O 1
ATOM 4874 N N . THR B 1 264 ? -11.508 -11.039 2.881 1 88.94 264 THR B N 1
ATOM 4875 C CA . THR B 1 264 ? -12.203 -9.984 2.152 1 88.94 264 THR B CA 1
ATOM 4876 C C . THR B 1 264 ? -11.445 -8.656 2.268 1 88.94 264 THR B C 1
ATOM 4878 O O . THR B 1 264 ? -11.32 -7.926 1.285 1 88.94 264 THR B O 1
ATOM 4881 N N . LEU B 1 265 ? -10.938 -8.383 3.414 1 91.75 265 LEU B N 1
ATOM 4882 C CA . LEU B 1 265 ? -10.164 -7.16 3.621 1 91.75 265 LEU B CA 1
ATOM 4883 C C . LEU B 1 265 ? -8.914 -7.156 2.752 1 91.75 265 LEU B C 1
ATOM 4885 O O . LEU B 1 265 ? -8.562 -6.129 2.164 1 91.75 265 LEU B O 1
ATOM 4889 N N . ILE B 1 266 ? -8.297 -8.297 2.66 1 91 266 ILE B N 1
ATOM 4890 C CA . ILE B 1 266 ? -7.07 -8.414 1.877 1 91 266 ILE B CA 1
ATOM 4891 C C . ILE B 1 266 ? -7.395 -8.305 0.389 1 91 266 ILE B C 1
ATOM 4893 O O . ILE B 1 266 ? -6.672 -7.648 -0.365 1 91 266 ILE B O 1
ATOM 4897 N N . THR B 1 267 ? -8.477 -8.875 0.007 1 84.56 267 THR B N 1
ATOM 4898 C CA . THR B 1 267 ? -8.891 -8.852 -1.392 1 84.56 267 THR B CA 1
ATOM 4899 C C . THR B 1 267 ? -9.281 -7.438 -1.819 1 84.56 267 THR B C 1
ATOM 4901 O O . THR B 1 267 ? -9.102 -7.062 -2.98 1 84.56 267 THR B O 1
ATOM 4904 N N . ASP B 1 268 ? -9.75 -6.707 -0.892 1 87.5 268 ASP B N 1
ATOM 4905 C CA . ASP B 1 268 ? -10.133 -5.328 -1.18 1 87.5 268 ASP B CA 1
ATOM 4906 C C . ASP B 1 268 ? -8.914 -4.41 -1.202 1 87.5 268 ASP B C 1
ATOM 4908 O O . ASP B 1 268 ? -8.914 -3.379 -1.878 1 87.5 268 ASP B O 1
ATOM 4912 N N . PHE B 1 269 ? -7.918 -4.824 -0.586 1 91.31 269 PHE B N 1
ATOM 4913 C CA . PHE B 1 269 ? -6.758 -3.969 -0.373 1 91.31 269 PHE B CA 1
ATOM 4914 C C . PHE B 1 269 ? -5.703 -4.207 -1.448 1 91.31 269 PHE B C 1
ATOM 4916 O O . PHE B 1 269 ? -4.984 -3.287 -1.836 1 91.31 269 PHE B O 1
ATOM 4923 N N . THR B 1 270 ? -5.59 -5.355 -2.045 1 91.31 270 THR B N 1
ATOM 4924 C CA . THR B 1 270 ? -4.383 -5.777 -2.746 1 91.31 270 THR B CA 1
ATOM 4925 C C . THR B 1 270 ? -4.488 -5.473 -4.238 1 91.31 270 THR B C 1
ATOM 4927 O O . THR B 1 270 ? -3.488 -5.523 -4.957 1 91.31 270 THR B O 1
ATOM 4930 N N . PRO B 1 271 ? -5.629 -5.109 -4.754 1 87.81 271 PRO B N 1
ATOM 4931 C CA . PRO B 1 271 ? -5.719 -4.984 -6.211 1 87.81 271 PRO B CA 1
ATOM 4932 C C . PRO B 1 271 ? -4.691 -4.012 -6.785 1 87.81 271 PRO B C 1
ATOM 4934 O O . PRO B 1 271 ? -4.008 -4.332 -7.762 1 87.81 271 PRO B O 1
ATOM 4937 N N . PRO B 1 272 ? -4.48 -2.822 -6.211 1 91.56 272 PRO B N 1
ATOM 4938 C CA . PRO B 1 272 ? -3.461 -1.938 -6.781 1 91.56 272 PRO B CA 1
ATOM 4939 C C . PRO B 1 272 ? -2.053 -2.516 -6.676 1 91.56 272 PRO B C 1
ATOM 4941 O O . PRO B 1 272 ? -1.211 -2.264 -7.543 1 91.56 272 PRO B O 1
ATOM 4944 N N . ILE B 1 273 ? -1.843 -3.254 -5.664 1 90.12 273 ILE B N 1
ATOM 4945 C CA . ILE B 1 273 ? -0.542 -3.877 -5.441 1 90.12 273 ILE B CA 1
ATOM 4946 C C . ILE B 1 273 ? -0.313 -4.973 -6.48 1 90.12 273 ILE B C 1
ATOM 4948 O O . ILE B 1 273 ? 0.769 -5.066 -7.066 1 90.12 273 ILE B O 1
ATOM 4952 N N . TYR B 1 274 ? -1.389 -5.73 -6.75 1 85.81 274 TYR B N 1
ATOM 4953 C CA . TYR B 1 274 ? -1.299 -6.789 -7.75 1 85.81 274 TYR B CA 1
ATOM 4954 C C . TYR B 1 274 ? -1.127 -6.203 -9.148 1 85.81 274 TYR B C 1
ATOM 4956 O O . TYR B 1 274 ? -0.352 -6.727 -9.953 1 85.81 274 TYR B O 1
ATOM 4964 N N . LEU B 1 275 ? -1.858 -5.156 -9.367 1 89.88 275 LEU B N 1
ATOM 4965 C CA . LEU B 1 275 ? -1.73 -4.477 -10.648 1 89.88 275 LEU B CA 1
ATOM 4966 C C . LEU B 1 275 ? -0.296 -4.012 -10.883 1 89.88 275 LEU B C 1
ATOM 4968 O O . LEU B 1 275 ? 0.265 -4.227 -11.961 1 89.88 275 LEU B O 1
ATOM 4972 N N . LEU B 1 276 ? 0.234 -3.418 -9.875 1 90.69 276 LEU B N 1
ATOM 4973 C CA . LEU B 1 276 ? 1.615 -2.953 -9.953 1 90.69 276 LEU B CA 1
ATOM 4974 C C . LEU B 1 276 ? 2.572 -4.121 -10.156 1 90.69 276 LEU B C 1
ATOM 4976 O O . LEU B 1 276 ? 3.451 -4.07 -11.023 1 90.69 276 LEU B O 1
ATOM 4980 N N . PHE B 1 277 ? 2.379 -5.117 -9.453 1 85.75 277 PHE B N 1
ATOM 4981 C CA . PHE B 1 277 ? 3.229 -6.301 -9.469 1 85.75 277 PHE B CA 1
ATOM 4982 C C . PHE B 1 277 ? 3.213 -6.965 -10.836 1 85.75 277 PHE B C 1
ATOM 4984 O O . PHE B 1 277 ? 4.266 -7.238 -11.414 1 85.75 277 PHE B O 1
ATOM 4991 N N . PHE B 1 278 ? 2.066 -7.211 -11.383 1 83.06 278 PHE B N 1
ATOM 4992 C CA . PHE B 1 278 ? 1.943 -7.945 -12.633 1 83.06 278 PHE B CA 1
ATOM 4993 C C . PHE B 1 278 ? 2.375 -7.082 -13.812 1 83.06 278 PHE B C 1
ATOM 4995 O O . PHE B 1 278 ? 2.924 -7.586 -14.797 1 83.06 278 PHE B O 1
ATOM 5002 N N . THR B 1 279 ? 2.121 -5.82 -13.719 1 88.81 279 THR B N 1
ATOM 5003 C CA . THR B 1 279 ? 2.6 -4.926 -14.766 1 88.81 279 THR B CA 1
ATOM 5004 C C . THR B 1 279 ? 4.125 -4.867 -14.773 1 88.81 279 THR B C 1
ATOM 5006 O O . THR B 1 279 ? 4.746 -4.871 -15.836 1 88.81 279 THR B O 1
ATOM 5009 N N . LEU B 1 280 ? 4.699 -4.828 -13.602 1 86.69 280 LEU B N 1
ATOM 5010 C CA . LEU B 1 280 ? 6.152 -4.832 -13.492 1 86.69 280 LEU B CA 1
ATOM 5011 C C . LEU B 1 280 ? 6.734 -6.152 -13.984 1 86.69 280 LEU B C 1
ATOM 5013 O O . LEU B 1 280 ? 7.805 -6.176 -14.594 1 86.69 280 LEU B O 1
ATOM 5017 N N . ALA B 1 281 ? 6.055 -7.219 -13.625 1 82 281 ALA B N 1
ATOM 5018 C CA . ALA B 1 281 ? 6.48 -8.531 -14.109 1 82 281 ALA B CA 1
ATOM 5019 C C . ALA B 1 281 ? 6.516 -8.562 -15.633 1 82 281 ALA B C 1
ATOM 5021 O O . ALA B 1 281 ? 7.445 -9.109 -16.234 1 82 281 ALA B O 1
ATOM 5022 N N . GLY B 1 282 ? 5.523 -7.984 -16.219 1 83.75 282 GLY B N 1
ATOM 5023 C CA . GLY B 1 282 ? 5.516 -7.875 -17.672 1 83.75 282 GLY B CA 1
ATOM 5024 C C . GLY B 1 282 ? 6.664 -7.043 -18.219 1 83.75 282 GLY B C 1
ATOM 5025 O O . GLY B 1 282 ? 7.246 -7.375 -19.25 1 83.75 282 GLY B O 1
ATOM 5026 N N . ALA B 1 283 ? 6.918 -5.98 -17.547 1 86.94 283 ALA B N 1
ATOM 5027 C CA . ALA B 1 283 ? 7.988 -5.082 -17.969 1 86.94 283 ALA B CA 1
ATOM 5028 C C . ALA B 1 283 ? 9.352 -5.766 -17.875 1 86.94 283 ALA B C 1
ATOM 5030 O O . ALA B 1 283 ? 10.297 -5.379 -18.578 1 86.94 283 ALA B O 1
ATOM 5031 N N . SER B 1 284 ? 9.43 -6.73 -17.094 1 80.94 284 SER B N 1
ATOM 5032 C CA . SER B 1 284 ? 10.703 -7.422 -16.875 1 80.94 284 SER B CA 1
ATOM 5033 C C . SER B 1 284 ? 10.945 -8.469 -17.953 1 80.94 284 SER B C 1
ATOM 5035 O O . SER B 1 284 ? 12.055 -9.008 -18.062 1 80.94 284 SER B O 1
ATOM 5037 N N . LEU B 1 285 ? 9.898 -8.742 -18.688 1 79.06 285 LEU B N 1
ATOM 5038 C CA . LEU B 1 285 ? 10.023 -9.727 -19.766 1 79.06 285 LEU B CA 1
ATOM 5039 C C . LEU B 1 285 ? 10.93 -9.203 -20.875 1 79.06 285 LEU B C 1
ATOM 5041 O O . LEU B 1 285 ? 10.703 -8.125 -21.406 1 79.06 285 LEU B O 1
ATOM 5045 N N . ASP B 1 286 ? 12 -9.938 -21.125 1 78.62 286 ASP B N 1
ATOM 5046 C CA . ASP B 1 286 ? 12.938 -9.578 -22.188 1 78.62 286 ASP B CA 1
ATOM 5047 C C . ASP B 1 286 ? 12.742 -10.453 -23.422 1 78.62 286 ASP B C 1
ATOM 5049 O O . ASP B 1 286 ? 13.289 -11.555 -23.5 1 78.62 286 ASP B O 1
ATOM 5053 N N . LEU B 1 287 ? 12.133 -9.953 -24.359 1 77.31 287 LEU B N 1
ATOM 5054 C CA . LEU B 1 287 ? 11.844 -10.711 -25.562 1 77.31 287 LEU B CA 1
ATOM 5055 C C . LEU B 1 287 ? 13.117 -10.984 -26.359 1 77.31 287 LEU B C 1
ATOM 5057 O O . LEU B 1 287 ? 13.18 -11.945 -27.125 1 77.31 287 LEU B O 1
ATOM 5061 N N . GLY B 1 288 ? 14.133 -10.117 -26.125 1 75.81 288 GLY B N 1
ATOM 5062 C CA . GLY B 1 288 ? 15.422 -10.406 -26.734 1 75.81 288 GLY B CA 1
ATOM 5063 C C . GLY B 1 288 ? 16.031 -11.719 -26.266 1 75.81 288 GLY B C 1
ATOM 5064 O O . GLY B 1 288 ? 16.469 -12.531 -27.078 1 75.81 288 GLY B O 1
ATOM 5065 N N . ILE B 1 289 ? 15.906 -11.938 -25.062 1 73.38 289 ILE B N 1
ATOM 5066 C CA . ILE B 1 289 ? 16.391 -13.188 -24.484 1 73.38 289 ILE B CA 1
ATOM 5067 C C . ILE B 1 289 ? 15.484 -14.344 -24.922 1 73.38 289 ILE B C 1
ATOM 5069 O O . ILE B 1 289 ? 15.961 -15.453 -25.156 1 73.38 289 ILE B O 1
ATOM 5073 N N . LEU B 1 290 ? 14.305 -13.969 -25 1 74.06 290 LEU B N 1
ATOM 5074 C CA . LEU B 1 290 ? 13.352 -14.992 -25.406 1 74.06 290 LEU B CA 1
ATOM 5075 C C . LEU B 1 290 ? 13.664 -15.508 -26.797 1 74.06 290 LEU B C 1
ATOM 5077 O O . LEU B 1 290 ? 13.508 -16.703 -27.078 1 74.06 290 LEU B O 1
ATOM 5081 N N . ALA B 1 291 ? 14.102 -14.609 -27.531 1 71.62 291 ALA B N 1
ATOM 5082 C CA . ALA B 1 291 ? 14.477 -15.016 -28.875 1 71.62 291 ALA B CA 1
ATOM 5083 C C . ALA B 1 291 ? 15.617 -16.031 -28.844 1 71.62 291 ALA B C 1
ATOM 5085 O O . ALA B 1 291 ? 15.672 -16.953 -29.672 1 71.62 291 ALA B O 1
ATOM 5086 N N . GLN B 1 292 ? 16.453 -15.805 -27.859 1 69 292 GLN B N 1
ATOM 5087 C CA . GLN B 1 292 ? 17.625 -16.688 -27.734 1 69 292 GLN B CA 1
ATOM 5088 C C . GLN B 1 292 ? 17.219 -18.031 -27.125 1 69 292 GLN B C 1
ATOM 5090 O O . GLN B 1 292 ? 17.797 -19.062 -27.484 1 69 292 GLN B O 1
ATOM 5095 N N . VAL B 1 293 ? 16.203 -17.875 -26.328 1 68.81 293 VAL B N 1
ATOM 5096 C CA . VAL B 1 293 ? 15.82 -19.094 -25.625 1 68.81 293 VAL B CA 1
ATOM 5097 C C . VAL B 1 293 ? 14.438 -19.547 -26.078 1 68.81 293 VAL B C 1
ATOM 5099 O O . VAL B 1 293 ? 13.789 -20.344 -25.422 1 68.81 293 VAL B O 1
ATOM 5102 N N . GLY B 1 294 ? 14.07 -18.938 -27.109 1 76.44 294 GLY B N 1
ATOM 5103 C CA . GLY B 1 294 ? 12.703 -19.094 -27.594 1 76.44 294 GLY B CA 1
ATOM 5104 C C . GLY B 1 294 ? 12.297 -20.547 -27.75 1 76.44 294 GLY B C 1
ATOM 5105 O O . GLY B 1 294 ? 11.188 -20.938 -27.375 1 76.44 294 GLY B O 1
ATOM 5106 N N . ALA B 1 295 ? 13.25 -21.266 -28.281 1 87.94 295 ALA B N 1
ATOM 5107 C CA . ALA B 1 295 ? 12.93 -22.688 -28.422 1 87.94 295 ALA B CA 1
ATOM 5108 C C . ALA B 1 295 ? 12.719 -23.328 -27.047 1 87.94 295 ALA B C 1
ATOM 5110 O O . ALA B 1 295 ? 11.836 -24.188 -26.891 1 87.94 295 ALA B O 1
ATOM 5111 N N . LEU B 1 296 ? 13.531 -22.859 -26.156 1 91.94 296 LEU B N 1
ATOM 5112 C CA . LEU B 1 296 ? 13.391 -23.359 -24.797 1 91.94 296 LEU B CA 1
ATOM 5113 C C . LEU B 1 296 ? 12.047 -22.938 -24.188 1 91.94 296 LEU B C 1
ATOM 5115 O O . LEU B 1 296 ? 11.391 -23.734 -23.516 1 91.94 296 LEU B O 1
ATOM 5119 N N . GLY B 1 297 ? 11.664 -21.719 -24.453 1 92.19 297 GLY B N 1
ATOM 5120 C CA . GLY B 1 297 ? 10.383 -21.234 -23.984 1 92.19 297 GLY B CA 1
ATOM 5121 C C . GLY B 1 297 ? 9.203 -21.984 -24.562 1 92.19 297 GLY B C 1
ATOM 5122 O O . GLY B 1 297 ? 8.281 -22.375 -23.828 1 92.19 297 GLY B O 1
ATOM 5123 N N . VAL B 1 298 ? 9.281 -22.203 -25.828 1 93.19 298 VAL B N 1
ATOM 5124 C CA 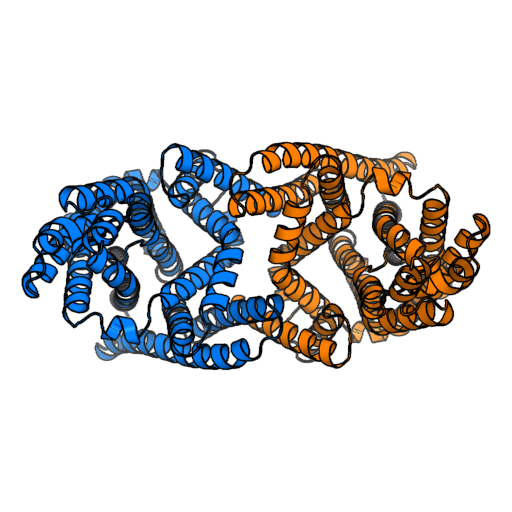. VAL B 1 298 ? 8.227 -22.953 -26.5 1 93.19 298 VAL B CA 1
ATOM 5125 C C . VAL B 1 298 ? 8.211 -24.391 -26 1 93.19 298 VAL B C 1
ATOM 5127 O O . VAL B 1 298 ? 7.145 -24.969 -25.766 1 93.19 298 VAL B O 1
ATOM 5130 N N . GLY B 1 299 ? 9.445 -24.938 -25.922 1 94.75 299 GLY B N 1
ATOM 5131 C CA . GLY B 1 299 ? 9.555 -26.281 -25.359 1 94.75 299 GLY B CA 1
ATOM 5132 C C . GLY B 1 299 ? 8.961 -26.406 -23.969 1 94.75 299 GLY B C 1
ATOM 5133 O O . GLY B 1 299 ? 8.281 -27.375 -23.672 1 94.75 299 GLY B O 1
ATOM 5134 N N . TYR B 1 300 ? 9.242 -25.406 -23.188 1 95.62 300 TYR B N 1
ATOM 5135 C CA . TYR B 1 300 ? 8.703 -25.375 -21.828 1 95.62 300 TYR B CA 1
ATOM 5136 C C . TYR B 1 300 ? 7.18 -25.375 -21.844 1 95.62 300 TYR B C 1
ATOM 5138 O O . TYR B 1 300 ? 6.539 -26.125 -21.109 1 95.62 300 TYR B O 1
ATOM 5146 N N . VAL B 1 301 ? 6.613 -24.516 -22.688 1 94.94 301 VAL B N 1
ATOM 5147 C CA . VAL B 1 301 ? 5.164 -24.344 -22.766 1 94.94 301 VAL B CA 1
ATOM 5148 C C . VAL B 1 301 ? 4.5 -25.641 -23.188 1 94.94 301 VAL B C 1
ATOM 5150 O O . VAL B 1 301 ? 3.523 -26.078 -22.578 1 94.94 301 VAL B O 1
ATOM 5153 N N . ILE B 1 302 ? 5.035 -26.25 -24.141 1 96 302 ILE B N 1
ATOM 5154 C CA . ILE B 1 302 ? 4.465 -27.484 -24.672 1 96 302 ILE B CA 1
ATOM 5155 C C . ILE B 1 302 ? 4.656 -28.625 -23.672 1 96 302 ILE B C 1
ATOM 5157 O O . ILE B 1 302 ? 3.734 -29.406 -23.438 1 96 302 ILE B O 1
ATOM 5161 N N . ALA B 1 303 ? 5.844 -28.688 -23.125 1 97.25 303 ALA B N 1
ATOM 5162 C CA . ALA B 1 303 ? 6.133 -29.75 -22.156 1 97.25 303 ALA B CA 1
ATOM 5163 C C . ALA B 1 303 ? 5.234 -29.641 -20.938 1 97.25 303 ALA B C 1
ATOM 5165 O O . ALA B 1 303 ? 4.738 -30.641 -20.422 1 97.25 303 ALA B O 1
ATOM 5166 N N . ARG B 1 304 ? 5.078 -28.422 -20.453 1 96.88 304 ARG B N 1
ATOM 5167 C CA . ARG B 1 304 ? 4.223 -28.203 -19.281 1 96.88 304 ARG B CA 1
ATOM 5168 C C . ARG B 1 304 ? 2.787 -28.625 -19.578 1 96.88 304 ARG B C 1
ATOM 5170 O O . ARG B 1 304 ? 2.164 -29.312 -18.766 1 96.88 304 ARG B O 1
ATOM 5177 N N . ALA B 1 305 ? 2.291 -28.219 -20.75 1 96.44 305 ALA B N 1
ATOM 5178 C CA . ALA B 1 305 ? 0.919 -28.562 -21.109 1 96.44 305 ALA B CA 1
ATOM 5179 C C . ALA B 1 305 ? 0.74 -30.062 -21.234 1 96.44 305 ALA B C 1
ATOM 5181 O O . ALA B 1 305 ? -0.199 -30.641 -20.672 1 96.44 305 ALA B O 1
ATOM 5182 N N . THR B 1 306 ? 1.644 -30.641 -21.969 1 97.56 306 THR B N 1
ATOM 5183 C CA . THR B 1 306 ? 1.561 -32.094 -22.188 1 97.56 306 THR B CA 1
ATOM 5184 C C . THR B 1 306 ? 1.709 -32.844 -20.875 1 97.56 306 THR B C 1
ATOM 5186 O O . THR B 1 306 ? 0.977 -33.812 -20.625 1 97.56 306 THR B O 1
ATOM 5189 N N . GLY B 1 307 ? 2.625 -32.438 -20.109 1 97.44 307 GLY B N 1
ATOM 5190 C CA . GLY B 1 307 ? 2.85 -33.094 -18.828 1 97.44 307 GLY B CA 1
ATOM 5191 C C . GLY B 1 307 ? 1.661 -33 -17.891 1 97.44 307 GLY B C 1
ATOM 5192 O O . GLY B 1 307 ? 1.3 -33.969 -17.219 1 97.44 307 GLY B O 1
ATOM 5193 N N . LYS B 1 308 ? 1.113 -31.797 -17.797 1 95.62 308 LYS B N 1
ATOM 5194 C CA . LYS B 1 308 ? -0.044 -31.609 -16.922 1 95.62 308 LYS B CA 1
ATOM 5195 C C . LYS B 1 308 ? -1.241 -32.406 -17.422 1 95.62 308 LYS B C 1
ATOM 5197 O O . LYS B 1 308 ? -1.952 -33.031 -16.625 1 95.62 308 LYS B O 1
ATOM 5202 N N . ILE B 1 309 ? -1.474 -32.406 -18.734 1 96.5 309 ILE B N 1
ATOM 5203 C CA . ILE B 1 309 ? -2.598 -33.125 -19.312 1 96.5 309 ILE B CA 1
ATOM 5204 C C . ILE B 1 309 ? -2.422 -34.625 -19.109 1 96.5 309 ILE B C 1
ATOM 5206 O O . ILE B 1 309 ? -3.35 -35.312 -18.672 1 96.5 309 ILE B O 1
ATOM 5210 N N . LEU B 1 310 ? -1.242 -35.062 -19.375 1 97.56 310 LEU B N 1
ATOM 5211 C CA . LEU B 1 310 ? -0.973 -36.5 -19.203 1 97.56 310 LEU B CA 1
ATOM 5212 C C . LEU B 1 310 ? -1.04 -36.875 -17.734 1 97.56 310 LEU B C 1
ATOM 5214 O O . LEU B 1 310 ? -1.582 -37.938 -17.391 1 97.56 310 LEU B O 1
ATOM 5218 N N . GLY B 1 311 ? -0.431 -36.125 -16.938 1 97.19 311 GLY B N 1
ATOM 5219 C CA . GLY B 1 311 ? -0.488 -36.375 -15.5 1 97.19 311 GLY B CA 1
ATOM 5220 C C . GLY B 1 311 ? -1.902 -36.406 -14.953 1 97.19 311 GLY B C 1
ATOM 5221 O O . GLY B 1 311 ? -2.262 -37.281 -14.172 1 97.19 311 GLY B O 1
ATOM 5222 N N . ALA B 1 312 ? -2.646 -35.406 -15.344 1 96.75 312 ALA B N 1
ATOM 5223 C CA . ALA B 1 312 ? -4.043 -35.344 -14.914 1 96.75 312 ALA B CA 1
ATOM 5224 C C . ALA B 1 312 ? -4.828 -36.531 -15.422 1 96.75 312 ALA B C 1
ATOM 5226 O O . ALA B 1 312 ? -5.656 -37.094 -14.703 1 96.75 312 ALA B O 1
ATOM 5227 N N . PHE B 1 313 ? -4.582 -36.906 -16.672 1 97.25 313 PHE B N 1
ATOM 5228 C CA . PHE B 1 313 ? -5.234 -38.062 -17.281 1 97.25 313 PHE B CA 1
ATOM 5229 C C . PHE B 1 313 ? -4.934 -39.312 -16.5 1 97.25 313 PHE B C 1
ATOM 5231 O O . PHE B 1 313 ? -5.852 -40.062 -16.125 1 97.25 313 PHE B O 1
ATOM 5238 N N . LEU B 1 314 ? -3.703 -39.531 -16.219 1 97.44 314 LEU B N 1
ATOM 5239 C CA . LEU B 1 314 ? -3.275 -40.75 -15.523 1 97.44 314 LEU B CA 1
ATOM 5240 C C . LEU B 1 314 ? -3.783 -40.75 -14.078 1 97.44 314 LEU B C 1
ATOM 5242 O O . LEU B 1 314 ? -4.203 -41.781 -13.562 1 97.44 314 LEU B O 1
ATOM 5246 N N . GLY B 1 315 ? -3.701 -39.625 -13.453 1 96.56 315 GLY B N 1
ATOM 5247 C CA . GLY B 1 315 ? -4.215 -39.5 -12.102 1 96.56 315 GLY B CA 1
ATOM 5248 C C . GLY B 1 315 ? -5.711 -39.75 -12.008 1 96.56 315 GLY B C 1
ATOM 5249 O O . GLY B 1 315 ? -6.172 -40.438 -11.109 1 96.56 315 GLY B O 1
ATOM 5250 N N . ALA B 1 316 ? -6.43 -39.156 -12.914 1 96.38 316 ALA B N 1
ATOM 5251 C CA . ALA B 1 316 ? -7.879 -39.312 -12.93 1 96.38 316 ALA B CA 1
ATOM 5252 C C . ALA B 1 316 ? -8.258 -40.781 -13.219 1 96.38 316 ALA B C 1
ATOM 5254 O O . ALA B 1 316 ? -9.203 -41.312 -12.625 1 96.38 316 ALA B O 1
ATOM 5255 N N . LYS B 1 317 ? -7.543 -41.375 -14.117 1 96.56 317 LYS B N 1
ATOM 5256 C CA . LYS B 1 317 ? -7.797 -42.781 -14.43 1 96.56 317 LYS B CA 1
ATOM 5257 C C . LYS B 1 317 ? -7.492 -43.688 -13.234 1 96.56 317 LYS B C 1
ATOM 5259 O O . LYS B 1 317 ? -8.188 -44.688 -13 1 96.56 317 LYS B O 1
ATOM 5264 N N . ALA B 1 318 ? -6.508 -43.375 -12.547 1 95.75 318 ALA B N 1
ATOM 5265 C CA . ALA B 1 318 ? -6.066 -44.188 -11.414 1 95.75 318 ALA B CA 1
ATOM 5266 C C . ALA B 1 318 ? -7.121 -44.188 -10.312 1 95.75 318 ALA B C 1
ATOM 5268 O O . ALA B 1 318 ? -7.223 -45.156 -9.555 1 95.75 318 ALA B O 1
ATOM 5269 N N . VAL B 1 319 ? -7.895 -43.188 -10.242 1 93.75 319 VAL B N 1
ATOM 5270 C CA . VAL B 1 319 ? -8.883 -43.125 -9.164 1 93.75 319 VAL B CA 1
ATOM 5271 C C . VAL B 1 319 ? -10.281 -43.375 -9.734 1 93.75 319 VAL B C 1
ATOM 5273 O O . VAL B 1 319 ? -11.281 -43.125 -9.055 1 93.75 319 VAL B O 1
ATOM 5276 N N . ASN B 1 320 ? -10.352 -43.781 -10.953 1 93.69 320 ASN B N 1
ATOM 5277 C CA . ASN B 1 320 ? -11.602 -44.062 -11.641 1 93.69 320 ASN B CA 1
ATOM 5278 C C . ASN B 1 320 ? -12.555 -42.875 -11.609 1 93.69 320 ASN B C 1
ATOM 5280 O O . ASN B 1 320 ? -13.719 -43.031 -11.219 1 93.69 320 ASN B O 1
ATOM 5284 N N . ALA B 1 321 ? -12.016 -41.781 -12.023 1 93.19 321 ALA B N 1
ATOM 5285 C CA . ALA B 1 321 ? -12.828 -40.562 -12.062 1 93.19 321 ALA B CA 1
ATOM 5286 C C . ALA B 1 321 ? -13.773 -40.562 -13.258 1 93.19 321 ALA B C 1
ATOM 5288 O O . ALA B 1 321 ? -13.664 -41.406 -14.141 1 93.19 321 ALA B O 1
ATOM 5289 N N . ASP B 1 322 ? -14.703 -39.656 -13.195 1 93.56 322 ASP B N 1
ATOM 5290 C CA . ASP B 1 322 ? -15.648 -39.469 -14.289 1 93.56 322 ASP B CA 1
ATOM 5291 C C . ASP B 1 322 ? -14.922 -39.219 -15.609 1 93.56 322 ASP B C 1
ATOM 5293 O O . ASP B 1 322 ? -13.859 -38.594 -15.625 1 93.56 322 ASP B O 1
ATOM 5297 N N . ASP B 1 323 ? -15.484 -39.625 -16.688 1 95.06 323 ASP B N 1
ATOM 5298 C CA . ASP B 1 323 ? -14.891 -39.531 -18.016 1 95.06 323 ASP B CA 1
ATOM 5299 C C . ASP B 1 323 ? -14.555 -38.062 -18.344 1 95.06 323 ASP B C 1
ATOM 5301 O O . ASP B 1 323 ? -13.531 -37.781 -18.969 1 95.06 323 ASP B O 1
ATOM 5305 N N . ALA B 1 324 ? -15.469 -37.219 -17.938 1 95 324 ALA B N 1
ATOM 5306 C CA . ALA B 1 324 ? -15.234 -35.812 -18.188 1 95 324 ALA B CA 1
ATOM 5307 C C . ALA B 1 324 ? -13.969 -35.312 -17.484 1 95 324 ALA B C 1
ATOM 5309 O O . ALA B 1 324 ? -13.242 -34.469 -18 1 95 324 ALA B O 1
ATOM 5310 N N . VAL B 1 325 ? -13.758 -35.812 -16.328 1 95.38 325 VAL B N 1
ATOM 5311 C CA . VAL B 1 325 ? -12.578 -35.469 -15.555 1 95.38 325 VAL B CA 1
ATOM 5312 C C . VAL B 1 325 ? -11.328 -36.062 -16.219 1 95.38 325 VAL B C 1
ATOM 5314 O O . VAL B 1 325 ? -10.328 -35.375 -16.391 1 95.38 325 VAL B O 1
ATOM 5317 N N . VAL B 1 326 ? -11.438 -37.281 -16.625 1 96.38 326 VAL B N 1
ATOM 5318 C CA . VAL B 1 326 ? -10.312 -37.969 -17.234 1 96.38 326 VAL B CA 1
ATOM 5319 C C . VAL B 1 326 ? -9.898 -37.281 -18.516 1 96.38 326 VAL B C 1
ATOM 5321 O O . VAL B 1 326 ? -8.703 -37.094 -18.781 1 96.38 326 VAL B O 1
ATOM 5324 N N . LYS B 1 327 ? -10.812 -36.75 -19.234 1 95.25 327 LYS B N 1
ATOM 5325 C CA . LYS B 1 327 ? -10.539 -36.25 -20.578 1 95.25 327 LYS B CA 1
ATOM 5326 C C . LYS B 1 327 ? -10.188 -34.781 -20.547 1 95.25 327 LYS B C 1
ATOM 5328 O O . LYS B 1 327 ? -9.367 -34.312 -21.344 1 95.25 327 LYS B O 1
ATOM 5333 N N . TYR B 1 328 ? -10.781 -34.031 -19.594 1 95.56 328 TYR B N 1
ATOM 5334 C CA . TYR B 1 328 ? -10.75 -32.594 -19.812 1 95.56 328 TYR B CA 1
ATOM 5335 C C . TYR B 1 328 ? -10.117 -31.875 -18.641 1 95.56 328 TYR B C 1
ATOM 5337 O O . TYR B 1 328 ? -9.836 -30.672 -18.703 1 95.56 328 TYR B O 1
ATOM 5345 N N . LEU B 1 329 ? -9.797 -32.531 -17.594 1 94.88 329 LEU B N 1
ATOM 5346 C CA . LEU B 1 329 ? -9.25 -31.875 -16.406 1 94.88 329 LEU B CA 1
ATOM 5347 C C . LEU B 1 329 ? -7.91 -31.219 -16.734 1 94.88 329 LEU B C 1
ATOM 5349 O O . LEU B 1 329 ? -7.664 -30.078 -16.328 1 94.88 329 LEU B O 1
ATOM 5353 N N . GLY B 1 330 ? -7.059 -31.953 -17.406 1 94.94 330 GLY B N 1
ATOM 5354 C CA . GLY B 1 330 ? -5.742 -31.438 -17.734 1 94.94 330 GLY B CA 1
ATOM 5355 C C . GLY B 1 330 ? -5.797 -30.125 -18.5 1 94.94 330 GLY B C 1
ATOM 5356 O O . GLY B 1 330 ? -5.004 -29.219 -18.234 1 94.94 330 GLY B O 1
ATOM 5357 N N . LEU B 1 331 ? -6.684 -30.016 -19.375 1 92.81 331 LEU B N 1
ATOM 5358 C CA . LEU B 1 331 ? -6.836 -28.812 -20.188 1 92.81 331 LEU B CA 1
ATOM 5359 C C . LEU B 1 331 ? -7.277 -27.625 -19.344 1 92.81 331 LEU B C 1
ATOM 5361 O O . LEU B 1 331 ? -6.941 -26.484 -19.656 1 92.81 331 LEU B O 1
ATOM 5365 N N . SER B 1 332 ? -7.984 -27.906 -18.297 1 91.38 332 SER B N 1
ATOM 5366 C CA . SER B 1 332 ? -8.523 -26.859 -17.422 1 91.38 332 SER B CA 1
ATOM 5367 C C . SER B 1 332 ? -7.48 -26.359 -16.438 1 91.38 332 SER B C 1
ATOM 5369 O O . SER B 1 332 ? -7.676 -25.328 -15.781 1 91.38 332 SER B O 1
ATOM 5371 N N . LEU B 1 333 ? -6.32 -27.062 -16.375 1 92.06 333 LEU B N 1
ATOM 5372 C CA . LEU B 1 333 ? -5.324 -26.75 -15.359 1 92.06 333 LEU B CA 1
ATOM 5373 C C . LEU B 1 333 ? -4.125 -26.031 -15.969 1 92.06 333 LEU B C 1
ATOM 5375 O O . LEU B 1 333 ? -3.094 -25.875 -15.312 1 92.06 333 LEU B O 1
ATOM 5379 N N . LEU B 1 334 ? -4.246 -25.547 -17.109 1 91.25 334 LEU B N 1
ATOM 5380 C CA . LEU B 1 334 ? -3.098 -25.047 -17.859 1 91.25 334 LEU B CA 1
ATOM 5381 C C . LEU B 1 334 ? -2.779 -23.609 -17.484 1 91.25 334 LEU B C 1
ATOM 5383 O O . LEU B 1 334 ? -1.657 -23.141 -17.688 1 91.25 334 LEU B O 1
ATOM 5387 N N . PRO B 1 335 ? -3.721 -22.844 -17.047 1 86.94 335 PRO B N 1
ATOM 5388 C CA . PRO B 1 335 ? -3.355 -21.469 -16.703 1 86.94 335 PRO B CA 1
ATOM 5389 C C . PRO B 1 335 ? -2.24 -21.391 -15.656 1 86.94 335 PRO B C 1
ATOM 5391 O O . PRO B 1 335 ? -2.221 -22.203 -14.719 1 86.94 335 PRO B O 1
ATOM 5394 N N . GLN B 1 336 ? -1.273 -20.578 -15.977 1 84.94 336 GLN B N 1
ATOM 5395 C CA . GLN B 1 336 ? -0.138 -20.297 -15.102 1 84.94 336 GLN B CA 1
ATOM 5396 C C . GLN B 1 336 ? -0.083 -18.828 -14.719 1 84.94 336 GLN B C 1
ATOM 5398 O O . GLN B 1 336 ? -0.378 -17.953 -15.531 1 84.94 336 GLN B O 1
ATOM 5403 N N . GLY B 1 337 ? 0.244 -18.547 -13.531 1 77.38 337 GLY B N 1
ATOM 5404 C CA . GLY B 1 337 ? 0.112 -17.156 -13.125 1 77.38 337 GLY B CA 1
ATOM 5405 C C . GLY B 1 337 ? 1.07 -16.766 -12.023 1 77.38 337 GLY B C 1
ATOM 5406 O O . GLY B 1 337 ? 2.268 -17.031 -12.102 1 77.38 337 GLY B O 1
ATOM 5407 N N . GLY B 1 338 ? 0.475 -16.078 -11.055 1 71.62 338 GLY B N 1
ATOM 5408 C CA . GLY B 1 338 ? 1.203 -15.289 -10.078 1 71.62 338 GLY B CA 1
ATOM 5409 C C . GLY B 1 338 ? 2.199 -16.109 -9.273 1 71.62 338 GLY B C 1
ATOM 5410 O O . GLY B 1 338 ? 3.311 -15.641 -9 1 71.62 338 GLY B O 1
ATOM 5411 N N . VAL B 1 339 ? 1.868 -17.312 -8.945 1 77 339 VAL B N 1
ATOM 5412 C CA . VAL B 1 339 ? 2.75 -18.125 -8.117 1 77 339 VAL B CA 1
ATOM 5413 C C . VAL B 1 339 ? 4.07 -18.359 -8.852 1 77 339 VAL B C 1
ATOM 5415 O O . VAL B 1 339 ? 5.145 -18.234 -8.266 1 77 339 VAL B O 1
ATOM 5418 N N . SER B 1 340 ? 3.967 -18.672 -10.094 1 85.5 340 SER B N 1
ATOM 5419 C CA . SER B 1 340 ? 5.176 -18.906 -10.875 1 85.5 340 SER B CA 1
ATOM 5420 C C . SER B 1 340 ? 6.012 -17.641 -11.008 1 85.5 340 SER B C 1
ATOM 5422 O O . SER B 1 340 ? 7.242 -17.703 -11 1 85.5 340 SER B O 1
ATOM 5424 N N . ILE B 1 341 ? 5.359 -16.594 -11.188 1 77.94 341 ILE B N 1
ATOM 5425 C CA . ILE B 1 341 ? 6.062 -15.32 -11.242 1 77.94 341 ILE B CA 1
ATOM 5426 C C . ILE B 1 341 ? 6.766 -15.062 -9.914 1 77.94 341 ILE B C 1
ATOM 5428 O O . ILE B 1 341 ? 7.93 -14.648 -9.891 1 77.94 341 ILE B O 1
ATOM 5432 N N . GLY B 1 342 ? 6.023 -15.297 -8.914 1 75.69 342 GLY B N 1
ATOM 5433 C CA . GLY B 1 342 ? 6.613 -15.133 -7.594 1 75.69 342 GLY B CA 1
ATOM 5434 C C . GLY B 1 342 ? 7.84 -16 -7.375 1 75.69 342 GLY B C 1
ATOM 5435 O O . GLY B 1 342 ? 8.836 -15.547 -6.816 1 75.69 342 GLY B O 1
ATOM 543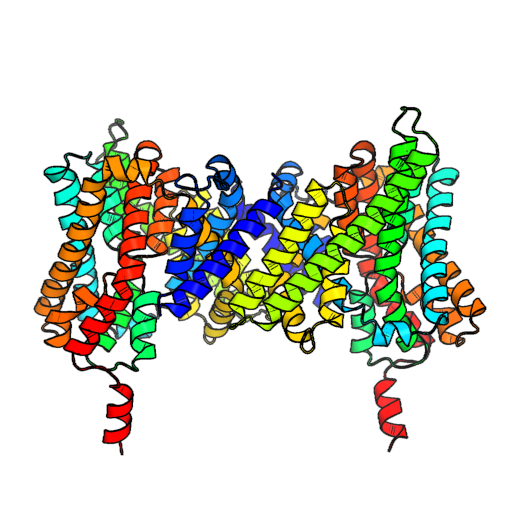6 N N . LEU B 1 343 ? 7.738 -17.188 -7.809 1 82.69 343 LEU B N 1
ATOM 5437 C CA . LEU B 1 343 ? 8.844 -18.125 -7.652 1 82.69 343 LEU B CA 1
ATOM 5438 C C . LEU B 1 343 ? 10.062 -17.672 -8.445 1 82.69 343 LEU B C 1
ATOM 5440 O O . LEU B 1 343 ? 11.203 -17.922 -8.039 1 82.69 343 LEU B O 1
ATOM 5444 N N . SER B 1 344 ? 9.828 -16.984 -9.523 1 84.44 344 SER B N 1
ATOM 5445 C CA . SER B 1 344 ? 10.938 -16.469 -10.328 1 84.44 344 SER B CA 1
ATOM 5446 C C . SER B 1 344 ? 11.758 -15.453 -9.547 1 84.44 344 SER B C 1
ATOM 5448 O O . SER B 1 344 ? 12.977 -15.344 -9.734 1 84.44 344 SER B O 1
ATOM 5450 N N . ILE B 1 345 ? 11.086 -14.789 -8.758 1 70.62 345 ILE B N 1
ATOM 5451 C CA . ILE B 1 345 ? 11.781 -13.805 -7.934 1 70.62 345 ILE B CA 1
ATOM 5452 C C . ILE B 1 345 ? 12.695 -14.523 -6.941 1 70.62 345 ILE B C 1
ATOM 5454 O O . ILE B 1 345 ? 13.812 -14.062 -6.672 1 70.62 345 ILE B O 1
ATOM 5458 N N . ILE B 1 346 ? 12.211 -15.602 -6.43 1 72.38 346 ILE B N 1
ATOM 5459 C CA . ILE B 1 346 ? 13.023 -16.391 -5.516 1 72.38 346 ILE B CA 1
ATOM 5460 C C . ILE B 1 346 ? 14.242 -16.938 -6.25 1 72.38 346 ILE B C 1
ATOM 5462 O O . ILE B 1 346 ? 15.352 -16.969 -5.703 1 72.38 346 ILE B O 1
ATOM 5466 N N . VAL B 1 347 ? 14.031 -17.312 -7.422 1 84.5 347 VAL B N 1
ATOM 5467 C CA . VAL B 1 347 ? 15.133 -17.828 -8.234 1 84.5 347 VAL B CA 1
ATOM 5468 C C . VAL B 1 347 ? 16.188 -16.734 -8.422 1 84.5 347 VAL B C 1
ATOM 5470 O O . VAL B 1 347 ? 17.391 -17.016 -8.367 1 84.5 347 VAL B O 1
ATOM 5473 N N . LYS B 1 348 ? 15.75 -15.555 -8.672 1 78.69 348 LYS B N 1
ATOM 5474 C CA . LYS B 1 348 ? 16.656 -14.43 -8.859 1 78.69 348 LYS B CA 1
ATOM 5475 C C . LYS B 1 348 ? 17.531 -14.219 -7.621 1 78.69 348 LYS B C 1
ATOM 5477 O O . LYS B 1 348 ? 18.703 -13.844 -7.73 1 78.69 348 LYS B O 1
ATOM 5482 N N . GLN B 1 349 ? 17 -14.477 -6.551 1 69.69 349 GLN B N 1
ATOM 5483 C CA . GLN B 1 349 ? 17.703 -14.258 -5.289 1 69.69 349 GLN B CA 1
ATOM 5484 C C . GLN B 1 349 ? 18.641 -15.422 -4.977 1 69.69 349 GLN B C 1
ATOM 5486 O O . GLN B 1 349 ? 19.75 -15.219 -4.492 1 69.69 349 GLN B O 1
ATOM 5491 N N . GLU B 1 350 ? 18.219 -16.609 -5.258 1 72.88 350 GLU B N 1
ATOM 5492 C CA . GLU B 1 350 ? 18.938 -17.781 -4.773 1 72.88 350 GLU B CA 1
ATOM 5493 C C . GLU B 1 350 ? 19.844 -18.359 -5.855 1 72.88 350 GLU B C 1
ATOM 5495 O O . GLU B 1 350 ? 20.844 -19.016 -5.547 1 72.88 350 GLU B O 1
ATOM 5500 N N . LEU B 1 351 ? 19.391 -18.234 -7.066 1 83.81 351 LEU B N 1
ATOM 5501 C CA . LEU B 1 351 ? 20.141 -18.75 -8.203 1 83.81 351 LEU B CA 1
ATOM 5502 C C . LEU B 1 351 ? 20.25 -17.703 -9.305 1 83.81 351 LEU B C 1
ATOM 5504 O O . LEU B 1 351 ? 19.797 -17.938 -10.43 1 83.81 351 LEU B O 1
ATOM 5508 N N . PRO B 1 352 ? 20.953 -16.672 -8.977 1 83.12 352 PRO B N 1
ATOM 5509 C CA . PRO B 1 352 ? 21.016 -15.547 -9.914 1 83.12 352 PRO B CA 1
ATOM 5510 C C . PRO B 1 352 ? 21.562 -15.945 -11.281 1 83.12 352 PRO B C 1
ATOM 5512 O O . PRO B 1 352 ? 21.188 -15.367 -12.297 1 83.12 352 PRO B O 1
ATOM 5515 N N . GLN B 1 353 ? 22.391 -16.906 -11.297 1 87.5 353 GLN B N 1
ATOM 5516 C CA . GLN B 1 353 ? 23.016 -17.297 -12.547 1 87.5 353 GLN B CA 1
ATOM 5517 C C . GLN B 1 353 ? 22 -17.859 -13.531 1 87.5 353 GLN B C 1
ATOM 5519 O O . GLN B 1 353 ? 22.203 -17.812 -14.742 1 87.5 353 GLN B O 1
ATOM 5524 N N . PHE B 1 354 ? 20.906 -18.359 -13.039 1 89.31 354 PHE B N 1
ATOM 5525 C CA . PHE B 1 354 ? 19.891 -18.953 -13.898 1 89.31 354 PHE B CA 1
ATOM 5526 C C . PHE B 1 354 ? 18.656 -18.078 -13.984 1 89.31 354 PHE B C 1
ATOM 5528 O O . PHE B 1 354 ? 17.75 -18.344 -14.766 1 89.31 354 PHE B O 1
ATOM 5535 N N . ALA B 1 355 ? 18.656 -17.016 -13.258 1 85.81 355 ALA B N 1
ATOM 5536 C CA . ALA B 1 355 ? 17.453 -16.25 -12.984 1 85.81 355 ALA B CA 1
ATOM 5537 C C . ALA B 1 355 ? 16.922 -15.594 -14.258 1 85.81 355 ALA B C 1
ATOM 5539 O O . ALA B 1 355 ? 15.711 -15.617 -14.508 1 85.81 355 ALA B O 1
ATOM 5540 N N . ALA B 1 356 ? 17.812 -15.047 -15.039 1 83.5 356 ALA B N 1
ATOM 5541 C CA . ALA B 1 356 ? 17.375 -14.312 -16.219 1 83.5 356 ALA B CA 1
ATOM 5542 C C . ALA B 1 356 ? 16.656 -15.242 -17.203 1 83.5 356 ALA B C 1
ATOM 5544 O O . ALA B 1 356 ? 15.57 -14.914 -17.703 1 83.5 356 ALA B O 1
ATOM 5545 N N . ALA B 1 357 ? 17.234 -16.344 -17.422 1 87.38 357 ALA B N 1
ATOM 5546 C CA . ALA B 1 357 ? 16.672 -17.297 -18.391 1 87.38 357 ALA B CA 1
ATOM 5547 C C . ALA B 1 357 ? 15.383 -17.922 -17.859 1 87.38 357 ALA B C 1
ATOM 5549 O O . ALA B 1 357 ? 14.391 -18.016 -18.594 1 87.38 357 ALA B O 1
ATOM 5550 N N . ILE B 1 358 ? 15.391 -18.281 -16.625 1 90.94 358 ILE B N 1
ATOM 5551 C CA . ILE B 1 358 ? 14.234 -18.922 -16.016 1 90.94 358 ILE B CA 1
ATOM 5552 C C . ILE B 1 358 ? 13.062 -17.938 -15.969 1 90.94 358 ILE B C 1
ATOM 5554 O O . ILE B 1 358 ? 11.945 -18.266 -16.359 1 90.94 358 ILE B O 1
ATOM 5558 N N . THR B 1 359 ? 13.391 -16.766 -15.594 1 85.75 359 THR B N 1
ATOM 5559 C CA . THR B 1 359 ? 12.352 -15.75 -15.469 1 85.75 359 THR B CA 1
ATOM 5560 C C . THR B 1 359 ? 11.742 -15.438 -16.828 1 85.75 359 THR B C 1
ATOM 5562 O O . THR B 1 359 ? 10.523 -15.297 -16.953 1 85.75 359 THR B O 1
ATOM 5565 N N . THR B 1 360 ? 12.547 -15.367 -17.766 1 86.56 360 THR B N 1
ATOM 5566 C CA . THR B 1 360 ? 12.07 -15.047 -19.109 1 86.56 360 THR B CA 1
ATOM 5567 C C . THR B 1 360 ? 11.156 -16.156 -19.641 1 86.56 360 THR B C 1
ATOM 5569 O O . THR B 1 360 ? 10.102 -15.875 -20.203 1 86.56 360 THR B O 1
ATOM 5572 N N . VAL B 1 361 ? 11.547 -17.359 -19.438 1 90.44 361 VAL B N 1
ATOM 5573 C CA . VAL B 1 361 ? 10.766 -18.5 -19.906 1 90.44 361 VAL B CA 1
ATOM 5574 C C . VAL B 1 361 ? 9.445 -18.578 -19.156 1 90.44 361 VAL B C 1
ATOM 5576 O O . VAL B 1 361 ? 8.391 -18.797 -19.75 1 90.44 361 VAL B O 1
ATOM 5579 N N . ILE B 1 362 ? 9.5 -18.375 -17.891 1 91.44 362 ILE B N 1
ATOM 5580 C CA . ILE B 1 362 ? 8.32 -18.484 -17.047 1 91.44 362 ILE B CA 1
ATOM 5581 C C . ILE B 1 362 ? 7.34 -17.359 -17.391 1 91.44 362 ILE B C 1
ATOM 5583 O O . ILE B 1 362 ? 6.133 -17.609 -17.516 1 91.44 362 ILE B O 1
ATOM 5587 N N . LEU B 1 363 ? 7.855 -16.203 -17.547 1 85.88 363 LEU B N 1
ATOM 5588 C CA . LEU B 1 363 ? 6.98 -15.086 -17.875 1 85.88 363 LEU B CA 1
ATOM 5589 C C . LEU B 1 363 ? 6.348 -15.273 -19.25 1 85.88 363 LEU B C 1
ATOM 5591 O O . LEU B 1 363 ? 5.191 -14.914 -19.469 1 85.88 363 LEU B O 1
ATOM 5595 N N . PHE B 1 364 ? 7.117 -15.812 -20.125 1 87.44 364 PHE B N 1
ATOM 5596 C CA . PHE B 1 364 ? 6.578 -16.141 -21.438 1 87.44 364 PHE B CA 1
ATOM 5597 C C . PHE B 1 364 ? 5.461 -17.172 -21.312 1 87.44 364 PHE B C 1
ATOM 5599 O O . PHE B 1 364 ? 4.41 -17.031 -21.938 1 87.44 364 PHE B O 1
ATOM 5606 N N . SER B 1 365 ? 5.711 -18.125 -20.531 1 91.31 365 SER B N 1
ATOM 5607 C CA . SER B 1 365 ? 4.715 -19.156 -20.297 1 91.31 365 SER B CA 1
ATOM 5608 C C . SER B 1 365 ? 3.451 -18.578 -19.672 1 91.31 365 SER B C 1
ATOM 5610 O O . SER B 1 365 ? 2.338 -18.922 -20.062 1 91.31 365 SER B O 1
ATOM 5612 N N . VAL B 1 366 ? 3.629 -17.75 -18.719 1 88.06 366 VAL B N 1
ATOM 5613 C CA . VAL B 1 366 ? 2.508 -17.125 -18.047 1 88.06 366 VAL B CA 1
ATOM 5614 C C . VAL B 1 366 ? 1.687 -16.297 -19.031 1 88.06 366 VAL B C 1
ATOM 5616 O O . VAL B 1 366 ? 0.454 -16.344 -19.016 1 88.06 366 VAL B O 1
ATOM 5619 N N . LEU B 1 367 ? 2.367 -15.617 -19.859 1 83.88 367 LEU B N 1
ATOM 5620 C CA . LEU B 1 367 ? 1.688 -14.82 -20.875 1 83.88 367 LEU B CA 1
ATOM 5621 C C . LEU B 1 367 ? 0.866 -15.711 -21.797 1 83.88 367 LEU B C 1
ATOM 5623 O O . LEU B 1 367 ? -0.294 -15.406 -22.094 1 83.88 367 LEU B O 1
ATOM 5627 N N . VAL B 1 368 ? 1.44 -16.734 -22.219 1 87.44 368 VAL B N 1
ATOM 5628 C CA . VAL B 1 368 ? 0.781 -17.656 -23.125 1 87.44 368 VAL B CA 1
ATOM 5629 C C . VAL B 1 368 ? -0.44 -18.281 -22.453 1 87.44 368 VAL B C 1
ATOM 5631 O O . VAL B 1 368 ? -1.525 -18.312 -23.031 1 87.44 368 VAL B O 1
ATOM 5634 N N . TYR B 1 369 ? -0.275 -18.609 -21.25 1 90.12 369 TYR B N 1
ATOM 5635 C CA . TYR B 1 369 ? -1.327 -19.375 -20.594 1 90.12 369 TYR B CA 1
ATOM 5636 C C . TYR B 1 369 ? -2.379 -18.453 -19.984 1 90.12 369 TYR B C 1
ATOM 5638 O O . TYR B 1 369 ? -3.514 -18.875 -19.75 1 90.12 369 TYR B O 1
ATOM 5646 N N . GLU B 1 370 ? -1.967 -17.266 -19.719 1 79 370 GLU B N 1
ATOM 5647 C CA . GLU B 1 370 ? -2.988 -16.312 -19.281 1 79 370 GLU B CA 1
ATOM 5648 C C . GLU B 1 370 ? -3.924 -15.945 -20.422 1 79 370 GLU B C 1
ATOM 5650 O O . GLU B 1 370 ? -5.082 -15.586 -20.203 1 79 370 GLU B O 1
ATOM 5655 N N . ILE B 1 371 ? -3.395 -16.047 -21.578 1 80.69 371 ILE B N 1
ATOM 5656 C CA . ILE B 1 371 ? -4.211 -15.781 -22.75 1 80.69 371 ILE B CA 1
ATOM 5657 C C . ILE B 1 371 ? -4.969 -17.047 -23.156 1 80.69 371 ILE B C 1
ATOM 5659 O O . ILE B 1 371 ? -6.184 -17.016 -23.344 1 80.69 371 ILE B O 1
ATOM 5663 N N . SER B 1 372 ? -4.301 -18.078 -23.172 1 87 372 SER B N 1
ATOM 5664 C CA . SER B 1 372 ? -4.887 -19.297 -23.688 1 87 372 SER B CA 1
ATOM 5665 C C . SER B 1 372 ? -5.633 -20.062 -22.594 1 87 372 SER B C 1
ATOM 5667 O O . SER B 1 372 ? -6.523 -20.859 -22.891 1 87 372 SER B O 1
ATOM 5669 N N . GLY B 1 373 ? -5.266 -19.812 -21.391 1 82.44 373 GLY B N 1
ATOM 5670 C CA . GLY B 1 373 ? -5.805 -20.578 -20.281 1 82.44 373 GLY B CA 1
ATOM 5671 C C . GLY B 1 373 ? -7.316 -20.516 -20.188 1 82.44 373 GLY B C 1
ATOM 5672 O O . GLY B 1 373 ? -7.984 -21.547 -20.219 1 82.44 373 GLY B O 1
ATOM 5673 N N . PRO B 1 374 ? -7.82 -19.312 -20.156 1 77.75 374 PRO B N 1
ATOM 5674 C CA . PRO B 1 374 ? -9.273 -19.188 -20.094 1 77.75 374 PRO B CA 1
ATOM 5675 C C . PRO B 1 374 ? -9.977 -19.797 -21.312 1 77.75 374 PRO B C 1
ATOM 5677 O O . PRO B 1 374 ? -11.047 -20.391 -21.172 1 77.75 374 PRO B O 1
ATOM 5680 N N . ILE B 1 375 ? -9.406 -19.734 -22.406 1 82.88 375 ILE B N 1
ATOM 5681 C CA . ILE B 1 375 ? -9.969 -20.312 -23.625 1 82.88 375 ILE B CA 1
ATOM 5682 C C . ILE B 1 375 ? -9.992 -21.828 -23.531 1 82.88 375 ILE B C 1
ATOM 5684 O O . ILE B 1 375 ? -11.008 -22.469 -23.828 1 82.88 375 ILE B O 1
ATOM 5688 N N . LEU B 1 376 ? -8.93 -22.359 -23.078 1 89.81 376 LEU B N 1
ATOM 5689 C CA . LEU B 1 376 ? -8.82 -23.812 -22.984 1 89.81 376 LEU B CA 1
ATOM 5690 C C . LEU B 1 376 ? -9.719 -24.344 -21.875 1 89.81 376 LEU B C 1
ATOM 5692 O O . LEU B 1 376 ? -10.297 -25.422 -22.016 1 89.81 376 LEU B O 1
ATOM 5696 N N . ALA B 1 377 ? -9.82 -23.594 -20.844 1 87.06 377 ALA B N 1
ATOM 5697 C CA . ALA B 1 377 ? -10.742 -23.969 -19.766 1 87.06 377 ALA B CA 1
ATOM 5698 C C . ALA B 1 377 ? -12.188 -23.984 -20.266 1 87.06 377 ALA B C 1
ATOM 5700 O O . ALA B 1 377 ? -12.969 -24.875 -19.922 1 87.06 377 ALA B O 1
ATOM 5701 N N . LYS B 1 378 ? -12.547 -23.016 -21.031 1 85.44 378 LYS B N 1
ATOM 5702 C CA . LYS B 1 378 ? -13.883 -22.938 -21.609 1 85.44 378 LYS B CA 1
ATOM 5703 C C . LYS B 1 378 ? -14.156 -24.141 -22.516 1 85.44 378 LYS B C 1
ATOM 5705 O O . LYS B 1 378 ? -15.219 -24.75 -22.438 1 85.44 378 LYS B O 1
ATOM 5710 N N . ILE B 1 379 ? -13.227 -24.406 -23.312 1 90.31 379 ILE B N 1
ATOM 5711 C CA . ILE B 1 379 ? -13.352 -25.531 -24.219 1 90.31 379 ILE B CA 1
ATOM 5712 C C . ILE B 1 379 ? -13.555 -26.812 -23.422 1 90.31 379 ILE B C 1
ATOM 5714 O O . ILE B 1 379 ? -14.414 -27.641 -23.766 1 90.31 379 ILE B O 1
ATOM 5718 N N . ALA B 1 380 ? -12.805 -26.953 -22.391 1 93 380 ALA B N 1
ATOM 5719 C CA . ALA B 1 380 ? -12.898 -28.141 -21.562 1 93 380 ALA B CA 1
ATOM 5720 C C . ALA B 1 380 ? -14.281 -28.266 -20.922 1 93 380 ALA B C 1
ATOM 5722 O O . ALA B 1 380 ? -14.891 -29.328 -20.922 1 93 380 ALA B O 1
ATOM 5723 N N . ILE B 1 381 ? -14.789 -27.25 -20.453 1 89.69 381 ILE B N 1
ATOM 5724 C CA . ILE B 1 381 ? -16.078 -27.219 -19.75 1 89.69 381 ILE B CA 1
ATOM 5725 C C . ILE B 1 381 ? -17.203 -27.469 -20.75 1 89.69 381 ILE B C 1
ATOM 5727 O O . ILE B 1 381 ? -18.172 -28.172 -20.453 1 89.69 381 ILE B O 1
ATOM 5731 N N . GLU B 1 382 ? -17.031 -26.891 -21.875 1 90.62 382 GLU B N 1
ATOM 5732 C CA . GLU B 1 382 ? -18.016 -27.094 -22.922 1 90.62 382 GLU B CA 1
ATOM 5733 C C . GLU B 1 382 ? -18.047 -28.531 -23.391 1 90.62 382 GLU B C 1
ATOM 5735 O O . GLU B 1 382 ? -19.109 -29.125 -23.578 1 90.62 382 GLU B O 1
ATOM 5740 N N . LYS B 1 383 ? -16.922 -29.016 -23.625 1 93.44 383 LYS B N 1
ATOM 5741 C CA . LYS B 1 383 ? -16.812 -30.391 -24.094 1 93.44 383 LYS B CA 1
ATOM 5742 C C . LYS B 1 383 ? -17.297 -31.375 -23.031 1 93.44 383 LYS B C 1
ATOM 5744 O O . LYS B 1 383 ? -17.75 -32.469 -23.359 1 93.44 383 LYS B O 1
ATOM 5749 N N . ALA B 1 384 ? -17.109 -30.984 -21.812 1 93.06 384 ALA B N 1
ATOM 5750 C CA . ALA B 1 384 ? -17.594 -31.812 -20.703 1 93.06 384 ALA B CA 1
ATOM 5751 C C . ALA B 1 384 ? -19.109 -31.719 -20.547 1 93.06 384 ALA B C 1
ATOM 5753 O O . ALA B 1 384 ? -19.719 -32.5 -19.828 1 93.06 384 ALA B O 1
ATOM 5754 N N . GLY B 1 385 ? -19.703 -30.75 -21.172 1 89.44 385 GLY B N 1
ATOM 5755 C CA . GLY B 1 385 ? -21.156 -30.562 -21.125 1 89.44 385 GLY B CA 1
ATOM 5756 C C . GLY B 1 385 ? -21.625 -29.922 -19.828 1 89.44 385 GLY B C 1
ATOM 5757 O O . GLY B 1 385 ? -22.734 -30.203 -19.359 1 89.44 385 GLY B O 1
ATOM 5758 N N . GLU B 1 386 ? -20.766 -29.094 -19.312 1 90.44 386 GLU B N 1
ATOM 5759 C CA . GLU B 1 386 ? -21.109 -28.609 -17.969 1 90.44 386 GLU B CA 1
ATOM 5760 C C . GLU B 1 386 ? -21.5 -27.125 -18 1 90.44 386 GLU B C 1
ATOM 5762 O O . GLU B 1 386 ? -21.75 -26.531 -16.953 1 90.44 386 GLU B O 1
ATOM 5767 N N . VAL B 1 387 ? -21.641 -26.578 -19.188 1 86.5 387 VAL B N 1
ATOM 5768 C CA . VAL B 1 387 ? -22.062 -25.188 -19.312 1 86.5 387 VAL B CA 1
ATOM 5769 C C . VAL B 1 387 ? -23.484 -25.031 -18.766 1 86.5 387 VAL B C 1
ATOM 5771 O O . VAL B 1 387 ? -24.359 -25.859 -19.047 1 86.5 387 VAL B O 1
ATOM 5774 N N . ASP B 1 388 ? -23.719 -23.984 -17.922 1 74.69 388 ASP B N 1
ATOM 5775 C CA . ASP B 1 388 ? -25 -23.672 -17.312 1 74.69 388 ASP B CA 1
ATOM 5776 C C . ASP B 1 388 ? -25.516 -24.828 -16.453 1 74.69 388 ASP B C 1
ATOM 5778 O O . ASP B 1 388 ? -26.719 -25.047 -16.344 1 74.69 388 ASP B O 1
ATOM 5782 N N . GLY B 1 389 ? -24.641 -25.562 -15.969 1 74.31 389 GLY B N 1
ATOM 5783 C CA . GLY B 1 389 ? -25 -26.719 -15.156 1 74.31 389 GLY B CA 1
ATOM 5784 C C . GLY B 1 389 ? -25.734 -26.344 -13.883 1 74.31 389 GLY B C 1
ATOM 5785 O O . GLY B 1 389 ? -26.562 -27.125 -13.391 1 74.31 389 GLY B O 1
ATOM 5786 N N . LEU B 1 390 ? -25.469 -25.25 -13.32 1 64.5 390 LEU B N 1
ATOM 5787 C CA . LEU B 1 390 ? -26.125 -24.828 -12.094 1 64.5 390 LEU B CA 1
ATOM 5788 C C . LEU B 1 390 ? -27.625 -24.594 -12.344 1 64.5 390 LEU B C 1
ATOM 5790 O O . LEU B 1 390 ? -28.453 -24.875 -11.477 1 64.5 390 LEU B O 1
ATOM 5794 N N . ASN B 1 391 ? -27.797 -23.984 -13.43 1 62.12 391 ASN B N 1
ATOM 5795 C CA . ASN B 1 391 ? -29.203 -23.781 -13.789 1 62.12 391 ASN B CA 1
ATOM 5796 C C . ASN B 1 391 ? -29.922 -25.094 -14.047 1 62.12 391 ASN B C 1
ATOM 5798 O O . ASN B 1 391 ? -31.109 -25.219 -13.789 1 62.12 391 ASN B O 1
ATOM 5802 N N . LYS B 1 392 ? -29.266 -26.109 -14.539 1 65.44 392 LYS B N 1
ATOM 5803 C CA . LYS B 1 392 ? -29.859 -27.406 -14.797 1 65.44 392 LYS B CA 1
ATOM 5804 C C . LYS B 1 392 ? -30.172 -28.141 -13.5 1 65.44 392 LYS B C 1
ATOM 5806 O O . LYS B 1 392 ? -31.172 -28.844 -13.391 1 65.44 392 LYS B O 1
ATOM 5811 N N . VAL B 1 393 ? -29.375 -27.984 -12.562 1 61.12 393 VAL B N 1
ATOM 5812 C CA . VAL B 1 393 ? -29.594 -28.625 -11.266 1 61.12 393 VAL B CA 1
ATOM 5813 C C . VAL B 1 393 ? -30.75 -27.953 -10.547 1 61.12 393 VAL B C 1
ATOM 5815 O O . VAL B 1 393 ? -31.578 -28.625 -9.914 1 61.12 393 VAL B O 1
ATOM 5818 N N . SER B 1 394 ? -30.891 -26.672 -10.547 1 54.44 394 SER B N 1
ATOM 5819 C CA . SER B 1 394 ? -31.984 -25.953 -9.922 1 54.44 394 SER B CA 1
ATOM 5820 C C . SER B 1 394 ? -33.312 -26.344 -10.562 1 54.44 394 SER B C 1
ATOM 5822 O O . SER B 1 394 ? -34.375 -26.344 -9.891 1 54.44 394 SER B O 1
ATOM 5824 N N . ARG B 1 395 ? -33.406 -26.75 -11.758 1 57.28 395 ARG B N 1
ATOM 5825 C CA . ARG B 1 395 ? -34.625 -27.109 -12.445 1 57.28 395 ARG B CA 1
ATOM 5826 C C . ARG B 1 395 ? -35.031 -28.547 -12.125 1 57.28 395 ARG B C 1
ATOM 5828 O O . ARG B 1 395 ? -36.219 -28.859 -12.086 1 57.28 395 ARG B O 1
ATOM 5835 N N . GLN B 1 396 ? -34.094 -29.375 -11.992 1 42.62 396 GLN B N 1
ATOM 5836 C CA . GLN B 1 396 ? -34.438 -30.75 -11.656 1 42.62 396 GLN B CA 1
ATOM 5837 C C . GLN B 1 396 ? -34.906 -30.875 -10.203 1 42.62 396 GLN B C 1
ATOM 5839 O O . GLN B 1 396 ? -35.562 -31.844 -9.836 1 42.62 396 GLN B O 1
ATOM 5844 N N . ALA B 1 397 ? -34.562 -30.078 -9.508 1 51.41 397 ALA B N 1
ATOM 5845 C CA . ALA B 1 397 ? -35 -30.031 -8.117 1 51.41 397 ALA B CA 1
ATOM 5846 C C . ALA B 1 397 ? -36.406 -29.438 -8.016 1 51.41 397 ALA B C 1
ATOM 5848 O O . ALA B 1 397 ? -37.062 -29.547 -6.965 1 51.41 397 ALA B O 1
ATOM 5849 N N . CYS B 1 398 ? -36.812 -28.797 -9.078 1 35.47 398 CYS B N 1
ATOM 5850 C CA . CYS B 1 398 ? -38.219 -28.422 -9.117 1 35.47 398 CYS B CA 1
ATOM 5851 C C . CYS B 1 398 ? -39.062 -29.5 -9.82 1 35.47 398 CYS B C 1
ATOM 5853 O O . CYS B 1 398 ? -38.75 -29.906 -10.938 1 35.47 398 CYS B O 1
#